Protein AF-0000000083773401 (afdb_homodimer)

pLDDT: mean 91.93, std 13.45, range [17.48, 98.75]

InterPro domains:
  IPR001567 Peptidase M3A/M3B catalytic domain [PF01432] (228-671)
  IPR024077 Neurolysin/Thimet oligopeptidase, domain 2 [G3DSA:1.10.1370.10] (162-670)
  IPR024079 Metallopeptidase, catalytic domain superfamily [G3DSA:3.40.390.10] (359-509)
  IPR024080 Neurolysin/Thimet oligopeptidase, N-terminal [G3DSA:1.20.1050.40] (8-152)
  IPR045090 Peptidase M3A/M3B [PTHR11804] (19-675)

Organism: Esox lucius (NCBI:txid8010)

Structure (mmCIF, N/CA/C/O backbone):
data_AF-0000000083773401-model_v1
#
loop_
_entity.id
_entity.type
_entity.pdbx_description
1 polymer 'Peptidase M3A/M3B catalytic domain-containing protein'
#
loop_
_atom_site.group_PDB
_atom_site.id
_atom_site.type_symbol
_atom_site.label_atom_id
_atom_site.label_alt_id
_atom_site.label_comp_id
_atom_site.label_asym_id
_atom_site.label_entity_id
_atom_site.label_seq_id
_atom_site.pdbx_PDB_ins_code
_atom_site.Cartn_x
_atom_site.Cartn_y
_atom_site.Cartn_z
_atom_site.occupancy
_atom_site.B_iso_or_equiv
_atom_site.auth_seq_id
_atom_site.auth_comp_id
_atom_site.auth_asym_id
_atom_site.auth_atom_id
_atom_site.pdbx_PDB_model_num
ATOM 1 N N . TRP A 1 1 ? 10.406 78.25 44.25 1 18.83 1 TRP A N 1
ATOM 2 C CA . TRP A 1 1 ? 9.547 77.625 43.25 1 18.83 1 TRP A CA 1
ATOM 3 C C . TRP A 1 1 ? 9.617 76.062 43.375 1 18.83 1 TRP A C 1
ATOM 5 O O . TRP A 1 1 ? 10.695 75.5 43.312 1 18.83 1 TRP A O 1
ATOM 15 N N . ASN A 1 2 ? 8.5 75.312 43.938 1 17.48 2 ASN A N 1
ATOM 16 C CA . ASN A 1 2 ? 8.094 74.125 44.656 1 17.48 2 ASN A CA 1
ATOM 17 C C . ASN A 1 2 ? 7.977 72.938 43.719 1 17.48 2 ASN A C 1
ATOM 19 O O . ASN A 1 2 ? 7.344 73 42.656 1 17.48 2 ASN A O 1
ATOM 23 N N . ALA A 1 3 ? 9.023 72 43.75 1 22.58 3 ALA A N 1
ATOM 24 C CA . ALA A 1 3 ? 9.352 70.625 43.281 1 22.58 3 ALA A CA 1
ATOM 25 C C . ALA A 1 3 ? 8.164 69.688 43.469 1 22.58 3 ALA A C 1
ATOM 27 O O . ALA A 1 3 ? 8.195 68.75 44.281 1 22.58 3 ALA A O 1
ATOM 28 N N . ALA A 1 4 ? 6.766 70.25 43.562 1 21.38 4 ALA A N 1
ATOM 29 C CA . ALA A 1 4 ? 5.48 69.688 44.031 1 21.38 4 ALA A CA 1
ATOM 30 C C . ALA A 1 4 ? 5.023 68.562 43.125 1 21.38 4 ALA A C 1
ATOM 32 O O . ALA A 1 4 ? 4.484 67.562 43.625 1 21.38 4 ALA A O 1
ATOM 33 N N . GLU A 1 5 ? 4.723 68.75 41.875 1 21.38 5 GLU A N 1
ATOM 34 C CA . GLU A 1 5 ? 3.682 68.25 41 1 21.38 5 GLU A CA 1
ATOM 35 C C . GLU A 1 5 ? 4.004 66.812 40.5 1 21.38 5 GLU A C 1
ATOM 37 O O . GLU A 1 5 ? 4.273 66.625 39.312 1 21.38 5 GLU A O 1
ATOM 42 N N . MET A 1 6 ? 4.867 66 40.969 1 25.77 6 MET A N 1
ATOM 43 C CA . MET A 1 6 ? 4.941 64.625 40.406 1 25.77 6 MET A CA 1
ATOM 44 C C . MET A 1 6 ? 3.578 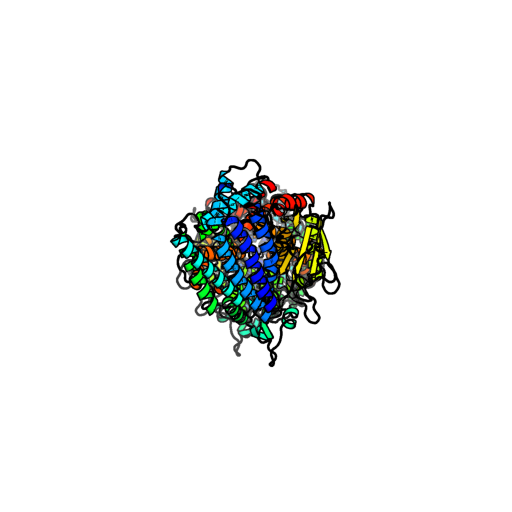63.969 40.438 1 25.77 6 MET A C 1
ATOM 46 O O . MET A 1 6 ? 3.002 63.781 41.531 1 25.77 6 MET A O 1
ATOM 50 N N . VAL A 1 7 ? 2.645 64.188 39.438 1 28.73 7 VAL A N 1
ATOM 51 C CA . VAL A 1 7 ? 1.306 63.688 39.219 1 28.73 7 VAL A CA 1
ATOM 52 C C . VAL A 1 7 ? 1.288 62.188 39.469 1 28.73 7 VAL A C 1
ATOM 54 O O . VAL A 1 7 ? 2.111 61.438 38.906 1 28.73 7 VAL A O 1
ATOM 57 N N . ASP A 1 8 ? 0.866 61.781 40.625 1 26.16 8 ASP A N 1
ATOM 58 C CA . ASP A 1 8 ? 0.5 60.469 41.125 1 26.16 8 ASP A CA 1
ATOM 59 C C . ASP A 1 8 ? -0.358 59.719 40.094 1 26.16 8 ASP A C 1
ATOM 61 O O . ASP A 1 8 ? -1.5 60.125 39.812 1 26.16 8 ASP A O 1
ATOM 65 N N . LEU A 1 9 ? 0.185 59.25 38.938 1 28.77 9 LEU A N 1
ATOM 66 C CA . LEU A 1 9 ? -0.376 58.469 37.844 1 28.77 9 LEU A CA 1
ATOM 67 C C . LEU A 1 9 ? -1.267 57.375 38.406 1 28.77 9 LEU A C 1
ATOM 69 O O . LEU A 1 9 ? -1.901 56.625 37.625 1 28.77 9 LEU A O 1
ATOM 73 N N . LEU A 1 10 ? -1.05 56.844 39.656 1 30.06 10 LEU A N 1
ATOM 74 C CA . LEU A 1 10 ? -1.766 55.656 40.125 1 30.06 10 LEU A CA 1
ATOM 75 C C . LEU A 1 10 ? -3.139 56.031 40.688 1 30.06 10 LEU A C 1
ATOM 77 O O . LEU A 1 10 ? -3.4 55.875 41.875 1 30.06 10 LEU A O 1
ATOM 81 N N . SER A 1 11 ? -3.684 57.25 40.438 1 26.48 11 SER A N 1
ATOM 82 C CA . SER A 1 11 ? -4.938 57.438 41.188 1 26.48 11 SER A CA 1
ATOM 83 C C . SER A 1 11 ? -5.977 56.406 40.75 1 26.48 11 SER A C 1
ATOM 85 O O . SER A 1 11 ? -6.23 56.219 39.562 1 26.48 11 SER A O 1
ATOM 87 N N . PRO A 1 12 ? -6.418 55.5 41.656 1 29.97 12 PRO A N 1
ATOM 88 C CA . PRO A 1 12 ? -7.43 54.469 41.375 1 29.97 12 PRO A CA 1
ATOM 89 C C . PRO A 1 12 ? -8.75 55.062 40.906 1 29.97 12 PRO A C 1
ATOM 91 O O . PRO A 1 12 ? -9.172 56.125 41.375 1 29.97 12 PRO A O 1
ATOM 94 N N . ALA A 1 13 ? -9.18 55 39.656 1 31.5 13 ALA A N 1
ATOM 95 C CA . ALA A 1 13 ? -10.586 55.344 39.438 1 31.5 13 ALA A CA 1
ATOM 96 C C . ALA A 1 13 ? -11.453 54.781 40.562 1 31.5 13 ALA A C 1
ATOM 98 O O . ALA A 1 13 ? -11.094 53.781 41.188 1 31.5 13 ALA A O 1
ATOM 99 N N . ALA A 1 14 ? -12.508 55.438 41 1 31.86 14 ALA A N 1
ATOM 100 C CA . ALA A 1 14 ? -13.406 55.281 42.156 1 31.86 14 ALA A CA 1
ATOM 101 C C . ALA A 1 14 ? -13.703 53.812 42.438 1 31.86 14 ALA A C 1
ATOM 103 O O . ALA A 1 14 ? -13.516 53.312 43.562 1 31.86 14 ALA A O 1
ATOM 104 N N . GLY A 1 15 ? -14.883 53.406 41.969 1 29.14 15 GLY A N 1
ATOM 105 C CA . GLY A 1 15 ? -15.625 52.281 42.531 1 29.14 15 GLY A CA 1
ATOM 106 C C . GLY A 1 15 ? -14.914 50.938 42.406 1 29.14 15 GLY A C 1
ATOM 107 O O . GLY A 1 15 ? -15.523 49.906 42.594 1 29.14 15 GLY A O 1
ATOM 108 N N . VAL A 1 16 ? -13.945 50.938 41.594 1 31.78 16 VAL A N 1
ATOM 109 C CA . VAL A 1 16 ? -13.266 49.656 41.562 1 31.78 16 VAL A CA 1
ATOM 110 C C . VAL A 1 16 ? -12.531 49.406 42.875 1 31.78 16 VAL A C 1
ATOM 112 O O . VAL A 1 16 ? -11.75 50.281 43.312 1 31.78 16 VAL A O 1
ATOM 115 N N . THR A 1 17 ? -13.18 48.688 43.844 1 29.36 17 THR A N 1
ATOM 116 C CA . THR A 1 17 ? -12.531 48.219 45.062 1 29.36 17 THR A CA 1
ATOM 117 C C . THR A 1 17 ? -11.039 48.031 44.844 1 29.36 17 THR A C 1
ATOM 119 O O . THR A 1 17 ? -10.617 47.531 43.812 1 29.36 17 THR A O 1
ATOM 122 N N . THR A 1 18 ? -10.18 48.844 45.438 1 29.78 18 THR A N 1
ATOM 123 C CA . THR A 1 18 ? -8.727 48.906 45.594 1 29.78 18 THR A CA 1
ATOM 124 C C . THR A 1 18 ? -8.164 47.531 45.906 1 29.78 18 THR A C 1
ATOM 126 O O . THR A 1 18 ? -7.012 47.406 46.344 1 29.78 18 THR A O 1
ATOM 129 N N . ASP A 1 19 ? -9.008 46.625 46.438 1 31.11 19 ASP A N 1
ATOM 130 C CA . ASP A 1 19 ? -8.188 45.438 46.719 1 31.11 19 ASP A CA 1
ATOM 131 C C . ASP A 1 19 ? -7.262 45.125 45.562 1 31.11 19 ASP A C 1
ATOM 133 O O . ASP A 1 19 ? -7.723 44.719 44.469 1 31.11 19 ASP A O 1
ATOM 137 N N . CYS A 1 20 ? -6.258 45.906 45.344 1 32.53 20 CYS A N 1
ATOM 138 C CA . CYS A 1 20 ? -5.113 45.719 44.438 1 32.53 20 CYS A CA 1
ATOM 139 C C . CYS A 1 20 ? -4.645 44.281 44.438 1 32.53 20 CYS A C 1
ATOM 141 O O . CYS A 1 20 ? -3.518 43.969 44.812 1 32.53 20 CYS A O 1
ATOM 143 N N . ASN A 1 21 ? -5.277 43.281 45.094 1 36.25 21 ASN A N 1
ATOM 144 C CA . ASN A 1 21 ? -4.668 42 44.812 1 36.25 21 ASN A CA 1
ATOM 145 C C . ASN A 1 21 ? -4.266 41.875 43.344 1 36.25 21 ASN A C 1
ATOM 147 O O . ASN A 1 21 ? -5.109 41.969 42.438 1 36.25 21 ASN A O 1
ATOM 151 N N . TYR A 1 22 ? -3.141 42.438 42.969 1 43.41 22 TYR A N 1
ATOM 152 C CA . TYR A 1 22 ? -2.408 42.312 41.719 1 43.41 22 TYR A CA 1
ATOM 153 C C . TYR A 1 22 ? -2.859 41.125 40.906 1 43.41 22 TYR A C 1
ATOM 155 O O . TYR A 1 22 ? -2.135 40.625 40.031 1 43.41 22 TYR A O 1
ATOM 163 N N . ARG A 1 23 ? -3.859 40.406 41.312 1 56.94 23 ARG A N 1
ATOM 164 C CA . ARG A 1 23 ? -4.355 39.281 40.5 1 56.94 23 ARG A CA 1
ATOM 165 C C . ARG A 1 23 ? -4.863 39.781 39.156 1 56.94 23 ARG A C 1
ATOM 167 O O . ARG A 1 23 ? -4.852 40.969 38.875 1 56.94 23 ARG A O 1
ATOM 174 N N . THR A 1 24 ? -5.441 39 38.219 1 63.22 24 THR A N 1
ATOM 175 C CA . THR A 1 24 ? -5.805 39.25 36.844 1 63.22 24 THR A CA 1
ATOM 176 C C . THR A 1 24 ? -6.871 40.344 36.75 1 63.22 24 THR A C 1
ATOM 178 O O . THR A 1 24 ? -7.793 40.375 37.594 1 63.22 24 THR A O 1
ATOM 181 N N . THR A 1 25 ? -6.52 41.594 36.188 1 71.5 25 THR A N 1
ATOM 182 C CA . THR A 1 25 ? -7.445 42.688 35.938 1 71.5 25 THR A CA 1
ATOM 183 C C . THR A 1 25 ? -8.352 42.375 34.75 1 71.5 25 THR A C 1
ATOM 185 O O . THR A 1 25 ? -9.031 43.25 34.219 1 71.5 25 THR A O 1
ATOM 188 N N . LEU A 1 26 ? -8.359 41.156 34.375 1 87.69 26 LEU A N 1
ATOM 189 C CA . LEU A 1 26 ? -9.125 40.781 33.219 1 87.69 26 LEU A CA 1
ATOM 190 C C . LEU A 1 26 ? -10.617 40.719 33.531 1 87.69 26 LEU A C 1
ATOM 192 O O . LEU A 1 26 ? -11.023 40.188 34.562 1 87.69 26 LEU A O 1
ATOM 196 N N . ARG A 1 27 ? -11.383 41.375 32.75 1 89.81 27 ARG A N 1
ATOM 197 C CA . ARG A 1 27 ? -12.836 41.344 32.844 1 89.81 27 ARG A CA 1
ATOM 198 C C . ARG A 1 27 ? -13.453 41.156 31.453 1 89.81 27 ARG A C 1
ATOM 200 O O . ARG A 1 27 ? -12.953 41.688 30.453 1 89.81 27 ARG A O 1
ATOM 207 N N . TRP A 1 28 ? -14.648 40.438 31.453 1 94.56 28 TRP A N 1
ATOM 208 C CA . TRP A 1 28 ? -15.219 40.062 30.156 1 94.56 28 TRP A CA 1
ATOM 209 C C . TRP A 1 28 ? -16.672 40.5 30.047 1 94.56 28 TRP A C 1
ATOM 211 O O . TRP A 1 28 ? -17.422 39.969 29.219 1 94.56 28 TRP A O 1
ATOM 221 N N . ASP A 1 29 ? -17.078 41.531 30.844 1 93.75 29 ASP A N 1
ATOM 222 C CA . ASP A 1 29 ? -18.469 41.969 30.875 1 93.75 29 ASP A CA 1
ATOM 223 C C . ASP A 1 29 ? -18.578 43.438 30.453 1 93.75 29 ASP A C 1
ATOM 225 O O . ASP A 1 29 ? -19.531 44.125 30.828 1 93.75 29 ASP A O 1
ATOM 229 N N . LEU A 1 30 ? -17.625 43.938 29.734 1 96.12 30 LEU A N 1
ATOM 230 C CA . LEU A 1 30 ? -17.656 45.312 29.312 1 96.12 30 LEU A CA 1
ATOM 231 C C . LEU A 1 30 ? -18.734 45.531 28.266 1 96.12 30 LEU A C 1
ATOM 233 O O . LEU A 1 30 ? -18.953 44.688 27.375 1 96.12 30 LEU A O 1
ATOM 237 N N . THR A 1 31 ? -19.453 46.625 28.406 1 97.12 31 THR A N 1
ATOM 238 C CA . THR A 1 31 ? -20.391 47.062 27.391 1 97.12 31 THR A CA 1
ATOM 239 C C . THR A 1 31 ? -19.672 47.75 26.234 1 97.12 31 THR A C 1
ATOM 241 O O . THR A 1 31 ? -18.516 48.156 26.375 1 97.12 31 THR A O 1
ATOM 244 N N . PRO A 1 32 ? -20.344 47.906 25.094 1 97.81 32 PRO A N 1
ATOM 245 C CA . PRO A 1 32 ? -19.719 48.625 23.984 1 97.81 32 PRO A CA 1
ATOM 246 C C . PRO A 1 32 ? -19.219 50 24.375 1 97.81 32 PRO A C 1
ATOM 248 O O . PRO A 1 32 ? -18.109 50.375 23.984 1 97.81 32 PRO A O 1
ATOM 251 N N . ASN A 1 33 ? -19.969 50.688 25.172 1 97.88 33 ASN A N 1
ATOM 252 C CA . ASN A 1 33 ? -19.562 52.031 25.609 1 97.88 33 ASN A CA 1
ATOM 253 C C . ASN A 1 33 ? -18.359 52 26.547 1 97.88 33 ASN A C 1
ATOM 255 O O . ASN A 1 33 ? -17.484 52.844 26.484 1 97.88 33 ASN A O 1
ATOM 259 N N . GLN A 1 34 ? -18.375 51.094 27.406 1 97.5 34 GLN A N 1
ATOM 260 C CA . GLN A 1 34 ? -17.234 50.938 28.312 1 97.5 34 GLN A CA 1
ATOM 261 C C . GLN A 1 34 ? -15.961 50.594 27.531 1 97.5 34 GLN A C 1
ATOM 263 O O . GLN A 1 34 ? -14.875 51.062 27.875 1 97.5 34 GLN A O 1
ATOM 268 N N . ILE A 1 35 ? -16.047 49.75 26.516 1 98 35 ILE A N 1
ATOM 269 C CA . ILE A 1 35 ? -14.898 49.406 25.672 1 98 35 ILE A CA 1
ATOM 270 C C . ILE A 1 35 ? -14.352 50.656 25 1 98 35 ILE A C 1
ATOM 272 O O . ILE A 1 35 ? -13.141 50.875 25 1 98 35 ILE A O 1
ATOM 276 N N . LYS A 1 36 ? -15.258 51.469 24.453 1 98.06 36 LYS A N 1
ATOM 277 C CA . LYS A 1 36 ? -14.867 52.688 23.797 1 98.06 36 LYS A CA 1
ATOM 278 C C . LYS A 1 36 ? -14.156 53.62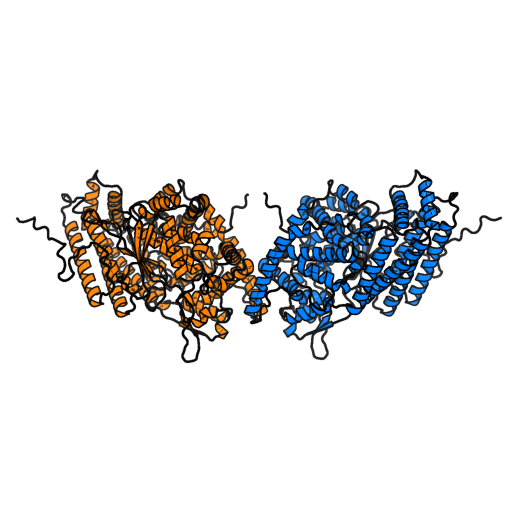5 24.766 1 98.06 36 LYS A C 1
ATOM 280 O O . LYS A 1 36 ? -13.07 54.125 24.469 1 98.06 36 LYS A O 1
ATOM 285 N N . ASN A 1 37 ? -14.688 53.812 25.969 1 97.94 37 ASN A N 1
ATOM 286 C CA . ASN A 1 37 ? -14.148 54.75 26.953 1 97.94 37 ASN A CA 1
ATOM 287 C C . ASN A 1 37 ? -12.805 54.281 27.5 1 97.94 37 ASN A C 1
ATOM 289 O O . ASN A 1 37 ? -11.883 55.062 27.672 1 97.94 37 ASN A O 1
ATOM 293 N N . MET A 1 38 ? -12.797 53.062 27.797 1 97.25 38 MET A N 1
ATOM 294 C CA . MET A 1 38 ? -11.555 52.5 28.312 1 97.25 38 MET A CA 1
ATOM 295 C C . MET A 1 38 ? -10.445 52.562 27.266 1 97.25 38 MET A C 1
ATOM 297 O O . MET A 1 38 ? -9.273 52.719 27.609 1 97.25 38 MET A O 1
ATOM 301 N N . THR A 1 39 ? -10.797 52.375 25.969 1 98.25 39 THR A N 1
ATOM 302 C CA . THR A 1 39 ? -9.82 52.5 24.891 1 98.25 39 THR A CA 1
ATOM 303 C C . THR A 1 39 ? -9.219 53.906 24.859 1 98.25 39 THR A C 1
ATOM 305 O O . THR A 1 39 ? -8 54.062 24.797 1 98.25 39 THR A O 1
ATOM 308 N N . GLU A 1 40 ? -10.062 54.875 24.984 1 98.06 40 GLU A N 1
ATOM 309 C CA . GLU A 1 40 ? -9.609 56.281 24.969 1 98.06 40 GLU A CA 1
ATOM 310 C C . GLU A 1 40 ? -8.734 56.562 26.188 1 98.06 40 GLU A C 1
ATOM 312 O O . GLU A 1 40 ? -7.695 57.219 26.062 1 98.06 40 GLU A O 1
ATOM 317 N N . SER A 1 41 ? -9.156 56.094 27.266 1 97.69 41 SER A N 1
ATOM 318 C CA . SER A 1 41 ? -8.414 56.312 28.5 1 97.69 41 SER A CA 1
ATOM 319 C C . SER A 1 41 ? -7.031 55.688 28.438 1 97.69 41 SER A C 1
ATOM 321 O O . SER A 1 41 ? -6.051 56.25 28.906 1 97.69 41 SER A O 1
ATOM 323 N N . LEU A 1 42 ? -7 54.469 27.953 1 97.31 42 LEU A N 1
ATOM 324 C CA . LEU A 1 42 ? -5.73 53.75 27.844 1 97.31 42 LEU A CA 1
ATOM 325 C C . LEU A 1 42 ? -4.77 54.5 26.922 1 97.31 42 LEU A C 1
ATOM 327 O O . LEU A 1 42 ? -3.594 54.656 27.25 1 97.31 42 LEU A O 1
ATOM 331 N N . ILE A 1 43 ? -5.246 54.969 25.781 1 98.25 43 ILE A N 1
ATOM 332 C CA . ILE A 1 43 ? -4.438 55.688 24.812 1 98.25 43 ILE A CA 1
ATOM 333 C C . ILE A 1 43 ? -3.893 56.969 25.469 1 98.25 43 ILE A C 1
ATOM 335 O O . ILE A 1 43 ? -2.705 57.281 25.344 1 98.25 43 ILE A O 1
ATOM 339 N N . GLN A 1 44 ? -4.719 57.656 26.219 1 98 44 GLN A N 1
ATOM 340 C CA . GLN A 1 44 ? -4.316 58.906 26.859 1 98 44 GLN A CA 1
ATOM 341 C C . GLN A 1 44 ? -3.238 58.656 27.906 1 98 44 GLN A C 1
ATOM 343 O O . GLN A 1 44 ? -2.27 59.406 28.016 1 98 44 GLN A O 1
ATOM 348 N N . THR A 1 45 ? -3.445 57.656 28.609 1 97.31 45 THR A N 1
ATOM 349 C CA . THR A 1 45 ? -2.506 57.312 29.672 1 97.31 45 THR A CA 1
ATOM 350 C C . THR A 1 45 ? -1.131 57 29.109 1 97.31 45 THR A C 1
ATOM 352 O O . THR A 1 45 ? -0.113 57.5 29.594 1 97.31 45 THR A O 1
ATOM 355 N N . ILE A 1 46 ? -1.072 56.188 28.109 1 97.81 46 ILE A N 1
ATOM 356 C CA . ILE A 1 46 ? 0.194 55.781 27.516 1 97.81 46 ILE A CA 1
ATOM 357 C C . ILE A 1 46 ? 0.834 56.938 26.766 1 97.81 46 ILE A C 1
ATOM 359 O O . ILE A 1 46 ? 2.051 57.125 26.828 1 97.81 46 ILE A O 1
ATOM 363 N N . ARG A 1 47 ? -0.007 57.688 26.062 1 97.88 47 ARG A N 1
ATOM 364 C CA . ARG A 1 47 ? 0.489 58.875 25.344 1 97.88 47 ARG A CA 1
ATOM 365 C C . ARG A 1 47 ? 1.19 59.812 26.312 1 97.88 47 ARG A C 1
ATOM 367 O O . ARG A 1 47 ? 2.219 60.406 25.969 1 97.88 47 ARG A O 1
ATOM 374 N N . LYS A 1 48 ? 0.667 60 27.469 1 97.88 48 LYS A N 1
ATOM 375 C CA . LYS A 1 48 ? 1.266 60.875 28.469 1 97.88 48 LYS A CA 1
ATOM 376 C C . LYS A 1 48 ? 2.67 60.406 28.844 1 97.88 48 LYS A C 1
ATOM 378 O O . LYS A 1 48 ? 3.578 61.219 29.016 1 97.88 48 LYS A O 1
ATOM 383 N N . VAL A 1 49 ? 2.799 59.125 29 1 97.56 49 VAL A N 1
ATOM 384 C CA . VAL A 1 49 ? 4.109 58.594 29.344 1 97.56 49 VAL A CA 1
ATOM 385 C C . VAL A 1 49 ? 5.094 58.875 28.203 1 97.56 49 VAL A C 1
ATOM 387 O O . VAL A 1 49 ? 6.223 59.281 28.453 1 97.56 49 VAL A O 1
ATOM 390 N N . TYR A 1 50 ? 4.727 58.625 26.984 1 97.94 50 TYR A N 1
ATOM 391 C CA . TYR A 1 50 ? 5.59 58.875 25.844 1 97.94 50 TYR A CA 1
ATOM 392 C C . TYR A 1 50 ? 5.93 60.344 25.719 1 97.94 50 TYR A C 1
ATOM 394 O O . TYR A 1 50 ? 7.062 60.688 25.375 1 97.94 50 TYR A O 1
ATOM 402 N N . ASN A 1 51 ? 4.91 61.188 25.984 1 97.94 51 ASN A N 1
ATOM 403 C CA . ASN A 1 51 ? 5.156 62.625 25.984 1 97.94 51 ASN A CA 1
ATOM 404 C C . ASN A 1 51 ? 6.203 63.031 27.016 1 97.94 51 ASN A C 1
ATOM 406 O O . ASN A 1 51 ? 7.078 63.844 26.75 1 97.94 51 ASN A O 1
ATOM 410 N N . ASN A 1 52 ? 6.125 62.469 28.156 1 97.94 52 ASN A N 1
ATOM 411 C CA . ASN A 1 52 ? 7.082 62.75 29.219 1 97.94 52 ASN A CA 1
ATOM 412 C C . ASN A 1 52 ? 8.492 62.312 28.828 1 97.94 52 ASN A C 1
ATOM 414 O O . ASN A 1 52 ? 9.453 63.062 29.078 1 97.94 52 ASN A O 1
ATOM 418 N N . ILE A 1 53 ? 8.617 61.219 28.281 1 97.69 53 ILE A N 1
ATOM 419 C CA . ILE A 1 53 ? 9.922 60.719 27.859 1 97.69 53 ILE A CA 1
ATOM 420 C C . ILE A 1 53 ? 10.469 61.625 26.734 1 97.69 53 ILE A C 1
ATOM 422 O O . ILE A 1 53 ? 11.641 62 26.75 1 97.69 53 ILE A O 1
ATOM 426 N N . GLY A 1 54 ? 9.625 61.938 25.781 1 97.38 54 GLY A N 1
ATOM 427 C CA . GLY A 1 54 ? 10.023 62.75 24.656 1 97.38 54 GLY A CA 1
ATOM 428 C C . GLY A 1 54 ? 10.43 64.188 25.062 1 97.38 54 GLY A C 1
ATOM 429 O O . GLY A 1 54 ? 11.219 64.812 24.375 1 97.38 54 GLY A O 1
ATOM 430 N N . SER A 1 55 ? 9.953 64.625 26.203 1 97.25 55 SER A N 1
ATOM 431 C CA . SER A 1 55 ? 10.203 66 26.641 1 97.25 55 SER A CA 1
ATOM 432 C C . SER A 1 55 ? 11.484 66.062 27.469 1 97.25 55 SER A C 1
ATOM 434 O O . SER A 1 55 ? 11.945 67.188 27.797 1 97.25 55 SER A O 1
ATOM 436 N N . LEU A 1 56 ? 12.047 64.938 27.719 1 97.25 56 LEU A N 1
ATOM 437 C CA . LEU A 1 56 ? 13.273 64.938 28.516 1 97.25 56 LEU A CA 1
ATOM 438 C C . LEU A 1 56 ? 14.422 65.562 27.734 1 97.25 56 LEU A C 1
ATOM 440 O O . LEU A 1 56 ? 14.539 65.375 26.516 1 97.25 56 LEU A O 1
ATOM 444 N N . ASP A 1 57 ? 15.297 66.312 28.562 1 96.38 57 ASP A N 1
ATOM 445 C CA . ASP A 1 57 ? 16.562 66.688 27.953 1 96.38 57 ASP A CA 1
ATOM 446 C C . ASP A 1 57 ? 17.469 65.5 27.734 1 96.38 57 ASP A C 1
ATOM 448 O O . ASP A 1 57 ? 17.531 64.625 28.578 1 96.38 57 ASP A O 1
ATOM 452 N N . VAL A 1 58 ? 18.094 65.5 26.625 1 94.56 58 VAL A N 1
ATOM 453 C CA . VAL A 1 58 ? 18.922 64.375 26.203 1 94.56 58 VAL A CA 1
ATOM 454 C C . VAL A 1 58 ? 19.938 64.062 27.297 1 94.56 58 VAL A C 1
ATOM 456 O O . VAL A 1 58 ? 20.281 62.875 27.5 1 94.56 58 VAL A O 1
ATOM 459 N N . GLU A 1 59 ? 20.328 65.062 28.078 1 93.75 59 GLU A N 1
ATOM 460 C CA . GLU A 1 59 ? 21.344 64.875 29.109 1 93.75 59 GLU A CA 1
ATOM 461 C C . GLU A 1 59 ? 20.75 64.25 30.359 1 93.75 59 GLU A C 1
ATOM 463 O O . GLU A 1 59 ? 21.469 63.656 31.172 1 93.75 59 GLU A O 1
ATOM 468 N N . GLN A 1 60 ? 19.5 64.25 30.375 1 94.69 60 GLN A N 1
ATOM 469 C CA . GLN A 1 60 ? 18.844 63.812 31.609 1 94.69 60 GLN A CA 1
ATOM 470 C C . GLN A 1 60 ? 18.297 62.406 31.469 1 94.69 60 GLN A C 1
ATOM 472 O O . GLN A 1 60 ? 17.797 61.844 32.438 1 94.69 60 GLN A O 1
ATOM 477 N N . VAL A 1 61 ? 18.422 61.844 30.328 1 95.69 61 VAL A N 1
ATOM 478 C CA . VAL A 1 61 ? 17.875 60.5 30.109 1 95.69 61 VAL A CA 1
ATOM 479 C C . VAL A 1 61 ? 18.594 59.5 31 1 95.69 61 VAL A C 1
ATOM 481 O O . VAL A 1 61 ? 19.797 59.625 31.25 1 95.69 61 VAL A O 1
ATOM 484 N N . SER A 1 62 ? 17.828 58.562 31.547 1 93.62 62 SER A N 1
ATOM 485 C CA . SER A 1 62 ? 18.359 57.5 32.406 1 93.62 62 SER A CA 1
ATOM 486 C C . SER A 1 62 ? 17.594 56.219 32.25 1 93.62 62 SER A C 1
ATOM 488 O O . SER A 1 62 ? 16.562 56.156 31.594 1 93.62 62 SER A O 1
ATOM 490 N N . ILE A 1 63 ? 18.109 55.219 32.906 1 92.56 63 ILE A N 1
ATOM 491 C CA . ILE A 1 63 ? 17.438 53.938 32.875 1 92.56 63 ILE A CA 1
ATOM 492 C C . ILE A 1 63 ? 16.062 54.031 33.5 1 92.56 63 ILE A C 1
ATOM 494 O O . ILE A 1 63 ? 15.086 53.469 32.969 1 92.56 63 ILE A O 1
ATOM 498 N N . ASP A 1 64 ? 15.938 54.812 34.5 1 92.12 64 ASP A N 1
ATOM 499 C CA . ASP A 1 64 ? 14.703 54.906 35.281 1 92.12 64 ASP A CA 1
ATOM 500 C C . ASP A 1 64 ? 13.664 55.75 34.531 1 92.12 64 ASP A C 1
ATOM 502 O O . ASP A 1 64 ? 12.516 55.312 34.375 1 92.12 64 ASP A O 1
ATOM 506 N N . ASN A 1 65 ? 14.039 56.844 34 1 95.31 65 ASN A N 1
ATOM 507 C CA . ASN A 1 65 ? 13.055 57.781 33.469 1 95.31 65 ASN A CA 1
ATOM 508 C C . ASN A 1 65 ? 12.797 57.531 32 1 95.31 65 ASN A C 1
ATOM 510 O O . ASN A 1 65 ? 11.914 58.156 31.406 1 95.31 65 ASN A O 1
ATOM 514 N N . THR A 1 66 ? 13.602 56.656 31.391 1 95.94 66 THR A N 1
ATOM 515 C CA . THR A 1 66 ? 13.422 56.375 29.953 1 95.94 66 THR A CA 1
ATOM 516 C C . THR A 1 66 ? 13.133 54.906 29.703 1 95.94 66 THR A C 1
ATOM 518 O O . THR A 1 66 ? 12.008 54.531 29.375 1 95.94 66 THR A O 1
ATOM 521 N N . LEU A 1 67 ? 14.125 54.094 30.031 1 94.38 67 LEU A N 1
ATOM 522 C CA . LEU A 1 67 ? 13.984 52.688 29.688 1 94.38 67 LEU A CA 1
ATOM 523 C C . LEU A 1 67 ? 12.898 52.031 30.547 1 94.38 67 LEU A C 1
ATOM 525 O O . LEU A 1 67 ? 12 51.375 30.016 1 94.38 67 LEU A O 1
ATOM 529 N N . LYS A 1 68 ? 12.984 52.156 31.828 1 94.12 68 LYS A N 1
ATOM 530 C CA . LYS A 1 68 ? 12 51.531 32.719 1 94.12 68 LYS A CA 1
ATOM 531 C C . LYS A 1 68 ? 10.617 52.156 32.531 1 94.12 68 LYS A C 1
ATOM 533 O O . LYS A 1 68 ? 9.602 51.469 32.625 1 94.12 68 LYS A O 1
ATOM 538 N N . ALA A 1 69 ? 10.609 53.469 32.281 1 95.81 69 ALA A N 1
ATOM 539 C CA . ALA A 1 69 ? 9.336 54.125 32 1 95.81 69 ALA A CA 1
ATOM 540 C C . ALA A 1 69 ? 8.672 53.531 30.75 1 95.81 69 ALA A C 1
ATOM 542 O O . ALA A 1 69 ? 7.461 53.312 30.75 1 95.81 69 ALA A O 1
ATOM 543 N N . LEU A 1 70 ? 9.477 53.375 29.781 1 96.5 70 LEU A N 1
ATOM 544 C CA . LEU A 1 70 ? 8.969 52.75 28.547 1 96.5 70 LEU A CA 1
ATOM 545 C C . LEU A 1 70 ? 8.484 51.344 28.797 1 96.5 70 LEU A C 1
ATOM 547 O O . LEU A 1 70 ? 7.41 50.938 28.344 1 96.5 70 LEU A O 1
ATOM 551 N N . ALA A 1 71 ? 9.25 50.594 29.516 1 95.75 71 ALA A N 1
ATOM 552 C CA . ALA A 1 71 ? 8.914 49.188 29.812 1 95.75 71 ALA A CA 1
ATOM 553 C C . ALA A 1 71 ? 7.602 49.094 30.594 1 95.75 71 ALA A C 1
ATOM 555 O O . ALA A 1 71 ? 6.77 48.25 30.312 1 95.75 71 ALA A O 1
ATOM 556 N N . ASN A 1 72 ? 7.43 49.969 31.5 1 95.25 72 ASN A N 1
ATOM 557 C CA . ASN A 1 72 ? 6.219 49.969 32.312 1 95.25 72 ASN A CA 1
ATOM 558 C C . ASN A 1 72 ? 4.992 50.375 31.484 1 95.25 72 ASN A C 1
ATOM 560 O O . ASN A 1 72 ? 3.908 49.812 31.688 1 95.25 72 ASN A O 1
ATOM 564 N N . ALA A 1 73 ? 5.191 51.312 30.672 1 95.88 73 ALA A N 1
ATOM 565 C CA . ALA A 1 73 ? 4.098 51.719 29.781 1 95.88 73 ALA A CA 1
ATOM 566 C C . ALA A 1 73 ? 3.68 50.594 28.859 1 95.88 73 ALA A C 1
ATOM 568 O O . ALA A 1 73 ? 2.486 50.375 28.656 1 95.88 73 ALA A O 1
ATOM 569 N N . LYS A 1 74 ? 4.648 49.969 28.359 1 95.44 74 LYS A N 1
ATOM 570 C CA . LYS A 1 74 ? 4.371 48.844 27.453 1 95.44 74 LYS A CA 1
ATOM 571 C C . LYS A 1 74 ? 3.666 47.719 28.172 1 95.44 74 LYS A C 1
ATOM 573 O O . LYS A 1 74 ? 2.766 47.062 27.625 1 95.44 74 LYS A O 1
ATOM 578 N N . LEU A 1 75 ? 4.07 47.375 29.328 1 93.94 75 LEU A N 1
ATOM 579 C CA . LEU A 1 75 ? 3.432 46.344 30.141 1 93.94 75 LEU A CA 1
ATOM 580 C C . LEU A 1 75 ? 1.971 46.719 30.406 1 93.94 75 LEU A C 1
ATOM 582 O O . LEU A 1 75 ? 1.085 45.875 30.219 1 93.94 75 LEU A O 1
ATOM 586 N N . LYS A 1 76 ? 1.769 47.938 30.828 1 91.69 76 LYS A N 1
ATOM 587 C CA . LYS A 1 76 ? 0.406 48.375 31.109 1 91.69 76 LYS A CA 1
ATOM 588 C C . LYS A 1 76 ? -0.461 48.281 29.859 1 91.69 76 LYS A C 1
ATOM 590 O O . LYS A 1 76 ? -1.606 47.844 29.906 1 91.69 76 LYS A O 1
ATOM 595 N N . TYR A 1 77 ? 0.077 48.75 28.797 1 95.31 77 TYR A N 1
ATOM 596 C CA . TYR A 1 77 ? -0.626 48.75 27.516 1 95.31 77 TYR A CA 1
ATOM 597 C C . TYR A 1 77 ? -1.005 47.344 27.109 1 95.31 77 TYR A C 1
ATOM 599 O O . TYR A 1 77 ? -2.152 47.062 26.75 1 95.31 77 TYR A O 1
ATOM 607 N N . ALA A 1 78 ? -0.085 46.438 27.219 1 92.25 78 ALA A N 1
ATOM 608 C CA . ALA A 1 78 ? -0.326 45.062 26.828 1 92.25 78 ALA A CA 1
ATOM 609 C C . ALA A 1 78 ? -1.366 44.406 27.75 1 92.25 78 ALA A C 1
ATOM 611 O O . ALA A 1 78 ? -2.221 43.656 27.281 1 92.25 78 ALA A O 1
ATOM 612 N N . ALA A 1 79 ? -1.361 44.625 28.953 1 87.62 79 ALA A N 1
ATOM 613 C CA . ALA A 1 79 ? -2.244 44 29.938 1 87.62 79 ALA A CA 1
ATOM 614 C C . ALA A 1 79 ? -3.68 44.5 29.766 1 87.62 79 ALA A C 1
ATOM 616 O O . ALA A 1 79 ? -4.629 43.75 30.016 1 87.62 79 ALA A O 1
ATOM 617 N N . GLN A 1 80 ? -3.797 45.688 29.297 1 91.94 80 GLN A N 1
ATOM 618 C CA . GLN A 1 80 ? -5.137 46.25 29.234 1 91.94 80 GLN A CA 1
ATOM 619 C C . GLN A 1 80 ? -5.719 46.125 27.828 1 91.94 80 GLN A C 1
ATOM 621 O O . GLN A 1 80 ? -6.938 46.094 27.656 1 91.94 80 GLN A O 1
ATOM 626 N N . ARG A 1 81 ? -4.895 46.062 26.922 1 95.44 81 ARG A N 1
ATOM 627 C CA . ARG A 1 81 ? -5.332 46 25.531 1 95.44 81 ARG A CA 1
ATOM 628 C C . ARG A 1 81 ? -6.227 44.812 25.266 1 95.44 81 ARG A C 1
ATOM 630 O O . ARG A 1 81 ? -7.246 44.906 24.594 1 95.44 81 ARG A O 1
ATOM 637 N N . HIS A 1 82 ? -5.906 43.688 25.844 1 93.38 82 HIS A N 1
ATOM 638 C CA . HIS A 1 82 ? -6.57 42.438 25.469 1 93.38 82 HIS A CA 1
ATOM 639 C C . HIS A 1 82 ? -7.977 42.344 26.062 1 93.38 82 HIS A C 1
ATOM 641 O O . HIS A 1 82 ? -8.844 41.656 25.516 1 93.38 82 HIS A O 1
ATOM 647 N N . VAL A 1 83 ? -8.203 43.062 27.078 1 94.38 83 VAL A N 1
ATOM 648 C CA . VAL A 1 83 ? -9.562 43.188 27.609 1 94.38 83 VAL A CA 1
ATOM 649 C C . VAL A 1 83 ? -10.453 43.875 26.578 1 94.38 83 VAL A C 1
ATOM 651 O O . VAL A 1 83 ? -11.656 43.625 26.516 1 94.38 83 VAL A O 1
ATOM 654 N N . LEU A 1 84 ? -9.852 44.656 25.781 1 97.44 84 LEU A N 1
ATOM 655 C CA . LEU A 1 84 ? -10.586 45.5 24.859 1 97.44 84 LEU A CA 1
ATOM 656 C C . LEU A 1 84 ? -10.688 44.844 23.484 1 97.44 84 LEU A C 1
ATOM 658 O O . LEU A 1 84 ? -11.727 44.938 22.828 1 97.44 84 LEU A O 1
ATOM 662 N N . ASP A 1 85 ? -9.734 44.188 23.078 1 96.25 85 ASP A N 1
ATOM 663 C CA . ASP A 1 85 ? -9.75 43.719 21.688 1 96.25 85 ASP A CA 1
ATOM 664 C C . ASP A 1 85 ? -9.969 42.219 21.609 1 96.25 85 ASP A C 1
ATOM 666 O O . ASP A 1 85 ? -10.305 41.688 20.547 1 96.25 85 ASP A O 1
ATOM 670 N N . PHE A 1 86 ? -9.906 41.438 22.672 1 96.94 86 PHE A N 1
ATOM 671 C CA . PHE A 1 86 ? -10.094 40 22.672 1 96.94 86 PHE A CA 1
ATOM 672 C C . PHE A 1 86 ? -11.57 39.656 22.469 1 96.94 86 PHE A C 1
ATOM 674 O O . PHE A 1 86 ? -11.891 38.688 21.781 1 96.94 86 PHE A O 1
ATOM 681 N N . PRO A 1 87 ? -12.469 40.438 22.891 1 97.19 87 PRO A N 1
ATOM 682 C CA . PRO A 1 87 ? -13.891 40.094 22.797 1 97.19 87 PRO A CA 1
ATOM 683 C C . PRO A 1 87 ? -14.375 39.969 21.359 1 97.19 87 PRO A C 1
ATOM 685 O O . PRO A 1 87 ? -15.359 39.25 21.094 1 97.19 87 PRO A O 1
ATOM 688 N N . GLN A 1 88 ? -13.766 40.531 20.422 1 96.75 88 GLN A N 1
ATOM 689 C CA . GLN A 1 88 ? -14.18 40.438 19.031 1 96.75 88 GLN A CA 1
ATOM 690 C C . GLN A 1 88 ? -14.125 39 18.531 1 96.75 88 GLN A C 1
ATOM 692 O O . GLN A 1 88 ? -14.789 38.656 17.562 1 96.75 88 GLN A O 1
ATOM 697 N N . TYR A 1 89 ? -13.367 38.188 19.281 1 96.38 89 TYR A N 1
ATOM 698 C CA . TYR A 1 89 ? -13.117 36.812 18.859 1 96.38 89 TYR A CA 1
ATOM 699 C C . TYR A 1 89 ? -13.992 35.844 19.625 1 96.38 89 TYR A C 1
ATOM 701 O O . TYR A 1 89 ? -14.102 34.656 19.25 1 96.38 89 TYR A O 1
ATOM 709 N N . VAL A 1 90 ? -14.656 36.281 20.734 1 97 90 VAL A N 1
ATOM 710 C CA . VAL A 1 90 ? -15.227 35.25 21.578 1 97 90 VAL A CA 1
ATOM 711 C C . VAL A 1 90 ? -16.625 35.656 22.047 1 97 90 VAL A C 1
ATOM 713 O O . VAL A 1 90 ? -17.406 34.844 22.484 1 97 90 VAL A O 1
ATOM 716 N N . SER A 1 91 ? -16.906 36.938 21.984 1 96.69 91 SER A N 1
ATOM 717 C CA . SER A 1 91 ? -18.172 37.406 22.562 1 96.69 91 SER A CA 1
ATOM 718 C C . SER A 1 91 ? -19.359 36.906 21.75 1 96.69 91 SER A C 1
ATOM 720 O O . SER A 1 91 ? -19.312 36.844 20.531 1 96.69 91 SER A O 1
ATOM 722 N N . THR A 1 92 ? -20.469 36.562 22.453 1 94.88 92 THR A N 1
ATOM 723 C CA . THR A 1 92 ? -21.688 36.125 21.781 1 94.88 92 THR A CA 1
ATOM 724 C C . THR A 1 92 ? -22.484 37.312 21.281 1 94.88 92 THR A C 1
ATOM 726 O O . THR A 1 92 ? -23.406 37.156 20.469 1 94.88 92 THR A O 1
ATOM 729 N N . SER A 1 93 ? -22.141 38.469 21.719 1 95.69 93 SER A N 1
ATOM 730 C CA . SER A 1 93 ? -22.844 39.688 21.328 1 95.69 93 SER A CA 1
ATOM 731 C C . SER A 1 93 ? -22.188 40.344 20.125 1 95.69 93 SER A C 1
ATOM 733 O O . SER A 1 93 ? -21.016 40.75 20.188 1 95.69 93 SER A O 1
ATOM 735 N N . LYS A 1 94 ? -23 40.5 19.094 1 95.12 94 LYS A N 1
ATOM 736 C CA . LYS A 1 94 ? -22.484 41.125 17.875 1 95.12 94 LYS A CA 1
ATOM 737 C C . LYS A 1 94 ? -22.078 42.594 18.156 1 95.12 94 LYS A C 1
ATOM 739 O O . LYS A 1 94 ? -21.094 43.062 17.594 1 95.12 94 LYS A O 1
ATOM 744 N N . GLU A 1 95 ? -22.812 43.281 18.984 1 97 95 GLU A N 1
ATOM 745 C CA . GLU A 1 95 ? -22.516 44.656 19.328 1 97 95 GLU A CA 1
ATOM 746 C C . GLU A 1 95 ? -21.172 44.781 20.062 1 97 95 GLU A C 1
ATOM 748 O O . GLU A 1 95 ? -20.391 45.688 19.812 1 97 95 GLU A O 1
ATOM 753 N N . VAL A 1 96 ? -20.938 43.875 20.984 1 97.19 96 VAL A N 1
ATOM 754 C CA . VAL A 1 96 ? -19.688 43.875 21.719 1 97.19 96 VAL A CA 1
ATOM 755 C C . VAL A 1 96 ? -18.531 43.531 20.781 1 97.19 96 VAL A C 1
ATOM 757 O O . VAL A 1 96 ? -17.469 44.156 20.859 1 97.19 96 VAL A O 1
ATOM 760 N N . ARG A 1 97 ? -18.703 42.594 19.891 1 96.75 97 ARG A N 1
ATOM 761 C CA . ARG A 1 97 ? -17.656 42.25 18.938 1 96.75 97 ARG A CA 1
ATOM 762 C C . ARG A 1 97 ? -17.312 43.469 18.047 1 96.75 97 ARG A C 1
ATOM 764 O O . ARG A 1 97 ? -16.141 43.719 17.781 1 96.75 97 ARG A O 1
ATOM 771 N N . MET A 1 98 ? -18.344 44.156 17.609 1 96.81 98 MET A N 1
ATOM 772 C CA . MET A 1 98 ? -18.125 45.312 16.766 1 96.81 98 MET A CA 1
ATOM 773 C C . MET A 1 98 ? -17.375 46.406 17.531 1 96.81 98 MET A C 1
ATOM 775 O O . MET A 1 98 ? -16.453 47.031 17 1 96.81 98 MET A O 1
ATOM 779 N N . ALA A 1 99 ? -17.797 46.656 18.781 1 98 99 ALA A N 1
ATOM 780 C CA . ALA A 1 99 ? -17.109 47.656 19.609 1 98 99 ALA A CA 1
ATOM 781 C C . ALA A 1 99 ? -15.648 47.25 19.828 1 98 99 ALA A C 1
ATOM 783 O O . ALA A 1 99 ? -14.758 48.094 19.844 1 98 99 ALA A O 1
ATOM 784 N N . SER A 1 100 ? -15.484 46.031 20.109 1 97.69 100 SER A N 1
ATOM 785 C CA . SER A 1 100 ? -14.141 45.5 20.297 1 97.69 100 SER A CA 1
ATOM 786 C C . SER A 1 100 ? -13.289 45.656 19.047 1 97.69 100 SER A C 1
ATOM 788 O O . SER A 1 100 ? -12.102 46 19.125 1 97.69 100 SER A O 1
ATOM 790 N N . THR A 1 101 ? -13.844 45.438 17.891 1 96.81 101 THR A N 1
ATOM 791 C CA . THR A 1 101 ? -13.156 45.625 16.609 1 96.81 101 THR A CA 1
ATOM 792 C C . THR A 1 101 ? -12.766 47.094 16.422 1 96.81 101 THR A C 1
ATOM 794 O O . THR A 1 101 ? -11.648 47.406 15.992 1 96.81 101 THR A O 1
ATOM 797 N N . LYS A 1 102 ? -13.664 47.969 16.719 1 97.44 102 LYS A N 1
ATOM 798 C CA . LYS A 1 102 ? -13.367 49.375 16.625 1 97.44 102 LYS A CA 1
ATOM 799 C C . LYS A 1 102 ? -12.234 49.75 17.594 1 97.44 102 LYS A C 1
ATOM 801 O O . LYS A 1 102 ? -11.391 50.594 17.266 1 97.44 102 LYS A O 1
ATOM 806 N N . ALA A 1 103 ? -12.289 49.219 18.781 1 98.06 103 ALA A N 1
ATOM 807 C CA . ALA A 1 103 ? -11.211 49.438 19.734 1 98.06 103 ALA A CA 1
ATOM 808 C C . ALA A 1 103 ? -9.875 48.938 19.172 1 98.06 103 ALA A C 1
ATOM 810 O O . ALA A 1 103 ? -8.852 49.625 19.328 1 98.06 103 ALA A O 1
ATOM 811 N N . ASP A 1 104 ? -9.883 47.844 18.625 1 97 104 ASP A N 1
ATOM 812 C CA . ASP A 1 104 ? -8.672 47.281 18.031 1 97 104 ASP A CA 1
ATOM 813 C C . ASP A 1 104 ? -8.117 48.219 16.953 1 97 104 ASP A C 1
ATOM 815 O O . ASP A 1 104 ? -6.91 48.438 16.875 1 97 104 ASP A O 1
ATOM 819 N N . LYS A 1 105 ? -8.953 48.75 16.094 1 96.69 105 LYS A N 1
ATOM 820 C CA . LYS A 1 105 ? -8.531 49.688 15.055 1 96.69 105 LYS A CA 1
ATOM 821 C C . LYS A 1 105 ? -7.891 50.906 15.664 1 96.69 105 LYS A C 1
ATOM 823 O O . LYS A 1 105 ? -6.828 51.344 15.219 1 96.69 105 LYS A O 1
ATOM 828 N N . LYS A 1 106 ? -8.508 51.438 16.688 1 97.81 106 LYS A N 1
ATOM 829 C CA . LYS A 1 106 ? -7.988 52.656 17.359 1 97.81 106 LYS A CA 1
ATOM 830 C C . LYS A 1 106 ? -6.645 52.375 18.031 1 97.81 106 LYS A C 1
ATOM 832 O O . LYS A 1 106 ? -5.723 53.188 17.953 1 97.81 106 LYS A O 1
ATOM 837 N N . LEU A 1 107 ? -6.617 51.312 18.688 1 97.88 107 LEU A N 1
ATOM 838 C CA . LEU A 1 107 ? -5.391 50.938 19.375 1 97.88 107 LEU A CA 1
ATOM 839 C C . LEU A 1 107 ? -4.273 50.625 18.375 1 97.88 107 LEU A C 1
ATOM 841 O O . LEU A 1 107 ? -3.111 50.969 18.625 1 97.88 107 LEU A O 1
ATOM 845 N N . SER A 1 108 ? -4.633 50.031 17.266 1 96.06 108 SER A N 1
ATOM 846 C CA . SER A 1 108 ? -3.646 49.781 16.219 1 96.06 108 SER A CA 1
ATOM 847 C C . SER A 1 108 ? -3.1 51.062 15.633 1 96.06 108 SER A C 1
ATOM 849 O O . SER A 1 108 ? -1.903 51.188 15.367 1 96.06 108 SER A O 1
ATOM 851 N N . ASP A 1 109 ? -3.975 51.969 15.422 1 95.94 109 ASP A N 1
ATOM 852 C CA . ASP A 1 109 ? -3.541 53.312 15 1 95.94 109 ASP A CA 1
ATOM 853 C C . ASP A 1 109 ? -2.584 53.938 16.016 1 95.94 109 ASP A C 1
ATOM 855 O O . ASP A 1 109 ? -1.586 54.531 15.648 1 95.94 109 ASP A O 1
ATOM 859 N N . PHE A 1 110 ? -2.932 53.781 17.219 1 97.5 110 PHE A N 1
ATOM 860 C CA . PHE A 1 110 ? -2.111 54.312 18.297 1 97.5 110 PHE A CA 1
ATOM 861 C C . PHE A 1 110 ? -0.763 53.594 18.359 1 97.5 110 PHE A C 1
ATOM 863 O O . PHE A 1 110 ? 0.256 54.219 18.672 1 97.5 110 PHE A O 1
ATOM 870 N N . ASP A 1 111 ? -0.764 52.312 18.125 1 96.56 111 ASP A N 1
ATOM 871 C CA . ASP A 1 111 ? 0.493 51.594 18.031 1 96.56 111 ASP A CA 1
ATOM 872 C C . ASP A 1 111 ? 1.433 52.219 17.016 1 96.56 111 ASP A C 1
ATOM 874 O O . ASP A 1 111 ? 2.629 52.375 17.266 1 96.56 111 ASP A O 1
ATOM 878 N N . VAL A 1 112 ? 0.891 52.469 15.828 1 95.44 112 VAL A N 1
ATOM 879 C CA . VAL A 1 112 ? 1.687 53.094 14.781 1 95.44 112 VAL A CA 1
ATOM 880 C C . VAL A 1 112 ? 2.193 54.469 15.25 1 95.44 112 VAL A C 1
ATOM 882 O O . VAL A 1 112 ? 3.373 54.781 15.094 1 95.44 112 VAL A O 1
ATOM 885 N N . GLU A 1 113 ? 1.34 55.156 15.875 1 95.06 113 GLU A N 1
ATOM 886 C CA . GLU A 1 113 ? 1.699 56.469 16.375 1 95.06 113 GLU A CA 1
ATOM 887 C C . GLU A 1 113 ? 2.863 56.406 17.359 1 95.06 113 GLU A C 1
ATOM 889 O O . GLU A 1 113 ? 3.84 57.156 17.25 1 95.06 113 GLU A O 1
ATOM 894 N N . THR A 1 114 ? 2.766 55.562 18.281 1 95.62 114 THR A N 1
ATOM 895 C CA . THR A 1 114 ? 3.777 55.469 19.328 1 95.62 114 THR A CA 1
ATOM 896 C C . THR A 1 114 ? 5.086 54.938 18.75 1 95.62 114 THR A C 1
ATOM 898 O O . THR A 1 114 ? 6.172 55.344 19.188 1 95.62 114 THR A O 1
ATOM 901 N N . SER A 1 115 ? 4.98 54.094 17.781 1 95.25 115 SER A N 1
ATOM 902 C CA . SER A 1 115 ? 6.18 53.5 17.188 1 95.25 115 SER A CA 1
ATOM 903 C C . SER A 1 115 ? 6.941 54.531 16.359 1 95.25 115 SER A C 1
ATOM 905 O O . SER A 1 115 ? 8.133 54.375 16.094 1 95.25 115 SER A O 1
ATOM 907 N N . MET A 1 116 ? 6.281 55.625 16 1 95.12 116 MET A N 1
ATOM 908 C CA . MET A 1 116 ? 6.875 56.625 15.125 1 95.12 116 MET A CA 1
ATOM 909 C C . MET A 1 116 ? 7.273 57.875 15.906 1 95.12 116 MET A C 1
ATOM 911 O O . MET A 1 116 ? 7.527 58.906 15.312 1 95.12 116 MET A O 1
ATOM 915 N N . ARG A 1 117 ? 7.352 57.75 17.234 1 96.38 117 ARG A N 1
ATOM 916 C CA . ARG A 1 117 ? 7.758 58.875 18.062 1 96.38 117 ARG A CA 1
ATOM 917 C C . ARG A 1 117 ? 9.266 59.094 18 1 96.38 117 ARG A C 1
ATOM 919 O O . ARG A 1 117 ? 10 58.531 18.828 1 96.38 117 ARG A O 1
ATOM 926 N N . GLU A 1 118 ? 9.664 59.969 17.109 1 95.81 118 GLU A N 1
ATOM 927 C CA . GLU A 1 118 ? 11.086 60.25 16.891 1 95.81 118 GLU A CA 1
ATOM 928 C C . GLU A 1 118 ? 11.727 60.844 18.141 1 95.81 118 GLU A C 1
ATOM 930 O O . GLU A 1 118 ? 12.891 60.562 18.438 1 95.81 118 GLU A O 1
ATOM 935 N N . ASP A 1 119 ? 11 61.688 18.844 1 96.12 119 ASP A N 1
ATOM 936 C CA . ASP A 1 119 ? 11.508 62.281 20.078 1 96.12 119 ASP A CA 1
ATOM 937 C C . ASP A 1 119 ? 11.867 61.219 21.109 1 96.12 119 ASP A C 1
ATOM 939 O O . ASP A 1 119 ? 12.938 61.281 21.719 1 96.12 119 ASP A O 1
ATOM 943 N N . VAL A 1 120 ? 11.055 60.312 21.266 1 97.38 120 VAL A N 1
ATOM 944 C CA . VAL A 1 120 ? 11.312 59.219 22.188 1 97.38 120 VAL A CA 1
ATOM 945 C C . VAL A 1 120 ? 12.477 58.375 21.688 1 97.38 120 VAL A C 1
ATOM 947 O O . VAL A 1 120 ? 13.336 57.969 22.469 1 97.38 120 VAL A O 1
ATOM 950 N N . PHE A 1 121 ? 12.547 58.125 20.359 1 96.62 121 PHE A N 1
ATOM 951 C CA . PHE A 1 121 ? 13.609 57.375 19.719 1 96.62 121 PHE A CA 1
ATOM 952 C C . PHE A 1 121 ? 14.969 58 19.984 1 96.62 121 PHE A C 1
ATOM 954 O O . PHE A 1 121 ? 15.922 57.312 20.359 1 96.62 121 PHE A O 1
ATOM 961 N N . GLN A 1 122 ? 15.008 59.219 19.938 1 96.12 122 GLN A N 1
ATOM 962 C CA . GLN A 1 122 ? 16.25 59.938 20.156 1 96.12 122 GLN A CA 1
ATOM 963 C C . GLN A 1 122 ? 16.688 59.844 21.625 1 96.12 122 GLN A C 1
ATOM 965 O O . GLN A 1 122 ? 17.891 59.812 21.906 1 96.12 122 GLN A O 1
ATOM 970 N N . ARG A 1 123 ? 15.742 59.844 22.531 1 97.06 123 ARG A N 1
ATOM 971 C CA . ARG A 1 123 ? 16.078 59.719 23.938 1 97.06 123 ARG A CA 1
ATOM 972 C C . ARG A 1 123 ? 16.656 58.312 24.219 1 97.06 123 ARG A C 1
ATOM 974 O O . ARG A 1 123 ? 17.516 58.188 25.094 1 97.06 123 ARG A O 1
ATOM 981 N N . VAL A 1 124 ? 16.125 57.375 23.531 1 96.06 124 VAL A N 1
ATOM 982 C CA . VAL A 1 124 ? 16.625 56 23.75 1 96.06 124 VAL A CA 1
ATOM 983 C C . VAL A 1 124 ? 18.016 55.875 23.125 1 96.06 124 VAL A C 1
ATOM 985 O O . VAL A 1 124 ? 18.891 55.219 23.703 1 96.06 124 VAL A O 1
ATOM 988 N N . ILE A 1 125 ? 18.234 56.438 21.953 1 95.69 125 ILE A N 1
ATOM 989 C CA . ILE A 1 125 ? 19.562 56.469 21.344 1 95.69 125 ILE A CA 1
ATOM 990 C C . ILE A 1 125 ? 20.562 57.125 22.281 1 95.69 125 ILE A C 1
ATOM 992 O O . ILE A 1 125 ? 21.672 56.625 22.484 1 95.69 125 ILE A O 1
ATOM 996 N N . ALA A 1 126 ? 20.141 58.219 22.875 1 95.75 126 ALA A N 1
ATOM 997 C CA . ALA A 1 126 ? 20.984 58.938 23.812 1 95.75 126 ALA A CA 1
ATOM 998 C C . ALA A 1 126 ? 21.328 58.062 25.031 1 95.75 126 ALA A C 1
ATOM 1000 O O . ALA A 1 126 ? 22.453 58.125 25.531 1 95.75 126 ALA A O 1
ATOM 1001 N N . LEU A 1 127 ? 20.359 57.406 25.438 1 95 127 LEU A N 1
ATOM 1002 C CA . LEU A 1 127 ? 20.594 56.531 26.562 1 95 127 LEU A CA 1
ATOM 1003 C C . LEU A 1 127 ? 21.609 55.438 26.203 1 95 127 LEU A C 1
ATOM 1005 O O . LEU A 1 127 ? 22.484 55.125 27.016 1 95 127 LEU A O 1
ATOM 1009 N N . GLN A 1 128 ? 21.516 54.781 25.031 1 93.56 128 GLN A N 1
ATOM 1010 C CA . GLN A 1 128 ? 22.469 53.781 24.578 1 93.56 128 GLN A CA 1
ATOM 1011 C C . GLN A 1 128 ? 23.875 54.344 24.531 1 93.56 128 GLN A C 1
ATOM 1013 O O . GLN A 1 128 ? 24.844 53.656 24.859 1 93.56 128 GLN A O 1
ATOM 1018 N N . GLU A 1 129 ? 23.984 55.562 24.156 1 91.56 129 GLU A N 1
ATOM 1019 C CA . GLU A 1 129 ? 25.297 56.219 24 1 91.56 129 GLU A CA 1
ATOM 1020 C C . GLU A 1 129 ? 25.953 56.469 25.344 1 91.56 129 GLU A C 1
ATOM 1022 O O . GLU A 1 129 ? 27.172 56.594 25.422 1 91.56 129 GLU A O 1
ATOM 1027 N N . LYS A 1 130 ? 25.172 56.594 26.281 1 88.81 130 LYS A N 1
ATOM 1028 C CA . LYS A 1 130 ? 25.719 56.781 27.609 1 88.81 130 LYS A CA 1
ATOM 1029 C C . LYS A 1 130 ? 26.438 55.531 28.109 1 88.81 130 LYS A C 1
ATOM 1031 O O . LYS A 1 130 ? 27.172 55.594 29.109 1 88.81 130 LYS A O 1
ATOM 1036 N N . GLN A 1 131 ? 26.531 54.531 27.312 1 71.81 131 GLN A N 1
ATOM 1037 C CA . GLN A 1 131 ? 27.25 53.281 27.531 1 71.81 131 GLN A CA 1
ATOM 1038 C C . GLN A 1 131 ? 27.141 52.844 29 1 71.81 131 GLN A C 1
ATOM 1040 O O . GLN A 1 131 ? 28.141 52.656 29.672 1 71.81 131 GLN A O 1
ATOM 1045 N N . LEU A 1 132 ? 25.984 52.656 29.344 1 73.88 132 LEU A N 1
ATOM 1046 C CA . LEU A 1 132 ? 25.734 52.312 30.734 1 73.88 132 LEU A CA 1
ATOM 1047 C C . LEU A 1 132 ? 26.234 50.906 31.047 1 73.88 132 LEU A C 1
ATOM 1049 O O . LEU A 1 132 ? 25.938 49.969 30.328 1 73.88 132 LEU A O 1
ATOM 1053 N N . ASP A 1 133 ? 27.203 50.719 31.953 1 73.56 133 ASP A N 1
ATOM 1054 C CA . ASP A 1 133 ? 27.859 49.469 32.344 1 73.56 133 ASP A CA 1
ATOM 1055 C C . ASP A 1 133 ? 26.938 48.625 33.219 1 73.56 133 ASP A C 1
ATOM 1057 O O . ASP A 1 133 ? 27.188 47.406 33.375 1 73.56 133 ASP A O 1
ATOM 1061 N N . ASN A 1 134 ? 25.875 49.031 33.594 1 82 134 ASN A N 1
ATOM 1062 C CA . ASN A 1 134 ? 25.109 48.344 34.625 1 82 134 ASN A CA 1
ATOM 1063 C C . ASN A 1 134 ? 23.812 47.781 34.062 1 82 134 ASN A C 1
ATOM 1065 O O . ASN A 1 134 ? 22.922 47.406 34.844 1 82 134 ASN A O 1
ATOM 1069 N N . LEU A 1 135 ? 23.703 47.594 32.781 1 88.94 135 LEU A N 1
ATOM 1070 C CA . LEU A 1 135 ? 22.469 47 32.25 1 88.94 135 LEU A CA 1
ATOM 1071 C C . LEU A 1 135 ? 22.531 45.5 32.25 1 88.94 135 LEU A C 1
ATOM 1073 O O . LEU A 1 135 ? 23.578 44.906 31.922 1 88.94 135 LEU A O 1
ATOM 1077 N N . THR A 1 136 ? 21.453 44.938 32.75 1 90.94 136 THR A N 1
ATOM 1078 C CA . THR A 1 136 ? 21.328 43.469 32.594 1 90.94 136 THR A CA 1
ATOM 1079 C C . THR A 1 136 ? 21.312 43.094 31.125 1 90.94 136 THR A C 1
ATOM 1081 O O . THR A 1 136 ? 21.047 43.938 30.266 1 90.94 136 THR A O 1
ATOM 1084 N N . TYR A 1 137 ? 21.594 41.875 30.828 1 93 137 TYR A N 1
ATOM 1085 C CA . TYR A 1 137 ? 21.594 41.406 29.453 1 93 137 TYR A CA 1
ATOM 1086 C C . TYR A 1 137 ? 20.234 41.625 28.797 1 93 137 TYR A C 1
ATOM 1088 O O . TYR A 1 137 ? 20.156 42.094 27.656 1 93 137 TYR A O 1
ATOM 1096 N N . GLU A 1 138 ? 19.141 41.344 29.484 1 95.31 138 GLU A N 1
ATOM 1097 C CA . GLU A 1 138 ? 17.797 41.531 28.922 1 95.31 138 GLU A CA 1
ATOM 1098 C C . GLU A 1 138 ? 17.469 43 28.719 1 95.31 138 GLU A C 1
ATOM 1100 O O . GLU A 1 138 ? 16.797 43.344 27.75 1 95.31 138 GLU A O 1
ATOM 1105 N N . ALA A 1 139 ? 17.938 43.812 29.594 1 94.38 139 ALA A N 1
ATOM 1106 C CA . ALA A 1 139 ? 17.719 45.25 29.438 1 94.38 139 ALA A CA 1
ATOM 1107 C C . ALA A 1 139 ? 18.453 45.812 28.219 1 94.38 139 ALA A C 1
ATOM 1109 O O . ALA A 1 139 ? 17.938 46.656 27.5 1 94.38 139 ALA A O 1
ATOM 1110 N N . LYS A 1 140 ? 19.656 45.312 28.078 1 94.75 140 LYS A N 1
ATOM 1111 C CA . LYS A 1 140 ? 20.406 45.688 26.891 1 94.75 140 LYS A CA 1
ATOM 1112 C C . LYS A 1 140 ? 19.688 45.25 25.625 1 94.75 140 LYS A C 1
ATOM 1114 O O . LYS A 1 140 ? 19.609 46 24.656 1 94.75 140 LYS A O 1
ATOM 1119 N N . ARG A 1 141 ? 19.219 44.031 25.641 1 95.81 141 ARG A N 1
ATOM 1120 C CA . ARG A 1 141 ? 18.453 43.5 24.516 1 95.81 141 ARG A CA 1
ATOM 1121 C C . ARG A 1 141 ? 17.219 44.344 24.25 1 95.81 141 ARG A C 1
ATOM 1123 O O . ARG A 1 141 ? 16.875 44.594 23.078 1 95.81 141 ARG A O 1
ATOM 1130 N N . PHE A 1 142 ? 16.562 44.75 25.312 1 96.44 142 PHE A N 1
ATOM 1131 C CA . PHE A 1 142 ? 15.375 45.562 25.188 1 96.44 142 PHE A CA 1
ATOM 1132 C C . PHE A 1 142 ? 15.711 46.906 24.531 1 96.44 142 PHE A C 1
ATOM 1134 O O . PHE A 1 142 ? 15.016 47.375 23.625 1 96.44 142 PHE A O 1
ATOM 1141 N N . LEU A 1 143 ? 16.75 47.469 25 1 95.62 143 LEU A N 1
ATOM 1142 C CA . LEU A 1 143 ? 17.219 48.75 24.469 1 95.62 143 LEU A CA 1
ATOM 1143 C C . LEU A 1 143 ? 17.578 48.594 22.984 1 95.62 143 LEU A C 1
ATOM 1145 O O . LEU A 1 143 ? 17.141 49.406 22.156 1 95.62 143 LEU A O 1
ATOM 1149 N N . GLU A 1 144 ? 18.312 47.625 22.688 1 94.94 144 GLU A N 1
ATOM 1150 C CA . GLU A 1 144 ? 18.75 47.375 21.312 1 94.94 144 GLU A CA 1
ATOM 1151 C C . GLU A 1 144 ? 17.562 47.094 20.406 1 94.94 144 GLU A C 1
ATOM 1153 O O . GLU A 1 144 ? 17.531 47.531 19.266 1 94.94 144 GLU A O 1
ATOM 1158 N N . ARG A 1 145 ? 16.656 46.312 20.875 1 95.81 145 ARG A N 1
ATOM 1159 C CA . ARG A 1 145 ? 15.453 46 20.109 1 95.81 145 ARG A CA 1
ATOM 1160 C C . ARG A 1 145 ? 14.633 47.25 19.812 1 95.81 145 ARG A C 1
ATOM 1162 O O . ARG A 1 145 ? 14.117 47.406 18.703 1 95.81 145 ARG A O 1
ATOM 1169 N N . PHE A 1 146 ? 14.523 48.062 20.797 1 95.75 146 PHE A N 1
ATOM 1170 C CA . PHE A 1 146 ? 13.773 49.312 20.609 1 95.75 146 PHE A CA 1
ATOM 1171 C C . PHE A 1 146 ? 14.406 50.156 19.516 1 95.75 146 PHE A C 1
ATOM 1173 O O . PHE A 1 146 ? 13.703 50.719 18.656 1 95.75 146 PHE A O 1
ATOM 1180 N N . ILE A 1 147 ? 15.68 50.25 19.5 1 96.06 147 ILE A N 1
ATOM 1181 C CA . ILE A 1 147 ? 16.406 51.031 18.531 1 96.06 147 ILE A CA 1
ATOM 1182 C C . ILE A 1 147 ? 16.281 50.406 17.141 1 96.06 147 ILE A C 1
ATOM 1184 O O . ILE A 1 147 ? 16.031 51.094 16.156 1 96.06 147 ILE A O 1
ATOM 1188 N N . THR A 1 148 ? 16.469 49.125 17.109 1 95.75 148 THR A N 1
ATOM 1189 C CA . THR A 1 148 ? 16.375 48.406 15.852 1 95.75 148 THR A CA 1
ATOM 1190 C C . THR A 1 148 ? 14.984 48.594 15.234 1 95.75 148 THR A C 1
ATOM 1192 O O . THR A 1 148 ? 14.859 48.844 14.039 1 95.75 148 THR A O 1
ATOM 1195 N N . LEU A 1 149 ? 13.938 48.531 16.031 1 95.88 149 LEU A N 1
ATOM 1196 C CA . LEU A 1 149 ? 12.57 48.688 15.539 1 95.88 149 LEU A CA 1
ATOM 1197 C C . LEU A 1 149 ? 12.336 50.125 15.07 1 95.88 149 LEU A C 1
ATOM 1199 O O . LEU A 1 149 ? 11.633 50.344 14.078 1 95.88 149 LEU A O 1
ATOM 1203 N N . GLY A 1 150 ? 12.883 51.031 15.766 1 96.19 150 GLY A N 1
ATOM 1204 C CA . GLY A 1 150 ? 12.789 52.406 15.328 1 96.19 150 GLY A CA 1
ATOM 1205 C C . GLY A 1 150 ? 13.422 52.656 13.969 1 96.19 150 GLY A C 1
ATOM 1206 O O . GLY A 1 150 ? 12.867 53.344 13.133 1 96.19 150 GLY A O 1
ATOM 1207 N N . LYS A 1 151 ? 14.547 52.031 13.836 1 95.44 151 LYS A N 1
ATOM 1208 C CA . LYS A 1 151 ? 15.227 52.156 12.547 1 95.44 151 LYS A CA 1
ATOM 1209 C C . LYS A 1 151 ? 14.422 51.469 11.438 1 95.44 151 LYS A C 1
ATOM 1211 O O . LYS A 1 151 ? 14.32 52 10.328 1 95.44 151 LYS A O 1
ATOM 1216 N N . ARG A 1 152 ? 13.836 50.406 11.75 1 95.25 152 ARG A N 1
ATOM 1217 C CA . ARG A 1 152 ? 13.031 49.656 10.789 1 95.25 152 ARG A CA 1
ATOM 1218 C C . ARG A 1 152 ? 11.75 50.406 10.445 1 95.25 152 ARG A C 1
ATOM 1220 O O . ARG A 1 152 ? 11.141 50.156 9.406 1 95.25 152 ARG A O 1
ATOM 1227 N N . ASN A 1 153 ? 11.383 51.281 11.352 1 95.12 153 ASN A N 1
ATOM 1228 C CA . ASN A 1 153 ? 10.219 52.125 11.094 1 95.12 153 ASN A CA 1
ATOM 1229 C C . ASN A 1 153 ? 10.602 53.406 10.391 1 95.12 153 ASN A C 1
ATOM 1231 O O . ASN A 1 153 ? 9.742 54.25 10.109 1 95.12 153 ASN A O 1
ATOM 1235 N N . GLY A 1 154 ? 11.844 53.594 10.109 1 95.56 154 GLY A N 1
ATOM 1236 C CA . GLY A 1 154 ? 12.32 54.75 9.328 1 95.56 154 GLY A CA 1
ATOM 1237 C C . GLY A 1 154 ? 12.562 55.969 10.164 1 95.56 154 GLY A C 1
ATOM 1238 O O . GLY A 1 154 ? 12.648 57.094 9.633 1 95.56 154 GLY A O 1
ATOM 1239 N N . LEU A 1 155 ? 12.703 55.844 11.438 1 96.06 155 LEU A N 1
ATOM 1240 C CA . LEU A 1 155 ? 12.836 57.031 12.305 1 96.06 155 LEU A CA 1
ATOM 1241 C C . LEU A 1 155 ? 14.172 57.719 12.086 1 96.06 155 LEU A C 1
ATOM 1243 O O . LEU A 1 155 ? 14.359 58.844 12.5 1 96.06 155 LEU A O 1
ATOM 1247 N N . HIS A 1 156 ? 15.117 57.062 11.477 1 92.5 156 HIS A N 1
ATOM 1248 C CA . HIS A 1 156 ? 16.391 57.688 11.133 1 92.5 156 HIS A CA 1
ATOM 1249 C C . HIS A 1 156 ? 16.312 58.438 9.797 1 92.5 156 HIS A C 1
ATOM 1251 O O . HIS A 1 156 ? 17.25 59.125 9.406 1 92.5 156 HIS A O 1
ATOM 1257 N N . LEU A 1 157 ? 15.227 58.281 9.117 1 95.38 157 LEU A N 1
ATOM 1258 C CA . LEU A 1 157 ? 15.062 58.875 7.789 1 95.38 157 LEU A CA 1
ATOM 1259 C C . LEU A 1 157 ? 14.359 60.219 7.879 1 95.38 157 LEU A C 1
ATOM 1261 O O . LEU A 1 157 ? 14.031 60.688 8.977 1 95.38 157 LEU A O 1
ATOM 1265 N N . SER A 1 158 ? 14.047 60.875 6.676 1 95.44 158 SER A N 1
ATOM 1266 C CA . SER A 1 158 ? 13.477 62.219 6.625 1 95.44 158 SER A CA 1
ATOM 1267 C C . SER A 1 158 ? 12.039 62.219 7.152 1 95.44 158 SER A C 1
ATOM 1269 O O . SER A 1 158 ? 11.375 61.188 7.156 1 95.44 158 SER A O 1
ATOM 1271 N N . LEU A 1 159 ? 11.555 63.344 7.535 1 94.38 159 LEU A N 1
ATOM 1272 C CA . LEU A 1 159 ? 10.219 63.5 8.102 1 94.38 159 LEU A CA 1
ATOM 1273 C C . LEU A 1 159 ? 9.148 63.125 7.086 1 94.38 159 LEU A C 1
ATOM 1275 O O . LEU A 1 159 ? 8.094 62.594 7.453 1 94.38 159 LEU A O 1
ATOM 1279 N N . ASP A 1 160 ? 9.453 63.406 5.867 1 95 160 ASP A N 1
ATOM 1280 C CA . ASP A 1 160 ? 8.5 63.062 4.816 1 95 160 ASP A CA 1
ATOM 1281 C C . ASP A 1 160 ? 8.328 61.562 4.699 1 95 160 ASP A C 1
ATOM 1283 O O . ASP A 1 160 ? 7.207 61.062 4.531 1 95 160 ASP A O 1
ATOM 1287 N N . ILE A 1 161 ? 9.422 60.906 4.75 1 95.69 161 ILE A N 1
ATOM 1288 C CA . ILE A 1 161 ? 9.383 59.438 4.68 1 95.69 161 ILE A CA 1
ATOM 1289 C C . ILE A 1 161 ? 8.68 58.906 5.914 1 95.69 161 ILE A C 1
ATOM 1291 O O . ILE A 1 161 ? 7.859 57.969 5.812 1 95.69 161 ILE A O 1
ATOM 1295 N N . GLN A 1 162 ? 8.945 59.375 7.066 1 96.25 162 GLN A N 1
ATOM 1296 C CA . GLN A 1 162 ? 8.32 58.938 8.312 1 96.25 162 GLN A CA 1
ATOM 1297 C C . GLN A 1 162 ? 6.805 59.094 8.242 1 96.25 162 GLN A C 1
ATOM 1299 O O . GLN A 1 162 ? 6.066 58.188 8.656 1 96.25 162 GLN A O 1
ATOM 1304 N N . GLU A 1 163 ? 6.398 60.219 7.734 1 96.06 163 GLU A N 1
ATOM 1305 C CA . GLU A 1 163 ? 4.965 60.469 7.621 1 96.06 163 GLU A CA 1
ATOM 1306 C C . GLU A 1 163 ? 4.305 59.469 6.664 1 96.06 163 GLU A C 1
ATOM 1308 O O . GLU A 1 163 ? 3.197 59 6.922 1 96.06 163 GLU A O 1
ATOM 1313 N N . GLU A 1 164 ? 4.969 59.25 5.602 1 96.56 164 GLU A N 1
ATOM 1314 C CA . GLU A 1 164 ? 4.441 58.281 4.648 1 96.56 164 GLU A CA 1
ATOM 1315 C C . GLU A 1 164 ? 4.375 56.875 5.258 1 96.56 164 GLU A C 1
ATOM 1317 O O . GLU A 1 164 ? 3.393 56.156 5.074 1 96.56 164 GLU A O 1
ATOM 1322 N N . VAL A 1 165 ? 5.43 56.5 5.914 1 96.62 165 VAL A N 1
ATOM 1323 C CA . VAL A 1 165 ? 5.473 55.188 6.586 1 96.62 165 VAL A CA 1
ATOM 1324 C C . VAL A 1 165 ? 4.332 55.094 7.594 1 96.62 165 VAL A C 1
ATOM 1326 O O . VAL A 1 165 ? 3.662 54.062 7.688 1 96.62 165 VAL A O 1
ATOM 1329 N N . LYS A 1 166 ? 4.098 56.062 8.336 1 96 166 LYS A N 1
ATOM 1330 C CA . LYS A 1 166 ? 3.029 56.125 9.328 1 96 166 LYS A CA 1
ATOM 1331 C C . LYS A 1 166 ? 1.666 55.906 8.68 1 96 166 LYS A C 1
ATOM 1333 O O . LYS A 1 166 ? 0.867 55.094 9.148 1 96 166 LYS A O 1
ATOM 1338 N N . ASN A 1 167 ? 1.411 56.594 7.621 1 96.5 167 ASN A N 1
ATOM 1339 C CA . ASN A 1 167 ? 0.133 56.5 6.926 1 96.5 167 ASN A CA 1
ATOM 1340 C C . ASN A 1 167 ? -0.085 55.125 6.336 1 96.5 167 ASN A C 1
ATOM 1342 O O . ASN A 1 167 ? -1.167 54.531 6.473 1 96.5 167 ASN A O 1
ATOM 1346 N N . VAL A 1 168 ? 0.933 54.656 5.684 1 97.19 168 VAL A N 1
ATOM 1347 C CA . VAL A 1 168 ? 0.846 53.344 5.055 1 97.19 168 VAL A CA 1
ATOM 1348 C C . VAL A 1 168 ? 0.655 52.281 6.125 1 97.19 168 VAL A C 1
ATOM 1350 O O . VAL A 1 168 ? -0.141 51.344 5.949 1 97.19 168 VAL A O 1
ATOM 1353 N N . SER A 1 169 ? 1.342 52.406 7.223 1 96.75 169 SER A N 1
ATOM 1354 C CA . SER A 1 169 ? 1.241 51.438 8.312 1 96.75 169 SER A CA 1
ATOM 1355 C C . SER A 1 169 ? -0.165 51.438 8.898 1 96.75 169 SER A C 1
ATOM 1357 O O . SER A 1 169 ? -0.698 50.344 9.203 1 96.75 169 SER A O 1
ATOM 1359 N N . LYS A 1 170 ? -0.738 52.531 9.086 1 96.56 170 LYS A N 1
ATOM 1360 C CA . LYS A 1 170 ? -2.102 52.625 9.602 1 96.56 170 LYS A CA 1
ATOM 1361 C C . LYS A 1 170 ? -3.09 51.969 8.648 1 96.56 170 LYS A C 1
ATOM 1363 O O . LYS A 1 170 ? -3.998 51.25 9.086 1 96.56 170 LYS A O 1
ATOM 1368 N N . LEU A 1 171 ? -2.881 52.219 7.402 1 97.12 171 LEU A N 1
ATOM 1369 C CA . LEU A 1 171 ? -3.75 51.625 6.402 1 97.12 171 LEU A CA 1
ATOM 1370 C C . LEU A 1 171 ? -3.605 50.094 6.402 1 97.12 171 LEU A C 1
ATOM 1372 O O . LEU A 1 171 ? -4.602 49.375 6.301 1 97.12 171 LEU A O 1
ATOM 1376 N N . ILE A 1 172 ? -2.414 49.625 6.477 1 97.62 172 ILE A N 1
ATOM 1377 C CA . ILE A 1 172 ? -2.146 48.188 6.527 1 97.62 172 ILE A CA 1
ATOM 1378 C C . ILE A 1 172 ? -2.857 47.562 7.734 1 97.62 172 ILE A C 1
ATOM 1380 O O . ILE A 1 172 ? -3.512 46.531 7.613 1 97.62 172 ILE A O 1
ATOM 1384 N N . SER A 1 173 ? -2.76 48.156 8.875 1 96.19 173 SER A N 1
ATOM 1385 C CA . SER A 1 173 ? -3.402 47.688 10.094 1 96.19 173 SER A CA 1
ATOM 1386 C C . SER A 1 173 ? -4.918 47.625 9.93 1 96.19 173 SER A C 1
ATOM 1388 O O . SER A 1 173 ? -5.547 46.625 10.273 1 96.19 173 SER A O 1
ATOM 1390 N N . ASP A 1 174 ? -5.418 48.656 9.406 1 96.19 174 ASP A N 1
ATOM 1391 C CA . ASP A 1 174 ? -6.863 48.75 9.219 1 96.19 174 ASP A CA 1
ATOM 1392 C C . ASP A 1 174 ? -7.367 47.656 8.273 1 96.19 174 ASP A C 1
ATOM 1394 O O . ASP A 1 174 ? -8.367 47 8.555 1 96.19 174 ASP A O 1
ATOM 1398 N N . LEU A 1 175 ? -6.73 47.531 7.168 1 97.69 175 LEU A N 1
ATOM 1399 C CA . LEU A 1 175 ? -7.121 46.531 6.176 1 97.69 175 LEU A CA 1
ATOM 1400 C C . LEU A 1 175 ? -6.996 45.125 6.746 1 97.69 175 LEU A C 1
ATOM 1402 O O . LEU A 1 175 ? -7.836 44.25 6.465 1 97.69 175 LEU A O 1
ATOM 1406 N N . SER A 1 176 ? -5.988 44.875 7.543 1 97.62 176 SER A N 1
ATOM 1407 C CA . SER A 1 176 ? -5.805 43.562 8.164 1 97.62 176 SER A CA 1
ATOM 1408 C C . SER A 1 176 ? -6.949 43.25 9.125 1 97.62 176 SER A C 1
ATOM 1410 O O . SER A 1 176 ? -7.434 42.094 9.156 1 97.62 176 SER A O 1
ATOM 1412 N N . ILE A 1 177 ? -7.367 44.156 9.883 1 95.69 177 ILE A N 1
ATOM 1413 C CA . ILE A 1 177 ? -8.461 43.969 10.828 1 95.69 177 ILE A CA 1
ATOM 1414 C C . ILE A 1 177 ? -9.758 43.719 10.07 1 95.69 177 ILE A C 1
ATOM 1416 O O . ILE A 1 177 ? -10.539 42.812 10.453 1 95.69 177 ILE A O 1
ATOM 1420 N N . ASN A 1 178 ? -9.969 44.438 8.992 1 96.06 178 ASN A N 1
ATOM 1421 C CA . ASN A 1 178 ? -11.148 44.219 8.164 1 96.06 178 ASN A CA 1
ATOM 1422 C C . ASN A 1 178 ? -11.172 42.812 7.586 1 96.06 178 ASN A C 1
ATOM 1424 O O . ASN A 1 178 ? -12.227 42.156 7.531 1 96.06 178 ASN A O 1
ATOM 1428 N N . PHE A 1 179 ? -10.062 42.375 7.102 1 97.31 179 PHE A N 1
ATOM 1429 C CA . PHE A 1 179 ? -9.93 41 6.566 1 97.31 179 PHE A CA 1
ATOM 1430 C C . PHE A 1 179 ? -10.391 39.969 7.59 1 97.31 179 PHE A C 1
ATOM 1432 O O . PHE A 1 179 ? -11.195 39.094 7.277 1 97.31 179 PHE A O 1
ATOM 1439 N N . ASN A 1 180 ? -9.898 40.094 8.789 1 94.31 180 ASN A N 1
ATOM 1440 C CA . ASN A 1 180 ? -10.227 39.156 9.844 1 94.31 180 ASN A CA 1
ATOM 1441 C C . ASN A 1 180 ? -11.688 39.25 10.281 1 94.31 180 ASN A C 1
ATOM 1443 O O . ASN A 1 180 ? -12.32 38.25 10.625 1 94.31 180 ASN A O 1
ATOM 1447 N N . GLN A 1 181 ? -12.141 40.469 10.359 1 92.94 181 GLN A N 1
ATOM 1448 C CA . GLN A 1 181 ? -13.539 40.656 10.711 1 92.94 181 GLN A CA 1
ATOM 1449 C C . GLN A 1 181 ? -14.461 39.969 9.719 1 92.94 181 GLN A C 1
ATOM 1451 O O . GLN A 1 181 ? -15.453 39.344 10.117 1 92.94 181 GLN A O 1
ATOM 1456 N N . ASN A 1 182 ? -14.141 40.125 8.398 1 94.69 182 ASN A N 1
ATOM 1457 C CA . ASN A 1 182 ? -14.906 39.406 7.383 1 94.69 182 ASN A CA 1
ATOM 1458 C C . ASN A 1 182 ? -14.914 37.906 7.641 1 94.69 182 ASN A C 1
ATOM 1460 O O . ASN A 1 182 ? -15.969 37.25 7.547 1 94.69 182 ASN A O 1
ATOM 1464 N N . MET A 1 183 ? -13.805 37.406 7.988 1 93.69 183 MET A N 1
ATOM 1465 C CA . MET A 1 183 ? -13.672 35.969 8.25 1 93.69 183 MET A CA 1
ATOM 1466 C C . MET A 1 183 ? -14.508 35.562 9.461 1 93.69 183 MET A C 1
ATOM 1468 O O . MET A 1 183 ? -15.195 34.531 9.422 1 93.69 183 MET A O 1
ATOM 1472 N N . ASN A 1 184 ? -14.422 36.312 10.492 1 89.62 184 ASN A N 1
ATOM 1473 C CA . ASN A 1 184 ? -15.117 36 11.734 1 89.62 184 ASN A CA 1
ATOM 1474 C C . ASN A 1 184 ? -16.641 36.031 11.555 1 89.62 184 ASN A C 1
ATOM 1476 O O . ASN A 1 184 ? -17.359 35.281 12.211 1 89.62 184 ASN A O 1
ATOM 1480 N N . GLU A 1 185 ? -17.047 36.844 10.656 1 91.12 185 GLU A N 1
ATOM 1481 C CA . GLU A 1 185 ? -18.484 37.062 10.484 1 91.12 185 GLU A CA 1
ATOM 1482 C C . GLU A 1 185 ? -19.031 36.156 9.375 1 91.12 185 GLU A C 1
ATOM 1484 O O . GLU A 1 185 ? -20.234 36.188 9.086 1 91.12 185 GLU A O 1
ATOM 1489 N N . GLU A 1 186 ? -18.156 35.406 8.719 1 91.62 186 GLU A N 1
ATOM 1490 C CA . GLU A 1 186 ? -18.578 34.469 7.68 1 91.62 186 GLU A CA 1
ATOM 1491 C C . GLU A 1 186 ? -19.5 33.375 8.25 1 91.62 186 GLU A C 1
ATOM 1493 O O . GLU A 1 186 ? -19.188 32.781 9.266 1 91.62 186 GLU A O 1
ATOM 1498 N N . ASN A 1 187 ? -20.703 33.125 7.633 1 91.31 187 ASN A N 1
ATOM 1499 C CA . ASN A 1 187 ? -21.688 32.188 8.172 1 91.31 187 ASN A CA 1
ATOM 1500 C C . ASN A 1 187 ? -22.406 31.406 7.066 1 91.31 187 ASN A C 1
ATOM 1502 O O . ASN A 1 187 ? -23.562 31.031 7.223 1 91.31 187 ASN A O 1
ATOM 1506 N N . THR A 1 188 ? -21.75 31.203 5.98 1 94.88 188 THR A N 1
ATOM 1507 C CA . THR A 1 188 ? -22.297 30.453 4.859 1 94.88 188 THR A CA 1
ATOM 1508 C C . THR A 1 188 ? -22.594 29.016 5.262 1 94.88 188 THR A C 1
ATOM 1510 O O . THR A 1 188 ? -21.844 28.422 6.035 1 94.88 188 THR A O 1
ATOM 1513 N N . TYR A 1 189 ? -23.734 28.438 4.789 1 96.5 189 TYR A N 1
ATOM 1514 C CA . TYR A 1 189 ? -24.031 27.016 4.941 1 96.5 189 TYR A CA 1
ATOM 1515 C C . TYR A 1 189 ? -24.625 26.453 3.658 1 96.5 189 TYR A C 1
ATOM 1517 O O . TYR A 1 189 ? -25.094 27.188 2.799 1 96.5 189 TYR A O 1
ATOM 1525 N N . LEU A 1 190 ? -24.484 25.188 3.434 1 98.38 190 LEU A N 1
ATOM 1526 C CA . LEU A 1 190 ? -25.078 24.438 2.328 1 98.38 190 LEU A CA 1
ATOM 1527 C C . LEU A 1 190 ? -26.141 23.469 2.836 1 98.38 190 LEU A C 1
ATOM 1529 O O . LEU A 1 190 ? -26.141 23.094 4.016 1 98.38 190 LEU A O 1
ATOM 1533 N N . THR A 1 191 ? -27.062 23.125 1.964 1 98.31 191 THR A N 1
ATOM 1534 C CA . THR A 1 191 ? -28.094 22.172 2.314 1 98.31 191 THR A CA 1
ATOM 1535 C C . THR A 1 191 ? -27.969 20.906 1.474 1 98.31 191 THR A C 1
ATOM 1537 O O . THR A 1 191 ? -27.688 20.969 0.275 1 98.31 191 THR A O 1
ATOM 1540 N N . PHE A 1 192 ? -28.094 19.75 2.15 1 98.56 192 PHE A N 1
ATOM 1541 C CA . PHE A 1 192 ? -27.953 18.469 1.472 1 98.56 192 PHE A CA 1
ATOM 1542 C C . PHE A 1 192 ? -29.016 17.484 1.948 1 98.56 192 PHE A C 1
ATOM 1544 O O . PHE A 1 192 ? -29.484 17.562 3.092 1 98.56 192 PHE A O 1
ATOM 1551 N N . THR A 1 193 ? -29.422 16.516 1.056 1 97.5 193 THR A N 1
ATOM 1552 C CA . THR A 1 193 ? -30.25 15.383 1.446 1 97.5 193 THR A CA 1
ATOM 1553 C C . THR A 1 193 ? -29.406 14.328 2.156 1 97.5 193 THR A C 1
ATOM 1555 O O . THR A 1 193 ? -28.172 14.383 2.135 1 97.5 193 THR A O 1
ATOM 1558 N N . GLU A 1 194 ? -30.078 13.422 2.762 1 95.69 194 GLU A N 1
ATOM 1559 C CA . GLU A 1 194 ? -29.391 12.32 3.428 1 95.69 194 GLU A CA 1
ATOM 1560 C C . GLU A 1 194 ? -28.562 11.508 2.438 1 95.69 194 GLU A C 1
ATOM 1562 O O . GLU A 1 194 ? -27.438 11.102 2.75 1 95.69 194 GLU A O 1
ATOM 1567 N N . LYS A 1 195 ? -29.062 11.289 1.3 1 94.44 195 LYS A N 1
ATOM 1568 C CA . LYS A 1 195 ? -28.375 10.531 0.26 1 94.44 195 LYS A CA 1
ATOM 1569 C C . LYS A 1 195 ? -27.109 11.234 -0.189 1 94.44 195 LYS A C 1
ATOM 1571 O O . LYS A 1 195 ? -26.094 10.594 -0.468 1 94.44 195 LYS A O 1
ATOM 1576 N N . GLU A 1 196 ? -27.125 12.562 -0.175 1 97.12 196 GLU A N 1
ATOM 1577 C CA . GLU A 1 196 ? -25.969 13.359 -0.601 1 97.12 196 GLU A CA 1
ATOM 1578 C C . GLU A 1 196 ? -24.875 13.367 0.462 1 97.12 196 GLU A C 1
ATOM 1580 O O . GLU A 1 196 ? -23.75 13.758 0.191 1 97.12 196 GLU A O 1
ATOM 1585 N N . LEU A 1 197 ? -25.25 12.922 1.631 1 97.31 197 LEU A N 1
ATOM 1586 C CA . LEU A 1 197 ? -24.281 12.891 2.725 1 97.31 197 LEU A CA 1
ATOM 1587 C C . LEU A 1 197 ? -23.891 11.453 3.059 1 97.31 197 LEU A C 1
ATOM 1589 O O . LEU A 1 197 ? -23.453 11.164 4.176 1 97.31 197 LEU A O 1
ATOM 1593 N N . SER A 1 198 ? -24.078 10.57 2.061 1 93.38 198 SER A N 1
ATOM 1594 C CA . SER A 1 198 ? -23.719 9.172 2.268 1 93.38 198 SER A CA 1
ATOM 1595 C C . SER A 1 198 ? -22.25 9.023 2.662 1 93.38 198 SER A C 1
ATOM 1597 O O . SER A 1 198 ? -21.391 9.719 2.117 1 93.38 198 SER A O 1
ATOM 1599 N N . GLY A 1 199 ? -21.953 8.133 3.654 1 91.12 199 GLY A N 1
ATOM 1600 C CA . GLY A 1 199 ? -20.594 7.891 4.121 1 91.12 199 GLY A CA 1
ATOM 1601 C C . GLY A 1 199 ? -20.297 8.539 5.457 1 91.12 199 GLY A C 1
ATOM 1602 O O . GLY A 1 199 ? -19.328 8.195 6.117 1 91.12 199 GLY A O 1
ATOM 1603 N N . LEU A 1 200 ? -21.109 9.516 5.797 1 93 200 LEU A N 1
ATOM 1604 C CA . LEU A 1 200 ? -20.906 10.18 7.082 1 93 200 LEU A CA 1
ATOM 1605 C C . LEU A 1 200 ? -21.578 9.406 8.211 1 93 200 LEU A C 1
ATOM 1607 O O . LEU A 1 200 ? -22.625 8.797 8.008 1 93 200 LEU A O 1
ATOM 1611 N N . ALA A 1 201 ? -20.984 9.445 9.344 1 85.5 201 ALA A N 1
ATOM 1612 C CA . ALA A 1 201 ? -21.484 8.719 10.508 1 85.5 201 ALA A CA 1
ATOM 1613 C C . ALA A 1 201 ? -22.781 9.328 11.039 1 85.5 201 ALA A C 1
ATOM 1615 O O . ALA A 1 201 ? -23.047 10.508 10.797 1 85.5 201 ALA A O 1
ATOM 1616 N N . ASP A 1 202 ? -23.453 8.516 11.797 1 83.88 202 ASP A N 1
ATOM 1617 C CA . ASP A 1 202 ? -24.688 8.977 12.43 1 83.88 202 ASP A CA 1
ATOM 1618 C C . ASP A 1 202 ? -24.422 10.133 13.398 1 83.88 202 ASP A C 1
ATOM 1620 O O . ASP A 1 202 ? -25.219 11.062 13.5 1 83.88 202 ASP A O 1
ATOM 1624 N N . SER A 1 203 ? -23.344 10.008 14 1 80.75 203 SER A N 1
ATOM 1625 C CA . SER A 1 203 ? -22.984 11.047 14.961 1 80.75 203 SER A CA 1
ATOM 1626 C C . SER A 1 203 ? -22.797 12.398 14.281 1 80.75 203 SER A C 1
ATOM 1628 O O . SER A 1 203 ? -23.125 13.438 14.852 1 80.75 203 SER A O 1
ATOM 1630 N N . TYR A 1 204 ? -22.344 12.398 13.07 1 89.06 204 TYR A N 1
ATOM 1631 C CA . TYR A 1 204 ? -22.172 13.617 12.281 1 89.06 204 TYR A CA 1
ATOM 1632 C C . TYR A 1 204 ? -23.531 14.18 11.867 1 89.06 204 TYR A C 1
ATOM 1634 O O . TYR A 1 204 ? -23.797 15.367 12.047 1 89.06 204 TYR A O 1
ATOM 1642 N N . LEU A 1 205 ? -24.391 13.336 11.383 1 91.19 205 LEU A N 1
ATOM 1643 C CA . LEU A 1 205 ? -25.703 13.75 10.883 1 91.19 205 LEU A CA 1
ATOM 1644 C C . LEU A 1 205 ? -26.578 14.273 12.016 1 91.19 205 LEU A C 1
ATOM 1646 O O . LEU A 1 205 ? -27.281 15.266 11.852 1 91.19 205 LEU A O 1
ATOM 1650 N N . ASN A 1 206 ? -26.422 13.641 13.125 1 86.5 206 ASN A N 1
ATOM 1651 C CA . ASN A 1 206 ? -27.25 14.023 14.266 1 86.5 206 ASN A CA 1
ATOM 1652 C C . ASN A 1 206 ? -26.828 15.375 14.828 1 86.5 206 ASN A C 1
ATOM 1654 O O . ASN A 1 206 ? -27.609 16.031 15.516 1 86.5 206 ASN A O 1
ATOM 1658 N N . GLY A 1 207 ? -25.625 15.766 14.5 1 86.88 207 GLY A N 1
ATOM 1659 C CA . GLY A 1 207 ? -25.125 17.031 14.984 1 86.88 207 GLY A CA 1
ATOM 1660 C C . GLY A 1 207 ? -25.484 18.203 14.086 1 86.88 207 GLY A C 1
ATOM 1661 O O . GLY A 1 207 ? -25.297 19.359 14.453 1 86.88 207 GLY A O 1
ATOM 1662 N N . LEU A 1 208 ? -26.125 17.938 12.984 1 93.19 208 LEU A N 1
ATOM 1663 C CA . LEU A 1 208 ? -26.453 18.984 12.016 1 93.19 208 LEU A CA 1
ATOM 1664 C C . LEU A 1 208 ? -27.875 19.5 12.25 1 93.19 208 LEU A C 1
ATOM 1666 O O . LEU A 1 208 ? -28.766 18.734 12.641 1 93.19 208 LEU A O 1
ATOM 1670 N N . GLU A 1 209 ? -28.047 20.797 12.07 1 92.56 209 GLU A N 1
ATOM 1671 C CA . GLU A 1 209 ? -29.391 21.375 12.023 1 92.56 209 GLU A CA 1
ATOM 1672 C C . GLU A 1 209 ? -30.094 21 10.727 1 92.56 209 GLU A C 1
ATOM 1674 O O . GLU A 1 209 ? -29.453 20.703 9.719 1 92.56 209 GLU A O 1
ATOM 1679 N N . LYS A 1 210 ? -31.391 21 10.742 1 94.56 210 LYS A N 1
ATOM 1680 C CA . LYS A 1 210 ? -32.188 20.688 9.57 1 94.56 210 LYS A CA 1
ATOM 1681 C C . LYS A 1 210 ? -33.062 21.891 9.156 1 94.56 210 LYS A C 1
ATOM 1683 O O . LYS A 1 210 ? -33.5 22.656 10.008 1 94.56 210 LYS A O 1
ATOM 1688 N N . THR A 1 211 ? -33.156 21.953 7.875 1 95.75 211 THR A N 1
ATOM 1689 C CA . THR A 1 211 ? -34.094 22.953 7.344 1 95.75 211 THR A CA 1
ATOM 1690 C C . THR A 1 211 ? -35.531 22.5 7.516 1 95.75 211 THR A C 1
ATOM 1692 O O . THR A 1 211 ? -35.812 21.391 7.961 1 95.75 211 THR A O 1
ATOM 1695 N N . ALA A 1 212 ? -36.469 23.453 7.133 1 94 212 ALA A N 1
ATOM 1696 C CA . ALA A 1 212 ? -37.875 23.172 7.266 1 94 212 ALA A CA 1
ATOM 1697 C C . ALA A 1 212 ? -38.312 22 6.391 1 94 212 ALA A C 1
ATOM 1699 O O . ALA A 1 212 ? -39.188 21.219 6.754 1 94 212 ALA A O 1
ATOM 1700 N N . ASP A 1 213 ? -37.656 21.766 5.301 1 93.69 213 ASP A N 1
ATOM 1701 C CA . ASP A 1 213 ? -38 20.688 4.367 1 93.69 213 ASP A CA 1
ATOM 1702 C C . ASP A 1 213 ? -37.25 19.406 4.688 1 93.69 213 ASP A C 1
ATOM 1704 O O . ASP A 1 213 ? -37.281 18.453 3.916 1 93.69 213 ASP A O 1
ATOM 1708 N N . GLY A 1 214 ? -36.5 19.406 5.75 1 94 214 GLY A N 1
ATOM 1709 C CA . GLY A 1 214 ? -35.875 18.188 6.234 1 94 214 GLY A CA 1
ATOM 1710 C C . GLY A 1 214 ? -34.469 17.969 5.707 1 94 214 GLY A C 1
ATOM 1711 O O . GLY A 1 214 ? -33.875 16.906 5.914 1 94 214 GLY A O 1
ATOM 1712 N N . GLN A 1 215 ? -33.906 18.938 5.074 1 96.88 215 GLN A N 1
ATOM 1713 C CA . GLN A 1 215 ? -32.531 18.828 4.586 1 96.88 215 GLN A CA 1
ATOM 1714 C C . GLN A 1 215 ? -31.531 19.219 5.664 1 96.88 215 GLN A C 1
ATOM 1716 O O . GLN A 1 215 ? -31.844 20.031 6.547 1 96.88 215 GLN A O 1
ATOM 1721 N N . TYR A 1 216 ? -30.359 18.688 5.578 1 97.75 216 TYR A N 1
ATOM 1722 C CA . TYR A 1 216 ? -29.328 18.969 6.555 1 97.75 216 TYR A CA 1
ATOM 1723 C C . TYR A 1 216 ? -28.578 20.266 6.211 1 97.75 216 TYR A C 1
ATOM 1725 O O . TYR A 1 216 ? -28.219 20.484 5.051 1 97.75 216 TYR A O 1
ATOM 1733 N N . LYS A 1 217 ? -28.391 21.109 7.207 1 97.06 217 LYS A N 1
ATOM 1734 C CA . LYS A 1 217 ? -27.578 22.312 7.055 1 97.06 217 LYS A CA 1
ATOM 1735 C C . LYS A 1 217 ? -26.109 22.031 7.41 1 97.06 217 LYS A C 1
ATOM 1737 O O . LYS A 1 217 ? -25.812 21.656 8.539 1 97.06 217 LYS A O 1
ATOM 1742 N N . VAL A 1 218 ? -25.281 22.203 6.457 1 97.62 218 VAL A N 1
ATOM 1743 C CA . VAL A 1 218 ? -23.844 22.016 6.664 1 97.62 218 VAL A CA 1
ATOM 1744 C C . VAL A 1 218 ? -23.125 23.359 6.566 1 97.62 218 VAL A C 1
ATOM 1746 O O . VAL A 1 218 ? -23.047 23.953 5.488 1 97.62 218 VAL A O 1
ATOM 1749 N N . THR A 1 219 ? -22.547 23.781 7.719 1 95.31 219 THR A N 1
ATOM 1750 C CA . THR A 1 219 ? -21.781 25.031 7.715 1 95.31 219 THR A CA 1
ATOM 1751 C C . THR A 1 219 ? -20.359 24.797 7.234 1 95.31 219 THR A C 1
ATOM 1753 O O . THR A 1 219 ? -19.969 23.672 6.961 1 95.31 219 THR A O 1
ATOM 1756 N N . LEU A 1 220 ? -19.578 25.828 7.141 1 95 220 LEU A N 1
ATOM 1757 C CA . LEU A 1 220 ? -18.203 25.719 6.672 1 95 220 LEU A CA 1
ATOM 1758 C C . LEU A 1 220 ? -17.234 25.719 7.844 1 95 220 LEU A C 1
ATOM 1760 O O . LEU A 1 220 ? -16.016 25.828 7.652 1 95 220 LEU A O 1
ATOM 1764 N N . ALA A 1 221 ? -17.828 25.547 9.07 1 91 221 ALA A N 1
ATOM 1765 C CA . ALA A 1 221 ? -16.969 25.375 10.242 1 91 221 ALA A CA 1
ATOM 1766 C C . ALA A 1 221 ? -16.234 24.047 10.195 1 91 221 ALA A C 1
ATOM 1768 O O . ALA A 1 221 ? -16.688 23.094 9.57 1 91 221 ALA A O 1
ATOM 1769 N N . TYR A 1 222 ? -15.156 23.938 10.844 1 90.06 222 TYR A N 1
ATOM 1770 C CA . TYR A 1 222 ? -14.227 22.828 10.75 1 90.06 222 TYR A CA 1
ATOM 1771 C C . TYR A 1 222 ? -14.906 21.516 11.133 1 90.06 222 TYR A C 1
ATOM 1773 O O . TYR A 1 222 ? -14.75 20.5 10.438 1 90.06 222 TYR A O 1
ATOM 1781 N N . PRO A 1 223 ? -15.711 21.453 12.172 1 90 223 PRO A N 1
ATOM 1782 C CA . PRO A 1 223 ? -16.312 20.172 12.547 1 90 223 PRO A CA 1
ATOM 1783 C C . PRO A 1 223 ? -17.312 19.672 11.5 1 90 223 PRO A C 1
ATOM 1785 O O . PRO A 1 223 ? -17.672 18.484 11.508 1 90 223 PRO A O 1
ATOM 1788 N N . HIS A 1 224 ? -17.812 20.609 10.688 1 93.5 224 HIS A N 1
ATOM 1789 C CA . HIS A 1 224 ? -18.688 20.219 9.594 1 93.5 224 HIS A CA 1
ATOM 1790 C C . HIS A 1 224 ? -17.891 19.922 8.328 1 93.5 224 HIS A C 1
ATOM 1792 O O . HIS A 1 224 ? -18.078 18.891 7.695 1 93.5 224 HIS A O 1
ATOM 1798 N N . TYR A 1 225 ? -17.016 20.75 8.016 1 95.06 225 TYR A N 1
ATOM 1799 C CA . TYR A 1 225 ? -16.312 20.734 6.734 1 95.06 225 TYR A CA 1
ATOM 1800 C C . TYR A 1 225 ? -15.391 19.531 6.637 1 95.06 225 TYR A C 1
ATOM 1802 O O . TYR A 1 225 ? -15.492 18.734 5.691 1 95.06 225 TYR A O 1
ATOM 1810 N N . TYR A 1 226 ? -14.562 19.297 7.555 1 93.38 226 TYR A N 1
ATOM 1811 C CA . TYR A 1 226 ? -13.469 18.328 7.402 1 93.38 226 TYR A CA 1
ATOM 1812 C C . TYR A 1 226 ? -14 16.906 7.398 1 93.38 226 TYR A C 1
ATOM 1814 O O . TYR A 1 226 ? -13.641 16.109 6.531 1 93.38 226 TYR A O 1
ATOM 1822 N N . PRO A 1 227 ? -14.906 16.562 8.336 1 93.19 227 PRO A N 1
ATOM 1823 C CA . PRO A 1 227 ? -15.445 15.203 8.258 1 93.19 227 PRO A CA 1
ATOM 1824 C C . PRO A 1 227 ? -16.141 14.922 6.93 1 93.19 227 PRO A C 1
ATOM 1826 O O . PRO A 1 227 ? -16 13.836 6.371 1 93.19 227 PRO A O 1
ATOM 1829 N N . LEU A 1 228 ? -16.844 15.875 6.457 1 96.69 228 LEU A N 1
ATOM 1830 C CA . LEU A 1 228 ? -17.531 15.703 5.184 1 96.69 228 LEU A CA 1
ATOM 1831 C C . LEU A 1 228 ? -16.531 15.484 4.051 1 96.69 228 LEU A C 1
ATOM 1833 O O . LEU A 1 228 ? -16.672 14.547 3.264 1 96.69 228 LEU A O 1
ATOM 1837 N N . MET A 1 229 ? -15.516 16.312 3.992 1 97.31 229 MET A N 1
ATOM 1838 C CA . MET A 1 229 ? -14.531 16.219 2.918 1 97.31 229 MET A CA 1
ATOM 1839 C C . MET A 1 229 ? -13.781 14.898 2.969 1 97.31 229 MET A C 1
ATOM 1841 O O . MET A 1 229 ? -13.398 14.352 1.931 1 97.31 229 MET A O 1
ATOM 1845 N N . LYS A 1 230 ? -13.664 14.359 4.152 1 94.56 230 LYS A N 1
ATOM 1846 C CA . LYS A 1 230 ? -12.852 13.164 4.344 1 94.56 230 LYS A CA 1
ATOM 1847 C C . LYS A 1 230 ? -13.68 11.898 4.148 1 94.56 230 LYS A C 1
ATOM 1849 O O . LYS A 1 230 ? -13.148 10.859 3.756 1 94.56 230 LYS A O 1
ATOM 1854 N N . ARG A 1 231 ? -15.039 11.992 4.312 1 93.06 231 ARG A N 1
ATOM 1855 C CA . ARG A 1 231 ? -15.742 10.727 4.48 1 93.06 231 ARG A CA 1
ATOM 1856 C C . ARG A 1 231 ? -16.922 10.617 3.529 1 93.06 231 ARG A C 1
ATOM 1858 O O . ARG A 1 231 ? -17.438 9.523 3.279 1 93.06 231 ARG A O 1
ATOM 1865 N N . CYS A 1 232 ? -17.406 11.711 3.043 1 96.19 232 CYS A N 1
ATOM 1866 C CA . CYS A 1 232 ? -18.578 11.68 2.182 1 96.19 232 CYS A CA 1
ATOM 1867 C C . CYS A 1 232 ? -18.266 10.953 0.873 1 96.19 232 CYS A C 1
ATOM 1869 O O . CYS A 1 232 ? -17.375 11.359 0.135 1 96.19 232 CYS A O 1
ATOM 1871 N N . HIS A 1 233 ? -19.109 9.969 0.505 1 93.06 233 HIS A N 1
ATOM 1872 C CA . HIS A 1 233 ? -18.859 9.156 -0.679 1 93.06 233 HIS A CA 1
ATOM 1873 C C . HIS A 1 233 ? -19.25 9.898 -1.951 1 93.06 233 HIS A C 1
ATOM 1875 O O . HIS A 1 233 ? -18.844 9.516 -3.049 1 93.06 233 HIS A O 1
ATOM 1881 N N . VAL A 1 234 ? -20.062 10.93 -1.824 1 94.44 234 VAL A N 1
ATOM 1882 C CA . VAL A 1 234 ? -20.625 11.633 -2.98 1 94.44 234 VAL A CA 1
ATOM 1883 C C . VAL A 1 234 ? -19.672 12.742 -3.414 1 94.44 234 VAL A C 1
ATOM 1885 O O . VAL A 1 234 ? -19.578 13.781 -2.754 1 94.44 234 VAL A O 1
ATOM 1888 N N . ALA A 1 235 ? -19.047 12.594 -4.566 1 95.44 235 ALA A N 1
ATOM 1889 C CA . ALA A 1 235 ? -18.047 13.539 -5.062 1 95.44 235 ALA A CA 1
ATOM 1890 C C . ALA A 1 235 ? -18.641 14.922 -5.273 1 95.44 235 ALA A C 1
ATOM 1892 O O . ALA A 1 235 ? -18 15.938 -4.984 1 95.44 235 ALA A O 1
ATOM 1893 N N . GLU A 1 236 ? -19.828 14.977 -5.754 1 96.75 236 GLU A N 1
ATOM 1894 C CA . GLU A 1 236 ? -20.484 16.25 -6.039 1 96.75 236 GLU A CA 1
ATOM 1895 C C . GLU A 1 236 ? -20.719 17.047 -4.758 1 96.75 236 GLU A C 1
ATOM 1897 O O . GLU A 1 236 ? -20.609 18.266 -4.75 1 96.75 236 GLU A O 1
ATOM 1902 N N . THR A 1 237 ? -21.062 16.359 -3.688 1 98.25 237 THR A N 1
ATOM 1903 C CA . THR A 1 237 ? -21.203 17.016 -2.391 1 98.25 237 THR A CA 1
ATOM 1904 C C . THR A 1 237 ? -19.875 17.609 -1.935 1 98.25 237 THR A C 1
ATOM 1906 O O . THR A 1 237 ? -19.828 18.75 -1.474 1 98.25 237 THR A O 1
ATOM 1909 N N . ARG A 1 238 ? -18.828 16.875 -2.088 1 98.25 238 ARG A N 1
ATOM 1910 C CA . ARG A 1 238 ? -17.516 17.359 -1.714 1 98.25 238 ARG A CA 1
ATOM 1911 C C . ARG A 1 238 ? -17.109 18.562 -2.572 1 98.25 238 ARG A C 1
ATOM 1913 O O . ARG A 1 238 ? -16.547 19.531 -2.066 1 98.25 238 ARG A O 1
ATOM 1920 N N . ARG A 1 239 ? -17.391 18.484 -3.879 1 98.19 239 ARG A N 1
ATOM 1921 C CA . ARG A 1 239 ? -17.062 19.578 -4.793 1 98.19 239 ARG A CA 1
ATOM 1922 C C . ARG A 1 239 ? -17.766 20.875 -4.379 1 98.19 239 ARG A C 1
ATOM 1924 O O . ARG A 1 239 ? -17.141 21.922 -4.297 1 98.19 239 ARG A O 1
ATOM 1931 N N . LYS A 1 240 ? -19.062 20.781 -4.109 1 98.56 240 LYS A N 1
ATOM 1932 C CA . LYS A 1 240 ? -19.859 21.938 -3.703 1 98.56 240 LYS A CA 1
ATOM 1933 C C . LYS A 1 240 ? -19.328 22.516 -2.393 1 98.56 240 LYS A C 1
ATOM 1935 O O . LYS A 1 240 ? -19.219 23.734 -2.256 1 98.56 240 LYS A O 1
ATOM 1940 N N . THR A 1 241 ? -19.031 21.641 -1.512 1 98.62 241 THR A N 1
ATOM 1941 C CA . THR A 1 241 ? -18.578 22.062 -0.192 1 98.62 241 THR A CA 1
ATOM 1942 C C . THR A 1 241 ? -17.203 22.703 -0.274 1 98.62 241 THR A C 1
ATOM 1944 O O . THR A 1 241 ? -16.953 23.75 0.332 1 98.62 241 THR A O 1
ATOM 1947 N N . GLU A 1 242 ? -16.297 22.078 -0.996 1 98.56 242 GLU A N 1
ATOM 1948 C CA . GLU A 1 242 ? -14.938 22.609 -1.172 1 98.56 242 GLU A CA 1
ATOM 1949 C C . GLU A 1 242 ? -14.961 23.953 -1.879 1 98.56 242 GLU A C 1
ATOM 1951 O O . GLU A 1 242 ? -14.234 24.875 -1.499 1 98.56 242 GLU A O 1
ATOM 1956 N N . THR A 1 243 ? -15.805 24.094 -2.865 1 98.62 243 THR A N 1
ATOM 1957 C CA . THR A 1 243 ? -15.953 25.359 -3.586 1 98.62 243 THR A CA 1
ATOM 1958 C C . THR A 1 243 ? -16.438 26.469 -2.652 1 98.62 243 THR A C 1
ATOM 1960 O O . THR A 1 243 ? -15.898 27.578 -2.662 1 98.62 243 THR A O 1
ATOM 1963 N N . ALA A 1 244 ? -17.406 26.125 -1.891 1 98.5 244 ALA A N 1
ATOM 1964 C CA . ALA A 1 244 ? -17.906 27.094 -0.938 1 98.5 244 ALA A CA 1
ATOM 1965 C C . ALA A 1 244 ? -16.844 27.484 0.079 1 98.5 244 ALA A C 1
ATOM 1967 O O . ALA A 1 244 ? -16.672 28.672 0.393 1 98.5 244 ALA A O 1
ATOM 1968 N N . PHE A 1 245 ? -16.172 26.562 0.534 1 98.06 245 PHE A N 1
ATOM 1969 C CA . PHE A 1 245 ? -15.164 26.766 1.562 1 98.06 245 PHE A CA 1
ATOM 1970 C C . PHE A 1 245 ? -14.062 27.688 1.052 1 98.06 245 PHE A C 1
ATOM 1972 O O . PHE A 1 245 ? -13.672 28.641 1.731 1 98.06 245 PHE A O 1
ATOM 1979 N N . HIS A 1 246 ? -13.586 27.484 -0.14 1 97.88 246 HIS A N 1
ATOM 1980 C CA . HIS A 1 246 ? -12.469 28.266 -0.677 1 97.88 246 HIS A CA 1
ATOM 1981 C C . HIS A 1 246 ? -12.961 29.5 -1.41 1 97.88 246 HIS A C 1
ATOM 1983 O O . HIS A 1 246 ? -12.18 30.203 -2.059 1 97.88 246 HIS A O 1
ATOM 1989 N N . SER A 1 247 ? -14.258 29.766 -1.25 1 98.12 247 SER A N 1
ATOM 1990 C CA . SER A 1 247 ? -14.828 31.016 -1.742 1 98.12 247 SER A CA 1
ATOM 1991 C C . SER A 1 247 ? -15.273 31.906 -0.591 1 98.12 247 SER A C 1
ATOM 1993 O O . SER A 1 247 ? -15.875 32.969 -0.813 1 98.12 247 SER A O 1
ATOM 1995 N N . ARG A 1 248 ? -14.984 31.484 0.585 1 97.19 248 ARG A N 1
ATOM 1996 C CA . ARG A 1 248 ? -15.297 32.344 1.736 1 97.19 248 ARG A CA 1
ATOM 1997 C C . ARG A 1 248 ? -14.594 33.688 1.638 1 97.19 248 ARG A C 1
ATOM 1999 O O . ARG A 1 248 ? -13.383 33.75 1.425 1 97.19 248 ARG A O 1
ATOM 2006 N N . CYS A 1 249 ? -15.406 34.75 1.809 1 97.5 249 CYS A N 1
ATOM 2007 C CA . CYS A 1 249 ? -14.938 36.125 1.833 1 97.5 249 CYS A CA 1
ATOM 2008 C C . CYS A 1 249 ? -14.141 36.438 0.576 1 97.5 249 CYS A C 1
ATOM 2010 O O . CYS A 1 249 ? -13.32 37.375 0.578 1 97.5 249 CYS A O 1
ATOM 2012 N N . LYS A 1 250 ? -14.352 35.719 -0.519 1 98.19 250 LYS A N 1
ATOM 2013 C CA . LYS A 1 250 ? -13.555 35.812 -1.739 1 98.19 250 LYS A CA 1
ATOM 2014 C C . LYS A 1 250 ? -13.641 37.25 -2.316 1 98.19 250 LYS A C 1
ATOM 2016 O O . LYS A 1 250 ? -12.617 37.844 -2.641 1 98.19 250 LYS A O 1
ATOM 2021 N N . GLU A 1 251 ? -14.789 37.812 -2.42 1 97.19 251 GLU A N 1
ATOM 2022 C CA . GLU A 1 251 ? -14.977 39.125 -3.064 1 97.19 251 GLU A CA 1
ATOM 2023 C C . GLU A 1 251 ? -14.336 40.219 -2.246 1 97.19 251 GLU A C 1
ATOM 2025 O O . GLU A 1 251 ? -13.555 41.031 -2.773 1 97.19 251 GLU A O 1
ATOM 2030 N N . GLU A 1 252 ? -14.547 40.25 -0.989 1 97.94 252 GLU A N 1
ATOM 2031 C CA . GLU A 1 252 ? -14.078 41.344 -0.145 1 97.94 252 GLU A CA 1
ATOM 2032 C C . GLU A 1 252 ? -12.602 41.188 0.201 1 97.94 252 GLU A C 1
ATOM 2034 O O . GLU A 1 252 ? -11.828 42.156 0.116 1 97.94 252 GLU A O 1
ATOM 2039 N N . ASN A 1 253 ? -12.195 40 0.535 1 98.56 253 ASN A N 1
ATOM 2040 C CA . ASN A 1 253 ? -10.859 39.781 1.082 1 98.56 253 ASN A CA 1
ATOM 2041 C C . ASN A 1 253 ? -9.812 39.656 -0.022 1 98.56 253 ASN A C 1
ATOM 2043 O O . ASN A 1 253 ? -8.625 39.875 0.219 1 98.56 253 ASN A O 1
ATOM 2047 N N . THR A 1 254 ? -10.234 39.312 -1.271 1 98.69 254 THR A N 1
ATOM 2048 C CA . THR A 1 254 ? -9.281 39.375 -2.375 1 98.69 254 THR A CA 1
ATOM 2049 C C . THR A 1 254 ? -8.781 40.781 -2.604 1 98.69 254 THR A C 1
ATOM 2051 O O . THR A 1 254 ? -7.57 41 -2.729 1 98.69 254 THR A O 1
ATOM 2054 N N . VAL A 1 255 ? -9.719 41.688 -2.582 1 98.56 255 VAL A N 1
ATOM 2055 C CA . VAL A 1 255 ? -9.383 43.094 -2.797 1 98.56 255 VAL A CA 1
ATOM 2056 C C . VAL A 1 255 ? -8.492 43.594 -1.664 1 98.56 255 VAL A C 1
ATOM 2058 O O . VAL A 1 255 ? -7.488 44.281 -1.906 1 98.56 255 VAL A O 1
ATOM 2061 N N . ILE A 1 256 ? -8.828 43.219 -0.481 1 98.69 256 ILE A N 1
ATOM 2062 C CA . ILE A 1 256 ? -8.078 43.656 0.691 1 98.69 256 ILE A CA 1
ATOM 2063 C C . ILE A 1 256 ? -6.66 43.094 0.64 1 98.69 256 ILE A C 1
ATOM 2065 O O . ILE A 1 256 ? -5.688 43.844 0.816 1 98.69 256 ILE A O 1
ATOM 2069 N N . LEU A 1 257 ? -6.5 41.812 0.385 1 98.75 257 LEU A N 1
ATOM 2070 C CA . LEU A 1 257 ? -5.195 41.156 0.405 1 98.75 257 LEU A CA 1
ATOM 2071 C C . LEU A 1 257 ? -4.293 41.719 -0.694 1 98.75 257 LEU A C 1
ATOM 2073 O O . LEU A 1 257 ? -3.107 41.969 -0.467 1 98.75 257 LEU A O 1
ATOM 2077 N N . GLU A 1 258 ? -4.809 41.938 -1.877 1 98.75 258 GLU A N 1
ATOM 2078 C CA . GLU A 1 258 ? -4.004 42.469 -2.975 1 98.75 258 GLU A CA 1
ATOM 2079 C C . GLU A 1 258 ? -3.576 43.906 -2.697 1 98.75 258 GLU A C 1
ATOM 2081 O O . GLU A 1 258 ? -2.463 44.312 -3.041 1 98.75 258 GLU A O 1
ATOM 2086 N N . ARG A 1 259 ? -4.461 44.656 -2.064 1 98.62 259 ARG A N 1
ATOM 2087 C CA . ARG A 1 259 ? -4.078 46 -1.641 1 98.62 259 ARG A CA 1
ATOM 2088 C C . ARG A 1 259 ? -2.984 45.938 -0.58 1 98.62 259 ARG A C 1
ATOM 2090 O O . ARG A 1 259 ? -2.059 46.75 -0.599 1 98.62 259 ARG A O 1
ATOM 2097 N N . LEU A 1 260 ? -3.1 45.031 0.33 1 98.69 260 LEU A N 1
ATOM 2098 C CA . LEU A 1 260 ? -2.088 44.875 1.365 1 98.69 260 LEU A CA 1
ATOM 2099 C C . LEU A 1 260 ? -0.731 44.531 0.75 1 98.69 260 LEU A C 1
ATOM 2101 O O . LEU A 1 260 ? 0.3 45.031 1.205 1 98.69 260 LEU A O 1
ATOM 2105 N N . ILE A 1 261 ? -0.741 43.719 -0.27 1 98.62 261 ILE A N 1
ATOM 2106 C CA . ILE A 1 261 ? 0.496 43.344 -0.949 1 98.62 261 ILE A CA 1
ATOM 2107 C C . ILE A 1 261 ? 1.157 44.594 -1.533 1 98.62 261 ILE A C 1
ATOM 2109 O O . ILE A 1 261 ? 2.365 44.781 -1.38 1 98.62 261 ILE A O 1
ATOM 2113 N N . GLU A 1 262 ? 0.391 45.406 -2.146 1 98.62 262 GLU A N 1
ATOM 2114 C CA . GLU A 1 262 ? 0.897 46.656 -2.717 1 98.62 262 GLU A CA 1
ATOM 2115 C C . GLU A 1 262 ? 1.456 47.594 -1.632 1 98.62 262 GLU A C 1
ATOM 2117 O O . GLU A 1 262 ? 2.545 48.125 -1.783 1 98.62 262 GLU A O 1
ATOM 2122 N N . LEU A 1 263 ? 0.73 47.75 -0.571 1 98.62 263 LEU A N 1
ATOM 2123 C CA . LEU A 1 263 ? 1.11 48.656 0.51 1 98.62 263 LEU A CA 1
ATOM 2124 C C . LEU A 1 263 ? 2.363 48.156 1.221 1 98.62 263 LEU A C 1
ATOM 2126 O O . LEU A 1 263 ? 3.248 48.938 1.559 1 98.62 263 LEU A O 1
ATOM 2130 N N . ARG A 1 264 ? 2.424 46.875 1.448 1 98.56 264 ARG A N 1
ATOM 2131 C CA . ARG A 1 264 ? 3.586 46.281 2.1 1 98.56 264 ARG A CA 1
ATOM 2132 C C . ARG A 1 264 ? 4.836 46.469 1.243 1 98.56 264 ARG A C 1
ATOM 2134 O O . ARG A 1 264 ? 5.918 46.75 1.761 1 98.56 264 ARG A O 1
ATOM 2141 N N . SER A 1 265 ? 4.656 46.219 -0.051 1 98.25 265 SER A N 1
ATOM 2142 C CA . SER A 1 265 ? 5.77 46.438 -0.972 1 98.25 265 SER A CA 1
ATOM 2143 C C . SER A 1 265 ? 6.234 47.906 -0.939 1 98.25 265 SER A C 1
ATOM 2145 O O . SER A 1 265 ? 7.438 48.156 -0.896 1 98.25 265 SER A O 1
ATOM 2147 N N . LYS A 1 266 ? 5.332 48.75 -1.011 1 98 266 LYS A N 1
ATOM 2148 C CA . LYS A 1 266 ? 5.648 50.188 -0.949 1 98 266 LYS A CA 1
ATOM 2149 C C . LYS A 1 266 ? 6.395 50.531 0.338 1 98 266 LYS A C 1
ATOM 2151 O O . LYS A 1 266 ? 7.402 51.25 0.309 1 98 266 LYS A O 1
ATOM 2156 N N . MET A 1 267 ? 5.934 50.062 1.402 1 97.25 267 MET A N 1
ATOM 2157 C CA . MET A 1 267 ? 6.551 50.281 2.703 1 97.25 267 MET A CA 1
ATOM 2158 C C . MET A 1 267 ? 7.988 49.781 2.729 1 97.25 267 MET A C 1
ATOM 2160 O O . MET A 1 267 ? 8.891 50.5 3.174 1 97.25 267 MET A O 1
ATOM 2164 N N . ALA A 1 268 ? 8.148 48.594 2.266 1 97.56 268 ALA A N 1
ATOM 2165 C CA . ALA A 1 268 ? 9.484 48 2.227 1 97.56 268 ALA A CA 1
ATOM 2166 C C . ALA A 1 268 ? 10.438 48.844 1.393 1 97.56 268 ALA A C 1
ATOM 2168 O O . ALA A 1 268 ? 11.57 49.094 1.795 1 97.56 268 ALA A O 1
ATOM 2169 N N . GLN A 1 269 ? 9.977 49.344 0.293 1 96.69 269 GLN A N 1
ATOM 2170 C CA . GLN A 1 269 ? 10.797 50.188 -0.588 1 96.69 269 GLN A CA 1
ATOM 2171 C C . GLN A 1 269 ? 11.156 51.5 0.079 1 96.69 269 GLN A C 1
ATOM 2173 O O . GLN A 1 269 ? 12.297 51.969 -0.011 1 96.69 269 GLN A O 1
ATOM 2178 N N . LEU A 1 270 ? 10.18 52.062 0.718 1 96.75 270 LEU A N 1
ATOM 2179 C CA . LEU A 1 270 ? 10.406 53.312 1.437 1 96.75 270 LEU A CA 1
ATOM 2180 C C . LEU A 1 270 ? 11.508 53.125 2.48 1 96.75 270 LEU A C 1
ATOM 2182 O O . LEU A 1 270 ? 12.266 54.062 2.75 1 96.75 270 LEU A O 1
ATOM 2186 N N . LEU A 1 271 ? 11.602 52 2.992 1 97 271 LEU A N 1
ATOM 2187 C CA . LEU A 1 271 ? 12.508 51.719 4.102 1 97 271 LEU A CA 1
ATOM 2188 C C . LEU A 1 271 ? 13.812 51.125 3.602 1 97 271 LEU A C 1
ATOM 2190 O O . LEU A 1 271 ? 14.672 50.75 4.402 1 97 271 LEU A O 1
ATOM 2194 N N . GLY A 1 272 ? 13.977 50.906 2.312 1 95.44 272 GLY A N 1
ATOM 2195 C CA . GLY A 1 272 ? 15.242 50.531 1.708 1 95.44 272 GLY A CA 1
ATOM 2196 C C . GLY A 1 272 ? 15.375 49.031 1.522 1 95.44 272 GLY A C 1
ATOM 2197 O O . GLY A 1 272 ? 16.469 48.5 1.298 1 95.44 272 GLY A O 1
ATOM 2198 N N . PHE A 1 273 ? 14.289 48.344 1.609 1 96.5 273 PHE A N 1
ATOM 2199 C CA . PHE A 1 273 ? 14.32 46.875 1.387 1 96.5 273 PHE A CA 1
ATOM 2200 C C . PHE A 1 273 ? 13.859 46.562 -0.026 1 96.5 273 PHE A C 1
ATOM 2202 O O . PHE A 1 273 ? 13.109 47.312 -0.641 1 96.5 273 PHE A O 1
ATOM 2209 N N . SER A 1 274 ? 14.305 45.375 -0.532 1 96 274 SER A N 1
ATOM 2210 C CA . SER A 1 274 ? 13.977 44.969 -1.892 1 96 274 SER A CA 1
ATOM 2211 C C . SER A 1 274 ? 12.516 44.562 -2.008 1 96 274 SER A C 1
ATOM 2213 O O . SER A 1 274 ? 11.891 44.719 -3.059 1 96 274 SER A O 1
ATOM 2215 N N . ASN A 1 275 ? 11.977 43.969 -0.96 1 97.12 275 ASN A N 1
ATOM 2216 C CA . ASN A 1 275 ? 10.586 43.531 -0.892 1 97.12 275 ASN A CA 1
ATOM 2217 C C . ASN A 1 275 ? 10.125 43.344 0.551 1 97.12 275 ASN A C 1
ATOM 2219 O O . ASN A 1 275 ? 10.93 43.469 1.479 1 97.12 275 ASN A O 1
ATOM 2223 N N . HIS A 1 276 ? 8.898 43.094 0.713 1 97.94 276 HIS A N 1
ATOM 2224 C CA . HIS A 1 276 ? 8.312 42.969 2.043 1 97.94 276 HIS A CA 1
ATOM 2225 C C . HIS A 1 276 ? 8.859 41.719 2.764 1 97.94 276 HIS A C 1
ATOM 2227 O O . HIS A 1 276 ? 9.109 41.781 3.969 1 97.94 276 HIS A O 1
ATOM 2233 N N . ALA A 1 277 ? 9 40.594 2.086 1 97.5 277 ALA A N 1
ATOM 2234 C CA . ALA A 1 277 ? 9.508 39.375 2.709 1 97.5 277 ALA A CA 1
ATOM 2235 C C . ALA A 1 277 ? 10.883 39.625 3.334 1 97.5 277 ALA A C 1
ATOM 2237 O O . ALA A 1 277 ? 11.133 39.219 4.469 1 97.5 277 ALA A O 1
ATOM 2238 N N . ASN A 1 278 ? 11.734 40.25 2.611 1 96.94 278 ASN A N 1
ATOM 2239 C CA . ASN A 1 278 ? 13.055 40.562 3.158 1 96.94 278 ASN A CA 1
ATOM 2240 C C . ASN A 1 278 ? 12.961 41.5 4.348 1 96.94 278 ASN A C 1
ATOM 2242 O O . ASN A 1 278 ? 13.758 41.406 5.285 1 96.94 278 ASN A O 1
ATOM 2246 N N . TYR A 1 279 ? 12.094 42.469 4.297 1 97.19 279 TYR A N 1
ATOM 2247 C CA . TYR A 1 279 ? 11.859 43.344 5.43 1 97.19 279 TYR A CA 1
ATOM 2248 C C . TYR A 1 279 ? 11.508 42.562 6.684 1 97.19 279 TYR A C 1
ATOM 2250 O O . TYR A 1 279 ? 12.102 42.781 7.746 1 97.19 279 TYR A O 1
ATOM 2258 N N . VAL A 1 280 ? 10.586 41.656 6.555 1 96.5 280 VAL A N 1
ATOM 2259 C CA . VAL A 1 280 ? 10.094 40.938 7.727 1 96.5 280 VAL A CA 1
ATOM 2260 C C . VAL A 1 280 ? 11.117 39.906 8.172 1 96.5 280 VAL A C 1
ATOM 2262 O O . VAL A 1 280 ? 11.281 39.656 9.375 1 96.5 280 VAL A O 1
ATOM 2265 N N . LEU A 1 281 ? 11.859 39.219 7.281 1 95.5 281 LEU A N 1
ATOM 2266 C CA . LEU A 1 281 ? 12.742 38.125 7.598 1 95.5 281 LEU A CA 1
ATOM 2267 C C . LEU A 1 281 ? 14.016 38.594 8.273 1 95.5 281 LEU A C 1
ATOM 2269 O O . LEU A 1 281 ? 14.711 37.812 8.938 1 95.5 281 LEU A O 1
ATOM 2273 N N . GLU A 1 282 ? 14.297 39.844 8.07 1 94.94 282 GLU A N 1
ATOM 2274 C CA . GLU A 1 282 ? 15.5 40.375 8.68 1 94.94 282 GLU A CA 1
ATOM 2275 C C . GLU A 1 282 ? 15.539 40.094 10.18 1 94.94 282 GLU A C 1
ATOM 2277 O O . GLU A 1 282 ? 16.609 39.875 10.742 1 94.94 282 GLU A O 1
ATOM 2282 N N . MET A 1 283 ? 14.398 40.062 10.805 1 93.56 283 MET A N 1
ATOM 2283 C CA . MET A 1 283 ? 14.297 39.906 12.25 1 93.56 283 MET A CA 1
ATOM 2284 C C . MET A 1 283 ? 14.172 38.438 12.641 1 93.56 283 MET A C 1
ATOM 2286 O O . MET A 1 283 ? 14.172 38.094 13.828 1 93.56 283 MET A O 1
ATOM 2290 N N . ASN A 1 284 ? 14.047 37.562 11.695 1 95.06 284 ASN A N 1
ATOM 2291 C CA . ASN A 1 284 ? 13.859 36.125 11.945 1 95.06 284 ASN A CA 1
ATOM 2292 C C . ASN A 1 284 ? 15.172 35.375 11.867 1 95.06 284 ASN A C 1
ATOM 2294 O O . ASN A 1 284 ? 16.219 35.938 11.578 1 95.06 284 ASN A O 1
ATOM 2298 N N . MET A 1 285 ? 15.125 34.062 12.156 1 93.06 285 MET A N 1
ATOM 2299 C CA . MET A 1 285 ? 16.312 33.219 12.078 1 93.06 285 MET A CA 1
ATOM 2300 C C . MET A 1 285 ? 16.781 33.094 10.633 1 93.06 285 MET A C 1
ATOM 2302 O O . MET A 1 285 ? 17.984 33 10.375 1 93.06 285 MET A O 1
ATOM 2306 N N . ALA A 1 286 ? 15.906 33.125 9.641 1 92.88 286 ALA A N 1
ATOM 2307 C CA . ALA A 1 286 ? 16.219 32.969 8.227 1 92.88 286 ALA A CA 1
ATOM 2308 C C . ALA A 1 286 ? 17 34.156 7.684 1 92.88 286 ALA A C 1
ATOM 2310 O O . ALA A 1 286 ? 17.797 34.031 6.758 1 92.88 286 ALA A O 1
ATOM 2311 N N . LYS A 1 287 ? 16.719 35.312 8.148 1 92.88 287 LYS A N 1
ATOM 2312 C CA . LYS A 1 287 ? 17.422 36.562 7.852 1 92.88 287 LYS A CA 1
ATOM 2313 C C . LYS A 1 287 ? 17.016 37.094 6.484 1 92.88 287 LYS A C 1
ATOM 2315 O O . LYS A 1 287 ? 16.875 38.312 6.309 1 92.88 287 LYS A O 1
ATOM 2320 N N . ASN A 1 288 ? 16.828 36.219 5.559 1 93.06 288 ASN A N 1
ATOM 2321 C CA . ASN A 1 288 ? 16.406 36.656 4.23 1 93.06 288 ASN A CA 1
ATOM 2322 C C . ASN A 1 288 ? 15.742 35.531 3.443 1 93.06 288 ASN A C 1
ATOM 2324 O O . ASN A 1 288 ? 15.789 34.375 3.854 1 93.06 288 ASN A O 1
ATOM 2328 N N . THR A 1 289 ? 15.141 35.906 2.258 1 92.38 289 THR A N 1
ATOM 2329 C CA . THR A 1 289 ? 14.32 35 1.464 1 92.38 289 THR A CA 1
ATOM 2330 C C . THR A 1 289 ? 15.188 33.906 0.828 1 92.38 289 THR A C 1
ATOM 2332 O O . THR A 1 289 ? 14.703 32.812 0.551 1 92.38 289 THR A O 1
ATOM 2335 N N . ASN A 1 290 ? 16.438 34.125 0.622 1 88.75 290 ASN A N 1
ATOM 2336 C CA . ASN A 1 290 ? 17.328 33.125 0.004 1 88.75 290 ASN A CA 1
ATOM 2337 C C . ASN A 1 290 ? 17.578 31.938 0.919 1 88.75 290 ASN A C 1
ATOM 2339 O O . ASN A 1 290 ? 17.922 30.859 0.45 1 88.75 290 ASN A O 1
ATOM 2343 N N . ASN A 1 291 ? 17.375 32.188 2.166 1 86.56 291 ASN A N 1
ATOM 2344 C CA . ASN A 1 291 ? 17.641 31.141 3.141 1 86.56 291 ASN A CA 1
ATOM 2345 C C . ASN A 1 291 ? 16.422 30.25 3.344 1 86.56 291 ASN A C 1
ATOM 2347 O O . ASN A 1 291 ? 16.5 29.234 4.02 1 86.56 291 ASN A O 1
ATOM 2351 N N . VAL A 1 292 ? 15.344 30.672 2.848 1 79.88 292 VAL A N 1
ATOM 2352 C CA . VAL A 1 292 ? 14.109 29.891 2.988 1 79.88 292 VAL A CA 1
ATOM 2353 C C . VAL A 1 292 ? 14.133 28.719 2.02 1 79.88 292 VAL A C 1
ATOM 2355 O O . VAL A 1 292 ? 13.312 27.797 2.133 1 79.88 292 VAL A O 1
ATOM 2358 N N . ALA A 1 293 ? 15.305 28.109 1.705 1 62.47 293 ALA A N 1
ATOM 2359 C CA . ALA A 1 293 ? 15.547 27.125 0.657 1 62.47 293 ALA A CA 1
ATOM 2360 C C . ALA A 1 293 ? 14.617 25.922 0.807 1 62.47 293 ALA A C 1
ATOM 2362 O O . ALA A 1 293 ? 14.398 25.438 1.918 1 62.47 293 ALA A O 1
ATOM 2363 N N . TYR A 1 294 ? 13.938 25.688 -0.27 1 64.69 294 TYR A N 1
ATOM 2364 C CA . TYR A 1 294 ? 12.906 24.656 -0.364 1 64.69 294 TYR A CA 1
ATOM 2365 C C . TYR A 1 294 ? 13.523 23.297 -0.696 1 64.69 294 TYR A C 1
ATOM 2367 O O . TYR A 1 294 ? 13.102 22.641 -1.646 1 64.69 294 TYR A O 1
ATOM 2375 N N . GLN A 1 295 ? 14.648 22.922 0.02 1 73.44 295 GLN A N 1
ATOM 2376 C CA . GLN A 1 295 ? 15.219 21.578 -0.096 1 73.44 295 GLN A CA 1
ATOM 2377 C C . GLN A 1 295 ? 14.172 20.516 0.215 1 73.44 295 GLN A C 1
ATOM 2379 O O . GLN A 1 295 ? 14.281 19.375 -0.251 1 73.44 295 GLN A O 1
ATOM 2384 N N . PHE A 1 296 ? 13.156 20.969 0.791 1 81.94 296 PHE A N 1
ATOM 2385 C CA . PHE A 1 296 ? 12.102 20.031 1.171 1 81.94 296 PHE A CA 1
ATOM 2386 C C . PHE A 1 296 ? 11.344 19.547 -0.057 1 81.94 296 PHE A C 1
ATOM 2388 O O . PHE A 1 296 ? 10.977 18.375 -0.138 1 81.94 296 PHE A O 1
ATOM 2395 N N . TYR A 1 297 ? 11.227 20.469 -1.005 1 87.25 297 TYR A N 1
ATOM 2396 C CA . TYR A 1 297 ? 10.438 20.125 -2.18 1 87.25 297 TYR A CA 1
ATOM 2397 C C . TYR A 1 297 ? 11.086 18.984 -2.955 1 87.25 297 TYR A C 1
ATOM 2399 O O . TYR A 1 297 ? 10.414 18 -3.307 1 87.25 297 TYR A O 1
ATOM 2407 N N . GLU A 1 298 ? 12.328 19 -3.107 1 87.25 298 GLU A N 1
ATOM 2408 C CA . GLU A 1 298 ? 13.023 18.016 -3.926 1 87.25 298 GLU A CA 1
ATOM 2409 C C . GLU A 1 298 ? 12.977 16.641 -3.277 1 87.25 298 GLU A C 1
ATOM 2411 O O . GLU A 1 298 ? 12.852 15.617 -3.969 1 87.25 298 GLU A O 1
ATOM 2416 N N . LYS A 1 299 ? 13.055 16.625 -2.021 1 86.44 299 LYS A N 1
ATOM 2417 C CA . LYS A 1 299 ? 13.062 15.352 -1.306 1 86.44 299 LYS A CA 1
ATOM 2418 C C . LYS A 1 299 ? 11.648 14.805 -1.142 1 86.44 299 LYS A C 1
ATOM 2420 O O . LYS A 1 299 ? 11.461 13.586 -1.076 1 86.44 299 LYS A O 1
ATOM 2425 N N . LEU A 1 300 ? 10.672 15.664 -1.132 1 90.31 300 LEU A N 1
ATOM 2426 C CA . LEU A 1 300 ? 9.297 15.258 -0.873 1 90.31 300 LEU A CA 1
ATOM 2427 C C . LEU A 1 300 ? 8.57 14.938 -2.174 1 90.31 300 LEU A C 1
ATOM 2429 O O . LEU A 1 300 ? 7.59 14.188 -2.174 1 90.31 300 LEU A O 1
ATOM 2433 N N . LYS A 1 301 ? 9.023 15.477 -3.285 1 92.56 301 LYS A N 1
ATOM 2434 C CA . LYS A 1 301 ? 8.336 15.383 -4.566 1 92.56 301 LYS A CA 1
ATOM 2435 C C . LYS A 1 301 ? 8.148 13.93 -4.984 1 92.56 301 LYS A C 1
ATOM 2437 O O . LYS A 1 301 ? 7.043 13.516 -5.34 1 92.56 301 LYS A O 1
ATOM 2442 N N . PRO A 1 302 ? 9.188 13.062 -4.879 1 90.38 302 PRO A N 1
ATOM 2443 C CA . PRO A 1 302 ? 8.992 11.672 -5.281 1 90.38 302 PRO A CA 1
ATOM 2444 C C . PRO A 1 302 ? 7.953 10.953 -4.422 1 90.38 302 PRO A C 1
ATOM 2446 O O . PRO A 1 302 ? 7.195 10.117 -4.93 1 90.38 302 PRO A O 1
ATOM 2449 N N . VAL A 1 303 ? 7.945 11.219 -3.203 1 90.56 303 VAL A N 1
ATOM 2450 C CA . VAL A 1 303 ? 6.973 10.625 -2.293 1 90.56 303 VAL A CA 1
ATOM 2451 C C . VAL A 1 303 ? 5.57 11.094 -2.656 1 90.56 303 VAL A C 1
ATOM 2453 O O . VAL A 1 303 ? 4.629 10.297 -2.695 1 90.56 303 VAL A O 1
ATOM 2456 N N . GLY A 1 304 ? 5.469 12.367 -2.936 1 93.88 304 GLY A N 1
ATOM 2457 C CA . GLY A 1 304 ? 4.188 12.93 -3.342 1 93.88 304 GLY A CA 1
ATOM 2458 C C . GLY A 1 304 ? 3.668 12.336 -4.641 1 93.88 304 GLY A C 1
ATOM 2459 O O . GLY A 1 304 ? 2.471 12.078 -4.777 1 93.88 304 GLY A O 1
ATOM 2460 N N . VAL A 1 305 ? 4.531 12.117 -5.52 1 92.94 305 VAL A N 1
ATOM 2461 C CA . VAL A 1 305 ? 4.156 11.562 -6.816 1 92.94 305 VAL A CA 1
ATOM 2462 C C . VAL A 1 305 ? 3.637 10.141 -6.637 1 92.94 305 VAL A C 1
ATOM 2464 O O . VAL A 1 305 ? 2.623 9.758 -7.227 1 92.94 305 VAL A O 1
ATOM 2467 N N . LYS A 1 306 ? 4.305 9.352 -5.844 1 89.31 306 LYS A N 1
ATOM 2468 C CA . LYS A 1 306 ? 3.869 7.984 -5.562 1 89.31 306 LYS A CA 1
ATOM 2469 C C . LYS A 1 306 ? 2.488 7.973 -4.91 1 89.31 306 LYS A C 1
ATOM 2471 O O . LYS A 1 306 ? 1.632 7.164 -5.273 1 89.31 306 LYS A O 1
ATOM 2476 N N . GLU A 1 307 ? 2.303 8.797 -3.984 1 92.75 307 GLU A N 1
ATOM 2477 C CA . GLU A 1 307 ? 1.017 8.891 -3.299 1 92.75 307 GLU A CA 1
ATOM 2478 C C . GLU A 1 307 ? -0.086 9.336 -4.254 1 92.75 307 GLU A C 1
ATOM 2480 O O . GLU A 1 307 ? -1.209 8.828 -4.195 1 92.75 307 GLU A O 1
ATOM 2485 N N . ARG A 1 308 ? 0.237 10.25 -5.141 1 94.62 308 ARG A N 1
ATOM 2486 C CA . ARG A 1 308 ? -0.74 10.711 -6.121 1 94.62 308 ARG A CA 1
ATOM 2487 C C . ARG A 1 308 ? -1.153 9.578 -7.055 1 94.62 308 ARG A C 1
ATOM 2489 O O . ARG A 1 308 ? -2.332 9.445 -7.398 1 94.62 308 ARG A O 1
ATOM 2496 N N . ASN A 1 309 ? -0.192 8.875 -7.461 1 90.38 309 ASN A N 1
ATOM 2497 C CA . ASN A 1 309 ? -0.489 7.75 -8.336 1 90.38 309 ASN A CA 1
ATOM 2498 C C . ASN A 1 309 ? -1.411 6.742 -7.664 1 90.38 309 ASN A C 1
ATOM 2500 O O . ASN A 1 309 ? -2.332 6.215 -8.289 1 90.38 309 ASN A O 1
ATOM 2504 N N . TYR A 1 310 ? -1.145 6.453 -6.457 1 90.81 310 TYR A N 1
ATOM 2505 C CA . TYR A 1 310 ? -1.989 5.547 -5.691 1 90.81 310 TYR A CA 1
ATOM 2506 C C . TYR A 1 310 ? -3.414 6.078 -5.594 1 90.81 310 TYR A C 1
ATOM 2508 O O . TYR A 1 310 ? -4.375 5.34 -5.812 1 90.81 310 TYR A O 1
ATOM 2516 N N . ILE A 1 311 ? -3.52 7.324 -5.266 1 94.81 311 ILE A N 1
ATOM 2517 C CA . ILE A 1 311 ? -4.824 7.957 -5.105 1 94.81 311 ILE A CA 1
ATOM 2518 C C . ILE A 1 311 ? -5.562 7.961 -6.441 1 94.81 311 ILE A C 1
ATOM 2520 O O . ILE A 1 311 ? -6.77 7.703 -6.492 1 94.81 311 ILE A O 1
ATOM 2524 N N . LEU A 1 312 ? -4.855 8.289 -7.453 1 93.94 312 LEU A N 1
ATOM 2525 C CA . LEU A 1 312 ? -5.465 8.312 -8.781 1 93.94 312 LEU A CA 1
ATOM 2526 C C . LEU A 1 312 ? -5.988 6.93 -9.156 1 93.94 312 LEU A C 1
ATOM 2528 O O . LEU A 1 312 ? -7.066 6.812 -9.742 1 93.94 312 LEU A O 1
ATOM 2532 N N . ALA A 1 313 ? -5.258 5.918 -8.836 1 90.06 313 ALA A N 1
ATOM 2533 C CA . ALA A 1 313 ? -5.688 4.547 -9.094 1 90.06 313 ALA A CA 1
ATOM 2534 C C . ALA A 1 313 ? -6.938 4.203 -8.289 1 90.06 313 ALA A C 1
ATOM 2536 O O . ALA A 1 313 ? -7.852 3.553 -8.797 1 90.06 313 ALA A O 1
ATOM 2537 N N . LEU A 1 314 ? -6.969 4.559 -7.055 1 91.31 314 LEU A N 1
ATOM 2538 C CA . LEU A 1 314 ? -8.141 4.336 -6.211 1 91.31 314 LEU A CA 1
ATOM 2539 C C . LEU A 1 314 ? -9.367 5.043 -6.777 1 91.31 314 LEU A C 1
ATOM 2541 O O . LEU A 1 314 ? -10.461 4.48 -6.785 1 91.31 314 LEU A O 1
ATOM 2545 N N . LYS A 1 315 ? -9.148 6.254 -7.215 1 93.88 315 LYS A N 1
ATOM 2546 C CA . LYS A 1 315 ? -10.25 7.008 -7.801 1 93.88 315 LYS A CA 1
ATOM 2547 C C . LYS A 1 315 ? -10.766 6.336 -9.07 1 93.88 315 LYS A C 1
ATOM 2549 O O . LYS A 1 315 ? -11.977 6.25 -9.281 1 93.88 315 LYS A O 1
ATOM 2554 N N . LYS A 1 316 ? -9.852 5.953 -9.875 1 91.06 316 LYS A N 1
ATOM 2555 C CA . LYS A 1 316 ? -10.227 5.246 -11.102 1 91.06 316 LYS A CA 1
ATOM 2556 C C . LYS A 1 316 ? -11.086 4.023 -10.781 1 91.06 316 LYS A C 1
ATOM 2558 O O . LYS A 1 316 ? -12.117 3.797 -11.422 1 91.06 316 LYS A O 1
ATOM 2563 N N . ARG A 1 317 ? -10.68 3.295 -9.844 1 88.56 317 ARG A N 1
ATOM 2564 C CA . ARG A 1 317 ? -11.406 2.113 -9.398 1 88.56 317 ARG A CA 1
ATOM 2565 C C . ARG A 1 317 ? -12.797 2.486 -8.883 1 88.56 317 ARG A C 1
ATOM 2567 O O . ARG A 1 317 ? -13.789 1.836 -9.227 1 88.56 317 ARG A O 1
ATOM 2574 N N . ASP A 1 318 ? -12.875 3.48 -8.062 1 90.75 318 ASP A N 1
ATOM 2575 C CA . ASP A 1 318 ? -14.156 3.926 -7.52 1 90.75 318 ASP A CA 1
ATOM 2576 C C . ASP A 1 318 ? -15.109 4.34 -8.633 1 90.75 318 ASP A C 1
ATOM 2578 O O . ASP A 1 318 ? -16.297 4.02 -8.586 1 90.75 318 ASP A O 1
ATOM 2582 N N . CYS A 1 319 ? -14.57 5.07 -9.562 1 91.94 319 CYS A N 1
ATOM 2583 C CA . CYS A 1 319 ? -15.391 5.496 -10.688 1 91.94 319 CYS A CA 1
ATOM 2584 C C . CYS A 1 319 ? -15.953 4.297 -11.438 1 91.94 319 CYS A C 1
ATOM 2586 O O . CYS A 1 319 ? -17.141 4.277 -11.789 1 91.94 319 CYS A O 1
ATOM 2588 N N . ALA A 1 320 ? -15.156 3.348 -11.617 1 85.44 320 ALA A N 1
ATOM 2589 C CA . ALA A 1 320 ? -15.578 2.146 -12.336 1 85.44 320 ALA A CA 1
ATOM 2590 C C . ALA A 1 320 ? -16.672 1.403 -11.562 1 85.44 320 ALA A C 1
ATOM 2592 O O . ALA A 1 320 ? -17.688 1.007 -12.133 1 85.44 320 ALA A O 1
ATOM 2593 N N . ILE A 1 321 ? -16.484 1.252 -10.297 1 84.69 321 ILE A N 1
ATOM 2594 C CA . ILE A 1 321 ? -17.422 0.528 -9.438 1 84.69 321 ILE A CA 1
ATOM 2595 C C . ILE A 1 321 ? -18.75 1.276 -9.375 1 84.69 321 ILE A C 1
ATOM 2597 O O . ILE A 1 321 ? -19.812 0.659 -9.344 1 84.69 321 ILE A O 1
ATOM 2601 N N . GLN A 1 322 ? -18.625 2.594 -9.406 1 86.25 322 GLN A N 1
ATOM 2602 C CA . GLN A 1 322 ? -19.828 3.414 -9.281 1 86.25 322 GLN A CA 1
ATOM 2603 C C . GLN A 1 322 ? -20.438 3.709 -10.648 1 86.25 322 GLN A C 1
ATOM 2605 O O . GLN A 1 322 ? -21.484 4.355 -10.742 1 86.25 322 GLN A O 1
ATOM 2610 N N . GLY A 1 323 ? -19.797 3.307 -11.734 1 83.44 323 GLY A N 1
ATOM 2611 C CA . GLY A 1 323 ? -20.281 3.561 -13.086 1 83.44 323 GLY A CA 1
ATOM 2612 C C . GLY A 1 323 ? -20.172 5.02 -13.492 1 83.44 323 GLY A C 1
ATOM 2613 O O . GLY A 1 323 ? -21.031 5.531 -14.211 1 83.44 323 GLY A O 1
ATOM 2614 N N . ARG A 1 324 ? -19.203 5.691 -12.875 1 88.69 324 ARG A N 1
ATOM 2615 C CA . ARG A 1 324 ? -18.984 7.102 -13.195 1 88.69 324 ARG A CA 1
ATOM 2616 C C . ARG A 1 324 ? -17.781 7.273 -14.125 1 88.69 324 ARG A C 1
ATOM 2618 O O . ARG A 1 324 ? -16.891 6.43 -14.148 1 88.69 324 ARG A O 1
ATOM 2625 N N . ALA A 1 325 ? -17.812 8.367 -14.852 1 92.5 325 ALA A N 1
ATOM 2626 C CA . ALA A 1 325 ? -16.688 8.68 -15.727 1 92.5 325 ALA A CA 1
ATOM 2627 C C . ALA A 1 325 ? -15.453 9.086 -14.922 1 92.5 325 ALA A C 1
ATOM 2629 O O . ALA A 1 325 ? -15.57 9.797 -13.914 1 92.5 325 ALA A O 1
ATOM 2630 N N . PHE A 1 326 ? -14.359 8.609 -15.328 1 93.81 326 PHE A N 1
ATOM 2631 C CA . PHE A 1 326 ? -13.078 8.953 -14.727 1 93.81 326 PHE A CA 1
ATOM 2632 C C . PHE A 1 326 ? -12.43 10.109 -15.477 1 93.81 326 PHE A C 1
ATOM 2634 O O . PHE A 1 326 ? -12.188 10.016 -16.688 1 93.81 326 PHE A O 1
ATOM 2641 N N . ASP A 1 327 ? -12.141 11.195 -14.812 1 94.62 327 ASP A N 1
ATOM 2642 C CA . ASP A 1 327 ? -11.656 12.398 -15.484 1 94.62 327 ASP A CA 1
ATOM 2643 C C . ASP A 1 327 ? -10.133 12.422 -15.539 1 94.62 327 ASP A C 1
ATOM 2645 O O . ASP A 1 327 ? -9.539 13.352 -16.094 1 94.62 327 ASP A O 1
ATOM 2649 N N . GLY A 1 328 ? -9.406 11.445 -14.914 1 93.31 328 GLY A N 1
ATOM 2650 C CA . GLY A 1 328 ? -7.973 11.266 -15.07 1 93.31 328 GLY A CA 1
ATOM 2651 C C . GLY A 1 328 ? -7.156 12.195 -14.203 1 93.31 328 GLY A C 1
ATOM 2652 O O . GLY A 1 328 ? -5.945 12.328 -14.391 1 93.31 328 GLY A O 1
ATOM 2653 N N . GLN A 1 329 ? -7.789 12.859 -13.219 1 96.12 329 GLN A N 1
ATOM 2654 C CA . GLN A 1 329 ? -7.039 13.766 -12.359 1 96.12 329 GLN A CA 1
ATOM 2655 C C . GLN A 1 329 ? -7.605 13.781 -10.938 1 96.12 329 GLN A C 1
ATOM 2657 O O . GLN A 1 329 ? -8.75 13.375 -10.719 1 96.12 329 GLN A O 1
ATOM 2662 N N . ILE A 1 330 ? -6.816 14.125 -9.992 1 97.44 330 ILE A N 1
ATOM 2663 C CA . ILE A 1 330 ? -7.258 14.391 -8.625 1 97.44 330 ILE A CA 1
ATOM 2664 C C . ILE A 1 330 ? -7.68 15.852 -8.5 1 97.44 330 ILE A C 1
ATOM 2666 O O . ILE A 1 330 ? -6.887 16.766 -8.758 1 97.44 330 ILE A O 1
ATOM 2670 N N . ASN A 1 331 ? -8.938 16.094 -8.203 1 97.69 331 ASN A N 1
ATOM 2671 C CA . ASN A 1 331 ? -9.414 17.453 -7.965 1 97.69 331 ASN A CA 1
ATOM 2672 C C . ASN A 1 331 ? -9.227 17.875 -6.508 1 97.69 331 ASN A C 1
ATOM 2674 O O . ASN A 1 331 ? -9.047 17.016 -5.637 1 97.69 331 ASN A O 1
ATOM 2678 N N . ALA A 1 332 ? -9.258 19.141 -6.23 1 97.94 332 ALA A N 1
ATOM 2679 C CA . ALA A 1 332 ? -9.047 19.641 -4.875 1 97.94 332 ALA A CA 1
ATOM 2680 C C . ALA A 1 332 ? -10.039 19.031 -3.895 1 97.94 332 ALA A C 1
ATOM 2682 O O . ALA A 1 332 ? -9.688 18.719 -2.752 1 97.94 332 ALA A O 1
ATOM 2683 N N . TRP A 1 333 ? -11.281 18.719 -4.355 1 98.19 333 TRP A N 1
ATOM 2684 C CA . TRP A 1 333 ? -12.32 18.203 -3.479 1 98.19 333 TRP A CA 1
ATOM 2685 C C . TRP A 1 333 ? -12.18 16.688 -3.303 1 98.19 333 TRP A C 1
ATOM 2687 O O . TRP A 1 333 ? -12.883 16.078 -2.494 1 98.19 333 TRP A O 1
ATOM 2697 N N . ASP A 1 334 ? -11.266 16.062 -4.059 1 97.31 334 ASP A N 1
ATOM 2698 C CA . ASP A 1 334 ? -11.008 14.625 -3.965 1 97.31 334 ASP A CA 1
ATOM 2699 C C . ASP A 1 334 ? -9.984 14.32 -2.875 1 97.31 334 ASP A C 1
ATOM 2701 O O . ASP A 1 334 ? -10.016 13.242 -2.27 1 97.31 334 ASP A O 1
ATOM 2705 N N . LEU A 1 335 ? -9.109 15.219 -2.73 1 97 335 LEU A N 1
ATOM 2706 C CA . LEU A 1 335 ? -7.84 14.938 -2.066 1 97 335 LEU A CA 1
ATOM 2707 C C . LEU A 1 335 ? -8.062 14.523 -0.617 1 97 335 LEU A C 1
ATOM 2709 O O . LEU A 1 335 ? -7.578 13.477 -0.185 1 97 335 LEU A O 1
ATOM 2713 N N . PRO A 1 336 ? -8.867 15.281 0.193 1 96.56 336 PRO A N 1
ATOM 2714 C CA . PRO A 1 336 ? -9.07 14.844 1.575 1 96.56 336 PRO A CA 1
ATOM 2715 C C . PRO A 1 336 ? -9.742 13.477 1.666 1 96.56 336 PRO A C 1
ATOM 2717 O O . PRO A 1 336 ? -9.406 12.672 2.539 1 96.56 336 PRO A O 1
ATOM 2720 N N . TYR A 1 337 ? -10.641 13.234 0.786 1 96.5 337 TYR A N 1
ATOM 2721 C CA . TYR A 1 337 ? -11.383 11.977 0.777 1 96.5 337 TYR A CA 1
ATOM 2722 C C . TYR A 1 337 ? -10.453 10.797 0.506 1 96.5 337 TYR A C 1
ATOM 2724 O O . TYR A 1 337 ? -10.469 9.805 1.244 1 96.5 337 TYR A O 1
ATOM 2732 N N . TYR A 1 338 ? -9.68 10.906 -0.48 1 96.31 338 TYR A N 1
ATOM 2733 C CA . TYR A 1 338 ? -8.836 9.781 -0.87 1 96.31 338 TYR A CA 1
ATOM 2734 C C . TYR A 1 338 ? -7.652 9.633 0.076 1 96.31 338 TYR A C 1
ATOM 2736 O O . TYR A 1 338 ? -7.176 8.516 0.318 1 96.31 338 TYR A O 1
ATOM 2744 N N . MET A 1 339 ? -7.156 10.727 0.622 1 94.69 339 MET A N 1
ATOM 2745 C CA . MET A 1 339 ? -6.152 10.602 1.672 1 94.69 339 MET A CA 1
ATOM 2746 C C . MET A 1 339 ? -6.695 9.797 2.852 1 94.69 339 MET A C 1
ATOM 2748 O O . MET A 1 339 ? -5.988 8.969 3.422 1 94.69 339 MET A O 1
ATOM 2752 N N . ASN A 1 340 ? -7.902 10.109 3.166 1 93.06 340 ASN A N 1
ATOM 2753 C CA . ASN A 1 340 ? -8.555 9.336 4.219 1 93.06 340 ASN A CA 1
ATOM 2754 C C . ASN A 1 340 ? -8.711 7.867 3.822 1 93.06 340 ASN A C 1
ATOM 2756 O O . ASN A 1 340 ? -8.539 6.973 4.652 1 93.06 340 ASN A O 1
ATOM 2760 N N . GLN A 1 341 ? -9.047 7.648 2.588 1 91.31 341 GLN A N 1
ATOM 2761 C CA . GLN A 1 341 ? -9.195 6.289 2.086 1 91.31 341 GLN A CA 1
ATOM 2762 C C . GLN A 1 341 ? -7.875 5.527 2.146 1 91.31 341 GLN A C 1
ATOM 2764 O O . GLN A 1 341 ? -7.852 4.324 2.41 1 91.31 341 GLN A O 1
ATOM 2769 N N . VAL A 1 342 ? -6.801 6.148 1.874 1 90.31 342 VAL A N 1
ATOM 2770 C CA . VAL A 1 342 ? -5.477 5.539 1.983 1 90.31 342 VAL A CA 1
ATOM 2771 C C . VAL A 1 342 ? -5.242 5.07 3.416 1 90.31 342 VAL A C 1
ATOM 2773 O O . VAL A 1 342 ? -4.785 3.947 3.641 1 90.31 342 VAL A O 1
ATOM 2776 N N . GLU A 1 343 ? -5.586 5.906 4.367 1 89.06 343 GLU A N 1
ATOM 2777 C CA . GLU A 1 343 ? -5.43 5.535 5.77 1 89.06 343 GLU A CA 1
ATOM 2778 C C . GLU A 1 343 ? -6.289 4.328 6.121 1 89.06 343 GLU A C 1
ATOM 2780 O O . GLU A 1 343 ? -5.859 3.447 6.867 1 89.06 343 GLU A O 1
ATOM 2785 N N . GLN A 1 344 ? -7.387 4.328 5.582 1 85.19 344 GLN A N 1
ATOM 2786 C CA . GLN A 1 344 ? -8.336 3.264 5.891 1 85.19 344 GLN A CA 1
ATOM 2787 C C . GLN A 1 344 ? -7.918 1.949 5.238 1 85.19 344 GLN A C 1
ATOM 2789 O O . GLN A 1 344 ? -8.039 0.882 5.84 1 85.19 344 GLN A O 1
ATOM 2794 N N . VAL A 1 345 ? -7.449 2.01 4.066 1 84 345 VAL A N 1
ATOM 2795 C CA . VAL A 1 345 ? -7.188 0.796 3.299 1 84 345 VAL A CA 1
ATOM 2796 C C . VAL A 1 345 ? -5.781 0.283 3.605 1 84 345 VAL A C 1
ATOM 2798 O O . VAL A 1 345 ? -5.609 -0.878 3.982 1 84 345 VAL A O 1
ATOM 2801 N N . LYS A 1 346 ? -4.84 1.072 3.529 1 82.44 346 LYS A N 1
ATOM 2802 C CA . LYS A 1 346 ? -3.453 0.649 3.689 1 82.44 346 LYS A CA 1
ATOM 2803 C C . LYS A 1 346 ? -3.137 0.347 5.152 1 82.44 346 LYS A C 1
ATOM 2805 O O . LYS A 1 346 ? -2.348 -0.554 5.445 1 82.44 346 LYS A O 1
ATOM 2810 N N . PHE A 1 347 ? -3.793 1.139 6.074 1 80.25 347 PHE A N 1
ATOM 2811 C CA . PHE A 1 347 ? -3.404 1.015 7.477 1 80.25 347 PHE A CA 1
ATOM 2812 C C . PHE A 1 347 ? -4.562 0.492 8.312 1 80.25 347 PHE A C 1
ATOM 2814 O O . PHE A 1 347 ? -4.418 0.272 9.516 1 80.25 347 PHE A O 1
ATOM 2821 N N . ALA A 1 348 ? -5.652 0.339 7.758 1 80 348 ALA A N 1
ATOM 2822 C CA . ALA A 1 348 ? -6.84 -0.25 8.367 1 80 348 ALA A CA 1
ATOM 2823 C C . ALA A 1 348 ? -7.289 0.556 9.586 1 80 348 ALA A C 1
ATOM 2825 O O . ALA A 1 348 ? -7.695 -0.014 10.602 1 80 348 ALA A O 1
ATOM 2826 N N . VAL A 1 349 ? -7.137 1.779 9.484 1 84.19 349 VAL A N 1
ATOM 2827 C CA . VAL A 1 349 ? -7.582 2.633 10.578 1 84.19 349 VAL A CA 1
ATOM 2828 C C . VAL A 1 349 ? -9.094 2.811 10.508 1 84.19 349 VAL A C 1
ATOM 2830 O O . VAL A 1 349 ? -9.633 3.23 9.484 1 84.19 349 VAL A O 1
ATOM 2833 N N . ASP A 1 350 ? -9.734 2.488 11.555 1 83.25 350 ASP A N 1
ATOM 2834 C CA . ASP A 1 350 ? -11.172 2.73 11.672 1 83.25 350 ASP A CA 1
ATOM 2835 C C . ASP A 1 350 ? -11.453 4.035 12.414 1 83.25 350 ASP A C 1
ATOM 2837 O O . ASP A 1 350 ? -11.656 4.035 13.625 1 83.25 350 ASP A O 1
ATOM 2841 N N . LYS A 1 351 ? -11.586 5.07 11.68 1 84.75 351 LYS A N 1
ATOM 2842 C CA . LYS A 1 351 ? -11.695 6.406 12.266 1 84.75 351 LYS A CA 1
ATOM 2843 C C . LYS A 1 351 ? -13.016 6.57 13.016 1 84.75 351 LYS A C 1
ATOM 2845 O O . LYS A 1 351 ? -13.078 7.289 14.023 1 84.75 351 LYS A O 1
ATOM 2850 N N . ASP A 1 352 ? -14.055 5.953 12.57 1 83.62 352 ASP A N 1
ATOM 2851 C CA . ASP A 1 352 ? -15.344 6.039 13.25 1 83.62 352 ASP A CA 1
ATOM 2852 C C . ASP A 1 352 ? -15.289 5.367 14.625 1 83.62 352 ASP A C 1
ATOM 2854 O O . ASP A 1 352 ? -15.859 5.871 15.594 1 83.62 352 ASP A O 1
ATOM 2858 N N . LYS A 1 353 ? -14.609 4.281 14.617 1 87.75 353 LYS A N 1
ATOM 2859 C CA . LYS A 1 353 ? -14.445 3.605 15.898 1 87.75 353 LYS A CA 1
ATOM 2860 C C . LYS A 1 353 ? -13.492 4.375 16.812 1 87.75 353 LYS A C 1
ATOM 2862 O O . LYS A 1 353 ? -13.688 4.426 18.031 1 87.75 353 LYS A O 1
ATOM 2867 N N . LEU A 1 354 ? -12.5 4.922 16.266 1 91.5 354 LEU A N 1
ATOM 2868 C CA . LEU A 1 354 ? -11.477 5.648 17 1 91.5 354 LEU A CA 1
ATOM 2869 C C . LEU A 1 354 ? -12.086 6.844 17.734 1 91.5 354 LEU A C 1
ATOM 2871 O O . LEU A 1 354 ? -11.727 7.117 18.875 1 91.5 354 LEU A O 1
ATOM 2875 N N . ILE A 1 355 ? -12.992 7.531 17.125 1 91.31 355 ILE A N 1
ATOM 2876 C CA . ILE A 1 355 ? -13.578 8.75 17.672 1 91.31 355 ILE A CA 1
ATOM 2877 C C . ILE A 1 355 ? -14.305 8.422 18.969 1 91.31 355 ILE A C 1
ATOM 2879 O O . ILE A 1 355 ? -14.375 9.258 19.875 1 91.31 355 ILE A O 1
ATOM 2883 N N . GLU A 1 356 ? -14.766 7.211 19.109 1 93.25 356 GLU A N 1
ATOM 2884 C CA . GLU A 1 356 ? -15.508 6.785 20.297 1 93.25 356 GLU A CA 1
ATOM 2885 C C . GLU A 1 356 ? -14.617 6.758 21.531 1 93.25 356 GLU A C 1
ATOM 2887 O O . GLU A 1 356 ? -15.109 6.691 22.656 1 93.25 356 GLU A O 1
ATOM 2892 N N . TYR A 1 357 ? -13.367 6.918 21.328 1 96.44 357 TYR A N 1
ATOM 2893 C CA . TYR A 1 357 ? -12.43 6.75 22.438 1 96.44 357 TYR A CA 1
ATOM 2894 C C . TYR A 1 357 ? -11.789 8.078 22.812 1 96.44 357 TYR A C 1
ATOM 2896 O O . TYR A 1 357 ? -10.875 8.125 23.641 1 96.44 357 TYR A O 1
ATOM 2904 N N . PHE A 1 358 ? -12.242 9.18 22.266 1 96.75 358 PHE A N 1
ATOM 2905 C CA . PHE A 1 358 ? -11.633 10.469 22.562 1 96.75 358 PHE A CA 1
ATOM 2906 C C . PHE A 1 358 ? -12.688 11.477 23.016 1 96.75 358 PHE A C 1
ATOM 2908 O O . PHE A 1 358 ? -12.812 12.555 22.438 1 96.75 358 PHE A O 1
ATOM 2915 N N . PRO A 1 359 ? -13.359 11.125 24.078 1 96.94 359 PRO A N 1
ATOM 2916 C CA . PRO A 1 359 ? -14.219 12.164 24.641 1 96.94 359 PRO A CA 1
ATOM 2917 C C . PRO A 1 359 ? -13.438 13.383 25.125 1 96.94 359 PRO A C 1
ATOM 2919 O O . PRO A 1 359 ? -12.383 13.234 25.75 1 96.94 359 PRO A O 1
ATOM 2922 N N . VAL A 1 360 ? -13.969 14.562 24.875 1 97.25 360 VAL A N 1
ATOM 2923 C CA . VAL A 1 360 ? -13.227 15.797 25.125 1 97.25 360 VAL A CA 1
ATOM 2924 C C . VAL A 1 360 ? -12.82 15.875 26.594 1 97.25 360 VAL A C 1
ATOM 2926 O O . VAL A 1 360 ? -11.734 16.359 26.922 1 97.25 360 VAL A O 1
ATOM 2929 N N . LYS A 1 361 ? -13.664 15.43 27.469 1 96.44 361 LYS A N 1
ATOM 2930 C CA . LYS A 1 361 ? -13.359 15.461 28.891 1 96.44 361 LYS A CA 1
ATOM 2931 C C . LYS A 1 361 ? -12.133 14.609 29.219 1 96.44 361 LYS A C 1
ATOM 2933 O O . LYS A 1 361 ? -11.234 15.055 29.938 1 96.44 361 LYS A O 1
ATOM 2938 N N . VAL A 1 362 ? -12.102 13.422 28.688 1 97.44 362 VAL A N 1
ATOM 2939 C CA . VAL A 1 362 ? -11.008 12.492 28.938 1 97.44 362 VAL A CA 1
ATOM 2940 C C . VAL A 1 362 ? -9.727 13.016 28.281 1 97.44 362 VAL A C 1
ATOM 2942 O O . VAL A 1 362 ? -8.648 12.953 28.875 1 97.44 362 VAL A O 1
ATOM 2945 N N . VAL A 1 363 ? -9.883 13.484 27.078 1 98.31 363 VAL A N 1
ATOM 2946 C CA . VAL A 1 363 ? -8.734 14.039 26.375 1 98.31 363 VAL A CA 1
ATOM 2947 C C . VAL A 1 363 ? -8.156 15.211 27.156 1 98.31 363 VAL A C 1
ATOM 2949 O O . VAL A 1 363 ? -6.934 15.328 27.297 1 98.31 363 VAL A O 1
ATOM 2952 N N . THR A 1 364 ? -8.977 16.094 27.641 1 98.25 364 THR A N 1
ATOM 2953 C CA . THR A 1 364 ? -8.531 17.266 28.406 1 98.25 364 THR A CA 1
ATOM 2954 C C . THR A 1 364 ? -7.793 16.828 29.672 1 98.25 364 THR A C 1
ATOM 2956 O O . THR A 1 364 ? -6.711 17.344 29.953 1 98.25 364 THR A O 1
ATOM 2959 N N . GLU A 1 365 ? -8.352 15.93 30.391 1 97.75 365 GLU A N 1
ATOM 2960 C CA . GLU A 1 365 ? -7.715 15.43 31.594 1 97.75 365 GLU A CA 1
ATOM 2961 C C . GLU A 1 365 ? -6.359 14.797 31.297 1 97.75 365 GLU A C 1
ATOM 2963 O O . GLU A 1 365 ? -5.391 15.016 32.031 1 97.75 365 GLU A O 1
ATOM 2968 N N . GLY A 1 366 ? -6.391 13.984 30.266 1 97.88 366 GLY A N 1
ATOM 2969 C CA . GLY A 1 366 ? -5.137 13.367 29.844 1 97.88 366 GLY A CA 1
ATOM 2970 C C . GLY A 1 366 ? -4.09 14.383 29.422 1 97.88 366 GLY A C 1
ATOM 2971 O O . GLY A 1 366 ? -2.92 14.266 29.797 1 97.88 366 GLY A O 1
ATOM 2972 N N . LEU A 1 367 ? -4.496 15.312 28.609 1 98.31 367 LEU A N 1
ATOM 2973 C CA . LEU A 1 367 ? -3.609 16.375 28.172 1 98.31 367 LEU A CA 1
ATOM 2974 C C . LEU A 1 367 ? -3.002 17.109 29.359 1 98.31 367 LEU A C 1
ATOM 2976 O O . LEU A 1 367 ? -1.784 17.297 29.422 1 98.31 367 LEU A O 1
ATOM 2980 N N . LEU A 1 368 ? -3.846 17.547 30.297 1 98.25 368 LEU A N 1
ATOM 2981 C CA . LEU A 1 368 ? -3.373 18.266 31.469 1 98.25 368 LEU A CA 1
ATOM 2982 C C . LEU A 1 368 ? -2.402 17.406 32.281 1 98.25 368 LEU A C 1
ATOM 2984 O O . LEU A 1 368 ? -1.358 17.906 32.719 1 98.25 368 LEU A O 1
ATOM 2988 N N . SER A 1 369 ? -2.721 16.172 32.375 1 97.5 369 SER A N 1
ATOM 2989 C CA . SER A 1 369 ? -1.866 15.266 33.156 1 97.5 369 SER A CA 1
ATOM 2990 C C . SER A 1 369 ? -0.496 15.117 32.5 1 97.5 369 SER A C 1
ATOM 2992 O O . SER A 1 369 ? 0.527 15.109 33.188 1 97.5 369 SER A O 1
ATOM 2994 N N . ILE A 1 370 ? -0.477 15.008 31.266 1 97.56 370 ILE A N 1
ATOM 2995 C CA . ILE A 1 370 ? 0.766 14.828 30.516 1 97.56 370 ILE A CA 1
ATOM 2996 C C . ILE A 1 370 ? 1.634 16.078 30.656 1 97.56 370 ILE A C 1
ATOM 2998 O O . ILE A 1 370 ? 2.822 15.984 30.969 1 97.56 370 ILE A O 1
ATOM 3002 N N . TYR A 1 371 ? 1.074 17.203 30.422 1 97.62 371 TYR A N 1
ATOM 3003 C CA . TYR A 1 371 ? 1.826 18.453 30.531 1 97.62 371 TYR A CA 1
ATOM 3004 C C . TYR A 1 371 ? 2.312 18.672 31.953 1 97.62 371 TYR A C 1
ATOM 3006 O O . TYR A 1 371 ? 3.414 19.188 32.156 1 97.62 371 TYR A O 1
ATOM 3014 N N . GLN A 1 372 ? 1.47 18.312 32.969 1 97.81 372 GLN A N 1
ATOM 3015 C CA . GLN A 1 372 ? 1.882 18.406 34.375 1 97.81 372 GLN A CA 1
ATOM 3016 C C . GLN A 1 372 ? 3.143 17.578 34.625 1 97.81 372 GLN A C 1
ATOM 3018 O O . GLN A 1 372 ? 4.105 18.078 35.219 1 97.81 372 GLN A O 1
ATOM 3023 N N . ASP A 1 373 ? 3.162 16.406 34.156 1 96.81 373 ASP A N 1
ATOM 3024 C CA . ASP A 1 373 ? 4.297 15.516 34.344 1 96.81 373 ASP A CA 1
ATOM 3025 C C . ASP A 1 373 ? 5.527 16.016 33.594 1 96.81 373 ASP A C 1
ATOM 3027 O O . ASP A 1 373 ? 6.641 15.984 34.125 1 96.81 373 ASP A O 1
ATOM 3031 N N . LEU A 1 374 ? 5.332 16.422 32.406 1 96.56 374 LEU A N 1
ATOM 3032 C CA . LEU A 1 374 ? 6.438 16.797 31.547 1 96.56 374 LEU A CA 1
ATOM 3033 C C . LEU A 1 374 ? 7.117 18.062 32.062 1 96.56 374 LEU A C 1
ATOM 3035 O O . LEU A 1 374 ? 8.344 18.172 32.031 1 96.56 374 LEU A O 1
ATOM 3039 N N . LEU A 1 375 ? 6.344 19.062 32.5 1 97.81 375 LEU A N 1
ATOM 3040 C CA . LEU A 1 375 ? 6.891 20.406 32.719 1 97.81 375 LEU A CA 1
ATOM 3041 C C . LEU A 1 375 ? 7 20.688 34.219 1 97.81 375 LEU A C 1
ATOM 3043 O O . LEU A 1 375 ? 7.48 21.75 34.625 1 97.81 375 LEU A O 1
ATOM 3047 N N . GLY A 1 376 ? 6.625 19.703 35.062 1 97.69 376 GLY A N 1
ATOM 3048 C CA . GLY A 1 376 ? 6.672 19.922 36.5 1 97.69 376 GLY A CA 1
ATOM 3049 C C . GLY A 1 376 ? 5.699 20.984 36.969 1 97.69 376 GLY A C 1
ATOM 3050 O O . GLY A 1 376 ? 6.082 21.906 37.688 1 97.69 376 GLY A O 1
ATOM 3051 N N . LEU A 1 377 ? 4.441 20.797 36.594 1 98.38 377 LEU A N 1
ATOM 3052 C CA . LEU A 1 377 ? 3.393 21.766 36.906 1 98.38 377 LEU A CA 1
ATOM 3053 C C . LEU A 1 377 ? 2.178 21.062 37.5 1 98.38 377 LEU A C 1
ATOM 3055 O O . LEU A 1 377 ? 2.074 19.828 37.438 1 98.38 377 LEU A O 1
ATOM 3059 N N . THR A 1 378 ? 1.354 21.859 38.062 1 98.25 378 THR A N 1
ATOM 3060 C CA . THR A 1 378 ? 0.051 21.406 38.531 1 98.25 378 THR A CA 1
ATOM 3061 C C . THR A 1 378 ? -1.05 22.375 38.094 1 98.25 378 THR A C 1
ATOM 3063 O O . THR A 1 378 ? -0.938 23.578 38.281 1 98.25 378 THR A O 1
ATOM 3066 N N . PHE A 1 379 ? -2.072 21.812 37.531 1 98.44 379 PHE A N 1
ATOM 3067 C CA . PHE A 1 379 ? -3.191 22.625 37.062 1 98.44 379 PHE A CA 1
ATOM 3068 C C . PHE A 1 379 ? -4.398 22.469 38 1 98.44 379 PHE A C 1
ATOM 3070 O O . PHE A 1 379 ? -4.781 21.344 38.344 1 98.44 379 PHE A O 1
ATOM 3077 N N . LYS A 1 380 ? -4.949 23.562 38.344 1 97.5 380 LYS A N 1
ATOM 3078 C CA . LYS A 1 380 ? -6.129 23.547 39.188 1 97.5 380 LYS A CA 1
ATOM 3079 C C . LYS A 1 380 ? -7.281 24.328 38.562 1 97.5 380 LYS A C 1
ATOM 3081 O O . LYS A 1 380 ? -7.121 25.5 38.219 1 97.5 380 LYS A O 1
ATOM 3086 N N . HIS A 1 381 ? -8.422 23.672 38.531 1 97 381 HIS A N 1
ATOM 3087 C CA . HIS A 1 381 ? -9.625 24.344 38.031 1 97 381 HIS A CA 1
ATOM 3088 C C . HIS A 1 381 ? -10.055 25.453 38.969 1 97 381 HIS A C 1
ATOM 3090 O O . HIS A 1 381 ? -10.07 25.281 40.188 1 97 381 HIS A O 1
ATOM 3096 N N . VAL A 1 382 ? -10.32 26.625 38.406 1 96.06 382 VAL A N 1
ATOM 3097 C CA . VAL A 1 382 ? -10.797 27.766 39.188 1 96.06 382 VAL A CA 1
ATOM 3098 C C . VAL A 1 382 ? -12.32 27.781 39.219 1 96.06 382 VAL A C 1
ATOM 3100 O O . VAL A 1 382 ? -12.961 27.969 38.188 1 96.06 382 VAL A O 1
ATOM 3103 N N . ASN A 1 383 ? -12.82 27.703 40.375 1 93 383 ASN A N 1
ATOM 3104 C CA . ASN A 1 383 ? -14.273 27.719 40.5 1 93 383 ASN A CA 1
ATOM 3105 C C . ASN A 1 383 ? -14.836 29.125 40.406 1 93 383 ASN A C 1
ATOM 3107 O O . ASN A 1 383 ? -14.203 30.094 40.844 1 93 383 ASN A O 1
ATOM 3111 N N . ASN A 1 384 ? -15.977 29.297 39.844 1 89.88 384 ASN A N 1
ATOM 3112 C CA . ASN A 1 384 ? -16.703 30.562 39.688 1 89.88 384 ASN A CA 1
ATOM 3113 C C . ASN A 1 384 ? -15.82 31.625 39.031 1 89.88 384 ASN A C 1
ATOM 3115 O O . ASN A 1 384 ? -15.734 32.75 39.5 1 89.88 384 ASN A O 1
ATOM 3119 N N . ALA A 1 385 ? -15.086 31.188 38.031 1 91.19 385 ALA A N 1
ATOM 3120 C CA . ALA A 1 385 ? -14.219 32.094 37.312 1 91.19 385 ALA A CA 1
ATOM 3121 C C . ALA A 1 385 ? -15.031 33.062 36.469 1 91.19 385 ALA A C 1
ATOM 3123 O O . ALA A 1 385 ? -16.141 32.75 36.031 1 91.19 385 ALA A O 1
ATOM 3124 N N . HIS A 1 386 ? -14.602 34.25 36.344 1 92.81 386 HIS A N 1
ATOM 3125 C CA . HIS A 1 386 ? -15.188 35.188 35.406 1 92.81 386 HIS A CA 1
ATOM 3126 C C . HIS A 1 386 ? -14.867 34.812 33.969 1 92.81 386 HIS A C 1
ATOM 3128 O O . HIS A 1 386 ? -13.703 34.812 33.562 1 92.81 386 HIS A O 1
ATOM 3134 N N . VAL A 1 387 ? -15.836 34.406 33.188 1 95.56 387 VAL A N 1
ATOM 3135 C CA . VAL A 1 387 ? -15.648 33.906 31.828 1 95.56 387 VAL A CA 1
ATOM 3136 C C . VAL A 1 387 ? -16.594 34.625 30.875 1 95.56 387 VAL A C 1
ATOM 3138 O O . VAL A 1 387 ? -17.5 35.344 31.312 1 95.56 387 VAL A O 1
ATOM 3141 N N . TRP A 1 388 ? -16.391 34.562 29.609 1 96.75 388 TRP A N 1
ATOM 3142 C CA . TRP A 1 388 ? -17.203 35.25 28.609 1 96.75 388 TRP A CA 1
ATOM 3143 C C . TRP A 1 388 ? -18.297 34.344 28.078 1 96.75 388 TRP A C 1
ATOM 3145 O O . TRP A 1 388 ? -19.203 34.781 27.359 1 96.75 388 TRP A O 1
ATOM 3155 N N . HIS A 1 389 ? -18.266 33.125 28.391 1 95.69 389 HIS A N 1
ATOM 3156 C CA . HIS A 1 389 ? -19.266 32.125 27.984 1 95.69 389 HIS A CA 1
ATOM 3157 C C . HIS A 1 389 ? -19.328 30.984 29 1 95.69 389 HIS A C 1
ATOM 3159 O O . HIS A 1 389 ? -18.297 30.609 29.578 1 95.69 389 HIS A O 1
ATOM 3165 N N . ASP A 1 390 ? -20.422 30.297 29.109 1 92.88 390 ASP A N 1
ATOM 3166 C CA . ASP A 1 390 ? -20.672 29.281 30.141 1 92.88 390 ASP A CA 1
ATOM 3167 C C . ASP A 1 390 ? -19.812 28.031 29.891 1 92.88 390 ASP A C 1
ATOM 3169 O O . ASP A 1 390 ? -19.453 27.328 30.828 1 92.88 390 ASP A O 1
ATOM 3173 N N . ASN A 1 391 ? -19.422 27.891 28.703 1 93.31 391 ASN A N 1
ATOM 3174 C CA . ASN A 1 391 ? -18.656 26.688 28.375 1 93.31 391 ASN A CA 1
ATOM 3175 C C . ASN A 1 391 ? -17.156 26.906 28.531 1 93.31 391 ASN A C 1
ATOM 3177 O O . ASN A 1 391 ? -16.359 26.031 28.234 1 93.31 391 ASN A O 1
ATOM 3181 N N . VAL A 1 392 ? -16.766 28.062 29.016 1 97.25 392 VAL A N 1
ATOM 3182 C CA . VAL A 1 392 ? -15.352 28.391 29.156 1 97.25 392 VAL A CA 1
ATOM 3183 C C . VAL A 1 392 ? -14.875 28.031 30.562 1 97.25 392 VAL A C 1
ATOM 3185 O O . VAL A 1 392 ? -15.594 28.266 31.547 1 97.25 392 VAL A O 1
ATOM 3188 N N . SER A 1 393 ? -13.742 27.391 30.672 1 97.44 393 SER A N 1
ATOM 3189 C CA . SER A 1 393 ? -13.148 27.078 31.969 1 97.44 393 SER A CA 1
ATOM 3190 C C . SER A 1 393 ? -11.844 27.844 32.188 1 97.44 393 SER A C 1
ATOM 3192 O O . SER A 1 393 ? -11.18 28.219 31.219 1 97.44 393 SER A O 1
ATOM 3194 N N . LEU A 1 394 ? -11.555 28.047 33.438 1 97.75 394 LEU A N 1
ATOM 3195 C CA . LEU A 1 394 ? -10.312 28.703 33.844 1 97.75 394 LEU A CA 1
ATOM 3196 C C . LEU A 1 394 ? -9.5 27.797 34.75 1 97.75 394 LEU A C 1
ATOM 3198 O O . LEU A 1 394 ? -10.055 27.156 35.656 1 97.75 394 LEU A O 1
ATOM 3202 N N . TYR A 1 395 ? -8.211 27.734 34.531 1 98.38 395 TYR A N 1
ATOM 3203 C CA . TYR A 1 395 ? -7.297 26.938 35.375 1 98.38 395 TYR A CA 1
ATOM 3204 C C . TYR A 1 395 ? -6.164 27.797 35.906 1 98.38 395 TYR A C 1
ATOM 3206 O O . TYR A 1 395 ? -5.676 28.703 35.219 1 98.38 395 TYR A O 1
ATOM 3214 N N . SER A 1 396 ? -5.738 27.469 37.094 1 97.75 396 SER A N 1
ATOM 3215 C CA . SER A 1 396 ? -4.516 28.016 37.688 1 97.75 396 SER A CA 1
ATOM 3216 C C . SER A 1 396 ? -3.348 27.047 37.5 1 97.75 396 SER A C 1
ATOM 3218 O O . SER A 1 396 ? -3.514 25.828 37.625 1 97.75 396 SER A O 1
ATOM 3220 N N . VAL A 1 397 ? -2.207 27.609 37.219 1 98.25 397 VAL A N 1
ATOM 3221 C CA . VAL A 1 397 ? -1.011 26.797 37 1 98.25 397 VAL A CA 1
ATOM 3222 C C . VAL A 1 397 ? -0.02 27.031 38.156 1 98.25 397 VAL A C 1
ATOM 3224 O O . VAL A 1 397 ? 0.395 28.172 38.406 1 98.25 397 VAL A O 1
ATOM 3227 N N . LEU A 1 398 ? 0.393 25.953 38.75 1 98.06 398 LEU A N 1
ATOM 3228 C CA . LEU A 1 398 ? 1.337 26.031 39.875 1 98.06 398 LEU A CA 1
ATOM 3229 C C . LEU A 1 398 ? 2.617 25.266 39.562 1 98.06 398 LEU A C 1
ATOM 3231 O O . LEU A 1 398 ? 2.574 24.219 38.906 1 98.06 398 LEU A O 1
ATOM 3235 N N . ASP A 1 399 ? 3.762 25.812 40 1 97.12 399 ASP A N 1
ATOM 3236 C CA . ASP A 1 399 ? 5.012 25.062 39.969 1 97.12 399 ASP A CA 1
ATOM 3237 C C . ASP A 1 399 ? 5.023 23.969 41.031 1 97.12 399 ASP A C 1
ATOM 3239 O O . ASP A 1 399 ? 4.832 24.234 42.219 1 97.12 399 ASP A O 1
ATOM 3243 N N . THR A 1 400 ? 5.316 22.812 40.594 1 96.5 400 THR A N 1
ATOM 3244 C CA . THR A 1 400 ? 5.211 21.688 41.5 1 96.5 400 THR A CA 1
ATOM 3245 C C . THR A 1 400 ? 6.281 21.766 42.594 1 96.5 400 THR A C 1
ATOM 3247 O O . THR A 1 400 ? 6.059 21.328 43.719 1 96.5 400 THR A O 1
ATOM 3250 N N . THR A 1 401 ? 7.41 22.219 42.281 1 94.81 401 THR A N 1
ATOM 3251 C CA . THR A 1 401 ? 8.531 22.266 43.219 1 94.81 401 THR A CA 1
ATOM 3252 C C . THR A 1 401 ? 8.344 23.391 44.219 1 94.81 401 THR A C 1
ATOM 3254 O O . THR A 1 401 ? 8.5 23.188 45.406 1 94.81 401 THR A O 1
ATOM 3257 N N . THR A 1 402 ? 7.949 24.578 43.812 1 94.94 402 THR A N 1
ATOM 3258 C CA . THR A 1 402 ? 7.902 25.766 44.688 1 94.94 402 THR A CA 1
ATOM 3259 C C . THR A 1 402 ? 6.492 25.984 45.219 1 94.94 402 THR A C 1
ATOM 3261 O O . THR A 1 402 ? 6.301 26.688 46.219 1 94.94 402 THR A O 1
ATOM 3264 N N . GLY A 1 403 ? 5.492 25.516 44.469 1 94.94 403 GLY A N 1
ATOM 3265 C CA . GLY A 1 403 ? 4.105 25.766 44.812 1 94.94 403 GLY A CA 1
ATOM 3266 C C . GLY A 1 403 ? 3.6 27.109 44.344 1 94.94 403 GLY A C 1
ATOM 3267 O O . GLY A 1 403 ? 2.418 27.422 44.5 1 94.94 403 GLY A O 1
ATOM 3268 N N . GLU A 1 404 ? 4.379 27.891 43.75 1 94.62 404 GLU A N 1
ATOM 3269 C CA . GLU A 1 404 ? 4.031 29.219 43.25 1 94.62 404 GLU A CA 1
ATOM 3270 C C . GLU A 1 404 ? 3.08 29.156 42.062 1 94.62 404 GLU A C 1
ATOM 3272 O O . GLU A 1 404 ? 3.238 28.297 41.188 1 94.62 404 GLU A O 1
ATOM 3277 N N . GLU A 1 405 ? 2.043 30.031 42.125 1 96 405 GLU A N 1
ATOM 3278 C CA . GLU A 1 405 ? 1.203 30.172 40.938 1 96 405 GLU A CA 1
ATOM 3279 C C . GLU A 1 405 ? 1.929 30.953 39.844 1 96 405 GLU A C 1
ATOM 3281 O O . GLU A 1 405 ? 2.26 32.125 40.031 1 96 405 GLU A O 1
ATOM 3286 N N . ILE A 1 406 ? 2.059 30.312 38.719 1 96 406 ILE A N 1
ATOM 3287 C CA . ILE A 1 406 ? 2.914 30.938 37.719 1 96 406 ILE A CA 1
ATOM 3288 C C . ILE A 1 406 ? 2.059 31.453 36.562 1 96 406 ILE A C 1
ATOM 3290 O O . ILE A 1 406 ? 2.574 32.062 35.625 1 96 406 ILE A O 1
ATOM 3294 N N . GLY A 1 407 ? 0.739 31.188 36.562 1 96.94 407 GLY A N 1
ATOM 3295 C CA . GLY A 1 407 ? -0.128 31.703 35.531 1 96.94 407 GLY A CA 1
ATOM 3296 C C . GLY A 1 407 ? -1.52 31.094 35.562 1 96.94 407 GLY A C 1
ATOM 3297 O O . GLY A 1 407 ? -1.833 30.281 36.438 1 96.94 407 GLY A O 1
ATOM 3298 N N . GLN A 1 408 ? -2.357 31.562 34.625 1 97.69 408 GLN A N 1
ATOM 3299 C CA . GLN A 1 408 ? -3.697 31.031 34.406 1 97.69 408 GLN A CA 1
ATOM 3300 C C . GLN A 1 408 ? -4.016 30.875 32.938 1 97.69 408 GLN A C 1
ATOM 3302 O O . GLN A 1 408 ? -3.42 31.562 32.094 1 97.69 408 GLN A O 1
ATOM 3307 N N . PHE A 1 409 ? -4.945 29.953 32.656 1 98.44 409 PHE A N 1
ATOM 3308 C CA . PHE A 1 409 ? -5.359 29.859 31.266 1 98.44 409 PHE A CA 1
ATOM 3309 C C . PHE A 1 409 ? -6.836 29.5 31.156 1 98.44 409 PHE A C 1
ATOM 3311 O O . PHE A 1 409 ? -7.367 28.781 32 1 98.44 409 PHE A O 1
ATOM 3318 N N . TYR A 1 410 ? -7.477 30.016 30.094 1 98.25 410 TYR A N 1
ATOM 3319 C CA . TYR A 1 410 ? -8.852 29.703 29.734 1 98.25 410 TYR A CA 1
ATOM 3320 C C . TYR A 1 410 ? -8.898 28.641 28.641 1 98.25 410 TYR A C 1
ATOM 3322 O O . TYR A 1 410 ? -8.031 28.594 27.766 1 98.25 410 TYR A O 1
ATOM 3330 N N . LEU A 1 411 ? -9.93 27.781 28.688 1 98.56 411 LEU A N 1
ATOM 3331 C CA . LEU A 1 411 ? -10.242 26.859 27.609 1 98.56 411 LEU A CA 1
ATOM 3332 C C . LEU A 1 411 ? -11.617 27.141 27.031 1 98.56 411 LEU A C 1
ATOM 3334 O O . LEU A 1 411 ? -12.633 27.016 27.719 1 98.56 411 LEU A O 1
ATOM 3338 N N . ASP A 1 412 ? -11.688 27.594 25.797 1 98.31 412 ASP A N 1
ATOM 3339 C CA . ASP A 1 412 ? -12.898 27.781 24.984 1 98.31 412 ASP A CA 1
ATOM 3340 C C . ASP A 1 412 ? -12.883 26.875 23.75 1 98.31 412 ASP A C 1
ATOM 3342 O O . ASP A 1 412 ? -12.383 27.266 22.703 1 98.31 412 ASP A O 1
ATOM 3346 N N . LEU A 1 413 ? -13.625 25.75 23.797 1 97.5 413 LEU A N 1
ATOM 3347 C CA . LEU A 1 413 ? -13.242 24.641 22.938 1 97.5 413 LEU A CA 1
ATOM 3348 C C . LEU A 1 413 ? -14.242 24.453 21.797 1 97.5 413 LEU A C 1
ATOM 3350 O O . LEU A 1 413 ? -13.945 23.797 20.797 1 97.5 413 LEU A O 1
ATOM 3354 N N . HIS A 1 414 ? -15.453 25 21.797 1 94.62 414 HIS A N 1
ATOM 3355 C CA . HIS A 1 414 ? -16.5 24.625 20.859 1 94.62 414 HIS A CA 1
ATOM 3356 C C . HIS A 1 414 ? -16.891 25.812 19.984 1 94.62 414 HIS A C 1
ATOM 3358 O O . HIS A 1 414 ? -16.75 26.969 20.391 1 94.62 414 HIS A O 1
ATOM 3364 N N . PRO A 1 415 ? -17.312 25.531 18.797 1 91.62 415 PRO A N 1
ATOM 3365 C CA . PRO A 1 415 ? -17.688 26.609 17.891 1 91.62 415 PRO A CA 1
ATOM 3366 C C . PRO A 1 415 ? -18.984 27.297 18.297 1 91.62 415 PRO A C 1
ATOM 3368 O O . PRO A 1 415 ? -19.812 26.719 18.984 1 91.62 415 PRO A O 1
ATOM 3371 N N . ARG A 1 416 ? -19.141 28.531 17.906 1 90.62 416 ARG A N 1
ATOM 3372 C CA . ARG A 1 416 ? -20.375 29.312 17.969 1 90.62 416 ARG A CA 1
ATOM 3373 C C . ARG A 1 416 ? -20.297 30.516 17.031 1 90.62 416 ARG A C 1
ATOM 3375 O O . ARG A 1 416 ? -19.219 30.891 16.562 1 90.62 416 ARG A O 1
ATOM 3382 N N . GLU A 1 417 ? -21.438 31.062 16.828 1 87.94 417 GLU A N 1
ATOM 3383 C CA . GLU A 1 417 ? -21.516 32.188 15.898 1 87.94 417 GLU A CA 1
ATOM 3384 C C . GLU A 1 417 ? -20.672 33.375 16.391 1 87.94 417 GLU A C 1
ATOM 3386 O O . GLU A 1 417 ? -20.703 33.719 17.578 1 87.94 417 GLU A O 1
ATOM 3391 N N . GLY A 1 418 ? -19.906 33.906 15.477 1 89.75 418 GLY A N 1
ATOM 3392 C CA . GLY A 1 418 ? -19.141 35.125 15.773 1 89.75 418 GLY A CA 1
ATOM 3393 C C . GLY A 1 418 ? -17.797 34.844 16.391 1 89.75 418 GLY A C 1
ATOM 3394 O O . GLY A 1 418 ? -16.984 35.75 16.578 1 89.75 418 GLY A O 1
ATOM 3395 N N . LYS A 1 419 ? -17.578 33.656 16.719 1 92.88 419 LYS A N 1
ATOM 3396 C CA . LYS A 1 419 ? -16.312 33.25 17.344 1 92.88 419 LYS A CA 1
ATOM 3397 C C . LYS A 1 419 ? -15.195 33.125 16.312 1 92.88 419 LYS A C 1
ATOM 3399 O O . LYS A 1 419 ? -15.469 32.844 15.141 1 92.88 419 LYS A O 1
ATOM 3404 N N . TYR A 1 420 ? -14.023 33.344 16.781 1 93 420 TYR A N 1
ATOM 3405 C CA . TYR A 1 420 ? -12.852 33.031 15.977 1 93 420 TYR A CA 1
ATOM 3406 C C . TYR A 1 420 ? -12.953 31.625 15.391 1 93 420 TYR A C 1
ATOM 3408 O O . TYR A 1 420 ? -13.227 30.656 16.109 1 93 420 TYR A O 1
ATOM 3416 N N . GLY A 1 421 ? -12.766 31.453 14.125 1 88.19 421 GLY A N 1
ATOM 3417 C CA . GLY A 1 421 ? -13.156 30.234 13.422 1 88.19 421 GLY A CA 1
ATOM 3418 C C . GLY A 1 421 ? -12.07 29.172 13.422 1 88.19 421 GLY A C 1
ATOM 3419 O O . GLY A 1 421 ? -12.328 28.016 13.094 1 88.19 421 GLY A O 1
ATOM 3420 N N . HIS A 1 422 ? -10.883 29.5 13.734 1 91.31 422 HIS A N 1
ATOM 3421 C CA . HIS A 1 422 ? -9.758 28.578 13.773 1 91.31 422 HIS A CA 1
ATOM 3422 C C . HIS A 1 422 ? -9.398 28.219 15.211 1 91.31 422 HIS A C 1
ATOM 3424 O O . HIS A 1 422 ? -10.25 28.25 16.094 1 91.31 422 HIS A O 1
ATOM 3430 N N . ALA A 1 423 ? -8.305 27.641 15.461 1 94.44 423 ALA A N 1
ATOM 3431 C CA . ALA A 1 423 ? -7.762 27.406 16.797 1 94.44 423 ALA A CA 1
ATOM 3432 C C . ALA A 1 423 ? -6.535 28.266 17.047 1 94.44 423 ALA A C 1
ATOM 3434 O O . ALA A 1 423 ? -5.711 28.469 16.156 1 94.44 423 ALA A O 1
ATOM 3435 N N . ALA A 1 424 ? -6.504 28.812 18.219 1 96.12 424 ALA A N 1
ATOM 3436 C CA . ALA A 1 424 ? -5.363 29.672 18.531 1 96.12 424 ALA A CA 1
ATOM 3437 C C . ALA A 1 424 ? -5.199 29.828 20.047 1 96.12 424 ALA A C 1
ATOM 3439 O O . ALA A 1 424 ? -6.109 29.5 20.812 1 96.12 424 ALA A O 1
ATOM 3440 N N . CYS A 1 425 ? -4.051 30.172 20.438 1 97.88 425 CYS A N 1
ATOM 3441 C CA . CYS A 1 425 ? -3.746 30.656 21.781 1 97.88 425 CYS A CA 1
ATOM 3442 C C . CYS A 1 425 ? -3.65 32.188 21.797 1 97.88 425 CYS A C 1
ATOM 3444 O O . CYS A 1 425 ? -2.934 32.781 21 1 97.88 425 CYS A O 1
ATOM 3446 N N . PHE A 1 426 ? -4.375 32.812 22.672 1 97.31 426 PHE A N 1
ATOM 3447 C CA . PHE A 1 426 ? -4.312 34.25 22.891 1 97.31 426 PHE A CA 1
ATOM 3448 C C . PHE A 1 426 ? -3.609 34.594 24.203 1 97.31 426 PHE A C 1
ATOM 3450 O O . PHE A 1 426 ? -4.07 34.188 25.266 1 97.31 426 PHE A O 1
ATOM 3457 N N . GLY A 1 427 ? -2.418 35.25 24.141 1 96.38 427 GLY A N 1
ATOM 3458 C CA . GLY A 1 427 ? -1.83 35.781 25.344 1 96.38 427 GLY A CA 1
ATOM 3459 C C . GLY A 1 427 ? -2.576 37 25.875 1 96.38 427 GLY A C 1
ATOM 3460 O O . GLY A 1 427 ? -2.508 38.094 25.281 1 96.38 427 GLY A O 1
ATOM 3461 N N . LEU A 1 428 ? -3.26 36.906 26.984 1 96.75 428 LEU A N 1
ATOM 3462 C CA . LEU A 1 428 ? -4.145 37.938 27.484 1 96.75 428 LEU A CA 1
ATOM 3463 C C . LEU A 1 428 ? -3.396 38.906 28.406 1 96.75 428 LEU A C 1
ATOM 3465 O O . LEU A 1 428 ? -3.762 40.062 28.547 1 96.75 428 LEU A O 1
ATOM 3469 N N . GLN A 1 429 ? -2.488 38.406 29.141 1 95.31 429 GLN A N 1
ATOM 3470 C CA . GLN A 1 429 ? -1.641 39.156 30.047 1 95.31 429 GLN A CA 1
ATOM 3471 C C . GLN A 1 429 ? -0.22 38.625 30.078 1 95.31 429 GLN A C 1
ATOM 3473 O O . GLN A 1 429 ? -0.016 37.438 30.344 1 95.31 429 GLN A O 1
ATOM 3478 N N . PRO A 1 430 ? 0.764 39.5 29.812 1 95.19 430 PRO A N 1
ATOM 3479 C CA . PRO A 1 430 ? 2.137 39 29.781 1 95.19 430 PRO A CA 1
ATOM 3480 C C . PRO A 1 430 ? 2.697 38.75 31.188 1 95.19 430 PRO A C 1
ATOM 3482 O O . PRO A 1 430 ? 2.363 39.469 32.125 1 95.19 430 PRO A O 1
ATOM 3485 N N . GLY A 1 431 ? 3.533 37.719 31.281 1 93.75 431 GLY A N 1
ATOM 3486 C CA . GLY A 1 431 ? 4.312 37.5 32.469 1 93.75 431 GLY A CA 1
ATOM 3487 C C . GLY A 1 431 ? 5.652 38.219 32.469 1 93.75 431 GLY A C 1
ATOM 3488 O O . GLY A 1 431 ? 6.496 37.938 31.609 1 93.75 431 GLY A O 1
ATOM 3489 N N . CYS A 1 432 ? 5.848 39.125 33.281 1 94.69 432 CYS A N 1
ATOM 3490 C CA . CYS A 1 432 ? 7.098 39.875 33.375 1 94.69 432 CYS A CA 1
ATOM 3491 C C . CYS A 1 432 ? 7.195 40.594 34.719 1 94.69 432 CYS A C 1
ATOM 3493 O O . CYS A 1 432 ? 6.328 40.406 35.594 1 94.69 432 CYS A O 1
ATOM 3495 N N . LEU A 1 433 ? 8.297 41.25 34.906 1 93.44 433 LEU A N 1
ATOM 3496 C CA . LEU A 1 433 ? 8.461 42 36.156 1 93.44 433 LEU A CA 1
ATOM 3497 C C . LEU A 1 433 ? 7.695 43.344 36.094 1 93.44 433 LEU A C 1
ATOM 3499 O O . LEU A 1 433 ? 7.828 44.094 35.125 1 93.44 433 LEU A O 1
ATOM 3503 N N . GLY A 1 434 ? 6.852 43.562 37.125 1 89.75 434 GLY A N 1
ATOM 3504 C CA . GLY A 1 434 ? 6.121 44.812 37.219 1 89.75 434 GLY A CA 1
ATOM 3505 C C . GLY A 1 434 ? 6.953 45.938 37.781 1 89.75 434 GLY A C 1
ATOM 3506 O O . GLY A 1 434 ? 8.094 45.75 38.219 1 89.75 434 GLY A O 1
ATOM 3507 N N . PRO A 1 435 ? 6.336 47.125 37.75 1 87.31 435 PRO A N 1
ATOM 3508 C CA . PRO A 1 435 ? 7.059 48.281 38.25 1 87.31 435 PRO A CA 1
ATOM 3509 C C . PRO A 1 435 ? 7.414 48.156 39.75 1 87.31 435 PRO A C 1
ATOM 3511 O O . PRO A 1 435 ? 8.391 48.75 40.188 1 87.31 435 PRO A O 1
ATOM 3514 N N . ASP A 1 436 ? 6.699 47.406 40.5 1 87.81 436 ASP A N 1
ATOM 3515 C CA . ASP A 1 436 ? 6.949 47.219 41.938 1 87.81 436 ASP A CA 1
ATOM 3516 C C . ASP A 1 436 ? 7.953 46.094 42.188 1 87.81 436 ASP A C 1
ATOM 3518 O O . ASP A 1 436 ? 8.227 45.75 43.344 1 87.81 436 ASP A O 1
ATOM 3522 N N . GLY A 1 437 ? 8.414 45.531 41.156 1 86.56 437 GLY A N 1
ATOM 3523 C CA . GLY A 1 437 ? 9.383 44.469 41.312 1 86.56 437 GLY A CA 1
ATOM 3524 C C . GLY A 1 437 ? 8.742 43.094 41.406 1 86.56 437 GLY A C 1
ATOM 3525 O O . GLY A 1 437 ? 9.438 42.094 41.406 1 86.56 437 GLY A O 1
ATOM 3526 N N . LYS A 1 438 ? 7.527 43.156 41.5 1 89.31 438 LYS A N 1
ATOM 3527 C CA . LYS A 1 438 ? 6.824 41.875 41.562 1 89.31 438 LYS A CA 1
ATOM 3528 C C . LYS A 1 438 ? 6.457 41.375 40.188 1 89.31 438 LYS A C 1
ATOM 3530 O O . LYS A 1 438 ? 6.238 42.188 39.281 1 89.31 438 LYS A O 1
ATOM 3535 N N . ARG A 1 439 ? 6.336 40.125 40.062 1 91.69 439 ARG A N 1
ATOM 3536 C CA . ARG A 1 439 ? 6.047 39.531 38.781 1 91.69 439 ARG A CA 1
ATOM 3537 C C . ARG A 1 439 ? 4.551 39.594 38.469 1 91.69 439 ARG A C 1
ATOM 3539 O O . ARG A 1 439 ? 3.725 39.281 39.312 1 91.69 439 ARG A O 1
ATOM 3546 N N . MET A 1 440 ? 4.242 40 37.281 1 92.12 440 MET A N 1
ATOM 3547 C CA . MET A 1 440 ? 2.879 39.938 36.75 1 92.12 440 MET A CA 1
ATOM 3548 C C . MET A 1 440 ? 2.535 38.531 36.312 1 92.12 440 MET A C 1
ATOM 3550 O O . MET A 1 440 ? 3.322 37.906 35.594 1 92.12 440 MET A O 1
ATOM 3554 N N . MET A 1 441 ? 1.413 38.125 36.75 1 92.62 441 MET A N 1
ATOM 3555 C CA . MET A 1 441 ? 1.011 36.75 36.406 1 92.62 441 MET A CA 1
ATOM 3556 C C . MET A 1 441 ? 0.505 36.688 34.969 1 92.62 441 MET A C 1
ATOM 3558 O O . MET A 1 441 ? -0.425 37.406 34.594 1 92.62 441 MET A O 1
ATOM 3562 N N . PRO A 1 442 ? 1.139 35.844 34.156 1 96.25 442 PRO A N 1
ATOM 3563 C CA . PRO A 1 442 ? 0.633 35.688 32.812 1 96.25 442 PRO A CA 1
ATOM 3564 C C . PRO A 1 442 ? -0.711 34.969 32.75 1 96.25 442 PRO A C 1
ATOM 3566 O O . PRO A 1 442 ? -0.984 34.094 33.562 1 96.25 442 PRO A O 1
ATOM 3569 N N . VAL A 1 443 ? -1.573 35.344 31.797 1 97.19 443 VAL A N 1
ATOM 3570 C CA . VAL A 1 443 ? -2.855 34.719 31.516 1 97.19 443 VAL A CA 1
ATOM 3571 C C . VAL A 1 443 ? -2.994 34.469 30 1 97.19 443 VAL A C 1
ATOM 3573 O O . VAL A 1 443 ? -2.613 35.344 29.203 1 97.19 443 VAL A O 1
ATOM 3576 N N . ALA A 1 444 ? -3.41 33.312 29.641 1 98.12 444 ALA A N 1
ATOM 3577 C CA . ALA A 1 444 ? -3.631 33 28.219 1 98.12 444 ALA A CA 1
ATOM 3578 C C . ALA A 1 444 ? -4.988 32.312 28.016 1 98.12 444 ALA A C 1
ATOM 3580 O O . ALA A 1 444 ? -5.613 31.859 28.984 1 98.12 444 ALA A O 1
ATOM 3581 N N . ALA A 1 445 ? -5.477 32.312 26.781 1 98.38 445 ALA A N 1
ATOM 3582 C CA . ALA A 1 445 ? -6.719 31.641 26.422 1 98.38 445 ALA A CA 1
ATOM 3583 C C . ALA A 1 445 ? -6.52 30.766 25.188 1 98.38 445 ALA A C 1
ATOM 3585 O O . ALA A 1 445 ? -5.98 31.219 24.172 1 98.38 445 ALA A O 1
ATOM 3586 N N . LEU A 1 446 ? -6.863 29.516 25.344 1 98.62 446 LEU A N 1
ATOM 3587 C CA . LEU A 1 446 ? -6.965 28.641 24.172 1 98.62 446 LEU A CA 1
ATOM 3588 C C . LEU A 1 446 ? -8.375 28.672 23.594 1 98.62 446 LEU A C 1
ATOM 3590 O O . LEU A 1 446 ? -9.336 28.297 24.266 1 98.62 446 LEU A O 1
ATOM 3594 N N . VAL A 1 447 ? -8.5 29.141 22.359 1 98 447 VAL A N 1
ATOM 3595 C CA . VAL A 1 447 ? -9.773 29.219 21.641 1 98 447 VAL A CA 1
ATOM 3596 C C . VAL A 1 447 ? -9.766 28.25 20.469 1 98 447 VAL A C 1
ATOM 3598 O O . VAL A 1 447 ? -8.883 28.312 19.609 1 98 447 VAL A O 1
ATOM 3601 N N . ALA A 1 448 ? -10.727 27.328 20.469 1 96.94 448 ALA A N 1
ATOM 3602 C CA . ALA A 1 448 ? -10.781 26.312 19.422 1 96.94 448 ALA A CA 1
ATOM 3603 C C . ALA A 1 448 ? -12.219 26.078 18.969 1 96.94 448 ALA A C 1
ATOM 3605 O O . ALA A 1 448 ? -13.141 26.781 19.391 1 96.94 448 ALA A O 1
ATOM 3606 N N . ASN A 1 449 ? -12.398 25.281 18 1 94.56 449 ASN A N 1
ATOM 3607 C CA . ASN A 1 449 ? -13.695 24.875 17.469 1 94.56 449 ASN A CA 1
ATOM 3608 C C . ASN A 1 449 ? -13.805 23.359 17.312 1 94.56 449 ASN A C 1
ATOM 3610 O O . ASN A 1 449 ? -14.031 22.859 16.219 1 94.56 449 ASN A O 1
ATOM 3614 N N . PHE A 1 450 ? -13.719 22.688 18.422 1 95.19 450 PHE A N 1
ATOM 3615 C CA . PHE A 1 450 ? -13.789 21.234 18.422 1 95.19 450 PHE A CA 1
ATOM 3616 C C . PHE A 1 450 ? -15.234 20.766 18.359 1 95.19 450 PHE A C 1
ATOM 3618 O O . PHE A 1 450 ? -16.156 21.531 18.641 1 95.19 450 PHE A O 1
ATOM 3625 N N . THR A 1 451 ? -15.383 19.531 17.969 1 90.44 451 THR A N 1
ATOM 3626 C CA . THR A 1 451 ? -16.703 18.922 17.828 1 90.44 451 THR A CA 1
ATOM 3627 C C . THR A 1 451 ? -17.516 19.109 19.109 1 90.44 451 THR A C 1
ATOM 3629 O O . THR A 1 451 ? -17.031 18.828 20.203 1 90.44 451 THR A O 1
ATOM 3632 N N . SER A 1 452 ? -18.766 19.609 18.969 1 91.19 452 SER A N 1
ATOM 3633 C CA . SER A 1 452 ? -19.641 19.875 20.094 1 91.19 452 SER A CA 1
ATOM 3634 C C . SER A 1 452 ? -20.406 18.609 20.5 1 91.19 452 SER A C 1
ATOM 3636 O O . SER A 1 452 ? -20.594 17.703 19.703 1 91.19 452 SER A O 1
ATOM 3638 N N . PRO A 1 453 ? -20.797 18.609 21.781 1 91.44 453 PRO A N 1
ATOM 3639 C CA . PRO A 1 453 ? -21.719 17.531 22.141 1 91.44 453 PRO A CA 1
ATOM 3640 C C . PRO A 1 453 ? -23.078 17.672 21.484 1 91.44 453 PRO A C 1
ATOM 3642 O O . PRO A 1 453 ? -23.5 18.781 21.156 1 91.44 453 PRO A O 1
ATOM 3645 N N . THR A 1 454 ? -23.656 16.609 21.156 1 86.12 454 THR A N 1
ATOM 3646 C CA . THR A 1 454 ? -25 16.562 20.594 1 86.12 454 THR A CA 1
ATOM 3647 C C . THR A 1 454 ? -25.906 15.664 21.422 1 86.12 454 THR A C 1
ATOM 3649 O O . THR A 1 454 ? -25.453 15.039 22.391 1 86.12 454 THR A O 1
ATOM 3652 N N . LYS A 1 455 ? -27.219 15.711 21.047 1 83.06 455 LYS A N 1
ATOM 3653 C CA . LYS A 1 455 ? -28.172 14.898 21.812 1 83.06 455 LYS A CA 1
ATOM 3654 C C . LYS A 1 455 ? -27.766 13.43 21.797 1 83.06 455 LYS A C 1
ATOM 3656 O O . LYS A 1 455 ? -27.625 12.82 20.734 1 83.06 455 LYS A O 1
ATOM 3661 N N . GLY A 1 456 ? -27.484 12.938 22.953 1 81.44 456 GLY A N 1
ATOM 3662 C CA . GLY A 1 456 ? -27.156 11.531 23.125 1 81.44 456 GLY A CA 1
ATOM 3663 C C . GLY A 1 456 ? -25.688 11.227 22.953 1 81.44 456 GLY A C 1
ATOM 3664 O O . GLY A 1 456 ? -25.234 10.102 23.188 1 81.44 456 GLY A O 1
ATOM 3665 N N . TRP A 1 457 ? -24.906 12.227 22.469 1 85.31 457 TRP A N 1
ATOM 3666 C CA . TRP A 1 457 ? -23.469 12.023 22.25 1 85.31 457 TRP A CA 1
ATOM 3667 C C . TRP A 1 457 ? -22.656 13.102 22.938 1 85.31 457 TRP A C 1
ATOM 3669 O O . TRP A 1 457 ? -22.875 14.297 22.734 1 85.31 457 TRP A O 1
ATOM 3679 N N . PRO A 1 458 ? -21.766 12.625 23.781 1 93.06 458 PRO A N 1
ATOM 3680 C CA . PRO A 1 458 ? -20.828 13.633 24.266 1 93.06 458 PRO A CA 1
ATOM 3681 C C . PRO A 1 458 ? -19.922 14.188 23.156 1 93.06 458 PRO A C 1
ATOM 3683 O O . PRO A 1 458 ? -20.047 13.781 22 1 93.06 458 PRO A O 1
ATOM 3686 N N . SER A 1 459 ? -19.156 15.234 23.469 1 94 459 SER A N 1
ATOM 3687 C CA . SER A 1 459 ? -18.172 15.727 22.5 1 94 459 SER A CA 1
ATOM 3688 C C . SER A 1 459 ? -17.062 14.703 22.266 1 94 459 SER A C 1
ATOM 3690 O O . SER A 1 459 ? -16.344 14.344 23.203 1 94 459 SER A O 1
ATOM 3692 N N . LEU A 1 460 ? -17.016 14.148 21.094 1 93.62 460 LEU A N 1
ATOM 3693 C CA . LEU A 1 460 ? -16 13.18 20.688 1 93.62 460 LEU A CA 1
ATOM 3694 C C . LEU A 1 460 ? -15.039 13.797 19.688 1 93.62 460 LEU A C 1
ATOM 3696 O O . LEU A 1 460 ? -15.453 14.203 18.594 1 93.62 460 LEU A O 1
ATOM 3700 N N . LEU A 1 461 ? -13.789 13.766 20.031 1 95.06 461 LEU A N 1
ATOM 3701 C CA . LEU A 1 461 ? -12.805 14.438 19.188 1 95.06 461 LEU A CA 1
ATOM 3702 C C . LEU A 1 461 ? -12.227 13.477 18.156 1 95.06 461 LEU A C 1
ATOM 3704 O O . LEU A 1 461 ? -12.016 12.297 18.453 1 95.06 461 LEU A O 1
ATOM 3708 N N . GLN A 1 462 ? -11.992 14.078 17 1 92.12 462 GLN A N 1
ATOM 3709 C CA . GLN A 1 462 ? -11.125 13.398 16.047 1 92.12 462 GLN A CA 1
ATOM 3710 C C . GLN A 1 462 ? -9.664 13.461 16.484 1 92.12 462 GLN A C 1
ATOM 3712 O O . GLN A 1 462 ? -9.266 14.367 17.219 1 92.12 462 GLN A O 1
ATOM 3717 N N . HIS A 1 463 ? -8.898 12.477 16 1 93.12 463 HIS A N 1
ATOM 3718 C CA . HIS A 1 463 ? -7.488 12.453 16.375 1 93.12 463 HIS A CA 1
ATOM 3719 C C . HIS A 1 463 ? -6.789 13.75 15.984 1 93.12 463 HIS A C 1
ATOM 3721 O O . HIS A 1 463 ? -5.906 14.227 16.703 1 93.12 463 HIS A O 1
ATOM 3727 N N . HIS A 1 464 ? -7.125 14.359 14.859 1 92.06 464 HIS A N 1
ATOM 3728 C CA . HIS A 1 464 ? -6.484 15.602 14.438 1 92.06 464 HIS A CA 1
ATOM 3729 C C . HIS A 1 464 ? -6.867 16.75 15.352 1 92.06 464 HIS A C 1
ATOM 3731 O O . HIS A 1 464 ? -6.09 17.703 15.531 1 92.06 464 HIS A O 1
ATOM 3737 N N . GLU A 1 465 ? -8.062 16.672 15.883 1 95.38 465 GLU A N 1
ATOM 3738 C CA . GLU A 1 465 ? -8.453 17.672 16.875 1 95.38 465 GLU A CA 1
ATOM 3739 C C . GLU A 1 465 ? -7.633 17.531 18.156 1 95.38 465 GLU A C 1
ATOM 3741 O O . GLU A 1 465 ? -7.266 18.531 18.781 1 95.38 465 GLU A O 1
ATOM 3746 N N . VAL A 1 466 ? -7.375 16.312 18.531 1 97.25 466 VAL A N 1
ATOM 3747 C CA . VAL A 1 466 ? -6.512 16.078 19.672 1 97.25 466 VAL A CA 1
ATOM 3748 C C . VAL A 1 466 ? -5.129 16.672 19.422 1 97.25 466 VAL A C 1
ATOM 3750 O O . VAL A 1 466 ? -4.551 17.312 20.297 1 97.25 466 VAL A O 1
ATOM 3753 N N . GLU A 1 467 ? -4.652 16.438 18.25 1 96.75 467 GLU A N 1
ATOM 3754 C CA . GLU A 1 467 ? -3.355 16.984 17.859 1 96.75 467 GLU A CA 1
ATOM 3755 C C . GLU A 1 467 ? -3.367 18.516 17.906 1 96.75 467 GLU A C 1
ATOM 3757 O O . GLU A 1 467 ? -2.432 19.125 18.422 1 96.75 467 GLU A O 1
ATOM 3762 N N . THR A 1 468 ? -4.383 19.094 17.375 1 97.12 468 THR A N 1
ATOM 3763 C CA . THR A 1 468 ? -4.551 20.547 17.406 1 97.12 468 THR A CA 1
ATOM 3764 C C . THR A 1 468 ? -4.598 21.047 18.859 1 97.12 468 THR A C 1
ATOM 3766 O O . THR A 1 468 ? -4.031 22.094 19.172 1 97.12 468 THR A O 1
ATOM 3769 N N . PHE A 1 469 ? -5.297 20.312 19.672 1 98.06 469 PHE A N 1
ATOM 3770 C CA . PHE A 1 469 ? -5.379 20.656 21.094 1 98.06 469 PHE A CA 1
ATOM 3771 C C . PHE A 1 469 ? -3.992 20.703 21.719 1 98.06 469 PHE A C 1
ATOM 3773 O O . PHE A 1 469 ? -3.641 21.672 22.391 1 98.06 469 PHE A O 1
ATOM 3780 N N . PHE A 1 470 ? -3.215 19.734 21.469 1 98 470 PHE A N 1
ATOM 3781 C CA . PHE A 1 470 ? -1.851 19.688 21.969 1 98 470 PHE A CA 1
ATOM 3782 C C . PHE A 1 470 ? -1.023 20.844 21.422 1 98 470 PHE A C 1
ATOM 3784 O O . PHE A 1 470 ? -0.245 21.453 22.156 1 98 470 PHE A O 1
ATOM 3791 N N . HIS A 1 471 ? -1.222 21.156 20.188 1 97.88 471 HIS A N 1
ATOM 3792 C CA . HIS A 1 471 ? -0.511 22.25 19.531 1 97.88 471 HIS A CA 1
ATOM 3793 C C . HIS A 1 471 ? -0.787 23.578 20.219 1 97.88 471 HIS A C 1
ATOM 3795 O O . HIS A 1 471 ? 0.145 24.281 20.625 1 97.88 471 HIS A O 1
ATOM 3801 N N . GLU A 1 472 ? -2.039 23.875 20.328 1 98.25 472 GLU A N 1
ATOM 3802 C CA . GLU A 1 472 ? -2.418 25.156 20.922 1 98.25 472 GLU A CA 1
ATOM 3803 C C . GLU A 1 472 ? -2.039 25.219 22.406 1 98.25 472 GLU A C 1
ATOM 3805 O O . GLU A 1 472 ? -1.692 26.281 22.922 1 98.25 472 GLU A O 1
ATOM 3810 N N . PHE A 1 473 ? -2.115 24.062 23.016 1 98.56 473 PHE A N 1
ATOM 3811 C CA . PHE A 1 473 ? -1.734 24.062 24.438 1 98.56 473 PHE A CA 1
ATOM 3812 C C . PHE A 1 473 ? -0.232 24.266 24.578 1 98.56 473 PHE A C 1
ATOM 3814 O O . PHE A 1 473 ? 0.226 24.797 25.594 1 98.56 473 PHE A O 1
ATOM 3821 N N . GLY A 1 474 ? 0.517 23.812 23.656 1 98.12 474 GLY A N 1
ATOM 3822 C CA . GLY A 1 474 ? 1.929 24.156 23.641 1 98.12 474 GLY A CA 1
ATOM 3823 C C . GLY A 1 474 ? 2.18 25.656 23.672 1 98.12 474 GLY A C 1
ATOM 3824 O O . GLY A 1 474 ? 3.074 26.125 24.375 1 98.12 474 GLY A O 1
ATOM 3825 N N . HIS A 1 475 ? 1.402 26.359 22.891 1 98.38 475 HIS A N 1
ATOM 3826 C CA . HIS A 1 475 ? 1.484 27.812 22.922 1 98.38 475 HIS A CA 1
ATOM 3827 C C . HIS A 1 475 ? 1.097 28.344 24.297 1 98.38 475 HIS A C 1
ATOM 3829 O O . HIS A 1 475 ? 1.697 29.312 24.797 1 98.38 475 HIS A O 1
ATOM 3835 N N . VAL A 1 476 ? 0.087 27.781 24.906 1 98.62 476 VAL A N 1
ATOM 3836 C CA . VAL A 1 476 ? -0.343 28.203 26.234 1 98.62 476 VAL A CA 1
ATOM 3837 C C . VAL A 1 476 ? 0.812 28.047 27.219 1 98.62 476 VAL A C 1
ATOM 3839 O O . VAL A 1 476 ? 1.088 28.953 28.016 1 98.62 476 VAL A O 1
ATOM 3842 N N . MET A 1 477 ? 1.444 26.969 27.172 1 98.44 477 MET A N 1
ATOM 3843 C CA . MET A 1 477 ? 2.568 26.719 28.078 1 98.44 477 MET A CA 1
ATOM 3844 C C . MET A 1 477 ? 3.709 27.703 27.781 1 98.44 477 MET A C 1
ATOM 3846 O O . MET A 1 477 ? 4.395 28.141 28.703 1 98.44 477 MET A O 1
ATOM 3850 N N . HIS A 1 478 ? 3.922 27.938 26.484 1 98.12 478 HIS A N 1
ATOM 3851 C CA . HIS A 1 478 ? 4.93 28.938 26.109 1 98.12 478 HIS A CA 1
ATOM 3852 C C . HIS A 1 478 ? 4.637 30.281 26.75 1 98.12 478 HIS A C 1
ATOM 3854 O O . HIS A 1 478 ? 5.551 30.969 27.219 1 98.12 478 HIS A O 1
ATOM 3860 N N . GLU A 1 479 ? 3.406 30.688 26.781 1 98.06 479 GLU A N 1
ATOM 3861 C CA . GLU A 1 479 ? 2.959 31.953 27.375 1 98.06 479 GLU A CA 1
ATOM 3862 C C . GLU A 1 479 ? 3.166 31.938 28.891 1 98.06 479 GLU A C 1
ATOM 3864 O O . GLU A 1 479 ? 3.68 32.906 29.453 1 98.06 479 GLU A O 1
ATOM 3869 N N . LEU A 1 480 ? 2.838 30.891 29.531 1 98.06 480 LEU A N 1
ATOM 3870 C CA . LEU A 1 480 ? 2.713 30.891 30.984 1 98.06 480 LEU A CA 1
ATOM 3871 C C . LEU A 1 480 ? 4.051 30.594 31.641 1 98.06 480 LEU A C 1
ATOM 3873 O O . LEU A 1 480 ? 4.328 31.078 32.75 1 98.06 480 LEU A O 1
ATOM 3877 N N . CYS A 1 481 ? 4.883 29.828 31 1 97.75 481 CYS A N 1
ATOM 3878 C CA . CYS A 1 481 ? 6.125 29.406 31.641 1 97.75 481 CYS A CA 1
ATOM 3879 C C . CYS A 1 481 ? 7.219 30.453 31.453 1 97.75 481 CYS A C 1
ATOM 3881 O O . CYS A 1 481 ? 8.25 30.391 32.125 1 97.75 481 CYS A O 1
ATOM 3883 N N . SER A 1 482 ? 7.02 31.359 30.578 1 96.81 482 SER A N 1
ATOM 3884 C CA . SER A 1 482 ? 8.039 32.375 30.328 1 96.81 482 SER A CA 1
ATOM 3885 C C . SER A 1 482 ? 8.336 33.188 31.594 1 96.81 482 SER A C 1
ATOM 3887 O O . SER A 1 482 ? 7.43 33.5 32.375 1 96.81 482 SER A O 1
ATOM 3889 N N . ARG A 1 483 ? 9.68 33.531 31.844 1 95.69 483 ARG A N 1
ATOM 3890 C CA . ARG A 1 483 ? 10.133 34.312 33 1 95.69 483 ARG A CA 1
ATOM 3891 C C . ARG A 1 483 ? 11.016 35.469 32.562 1 95.69 483 ARG A C 1
ATOM 3893 O O . ARG A 1 483 ? 12.133 35.625 33.062 1 95.69 483 ARG A O 1
ATOM 3900 N N . THR A 1 484 ? 10.484 36.281 31.812 1 97 484 THR A N 1
ATOM 3901 C CA . THR A 1 484 ? 11.234 37.406 31.281 1 97 484 THR A CA 1
ATOM 3902 C C . THR A 1 484 ? 11.055 38.625 32.156 1 97 484 THR A C 1
ATOM 3904 O O . THR A 1 484 ? 10.102 38.719 32.938 1 97 484 THR A O 1
ATOM 3907 N N . THR A 1 485 ? 11.961 39.562 32.062 1 96.12 485 THR A N 1
ATOM 3908 C CA . THR A 1 485 ? 11.898 40.812 32.75 1 96.12 485 THR A CA 1
ATOM 3909 C C . THR A 1 485 ? 10.953 41.812 32.062 1 96.12 485 THR A C 1
ATOM 3911 O O . THR A 1 485 ? 10.211 42.531 32.719 1 96.12 485 THR A O 1
ATOM 3914 N N . PHE A 1 486 ? 10.992 41.781 30.797 1 96.5 486 PHE A N 1
ATOM 3915 C CA . PHE A 1 486 ? 10.211 42.75 30.016 1 96.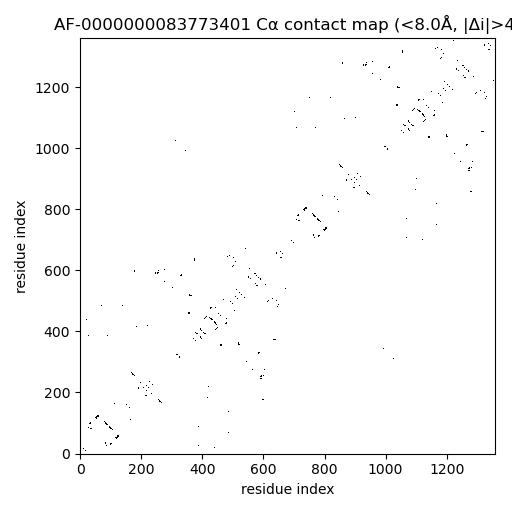5 486 PHE A CA 1
ATOM 3916 C C . PHE A 1 486 ? 9.086 42.031 29.281 1 96.5 486 PHE A C 1
ATOM 3918 O O . PHE A 1 486 ? 9.258 40.906 28.781 1 96.5 486 PHE A O 1
ATOM 3925 N N . SER A 1 487 ? 7.91 42.719 29.203 1 96.12 487 SER A N 1
ATOM 3926 C CA . SER A 1 487 ? 6.754 42.156 28.516 1 96.12 487 SER A CA 1
ATOM 3927 C C . SER A 1 487 ? 7.047 41.938 27.031 1 96.12 487 SER A C 1
ATOM 3929 O O . SER A 1 487 ? 6.484 41.031 26.406 1 96.12 487 SER A O 1
ATOM 3931 N N . GLU A 1 488 ? 8.047 42.625 26.469 1 95.56 488 GLU A N 1
ATOM 3932 C CA . GLU A 1 488 ? 8.398 42.531 25.062 1 95.56 488 GLU A CA 1
ATOM 3933 C C . GLU A 1 488 ? 8.992 41.156 24.719 1 95.56 488 GLU A C 1
ATOM 3935 O O . GLU A 1 488 ? 9.062 40.781 23.547 1 95.56 488 GLU A O 1
ATOM 3940 N N . PHE A 1 489 ? 9.375 40.5 25.719 1 97.5 489 PHE A N 1
ATOM 3941 C CA . PHE A 1 489 ? 10.023 39.219 25.469 1 97.5 489 PHE A CA 1
ATOM 3942 C C . PHE A 1 489 ? 9.219 38.062 26.094 1 97.5 489 PHE A C 1
ATOM 3944 O O . PHE A 1 489 ? 9.656 36.938 26.109 1 97.5 489 PHE A O 1
ATOM 3951 N N . SER A 1 490 ? 8.047 38.344 26.578 1 96.94 490 SER A N 1
ATOM 3952 C CA . SER A 1 490 ? 7.266 37.375 27.312 1 96.94 490 SER A CA 1
ATOM 3953 C C . SER A 1 490 ? 6.57 36.406 26.375 1 96.94 490 SER A C 1
ATOM 3955 O O . SER A 1 490 ? 6.094 36.781 25.297 1 96.94 490 SER A O 1
ATOM 3957 N N . GLY A 1 491 ? 6.527 35.125 26.797 1 96.88 491 GLY A N 1
ATOM 3958 C CA . GLY A 1 491 ? 5.719 34.125 26.109 1 96.88 491 GLY A CA 1
ATOM 3959 C C . GLY A 1 491 ? 6.152 33.875 24.688 1 96.88 491 GLY A C 1
ATOM 3960 O O . GLY A 1 491 ? 7.328 33.625 24.422 1 96.88 491 GLY A O 1
ATOM 3961 N N . THR A 1 492 ? 5.215 34.094 23.75 1 96.81 492 THR A N 1
ATOM 3962 C CA . THR A 1 492 ? 5.434 33.75 22.344 1 96.81 492 THR A CA 1
ATOM 3963 C C . THR A 1 492 ? 6.055 34.938 21.609 1 96.81 492 THR A C 1
ATOM 3965 O O . THR A 1 492 ? 6.051 34.969 20.375 1 96.81 492 THR A O 1
ATOM 3968 N N . MET A 1 493 ? 6.527 35.938 22.375 1 96.19 493 MET A N 1
ATOM 3969 C CA . MET A 1 493 ? 7.219 37.062 21.75 1 96.19 493 MET A CA 1
ATOM 3970 C C . MET A 1 493 ? 8.641 36.656 21.359 1 96.19 493 MET A C 1
ATOM 3972 O O . MET A 1 493 ? 9.602 37.219 21.891 1 96.19 493 MET A O 1
ATOM 3976 N N . VAL A 1 494 ? 8.703 35.719 20.453 1 96.94 494 VAL A N 1
ATOM 3977 C CA . VAL A 1 494 ? 9.938 35.188 19.891 1 96.94 494 VAL A CA 1
ATOM 3978 C C . VAL A 1 494 ? 9.93 35.375 18.375 1 96.94 494 VAL A C 1
ATOM 3980 O O . VAL A 1 494 ? 8.992 35.938 17.812 1 96.94 494 VAL A O 1
ATOM 3983 N N . GLU A 1 495 ? 11.031 35 17.719 1 96.19 495 GLU A N 1
ATOM 3984 C CA . GLU A 1 495 ? 11.031 35.062 16.266 1 96.19 495 GLU A CA 1
ATOM 3985 C C . GLU A 1 495 ? 9.891 34.219 15.688 1 96.19 495 GLU A C 1
ATOM 3987 O O . GLU A 1 495 ? 9.594 33.125 16.188 1 96.19 495 GLU A O 1
ATOM 3992 N N . THR A 1 496 ? 9.273 34.688 14.656 1 95.12 496 THR A N 1
ATOM 3993 C CA . THR A 1 496 ? 8.117 34.031 14.07 1 95.12 496 THR A CA 1
ATOM 3994 C C . THR A 1 496 ? 8.484 32.625 13.578 1 95.12 496 THR A C 1
ATOM 3996 O O . THR A 1 496 ? 7.66 31.719 13.625 1 95.12 496 THR A O 1
ATOM 3999 N N . ASP A 1 497 ? 9.703 32.438 13.047 1 94.62 497 ASP A N 1
ATOM 4000 C CA . ASP A 1 497 ? 10.094 31.109 12.555 1 94.62 497 ASP A CA 1
ATOM 4001 C C . ASP A 1 497 ? 10.656 30.25 13.68 1 94.62 497 ASP A C 1
ATOM 4003 O O . ASP A 1 497 ? 11.32 29.25 13.422 1 94.62 497 ASP A O 1
ATOM 4007 N N . PHE A 1 498 ? 10.422 30.688 14.953 1 96.88 498 PHE A N 1
ATOM 4008 C CA . PHE A 1 498 ? 10.68 29.859 16.125 1 96.88 498 PHE A CA 1
ATOM 4009 C C . PHE A 1 498 ? 9.398 29.594 16.891 1 96.88 498 PHE A C 1
ATOM 4011 O O . PHE A 1 498 ? 9.312 28.625 17.656 1 96.88 498 PHE A O 1
ATOM 4018 N N . VAL A 1 499 ? 8.484 30.406 16.781 1 97.19 499 VAL A N 1
ATOM 4019 C CA . VAL A 1 499 ? 7.312 30.469 17.656 1 97.19 499 VAL A CA 1
ATOM 4020 C C . VAL A 1 499 ? 6.57 29.125 17.625 1 97.19 499 VAL A C 1
ATOM 4022 O O . VAL A 1 499 ? 5.961 28.719 18.609 1 97.19 499 VAL A O 1
ATOM 4025 N N . GLU A 1 500 ? 6.613 28.391 16.5 1 97.06 500 GLU A N 1
ATOM 4026 C CA . GLU A 1 500 ? 5.875 27.141 16.344 1 97.06 500 GLU A CA 1
ATOM 4027 C C . GLU A 1 500 ? 6.664 25.953 16.906 1 97.06 500 GLU A C 1
ATOM 4029 O O . GLU A 1 500 ? 6.117 24.859 17.062 1 97.06 500 GLU A O 1
ATOM 4034 N N . VAL A 1 501 ? 7.945 26.094 17.234 1 97.44 501 VAL A N 1
ATOM 4035 C CA . VAL A 1 501 ? 8.812 24.984 17.625 1 97.44 501 VAL A CA 1
ATOM 4036 C C . VAL A 1 501 ? 8.242 24.297 18.859 1 97.44 501 VAL A C 1
ATOM 4038 O O . VAL A 1 501 ? 8.023 23.078 18.844 1 97.44 501 VAL A O 1
ATOM 4041 N N . PRO A 1 502 ? 7.918 25.062 19.922 1 97 502 PRO A N 1
ATOM 4042 C CA . PRO A 1 502 ? 7.414 24.359 21.109 1 97 502 PRO A CA 1
ATOM 4043 C C . PRO A 1 502 ? 6.078 23.656 20.859 1 97 502 PRO A C 1
ATOM 4045 O O . PRO A 1 502 ? 5.887 22.516 21.281 1 97 502 PRO A O 1
ATOM 4048 N N . SER A 1 503 ? 5.121 24.328 20.188 1 97.25 503 SER A N 1
ATOM 4049 C CA . SER A 1 503 ? 3.799 23.766 19.938 1 97.25 503 SER A CA 1
ATOM 4050 C C . SER A 1 503 ? 3.885 22.516 19.062 1 97.25 503 SER A C 1
ATOM 4052 O O . SER A 1 503 ? 3.24 21.5 19.359 1 97.25 503 SER A O 1
ATOM 4054 N N . GLN A 1 504 ? 4.652 22.562 17.953 1 96.94 504 GLN A N 1
ATOM 4055 C CA . GLN A 1 504 ? 4.789 21.422 17.062 1 96.94 504 GLN A CA 1
ATOM 4056 C C . GLN A 1 504 ? 5.523 20.266 17.75 1 96.94 504 GLN A C 1
ATOM 4058 O O . GLN A 1 504 ? 5.23 19.094 17.5 1 96.94 504 GLN A O 1
ATOM 4063 N N . MET A 1 505 ? 6.523 20.609 18.578 1 96.62 505 MET A N 1
ATOM 4064 C CA . MET A 1 505 ? 7.238 19.594 19.344 1 96.62 505 MET A CA 1
ATOM 4065 C C . MET A 1 505 ? 6.277 18.797 20.219 1 96.62 505 MET A C 1
ATOM 4067 O O . MET A 1 505 ? 6.297 17.578 20.219 1 96.62 505 MET A O 1
ATOM 4071 N N . LEU A 1 506 ? 5.367 19.469 20.812 1 95.12 506 LEU A N 1
ATOM 4072 C CA . LEU A 1 506 ? 4.488 18.844 21.797 1 95.12 506 LEU A CA 1
ATOM 4073 C C . LEU A 1 506 ? 3.354 18.094 21.109 1 95.12 506 LEU A C 1
ATOM 4075 O O . LEU A 1 506 ? 2.684 17.266 21.75 1 95.12 506 LEU A O 1
ATOM 4079 N N . GLU A 1 507 ? 3.088 18.25 19.844 1 95.62 507 GLU A N 1
ATOM 4080 C CA . GLU A 1 507 ? 2.139 17.469 19.047 1 95.62 507 GLU A CA 1
ATOM 4081 C C . GLU A 1 507 ? 2.518 15.992 19.047 1 95.62 507 GLU A C 1
ATOM 4083 O O . GLU A 1 507 ? 1.654 15.125 18.891 1 95.62 507 GLU A O 1
ATOM 4088 N N . ASN A 1 508 ? 3.803 15.711 19.188 1 96 508 ASN A N 1
ATOM 4089 C CA . ASN A 1 508 ? 4.316 14.367 18.953 1 96 508 ASN A CA 1
ATOM 4090 C C . ASN A 1 508 ? 3.779 13.367 19.969 1 96 508 ASN A C 1
ATOM 4092 O O . ASN A 1 508 ? 3.75 12.164 19.719 1 96 508 ASN A O 1
ATOM 4096 N N . TRP A 1 509 ? 3.301 13.805 21.078 1 97.56 509 TRP A N 1
ATOM 4097 C CA . TRP A 1 509 ? 2.812 12.922 22.141 1 97.56 509 TRP A CA 1
ATOM 4098 C C . TRP A 1 509 ? 1.525 12.227 21.719 1 97.56 509 TRP A C 1
ATOM 4100 O O . TRP A 1 509 ? 1.209 11.141 22.203 1 97.56 509 TRP A O 1
ATOM 4110 N N . VAL A 1 510 ? 0.791 12.789 20.75 1 97.44 510 VAL A N 1
ATOM 4111 C CA . VAL A 1 510 ? -0.489 12.203 20.359 1 97.44 510 VAL A CA 1
ATOM 4112 C C . VAL A 1 510 ? -0.253 11.031 19.422 1 97.44 510 VAL A C 1
ATOM 4114 O O . VAL A 1 510 ? -1.204 10.375 18.984 1 97.44 510 VAL A O 1
ATOM 4117 N N . TRP A 1 511 ? 1.01 10.727 19.141 1 94.94 511 TRP A N 1
ATOM 4118 C CA . TRP A 1 511 ? 1.365 9.602 18.297 1 94.94 511 TRP A CA 1
ATOM 4119 C C . TRP A 1 511 ? 2.092 8.523 19.094 1 94.94 511 TRP A C 1
ATOM 4121 O O . TRP A 1 511 ? 2.643 7.578 18.516 1 94.94 511 TRP A O 1
ATOM 4131 N N . GLU A 1 512 ? 2.152 8.68 20.375 1 96.12 512 GLU A N 1
ATOM 4132 C CA . GLU A 1 512 ? 2.83 7.73 21.25 1 96.12 512 GLU A CA 1
ATOM 4133 C C . GLU A 1 512 ? 1.828 6.938 22.094 1 96.12 512 GLU A C 1
ATOM 4135 O O . GLU A 1 512 ? 0.824 7.484 22.547 1 96.12 512 GLU A O 1
ATOM 4140 N N . LYS A 1 513 ? 2.096 5.703 22.359 1 95.44 513 LYS A N 1
ATOM 4141 C CA . LYS A 1 513 ? 1.163 4.758 22.969 1 95.44 513 LYS A CA 1
ATOM 4142 C C . LYS A 1 513 ? 0.759 5.203 24.359 1 95.44 513 LYS A C 1
ATOM 4144 O O . LYS A 1 513 ? -0.431 5.289 24.672 1 95.44 513 LYS A O 1
ATOM 4149 N N . GLU A 1 514 ? 1.682 5.512 25.156 1 95.44 514 GLU A N 1
ATOM 4150 C CA . GLU A 1 514 ? 1.395 5.828 26.547 1 95.44 514 GLU A CA 1
ATOM 4151 C C . GLU A 1 514 ? 0.54 7.086 26.672 1 95.44 514 GLU A C 1
ATOM 4153 O O . GLU A 1 514 ? -0.511 7.07 27.312 1 95.44 514 GLU A O 1
ATOM 4158 N N . PRO A 1 515 ? 0.921 8.195 26.062 1 96.88 515 PRO A N 1
ATOM 4159 C CA . PRO A 1 515 ? 0.067 9.383 26.109 1 96.88 515 PRO A CA 1
ATOM 4160 C C . PRO A 1 515 ? -1.325 9.141 25.531 1 96.88 515 PRO A C 1
ATOM 4162 O O . PRO A 1 515 ? -2.32 9.602 26.094 1 96.88 515 PRO A O 1
ATOM 4165 N N . LEU A 1 516 ? -1.426 8.414 24.484 1 97.44 516 LEU A N 1
ATOM 4166 C CA . LEU A 1 516 ? -2.719 8.133 23.875 1 97.44 516 LEU A CA 1
ATOM 4167 C C . LEU A 1 516 ? -3.627 7.371 24.828 1 97.44 516 LEU A C 1
ATOM 4169 O O . LEU A 1 516 ? -4.824 7.66 24.922 1 97.44 516 LEU A O 1
ATOM 4173 N N . LYS A 1 517 ? -3.047 6.492 25.516 1 96.75 517 LYS A N 1
ATOM 4174 C CA . LYS A 1 517 ? -3.822 5.719 26.484 1 96.75 517 LYS A CA 1
ATOM 4175 C C . LYS A 1 517 ? -4.328 6.605 27.625 1 96.75 517 LYS A C 1
ATOM 4177 O O . LYS A 1 517 ? -5.449 6.43 28.094 1 96.75 517 LYS A O 1
ATOM 4182 N N . ARG A 1 518 ? -3.561 7.535 27.969 1 96.06 518 ARG A N 1
ATOM 4183 C CA . ARG A 1 518 ? -3.93 8.445 29.031 1 96.06 518 ARG A CA 1
ATOM 4184 C C . ARG A 1 518 ? -5.082 9.352 28.609 1 96.06 518 ARG A C 1
ATOM 4186 O O . ARG A 1 518 ? -5.828 9.852 29.469 1 96.06 518 ARG A O 1
ATOM 4193 N N . MET A 1 519 ? -5.25 9.523 27.344 1 97.25 519 MET A N 1
ATOM 4194 C CA . MET A 1 519 ? -6.238 10.477 26.859 1 97.25 519 MET A CA 1
ATOM 4195 C C . MET A 1 519 ? -7.418 9.75 26.219 1 97.25 519 MET A C 1
ATOM 4197 O O . MET A 1 519 ? -8.172 10.344 25.438 1 97.25 519 MET A O 1
ATOM 4201 N N . SER A 1 520 ? -7.48 8.453 26.469 1 97.31 520 SER A N 1
ATOM 4202 C CA . SER A 1 520 ? -8.516 7.719 25.75 1 97.31 520 SER A CA 1
ATOM 4203 C C . SER A 1 520 ? -9.281 6.781 26.688 1 97.31 520 SER A C 1
ATOM 4205 O O . SER A 1 520 ? -8.703 6.199 27.594 1 97.31 520 SER A O 1
ATOM 4207 N N . CYS A 1 521 ? -10.523 6.707 26.531 1 97 521 CYS A N 1
ATOM 4208 C CA . CYS A 1 521 ? -11.438 5.695 27.047 1 97 521 CYS A CA 1
ATOM 4209 C C . CYS A 1 521 ? -12.758 5.711 26.281 1 97 521 CYS A C 1
ATOM 4211 O O . CYS A 1 521 ? -13.125 6.73 25.688 1 97 521 CYS A O 1
ATOM 4213 N N . HIS A 1 522 ? -13.414 4.602 26.172 1 96.75 522 HIS A N 1
ATOM 4214 C CA . HIS A 1 522 ? -14.672 4.574 25.453 1 96.75 522 HIS A CA 1
ATOM 4215 C C . HIS A 1 522 ? -15.703 5.492 26.094 1 96.75 522 HIS A C 1
ATOM 4217 O O . HIS A 1 522 ? -15.812 5.539 27.328 1 96.75 522 HIS A O 1
ATOM 4223 N N . TYR A 1 523 ? -16.531 6.188 25.359 1 94.94 523 TYR A N 1
ATOM 4224 C CA . TYR A 1 523 ? -17.406 7.234 25.859 1 94.94 523 TYR A CA 1
ATOM 4225 C C . TYR A 1 523 ? -18.594 6.633 26.625 1 94.94 523 TYR A C 1
ATOM 4227 O O . TYR A 1 523 ? -19.172 7.277 27.5 1 94.94 523 TYR A O 1
ATOM 4235 N N . LYS A 1 524 ? -18.906 5.402 26.312 1 94.19 524 LYS A N 1
ATOM 4236 C CA . LYS A 1 524 ? -20.094 4.789 26.906 1 94.19 524 LYS A CA 1
ATOM 4237 C C . LYS A 1 524 ? -19.75 4.062 28.203 1 94.19 524 LYS A C 1
ATOM 4239 O O . LYS A 1 524 ? -20.469 4.184 29.188 1 94.19 524 LYS A O 1
ATOM 4244 N N . ASP A 1 525 ? -18.625 3.291 28.203 1 96.12 525 ASP A N 1
ATOM 4245 C CA . ASP A 1 525 ? -18.438 2.398 29.344 1 96.12 525 ASP A CA 1
ATOM 4246 C C . ASP A 1 525 ? -17.047 2.605 29.969 1 96.12 525 ASP A C 1
ATOM 4248 O O . ASP A 1 525 ? -16.688 1.915 30.922 1 96.12 525 ASP A O 1
ATOM 4252 N N . GLY A 1 526 ? -16.281 3.414 29.438 1 95.88 526 GLY A N 1
ATOM 4253 C CA . GLY A 1 526 ? -15 3.764 30.031 1 95.88 526 GLY A CA 1
ATOM 4254 C C . GLY A 1 526 ? -13.922 2.736 29.766 1 95.88 526 GLY A C 1
ATOM 4255 O O . GLY A 1 526 ? -12.812 2.836 30.297 1 95.88 526 GLY A O 1
ATOM 4256 N N . SER A 1 527 ? -14.195 1.802 28.891 1 97.12 527 SER A N 1
ATOM 4257 C CA . SER A 1 527 ? -13.188 0.797 28.562 1 97.12 527 SER A CA 1
ATOM 4258 C C . SER A 1 527 ? -12 1.417 27.828 1 97.12 527 SER A C 1
ATOM 4260 O O . SER A 1 527 ? -12.164 2.4 27.109 1 97.12 527 SER A O 1
ATOM 4262 N N . PRO A 1 528 ? -10.859 0.786 28.094 1 96.38 528 PRO A N 1
ATOM 4263 C CA . PRO A 1 528 ? -9.672 1.318 27.422 1 96.38 528 PRO A CA 1
ATOM 4264 C C . PRO A 1 528 ? -9.703 1.111 25.906 1 96.38 528 PRO A C 1
ATOM 4266 O O . PRO A 1 528 ? -10.383 0.203 25.422 1 96.38 528 PRO A O 1
ATOM 4269 N N . ILE A 1 529 ? -9.008 1.929 25.188 1 96.44 529 ILE A N 1
ATOM 4270 C CA . ILE A 1 529 ? -8.883 1.78 23.734 1 96.44 529 ILE A CA 1
ATOM 4271 C C . ILE A 1 529 ? -8.156 0.474 23.422 1 96.44 529 ILE A C 1
ATOM 4273 O O . ILE A 1 529 ? -7.109 0.179 23.984 1 96.44 529 ILE A O 1
ATOM 4277 N N . PRO A 1 530 ? -8.641 -0.271 22.547 1 95 530 PRO A N 1
ATOM 4278 C CA . PRO A 1 530 ? -7.969 -1.522 22.188 1 95 530 PRO A CA 1
ATOM 4279 C C . PRO A 1 530 ? -6.598 -1.295 21.547 1 95 530 PRO A C 1
ATOM 4281 O O . PRO A 1 530 ? -6.426 -0.364 20.766 1 95 530 PRO A O 1
ATOM 4284 N N . ASP A 1 531 ? -5.676 -2.219 21.844 1 93.94 531 ASP A N 1
ATOM 4285 C CA . ASP A 1 531 ? -4.312 -2.107 21.344 1 93.94 531 ASP A CA 1
ATOM 4286 C C . ASP A 1 531 ? -4.285 -2.135 19.812 1 93.94 531 ASP A C 1
ATOM 4288 O O . ASP A 1 531 ? -3.496 -1.427 19.188 1 93.94 531 ASP A O 1
ATOM 4292 N N . ASN A 1 532 ? -5.094 -2.947 19.266 1 89.56 532 ASN A N 1
ATOM 4293 C CA . ASN A 1 532 ? -5.125 -3.064 17.812 1 89.56 532 ASN A CA 1
ATOM 4294 C C . ASN A 1 532 ? -5.531 -1.75 17.156 1 89.56 532 ASN A C 1
ATOM 4296 O O . ASN A 1 532 ? -4.949 -1.351 16.141 1 89.56 532 ASN A O 1
ATOM 4300 N N . LEU A 1 533 ? -6.473 -1.108 17.734 1 91.69 533 LEU A N 1
ATOM 4301 C CA . LEU A 1 533 ? -6.922 0.182 17.219 1 91.69 533 LEU A CA 1
ATOM 4302 C C . LEU A 1 533 ? -5.828 1.234 17.375 1 91.69 533 LEU A C 1
ATOM 4304 O O . LEU A 1 533 ? -5.586 2.014 16.453 1 91.69 533 LEU A O 1
ATOM 4308 N N . LEU A 1 534 ? -5.172 1.176 18.469 1 94.25 534 LEU A N 1
ATOM 4309 C CA . LEU A 1 534 ? -4.105 2.121 18.781 1 94.25 534 LEU A CA 1
ATOM 4310 C C . LEU A 1 534 ? -2.906 1.903 17.859 1 94.25 534 LEU A C 1
ATOM 4312 O O . LEU A 1 534 ? -2.33 2.863 17.344 1 94.25 534 LEU A O 1
ATOM 4316 N N . ASN A 1 535 ? -2.535 0.711 17.656 1 92.38 535 ASN A N 1
ATOM 4317 C CA . ASN A 1 535 ? -1.388 0.375 16.812 1 92.38 535 ASN A CA 1
ATOM 4318 C C . ASN A 1 535 ? -1.606 0.799 15.367 1 92.38 535 ASN A C 1
ATOM 4320 O O . ASN A 1 535 ? -0.682 1.282 14.711 1 92.38 535 ASN A O 1
ATOM 4324 N N . LYS A 1 536 ? -2.771 0.613 14.891 1 90.44 536 LYS A N 1
ATOM 4325 C CA . LYS A 1 536 ? -3.098 1.01 13.523 1 90.44 536 LYS A CA 1
ATOM 4326 C C . LYS A 1 536 ? -3.037 2.525 13.367 1 90.44 536 LYS A C 1
ATOM 4328 O O . LYS A 1 536 ? -2.553 3.027 12.352 1 90.44 536 LYS A O 1
ATOM 4333 N N . LEU A 1 537 ? -3.512 3.213 14.391 1 93.69 537 LEU A N 1
ATOM 4334 C CA . LEU A 1 537 ? -3.43 4.668 14.375 1 93.69 537 LEU A CA 1
ATOM 4335 C C . LEU A 1 537 ? -1.977 5.133 14.336 1 93.69 537 LEU A C 1
ATOM 4337 O O . LEU A 1 537 ? -1.606 5.953 13.492 1 93.69 537 LEU A O 1
ATOM 4341 N N . ILE A 1 538 ? -1.172 4.578 15.172 1 93.69 538 ILE A N 1
ATOM 4342 C CA . ILE A 1 538 ? 0.229 4.969 15.281 1 93.69 538 ILE A CA 1
ATOM 4343 C C . ILE A 1 538 ? 0.958 4.648 13.977 1 93.69 538 ILE A C 1
ATOM 4345 O O . ILE A 1 538 ? 1.727 5.469 13.477 1 93.69 538 ILE A O 1
ATOM 4349 N N . ALA A 1 539 ? 0.638 3.547 13.383 1 88.56 539 ALA A N 1
ATOM 4350 C CA . ALA A 1 539 ? 1.262 3.137 12.125 1 88.56 539 ALA A CA 1
ATOM 4351 C C . ALA A 1 539 ? 0.85 4.062 10.984 1 88.56 539 ALA A C 1
ATOM 4353 O O . ALA A 1 539 ? 1.602 4.242 10.023 1 88.56 539 ALA A O 1
ATOM 4354 N N . SER A 1 540 ? -0.268 4.645 11.078 1 90 540 SER A N 1
ATOM 4355 C CA . SER A 1 540 ? -0.808 5.477 10.008 1 90 540 SER A CA 1
ATOM 4356 C C . SER A 1 540 ? -0.147 6.852 9.992 1 90 540 SER A C 1
ATOM 4358 O O . SER A 1 540 ? -0.435 7.676 9.125 1 90 540 SER A O 1
ATOM 4360 N N . ARG A 1 541 ? 0.74 7.152 10.938 1 89.62 541 ARG A N 1
ATOM 4361 C CA . ARG A 1 541 ? 1.422 8.438 11.031 1 89.62 541 ARG A CA 1
ATOM 4362 C C . ARG A 1 541 ? 2.131 8.781 9.727 1 89.62 541 ARG A C 1
ATOM 4364 O O . ARG A 1 541 ? 2.217 9.953 9.352 1 89.62 541 ARG A O 1
ATOM 4371 N N . VAL A 1 542 ? 2.537 7.785 9.008 1 87.62 542 VAL A N 1
ATOM 4372 C CA . VAL A 1 542 ? 3.354 8 7.812 1 87.62 542 VAL A CA 1
ATOM 4373 C C . VAL A 1 542 ? 2.457 8.07 6.578 1 87.62 542 VAL A C 1
ATOM 4375 O O . VAL A 1 542 ? 2.943 8.25 5.461 1 87.62 542 VAL A O 1
ATOM 4378 N N . ALA A 1 543 ? 1.165 7.914 6.859 1 88.69 543 ALA A N 1
ATOM 4379 C CA . ALA A 1 543 ? 0.238 7.977 5.73 1 88.69 543 ALA A CA 1
ATOM 4380 C C . ALA A 1 543 ? 0.22 9.367 5.109 1 88.69 543 ALA A C 1
ATOM 4382 O O . ALA A 1 543 ? 0.159 10.375 5.824 1 88.69 543 ALA A O 1
ATOM 4383 N N . ASN A 1 544 ? 0.307 9.508 3.785 1 91.81 544 ASN A N 1
ATOM 4384 C CA . ASN A 1 544 ? 0.131 10.734 3.01 1 91.81 544 ASN A CA 1
ATOM 4385 C C . ASN A 1 544 ? 1.198 11.766 3.35 1 91.81 544 ASN A C 1
ATOM 4387 O O . ASN A 1 544 ? 0.966 12.969 3.213 1 91.81 544 ASN A O 1
ATOM 4391 N N . THR A 1 545 ? 2.312 11.352 3.881 1 91.31 545 THR A N 1
ATOM 4392 C CA . THR A 1 545 ? 3.346 12.273 4.344 1 91.31 545 THR A CA 1
ATOM 4393 C C . THR A 1 545 ? 3.838 13.156 3.199 1 91.31 545 THR A C 1
ATOM 4395 O O . THR A 1 545 ? 4.121 14.336 3.398 1 91.31 545 THR A O 1
ATOM 4398 N N . GLY A 1 546 ? 3.918 12.602 2.072 1 92.5 546 GLY A N 1
ATOM 4399 C CA . GLY A 1 546 ? 4.371 13.375 0.926 1 92.5 546 GLY A CA 1
ATOM 4400 C C . GLY A 1 546 ? 3.424 14.5 0.557 1 92.5 546 GLY A C 1
ATOM 4401 O O . GLY A 1 546 ? 3.812 15.672 0.563 1 92.5 546 GLY A O 1
ATOM 4402 N N . LEU A 1 547 ? 2.172 14.219 0.372 1 95 547 LEU A N 1
ATOM 4403 C CA . LEU A 1 547 ? 1.185 15.195 -0.074 1 95 547 LEU A CA 1
ATOM 4404 C C . LEU A 1 547 ? 0.902 16.219 1.02 1 95 547 LEU A C 1
ATOM 4406 O O . LEU A 1 547 ? 0.708 17.406 0.731 1 95 547 LEU A O 1
ATOM 4410 N N . LEU A 1 548 ? 0.889 15.805 2.264 1 93.5 548 LEU A N 1
ATOM 4411 C CA . LEU A 1 548 ? 0.661 16.719 3.373 1 93.5 548 LEU A CA 1
ATOM 4412 C C . LEU A 1 548 ? 1.78 17.75 3.465 1 93.5 548 LEU A C 1
ATOM 4414 O O . LEU A 1 548 ? 1.519 18.953 3.646 1 93.5 548 LEU A O 1
ATOM 4418 N N . ASN A 1 549 ? 2.986 17.328 3.301 1 92.19 549 ASN A N 1
ATOM 4419 C CA . ASN A 1 549 ? 4.117 18.234 3.393 1 92.19 549 ASN A CA 1
ATOM 4420 C C . ASN A 1 549 ? 4.25 19.094 2.135 1 92.19 549 ASN A C 1
ATOM 4422 O O . ASN A 1 549 ? 4.668 20.25 2.203 1 92.19 549 ASN A O 1
ATOM 4426 N N . LEU A 1 550 ? 3.947 18.562 1.021 1 94.94 550 LEU A N 1
ATOM 4427 C CA . LEU A 1 550 ? 3.959 19.359 -0.202 1 94.94 550 LEU A CA 1
ATOM 4428 C C . LEU A 1 550 ? 2.922 20.469 -0.132 1 94.94 550 LEU A C 1
ATOM 4430 O O . LEU A 1 550 ? 3.139 21.562 -0.67 1 94.94 550 LEU A O 1
ATOM 4434 N N . ARG A 1 551 ? 1.799 20.203 0.468 1 95.62 551 ARG A N 1
ATOM 4435 C CA . ARG A 1 551 ? 0.816 21.266 0.668 1 95.62 551 ARG A CA 1
ATOM 4436 C C . ARG A 1 551 ? 1.398 22.406 1.502 1 95.62 551 ARG A C 1
ATOM 4438 O O . ARG A 1 551 ? 1.165 23.578 1.21 1 95.62 551 ARG A O 1
ATOM 4445 N N . GLN A 1 552 ? 2.17 22.062 2.531 1 93.56 552 GLN A N 1
ATOM 4446 C CA . GLN A 1 552 ? 2.848 23.078 3.332 1 93.56 552 GLN A CA 1
ATOM 4447 C C . GLN A 1 552 ? 3.846 23.875 2.49 1 93.56 552 GLN A C 1
ATOM 4449 O O . GLN A 1 552 ? 3.998 25.078 2.668 1 93.56 552 GLN A O 1
ATOM 4454 N N . VAL A 1 553 ? 4.492 23.188 1.577 1 94.94 553 VAL A N 1
ATOM 4455 C CA . VAL A 1 553 ? 5.414 23.859 0.661 1 94.94 553 VAL A CA 1
ATOM 4456 C C . VAL A 1 553 ? 4.648 24.828 -0.238 1 94.94 553 VAL A C 1
ATOM 4458 O O . VAL A 1 553 ? 5.102 25.938 -0.494 1 94.94 553 VAL A O 1
ATOM 4461 N N . VAL A 1 554 ? 3.488 24.406 -0.687 1 96.75 554 VAL A N 1
ATOM 4462 C CA . VAL A 1 554 ? 2.648 25.266 -1.513 1 96.75 554 VAL A CA 1
ATOM 4463 C C . VAL A 1 554 ? 2.309 26.531 -0.749 1 96.75 554 VAL A C 1
ATOM 4465 O O . VAL A 1 554 ? 2.496 27.641 -1.262 1 96.75 554 VAL A O 1
ATOM 4468 N N . LEU A 1 555 ? 1.864 26.422 0.467 1 96.81 555 LEU A N 1
ATOM 4469 C CA . LEU A 1 555 ? 1.451 27.578 1.257 1 96.81 555 LEU A CA 1
ATOM 4470 C C . LEU A 1 555 ? 2.629 28.516 1.516 1 96.81 555 LEU A C 1
ATOM 4472 O O . LEU A 1 555 ? 2.49 29.734 1.432 1 96.81 555 LEU A O 1
ATOM 4476 N N . SER A 1 556 ? 3.73 27.938 1.779 1 95.44 556 SER A N 1
ATOM 4477 C CA . SER A 1 556 ? 4.941 28.719 1.994 1 95.44 556 SER A CA 1
ATOM 4478 C C . SER A 1 556 ? 5.34 29.484 0.733 1 95.44 556 SER A C 1
ATOM 4480 O O . SER A 1 556 ? 5.664 30.672 0.793 1 95.44 556 SER A O 1
ATOM 4482 N N . LYS A 1 557 ? 5.316 28.828 -0.372 1 95.94 557 LYS A N 1
ATOM 4483 C CA . LYS A 1 557 ? 5.73 29.422 -1.636 1 95.94 557 LYS A CA 1
ATOM 4484 C C . LYS A 1 557 ? 4.734 30.484 -2.09 1 95.94 557 LYS A C 1
ATOM 4486 O O . LYS A 1 557 ? 5.125 31.5 -2.678 1 95.94 557 LYS A O 1
ATOM 4491 N N . VAL A 1 558 ? 3.514 30.203 -1.902 1 97.69 558 VAL A N 1
ATOM 4492 C CA . VAL A 1 558 ? 2.498 31.188 -2.219 1 97.69 558 VAL A CA 1
ATOM 4493 C C . VAL A 1 558 ? 2.768 32.469 -1.429 1 97.69 558 VAL A C 1
ATOM 4495 O O . VAL A 1 558 ? 2.818 33.562 -2 1 97.69 558 VAL A O 1
ATOM 4498 N N . ASP A 1 559 ? 2.975 32.375 -0.174 1 97.69 559 ASP A N 1
ATOM 4499 C CA . ASP A 1 559 ? 3.25 33.531 0.684 1 97.69 559 ASP A CA 1
ATOM 4500 C C . ASP A 1 559 ? 4.5 34.25 0.219 1 97.69 559 ASP A C 1
ATOM 4502 O O . ASP A 1 559 ? 4.477 35.5 0.062 1 97.69 559 ASP A O 1
ATOM 4506 N N . GLN A 1 560 ? 5.555 33.562 -0.024 1 96.38 560 GLN A N 1
ATOM 4507 C CA . GLN A 1 560 ? 6.801 34.156 -0.472 1 96.38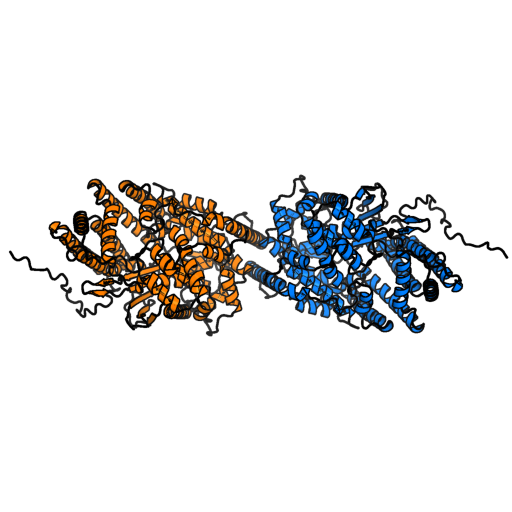 560 GLN A CA 1
ATOM 4508 C C . GLN A 1 560 ? 6.621 34.844 -1.821 1 96.38 560 GLN A C 1
ATOM 4510 O O . GLN A 1 560 ? 7.137 35.969 -2.037 1 96.38 560 GLN A O 1
ATOM 4515 N N . SER A 1 561 ? 5.918 34.188 -2.668 1 97 561 SER A N 1
ATOM 4516 C CA . SER A 1 561 ? 5.664 34.781 -3.98 1 97 561 SER A CA 1
ATOM 4517 C C . SER A 1 561 ? 4.867 36.062 -3.863 1 97 561 SER A C 1
ATOM 4519 O O . SER A 1 561 ? 5.207 37.094 -4.496 1 97 561 SER A O 1
ATOM 4521 N N . LEU A 1 562 ? 3.873 36.094 -3.092 1 98.38 562 LEU A N 1
ATOM 4522 C CA . LEU A 1 562 ? 3.012 37.25 -2.926 1 98.38 562 LEU A CA 1
ATOM 4523 C C . LEU A 1 562 ? 3.783 38.438 -2.311 1 98.38 562 LEU A C 1
ATOM 4525 O O . LEU A 1 562 ? 3.568 39.594 -2.68 1 98.38 562 LEU A O 1
ATOM 4529 N N . HIS A 1 563 ? 4.754 38.156 -1.444 1 98.19 563 HIS A N 1
ATOM 4530 C CA . HIS A 1 563 ? 5.359 39.219 -0.644 1 98.19 563 HIS A CA 1
ATOM 4531 C C . HIS A 1 563 ? 6.762 39.562 -1.142 1 98.19 563 HIS A C 1
ATOM 4533 O O . HIS A 1 563 ? 7.5 40.281 -0.478 1 98.19 563 HIS A O 1
ATOM 4539 N N . THR A 1 564 ? 7.133 38.969 -2.25 1 97.31 564 THR A N 1
ATOM 4540 C CA . THR A 1 564 ? 8.352 39.406 -2.932 1 97.31 564 THR A CA 1
ATOM 4541 C C . THR A 1 564 ? 8.016 40.188 -4.188 1 97.31 564 THR A C 1
ATOM 4543 O O . THR A 1 564 ? 8.914 40.656 -4.898 1 97.31 564 THR A O 1
ATOM 4546 N N . GLN A 1 565 ? 6.723 40.406 -4.406 1 97 565 GLN A N 1
ATOM 4547 C CA . GLN A 1 565 ? 6.258 41.188 -5.551 1 97 565 GLN A CA 1
ATOM 4548 C C . GLN A 1 565 ? 5.547 42.469 -5.105 1 97 565 GLN A C 1
ATOM 4550 O O . GLN A 1 565 ? 5.141 42.562 -3.947 1 97 565 GLN A O 1
ATOM 4555 N N . SER A 1 566 ? 5.414 43.406 -6.074 1 97.62 566 SER A N 1
ATOM 4556 C CA . SER A 1 566 ? 4.758 44.656 -5.762 1 97.62 566 SER A CA 1
ATOM 4557 C C . SER A 1 566 ? 3.248 44.562 -5.945 1 97.62 566 SER A C 1
ATOM 4559 O O . SER A 1 566 ? 2.494 45.344 -5.367 1 97.62 566 SER A O 1
ATOM 4561 N N . GLN A 1 567 ? 2.826 43.688 -6.766 1 97.75 567 GLN A N 1
ATOM 4562 C CA . GLN A 1 567 ? 1.426 43.375 -7.016 1 97.75 567 GLN A CA 1
ATOM 4563 C C . GLN A 1 567 ? 1.263 41.906 -7.41 1 97.75 567 GLN A C 1
ATOM 4565 O O . GLN A 1 567 ? 2.207 41.281 -7.902 1 97.75 567 GLN A O 1
ATOM 4570 N N . ALA A 1 568 ? 0.08 41.406 -7.145 1 97.81 568 ALA A N 1
ATOM 4571 C CA . ALA A 1 568 ? -0.112 40 -7.496 1 97.81 568 ALA A CA 1
ATOM 4572 C C . ALA A 1 568 ? -1.596 39.656 -7.629 1 97.81 568 ALA A C 1
ATOM 4574 O O . ALA A 1 568 ? -2.434 40.25 -6.93 1 97.81 568 ALA A O 1
ATOM 4575 N N . ASP A 1 569 ? -1.918 38.812 -8.594 1 98.31 569 ASP A N 1
ATOM 4576 C CA . ASP A 1 569 ? -3.184 38.094 -8.625 1 98.31 569 ASP A CA 1
ATOM 4577 C C . ASP A 1 569 ? -3.145 36.875 -7.691 1 98.31 569 ASP A C 1
ATOM 4579 O O . ASP A 1 569 ? -2.637 35.844 -8.062 1 98.31 569 ASP A O 1
ATOM 4583 N N . THR A 1 570 ? -3.729 37.062 -6.562 1 98.62 570 THR A N 1
ATOM 4584 C CA . THR A 1 570 ? -3.512 36.094 -5.484 1 98.62 570 THR A CA 1
ATOM 4585 C C . THR A 1 570 ? -4.094 34.75 -5.844 1 98.62 570 THR A C 1
ATOM 4587 O O . THR A 1 570 ? -3.496 33.719 -5.543 1 98.62 570 THR A O 1
ATOM 4590 N N . ALA A 1 571 ? -5.266 34.719 -6.492 1 98.56 571 ALA A N 1
ATOM 4591 C CA . ALA A 1 571 ? -5.867 33.438 -6.922 1 98.56 571 ALA A CA 1
ATOM 4592 C C . ALA A 1 571 ? -4.973 32.719 -7.93 1 98.56 571 ALA A C 1
ATOM 4594 O O . ALA A 1 571 ? -4.793 31.5 -7.855 1 98.56 571 ALA A O 1
ATOM 4595 N N . ALA A 1 572 ? -4.441 33.438 -8.883 1 98.38 572 ALA A N 1
ATOM 4596 C CA . ALA A 1 572 ? -3.592 32.875 -9.922 1 98.38 572 ALA A CA 1
ATOM 4597 C C . ALA A 1 572 ? -2.295 32.344 -9.336 1 98.38 572 ALA A C 1
ATOM 4599 O O . ALA A 1 572 ? -1.807 31.281 -9.758 1 98.38 572 ALA A O 1
ATOM 4600 N N . VAL A 1 573 ? -1.727 33.062 -8.422 1 98.44 573 VAL A N 1
ATOM 4601 C CA . VAL A 1 573 ? -0.489 32.656 -7.781 1 98.44 573 VAL A CA 1
ATOM 4602 C C . VAL A 1 573 ? -0.729 31.344 -7.02 1 98.44 573 VAL A C 1
ATOM 4604 O O . VAL A 1 573 ? 0.072 30.406 -7.109 1 98.44 573 VAL A O 1
ATOM 4607 N N . PHE A 1 574 ? -1.795 31.281 -6.297 1 98.56 574 PHE A N 1
ATOM 4608 C CA . PHE A 1 574 ? -2.131 30.078 -5.555 1 98.56 574 PHE A CA 1
ATOM 4609 C C . PHE A 1 574 ? -2.34 28.891 -6.496 1 98.56 574 PHE A C 1
ATOM 4611 O O . PHE A 1 574 ? -1.801 27.812 -6.27 1 98.56 574 PHE A O 1
ATOM 4618 N N . ALA A 1 575 ? -3.121 29.109 -7.539 1 98.5 575 ALA A N 1
ATOM 4619 C CA . ALA A 1 575 ? -3.42 28.047 -8.508 1 98.5 575 ALA A CA 1
ATOM 4620 C C . ALA A 1 575 ? -2.145 27.531 -9.156 1 98.5 575 ALA A C 1
ATOM 4622 O O . ALA A 1 575 ? -1.994 26.312 -9.359 1 98.5 575 ALA A O 1
ATOM 4623 N N . LYS A 1 576 ? -1.271 28.391 -9.461 1 98.19 576 LYS A N 1
ATOM 4624 C CA . LYS A 1 576 ? -0.015 28.016 -10.102 1 98.19 576 LYS A CA 1
ATOM 4625 C C . LYS A 1 576 ? 0.802 27.094 -9.203 1 98.19 576 LYS A C 1
ATOM 4627 O O . LYS A 1 576 ? 1.283 26.047 -9.656 1 98.19 576 LYS A O 1
ATOM 4632 N N . HIS A 1 577 ? 0.943 27.438 -7.953 1 97.5 577 HIS A N 1
ATOM 4633 C CA . HIS A 1 577 ? 1.774 26.656 -7.047 1 97.5 577 HIS A CA 1
ATOM 4634 C C . HIS A 1 577 ? 1.104 25.328 -6.695 1 97.5 577 HIS A C 1
ATOM 4636 O O . HIS A 1 577 ? 1.783 24.312 -6.492 1 97.5 577 HIS A O 1
ATOM 4642 N N . CYS A 1 578 ? -0.236 25.297 -6.613 1 97.94 578 CYS A N 1
ATOM 4643 C CA . CYS A 1 578 ? -0.953 24.047 -6.418 1 97.94 578 CYS A CA 1
ATOM 4644 C C . CYS A 1 578 ? -0.654 23.062 -7.551 1 97.94 578 CYS A C 1
ATOM 4646 O O . CYS A 1 578 ? -0.384 21.891 -7.301 1 97.94 578 CYS A O 1
ATOM 4648 N N . GLN A 1 579 ? -0.706 23.594 -8.734 1 97.25 579 GLN A N 1
ATOM 4649 C CA . GLN A 1 579 ? -0.464 22.75 -9.898 1 97.25 579 GLN A CA 1
ATOM 4650 C C . GLN A 1 579 ? 0.995 22.312 -9.961 1 97.25 579 GLN A C 1
ATOM 4652 O O . GLN A 1 579 ? 1.281 21.125 -10.172 1 97.25 579 GLN A O 1
ATOM 4657 N N . ASP A 1 580 ? 1.921 23.188 -9.742 1 96.31 580 ASP A N 1
ATOM 4658 C CA . ASP A 1 580 ? 3.34 22.922 -9.969 1 96.31 580 ASP A CA 1
ATOM 4659 C C . ASP A 1 580 ? 3.916 22.016 -8.883 1 96.31 580 ASP A C 1
ATOM 4661 O O . ASP A 1 580 ? 4.812 21.219 -9.148 1 96.31 580 ASP A O 1
ATOM 4665 N N . ILE A 1 581 ? 3.436 22.156 -7.648 1 96 581 ILE A N 1
ATOM 4666 C CA . ILE A 1 581 ? 4.07 21.484 -6.52 1 96 581 ILE A CA 1
ATOM 4667 C C . ILE A 1 581 ? 3.227 20.297 -6.09 1 96 581 ILE A C 1
ATOM 4669 O O . ILE A 1 581 ? 3.736 19.172 -5.973 1 96 581 ILE A O 1
ATOM 4673 N N . LEU A 1 582 ? 1.962 20.547 -5.941 1 95.75 582 LEU A N 1
ATOM 4674 C CA . LEU A 1 582 ? 1.073 19.5 -5.445 1 95.75 582 LEU A CA 1
ATOM 4675 C C . LEU A 1 582 ? 0.598 18.609 -6.586 1 95.75 582 LEU A C 1
ATOM 4677 O O . LEU A 1 582 ? 0.269 17.438 -6.367 1 95.75 582 LEU A O 1
ATOM 4681 N N . GLY A 1 583 ? 0.515 19.125 -7.781 1 96.19 583 GLY A N 1
ATOM 4682 C CA . GLY A 1 583 ? -0.03 18.406 -8.922 1 96.19 583 GLY A CA 1
ATOM 4683 C C . GLY A 1 583 ? -1.542 18.281 -8.883 1 96.19 583 GLY A C 1
ATOM 4684 O O . GLY A 1 583 ? -2.115 17.391 -9.5 1 96.19 583 GLY A O 1
ATOM 4685 N N . ILE A 1 584 ? -2.201 19.062 -8.133 1 97.75 584 ILE A N 1
ATOM 4686 C CA . ILE A 1 584 ? -3.65 19.109 -7.977 1 97.75 584 ILE A CA 1
ATOM 4687 C C . ILE A 1 584 ? -4.145 20.547 -8.195 1 97.75 584 ILE A C 1
ATOM 4689 O O . ILE A 1 584 ? -3.803 21.453 -7.434 1 97.75 584 ILE A O 1
ATOM 4693 N N . PRO A 1 585 ? -4.887 20.781 -9.164 1 97.88 585 PRO A N 1
ATOM 4694 C CA . PRO A 1 585 ? -5.312 22.141 -9.469 1 97.88 585 PRO A CA 1
ATOM 4695 C C . PRO A 1 585 ? -6.25 22.719 -8.414 1 97.88 585 PRO A C 1
ATOM 4697 O O . PRO A 1 585 ? -7.078 22 -7.855 1 97.88 585 PRO A O 1
ATOM 4700 N N . ALA A 1 586 ? -6.062 24.016 -8.18 1 98.12 586 ALA A N 1
ATOM 4701 C CA . ALA A 1 586 ? -7.078 24.719 -7.391 1 98.12 586 ALA A CA 1
ATOM 4702 C C . ALA A 1 586 ? -8.422 24.719 -8.117 1 98.12 586 ALA A C 1
ATOM 4704 O O . ALA A 1 586 ? -8.469 24.812 -9.344 1 98.12 586 ALA A O 1
ATOM 4705 N N . THR A 1 587 ? -9.492 24.625 -7.375 1 98.06 587 THR A N 1
ATOM 4706 C CA . THR A 1 587 ? -10.82 24.656 -7.977 1 98.06 587 THR A CA 1
ATOM 4707 C C . THR A 1 587 ? -11.07 25.984 -8.68 1 98.06 587 THR A C 1
ATOM 4709 O O . THR A 1 587 ? -10.922 27.047 -8.078 1 98.06 587 THR A O 1
ATOM 4712 N N . PRO A 1 588 ? -11.438 25.953 -9.945 1 97.12 588 PRO A N 1
ATOM 4713 C CA . PRO A 1 588 ? -11.68 27.203 -10.68 1 97.12 588 PRO A CA 1
ATOM 4714 C C . PRO A 1 588 ? -12.758 28.078 -10.023 1 97.12 588 PRO A C 1
ATOM 4716 O O . PRO A 1 588 ? -13.766 27.547 -9.539 1 97.12 588 PRO A O 1
ATOM 4719 N N . GLY A 1 589 ? -12.5 29.344 -10.031 1 97.38 589 GLY A N 1
ATOM 4720 C CA . GLY A 1 589 ? -13.477 30.281 -9.5 1 97.38 589 GLY A CA 1
ATOM 4721 C C . GLY A 1 589 ? -13.328 30.516 -8.008 1 97.38 589 GLY A C 1
ATOM 4722 O O . GLY A 1 589 ? -14.086 31.281 -7.418 1 97.38 589 GLY A O 1
ATOM 4723 N N . THR A 1 590 ? -12.367 29.891 -7.359 1 98.38 590 THR A N 1
ATOM 4724 C CA . THR A 1 590 ? -12.164 30.078 -5.926 1 98.38 590 THR A CA 1
ATOM 4725 C C . THR A 1 590 ? -10.891 30.875 -5.668 1 98.38 590 THR A C 1
ATOM 4727 O O . THR A 1 590 ? -10.117 31.141 -6.594 1 98.38 590 THR A O 1
ATOM 4730 N N . ASN A 1 591 ? -10.695 31.344 -4.457 1 98.62 591 ASN A N 1
ATOM 4731 C CA . ASN A 1 591 ? -9.469 31.969 -3.977 1 98.62 591 ASN A CA 1
ATOM 4732 C C . ASN A 1 591 ? -9.211 31.656 -2.506 1 98.62 591 ASN A C 1
ATOM 4734 O O . ASN A 1 591 ? -9.609 32.406 -1.625 1 98.62 591 ASN A O 1
ATOM 4738 N N . MET A 1 592 ? -8.492 30.625 -2.336 1 97.94 592 MET A N 1
ATOM 4739 C CA . MET A 1 592 ? -8.195 30.141 -0.987 1 97.94 592 MET A CA 1
ATOM 4740 C C . MET A 1 592 ? -7.492 31.219 -0.172 1 97.94 592 MET A C 1
ATOM 4742 O O . MET A 1 592 ? -7.695 31.328 1.039 1 97.94 592 MET A O 1
ATOM 4746 N N . THR A 1 593 ? -6.746 32.125 -0.777 1 98.38 593 THR A N 1
ATOM 4747 C CA . THR A 1 593 ? -5.953 33.125 -0.067 1 98.38 593 THR A CA 1
ATOM 4748 C C . THR A 1 593 ? -6.855 34.188 0.567 1 98.38 593 THR A C 1
ATOM 4750 O O . THR A 1 593 ? -6.445 34.875 1.502 1 98.38 593 THR A O 1
ATOM 4753 N N . ALA A 1 594 ? -8.047 34.281 0.093 1 98.44 594 ALA A N 1
ATOM 4754 C CA . ALA A 1 594 ? -9 35.219 0.637 1 98.44 594 ALA A CA 1
ATOM 4755 C C . ALA A 1 594 ? -9.469 34.812 2.029 1 98.44 594 ALA A C 1
ATOM 4757 O O . ALA A 1 594 ? -10.047 35.625 2.764 1 98.44 594 ALA A O 1
ATOM 4758 N N . SER A 1 595 ? -9.195 33.625 2.387 1 96.88 595 SER A N 1
ATOM 4759 C CA . SER A 1 595 ? -9.523 33.125 3.723 1 96.88 595 SER A CA 1
ATOM 4760 C C . SER A 1 595 ? -8.281 32.625 4.453 1 96.88 595 SER A C 1
ATOM 4762 O O . SER A 1 595 ? -8.383 31.891 5.43 1 96.88 595 SER A O 1
ATOM 4764 N N . PHE A 1 596 ? -7.125 32.938 3.93 1 96.56 596 PHE A N 1
ATOM 4765 C CA . PHE A 1 596 ? -5.848 32.594 4.539 1 96.56 596 PHE A CA 1
ATOM 4766 C C . PHE A 1 596 ? -5.395 33.656 5.516 1 96.56 596 PHE A C 1
ATOM 4768 O O . PHE A 1 596 ? -4.445 34.406 5.238 1 96.56 596 PHE A O 1
ATOM 4775 N N . SER A 1 597 ? -5.977 33.625 6.648 1 95.31 597 SER A N 1
ATOM 4776 C CA . SER A 1 597 ? -5.855 34.719 7.613 1 95.31 597 SER A CA 1
ATOM 4777 C C . SER A 1 597 ? -4.418 34.875 8.109 1 95.31 597 SER A C 1
ATOM 4779 O O . SER A 1 597 ? -4.016 35.938 8.57 1 95.31 597 SER A O 1
ATOM 4781 N N . HIS A 1 598 ? -3.623 33.844 8 1 95.75 598 HIS A N 1
ATOM 4782 C CA . HIS A 1 598 ? -2.225 33.906 8.406 1 95.75 598 HIS A CA 1
ATOM 4783 C C . HIS A 1 598 ? -1.487 35 7.625 1 95.75 598 HIS A C 1
ATOM 4785 O O . HIS A 1 598 ? -0.553 35.625 8.141 1 95.75 598 HIS A O 1
ATOM 4791 N N . LEU A 1 599 ? -1.914 35.281 6.438 1 96.75 599 LEU A N 1
ATOM 4792 C CA . LEU A 1 599 ? -1.224 36.25 5.57 1 96.75 599 LEU A CA 1
ATOM 4793 C C . LEU A 1 599 ? -1.475 37.688 6.031 1 96.75 599 LEU A C 1
ATOM 4795 O O . LEU A 1 599 ? -0.775 38.594 5.605 1 96.75 599 LEU A O 1
ATOM 4799 N N . VAL A 1 600 ? -2.451 37.812 6.871 1 96 600 VAL A N 1
ATOM 4800 C CA . VAL A 1 600 ? -2.752 39.156 7.344 1 96 600 VAL A CA 1
ATOM 4801 C C . VAL A 1 600 ? -2.635 39.219 8.867 1 96 600 VAL A C 1
ATOM 4803 O O . VAL A 1 600 ? -2.939 40.25 9.484 1 96 600 VAL A O 1
ATOM 4806 N N . GLY A 1 601 ? -2.271 38.062 9.414 1 88.44 601 GLY A N 1
ATOM 4807 C CA . GLY A 1 601 ? -2.189 37.938 10.867 1 88.44 601 GLY A CA 1
ATOM 4808 C C . GLY A 1 601 ? -0.768 37.812 11.375 1 88.44 601 GLY A C 1
ATOM 4809 O O . GLY A 1 601 ? -0.538 37.219 12.438 1 88.44 601 GLY A O 1
ATOM 4810 N N . GLY A 1 602 ? 0.108 38.219 10.609 1 91.19 602 GLY A N 1
ATOM 4811 C CA . GLY A 1 602 ? 1.463 38.25 11.141 1 91.19 602 GLY A CA 1
ATOM 4812 C C . GLY A 1 602 ? 2.393 37.281 10.453 1 91.19 602 GLY A C 1
ATOM 4813 O O . GLY A 1 602 ? 3.594 37.25 10.727 1 91.19 602 GLY A O 1
ATOM 4814 N N . TYR A 1 603 ? 1.866 36.5 9.531 1 95.38 603 TYR A N 1
ATOM 4815 C CA . TYR A 1 603 ? 2.719 35.5 8.875 1 95.38 603 TYR A CA 1
ATOM 4816 C C . TYR A 1 603 ? 3.047 35.938 7.449 1 95.38 603 TYR A C 1
ATOM 4818 O O . TYR A 1 603 ? 3.607 35.156 6.672 1 95.38 603 TYR A O 1
ATOM 4826 N N . ASP A 1 604 ? 2.65 37.156 7.047 1 97.5 604 ASP A N 1
ATOM 4827 C CA . ASP A 1 604 ? 2.949 37.656 5.715 1 97.5 604 ASP A CA 1
ATOM 4828 C C . ASP A 1 604 ? 4.453 37.656 5.449 1 97.5 604 ASP A C 1
ATOM 4830 O O . ASP A 1 604 ? 5.211 38.344 6.129 1 97.5 604 ASP A O 1
ATOM 4834 N N . GLY A 1 605 ? 4.816 36.875 4.539 1 96.44 605 GLY A N 1
ATOM 4835 C CA . GLY A 1 605 ? 6.219 36.688 4.203 1 96.44 605 GLY A CA 1
ATOM 4836 C C . GLY A 1 605 ? 6.91 35.656 5.074 1 96.44 605 GLY A C 1
ATOM 4837 O O . GLY A 1 605 ? 8.086 35.344 4.867 1 96.44 605 GLY A O 1
ATOM 4838 N N . GLN A 1 606 ? 6.168 35.094 5.977 1 96.12 606 GLN A N 1
ATOM 4839 C CA . GLN A 1 606 ? 6.852 34.281 6.988 1 96.12 606 GLN A CA 1
ATOM 4840 C C . GLN A 1 606 ? 6.16 32.938 7.172 1 96.12 606 GLN A C 1
ATOM 4842 O O . GLN A 1 606 ? 6.445 32.219 8.125 1 96.12 606 GLN A O 1
ATOM 4847 N N . TYR A 1 607 ? 5.305 32.469 6.238 1 96.38 607 TYR A N 1
ATOM 4848 C CA . TYR A 1 607 ? 4.562 31.234 6.426 1 96.38 607 TYR A CA 1
ATOM 4849 C C . TYR A 1 607 ? 5.488 30.016 6.34 1 96.38 607 TYR A C 1
ATOM 4851 O O . TYR A 1 607 ? 5.16 28.938 6.836 1 96.38 607 TYR A O 1
ATOM 4859 N N . TYR A 1 608 ? 6.68 30.125 5.746 1 94.25 608 TYR A N 1
ATOM 4860 C CA . TYR A 1 608 ? 7.676 29.047 5.719 1 94.25 608 TYR A CA 1
ATOM 4861 C C . TYR A 1 608 ? 8.008 28.578 7.129 1 94.25 608 TYR A C 1
ATOM 4863 O O . TYR A 1 608 ? 8.547 27.484 7.312 1 94.25 608 TYR A O 1
ATOM 4871 N N . SER A 1 609 ? 7.668 29.422 8.102 1 94.56 609 SER A N 1
ATOM 4872 C CA . SER A 1 609 ? 8.023 29.203 9.5 1 94.56 609 SER A CA 1
ATOM 4873 C C . SER A 1 609 ? 7.465 27.875 10.008 1 94.56 609 SER A C 1
ATOM 4875 O O . SER A 1 609 ? 8.07 27.234 10.867 1 94.56 609 SER A O 1
ATOM 4877 N N . TYR A 1 610 ? 6.367 27.422 9.484 1 92.88 610 TYR A N 1
ATOM 4878 C CA . TYR A 1 610 ? 5.77 26.172 9.93 1 92.88 610 TYR A CA 1
ATOM 4879 C C . TYR A 1 610 ? 6.676 24.984 9.609 1 92.88 610 TYR A C 1
ATOM 4881 O O . TYR A 1 610 ? 6.926 24.141 10.469 1 92.88 610 TYR A O 1
ATOM 4889 N N . LEU A 1 611 ? 7.184 24.938 8.383 1 90.81 611 LEU A N 1
ATOM 4890 C CA . LEU A 1 611 ? 8.07 23.859 7.992 1 90.81 611 LEU A CA 1
ATOM 4891 C C . LEU A 1 611 ? 9.422 23.969 8.695 1 90.81 611 LEU A C 1
ATOM 4893 O O . LEU A 1 611 ? 10 22.969 9.109 1 90.81 611 LEU A O 1
ATOM 4897 N N . TRP A 1 612 ? 9.812 25.203 8.797 1 90.5 612 TRP A N 1
ATOM 4898 C CA . TRP A 1 612 ? 11.078 25.5 9.469 1 90.5 612 TRP A CA 1
ATOM 4899 C C . TRP A 1 612 ? 11.039 25.047 10.922 1 90.5 612 TRP A C 1
ATOM 4901 O O . TRP A 1 612 ? 11.953 24.375 11.398 1 90.5 612 TRP A O 1
ATOM 4911 N N . SER A 1 613 ? 10.031 25.391 11.578 1 94.25 613 SER A N 1
ATOM 4912 C CA . SER A 1 613 ? 9.875 25.047 12.992 1 94.25 613 SER A CA 1
ATOM 4913 C C . SER A 1 613 ? 9.68 23.547 13.188 1 94.25 613 SER A C 1
ATOM 4915 O O . SER A 1 613 ? 10.117 22.984 14.195 1 94.25 613 SER A O 1
ATOM 4917 N N . GLU A 1 614 ? 9.039 22.875 12.281 1 93.62 614 GLU A N 1
ATOM 4918 C CA . GLU A 1 614 ? 8.805 21.438 12.398 1 93.62 614 GLU A CA 1
ATOM 4919 C C . GLU A 1 614 ? 10.117 20.656 12.398 1 93.62 614 GLU A C 1
ATOM 4921 O O . GLU A 1 614 ? 10.25 19.656 13.102 1 93.62 614 GLU A O 1
ATOM 4926 N N . VAL A 1 615 ? 11.086 21.109 11.609 1 91.31 615 VAL A N 1
ATOM 4927 C CA . VAL A 1 615 ? 12.406 20.484 11.57 1 91.31 615 VAL A CA 1
ATOM 4928 C C . VAL A 1 615 ? 13.023 20.5 12.969 1 91.31 615 VAL A C 1
ATOM 4930 O O . VAL A 1 615 ? 13.5 19.469 13.453 1 91.31 615 VAL A O 1
ATOM 4933 N N . TYR A 1 616 ? 12.992 21.672 13.578 1 94.81 616 TYR A N 1
ATOM 4934 C CA . TYR A 1 616 ? 13.57 21.812 14.906 1 94.81 616 TYR A CA 1
ATOM 4935 C C . TYR A 1 616 ? 12.781 21.016 15.938 1 94.81 616 TYR A C 1
ATOM 4937 O O . TYR A 1 616 ? 13.359 20.391 16.828 1 94.81 616 TYR A O 1
ATOM 4945 N N . SER A 1 617 ? 11.461 21.062 15.82 1 96.12 617 SER A N 1
ATOM 4946 C CA . SER A 1 617 ? 10.578 20.344 16.734 1 96.12 617 SER A CA 1
ATOM 4947 C C . SER A 1 617 ? 10.859 18.859 16.719 1 96.12 617 SER A C 1
ATOM 4949 O O . SER A 1 617 ? 10.961 18.219 17.781 1 96.12 617 SER A O 1
ATOM 4951 N N . LEU A 1 618 ? 10.992 18.281 15.555 1 94.94 618 LEU A N 1
ATOM 4952 C CA . LEU A 1 618 ? 11.219 16.844 15.422 1 94.94 618 LEU A CA 1
ATOM 4953 C C . LEU A 1 618 ? 12.617 16.469 15.891 1 94.94 618 LEU A C 1
ATOM 4955 O O . LEU A 1 618 ? 12.82 15.383 16.438 1 94.94 618 LEU A O 1
ATOM 4959 N N . ASP A 1 619 ? 13.602 17.328 15.641 1 95 619 ASP A N 1
ATOM 4960 C CA . ASP A 1 619 ? 14.945 17.109 16.172 1 95 619 ASP A CA 1
ATOM 4961 C C . ASP A 1 619 ? 14.93 17.016 17.688 1 95 619 ASP A C 1
ATOM 4963 O O . ASP A 1 619 ? 15.523 16.109 18.266 1 95 619 ASP A O 1
ATOM 4967 N N . ILE A 1 620 ? 14.188 17.875 18.312 1 97 620 ILE A N 1
ATOM 4968 C CA . ILE A 1 620 ? 14.047 17.875 19.766 1 97 620 ILE A CA 1
ATOM 4969 C C . ILE A 1 620 ? 13.352 16.594 20.219 1 97 620 ILE A C 1
ATOM 4971 O O . ILE A 1 620 ? 13.828 15.898 21.109 1 97 620 ILE A O 1
ATOM 4975 N N . PHE A 1 621 ? 12.289 16.203 19.656 1 97.12 621 PHE A N 1
ATOM 4976 C CA . PHE A 1 621 ? 11.477 15.078 20.094 1 97.12 621 PHE A CA 1
ATOM 4977 C C . PHE A 1 621 ? 12.242 13.773 19.938 1 97.12 621 PHE A C 1
ATOM 4979 O O . PHE A 1 621 ? 12.328 12.977 20.875 1 97.12 621 PHE A O 1
ATOM 4986 N N . PHE A 1 622 ? 12.812 13.555 18.766 1 94.06 622 PHE A N 1
ATOM 4987 C CA . PHE A 1 622 ? 13.414 12.258 18.453 1 94.06 622 PHE A CA 1
ATOM 4988 C C . PHE A 1 622 ? 14.781 12.117 19.109 1 94.06 622 PHE A C 1
ATOM 4990 O O . PHE A 1 622 ? 15.156 11.031 19.547 1 94.06 622 PHE A O 1
ATOM 4997 N N . ASN A 1 623 ? 15.492 13.219 19.188 1 94.12 623 ASN A N 1
ATOM 4998 C CA . ASN A 1 623 ? 16.875 13.102 19.641 1 94.12 623 ASN A CA 1
ATOM 4999 C C . ASN A 1 623 ? 17.016 13.453 21.109 1 94.12 623 ASN A C 1
ATOM 5001 O O . ASN A 1 623 ? 18.078 13.305 21.703 1 94.12 623 ASN A O 1
ATOM 5005 N N . CYS A 1 624 ? 15.93 13.883 21.75 1 95.75 624 CYS A N 1
ATOM 5006 C CA . CYS A 1 624 ? 15.977 14.148 23.188 1 95.75 624 CYS A CA 1
ATOM 5007 C C . CYS A 1 624 ? 14.898 13.367 23.922 1 95.75 624 CYS A C 1
ATOM 5009 O O . CYS A 1 624 ? 15.203 12.43 24.656 1 95.75 624 CYS A O 1
ATOM 5011 N N . PHE A 1 625 ? 13.656 13.594 23.672 1 96.12 625 PHE A N 1
ATOM 5012 C CA . PHE A 1 625 ? 12.578 12.984 24.422 1 96.12 625 PHE A CA 1
ATOM 5013 C C . PHE A 1 625 ? 12.438 11.508 24.078 1 96.12 625 PHE A C 1
ATOM 5015 O O . PHE A 1 625 ? 12.305 10.672 24.984 1 96.12 625 PHE A O 1
ATOM 5022 N N . LYS A 1 626 ? 12.383 11.211 22.797 1 94.19 626 LYS A N 1
ATOM 5023 C CA . LYS A 1 626 ? 12.242 9.812 22.406 1 94.19 626 LYS A CA 1
ATOM 5024 C C . LYS A 1 626 ? 13.438 8.984 22.875 1 94.19 626 LYS A C 1
ATOM 5026 O O . LYS A 1 626 ? 13.281 7.816 23.234 1 94.19 626 LYS A O 1
ATOM 5031 N N . LYS A 1 627 ? 14.633 9.508 22.844 1 93.69 627 LYS A N 1
ATOM 5032 C CA . LYS A 1 627 ? 15.859 8.828 23.25 1 93.69 627 LYS A CA 1
ATOM 5033 C C . LYS A 1 627 ? 15.898 8.617 24.766 1 93.69 627 LYS A C 1
ATOM 5035 O O . LYS A 1 627 ? 16.266 7.543 25.234 1 93.69 627 LYS A O 1
ATOM 5040 N N . GLU A 1 628 ? 15.484 9.602 25.547 1 95.12 628 GLU A N 1
ATOM 5041 C CA . GLU A 1 628 ? 15.641 9.578 27 1 95.12 628 GLU A CA 1
ATOM 5042 C C . GLU A 1 628 ? 14.359 9.125 27.688 1 95.12 628 GLU A C 1
ATOM 5044 O O . GLU A 1 628 ? 14.359 8.812 28.875 1 95.12 628 GLU A O 1
ATOM 5049 N N . GLY A 1 629 ? 13.336 8.969 26.906 1 95.56 629 GLY A N 1
ATOM 5050 C CA . GLY A 1 629 ? 12.008 8.688 27.438 1 95.56 629 GLY A CA 1
ATOM 5051 C C . GLY A 1 629 ? 11.031 9.828 27.234 1 95.56 629 GLY A C 1
ATOM 5052 O O . GLY A 1 629 ? 11.242 10.93 27.75 1 95.56 629 GLY A O 1
ATOM 5053 N N . ILE A 1 630 ? 9.938 9.625 26.656 1 95.75 630 ILE A N 1
ATOM 5054 C CA . ILE A 1 630 ? 9.047 10.68 26.188 1 95.75 630 ILE A CA 1
ATOM 5055 C C . ILE A 1 630 ? 8.352 11.336 27.391 1 95.75 630 ILE A C 1
ATOM 5057 O O . ILE A 1 630 ? 7.902 12.484 27.297 1 95.75 630 ILE A O 1
ATOM 5061 N N . MET A 1 631 ? 8.297 10.602 28.531 1 96.19 631 MET A N 1
ATOM 5062 C CA . MET A 1 631 ? 7.664 11.172 29.719 1 96.19 631 MET A CA 1
ATOM 5063 C C . MET A 1 631 ? 8.703 11.484 30.797 1 96.19 631 MET A C 1
ATOM 5065 O O . MET A 1 631 ? 8.359 11.602 31.969 1 96.19 631 MET A O 1
ATOM 5069 N N . ASN A 1 632 ? 9.977 11.594 30.391 1 96 632 ASN A N 1
ATOM 5070 C CA . ASN A 1 632 ? 11.055 11.875 31.328 1 96 632 ASN A CA 1
ATOM 5071 C C . ASN A 1 632 ? 10.953 13.281 31.891 1 96 632 ASN A C 1
ATOM 5073 O O . ASN A 1 632 ? 11.195 14.266 31.188 1 96 632 ASN A O 1
ATOM 5077 N N . PRO A 1 633 ? 10.688 13.406 33.156 1 94.56 633 PRO A N 1
ATOM 5078 C CA . PRO A 1 633 ? 10.484 14.742 33.75 1 94.56 633 PRO A CA 1
ATOM 5079 C C . PRO A 1 633 ? 11.766 15.57 33.781 1 94.56 633 PRO A C 1
ATOM 5081 O O . PRO A 1 633 ? 11.703 16.797 33.719 1 94.56 633 PRO A O 1
ATOM 5084 N N . LYS A 1 634 ? 12.883 14.898 33.875 1 96.5 634 LYS A N 1
ATOM 5085 C CA . LYS A 1 634 ? 14.148 15.633 33.844 1 96.5 634 LYS A CA 1
ATOM 5086 C C . LYS A 1 634 ? 14.336 16.375 32.531 1 96.5 634 LYS A C 1
ATOM 5088 O O . LYS A 1 634 ? 14.711 17.562 32.531 1 96.5 634 LYS A O 1
ATOM 5093 N N . VAL A 1 635 ? 14.07 15.672 31.469 1 96.88 635 VAL A N 1
ATOM 5094 C CA . VAL A 1 635 ? 14.172 16.281 30.141 1 96.88 635 VAL A CA 1
ATOM 5095 C C . VAL A 1 635 ? 13.109 17.375 30 1 96.88 635 VAL A C 1
ATOM 5097 O O . VAL A 1 635 ? 13.391 18.453 29.453 1 96.88 635 VAL A O 1
ATOM 5100 N N . GLY A 1 636 ? 11.922 17.094 30.5 1 97.62 636 GLY A N 1
ATOM 5101 C CA . GLY A 1 636 ? 10.836 18.062 30.453 1 97.62 636 GLY A CA 1
ATOM 5102 C C . GLY A 1 636 ? 11.156 19.344 31.203 1 97.62 636 GLY A C 1
ATOM 5103 O O . GLY A 1 636 ? 10.883 20.438 30.719 1 97.62 636 GLY A O 1
ATOM 5104 N N . LYS A 1 637 ? 11.727 19.234 32.344 1 96.94 637 LYS A N 1
ATOM 5105 C CA . LYS A 1 637 ? 12.094 20.406 33.156 1 96.94 637 LYS A CA 1
ATOM 5106 C C . LYS A 1 637 ? 13.203 21.203 32.469 1 96.94 637 LYS A C 1
ATOM 5108 O O . LYS A 1 637 ? 13.211 22.438 32.562 1 96.94 637 LYS A O 1
ATOM 5113 N N . GLU A 1 638 ? 14.125 20.438 31.922 1 97.38 638 GLU A N 1
ATOM 5114 C CA . GLU A 1 638 ? 15.172 21.125 31.188 1 97.38 638 GLU A CA 1
ATOM 5115 C C . GLU A 1 638 ? 14.602 21.875 29.984 1 97.38 638 GLU A C 1
ATOM 5117 O O . GLU A 1 638 ? 15.008 23 29.688 1 97.38 638 GLU A O 1
ATOM 5122 N N . TYR A 1 639 ? 13.766 21.25 29.281 1 98.06 639 TYR A N 1
ATOM 5123 C CA . TYR A 1 639 ? 13.062 21.859 28.156 1 98.06 639 TYR A CA 1
ATOM 5124 C C . TYR A 1 639 ? 12.32 23.125 28.609 1 98.06 639 TYR A C 1
ATOM 5126 O O . TYR A 1 639 ? 12.406 24.156 27.938 1 98.06 639 TYR A O 1
ATOM 5134 N N . ARG A 1 640 ? 11.555 23.047 29.703 1 98.25 640 ARG A N 1
ATOM 5135 C CA . ARG A 1 640 ? 10.852 24.203 30.25 1 98.25 640 ARG A CA 1
ATOM 5136 C C . ARG A 1 640 ? 11.828 25.328 30.562 1 98.25 640 ARG A C 1
ATOM 5138 O O . ARG A 1 640 ? 11.594 26.484 30.172 1 98.25 640 ARG A O 1
ATOM 5145 N N . ARG A 1 641 ? 12.891 25.031 31.125 1 97.5 641 ARG A N 1
ATOM 5146 C CA . ARG A 1 641 ? 13.859 26.031 31.562 1 97.5 641 ARG A CA 1
ATOM 5147 C C . ARG A 1 641 ? 14.539 26.703 30.375 1 97.5 641 ARG A C 1
ATOM 5149 O O . ARG A 1 641 ? 14.688 27.922 30.344 1 97.5 641 ARG A O 1
ATOM 5156 N N . VAL A 1 642 ? 14.938 25.906 29.406 1 97.88 642 VAL A N 1
ATOM 5157 C CA . VAL A 1 642 ? 15.812 26.406 28.344 1 97.88 642 VAL A CA 1
ATOM 5158 C C . VAL A 1 642 ? 14.969 27.016 27.219 1 97.88 642 VAL A C 1
ATOM 5160 O O . VAL A 1 642 ? 15.344 28.031 26.641 1 97.88 642 VAL A O 1
ATOM 5163 N N . ILE A 1 643 ? 13.844 26.438 26.953 1 98.06 643 ILE A N 1
ATOM 5164 C CA . ILE A 1 643 ? 13.094 26.797 25.75 1 98.06 643 ILE A CA 1
ATOM 5165 C C . ILE A 1 643 ? 11.914 27.703 26.141 1 98.06 643 ILE A C 1
ATOM 5167 O O . ILE A 1 643 ? 11.742 28.781 25.578 1 98.06 643 ILE A O 1
ATOM 5171 N N . LEU A 1 644 ? 11.125 27.297 27.125 1 98.31 644 LEU A N 1
ATOM 5172 C CA . LEU A 1 644 ? 9.875 28 27.406 1 98.31 644 LEU A CA 1
ATOM 5173 C C . LEU A 1 644 ? 10.133 29.234 28.281 1 98.31 644 LEU A C 1
ATOM 5175 O O . LEU A 1 644 ? 9.602 30.312 28.016 1 98.31 644 LEU A O 1
ATOM 5179 N N . GLU A 1 645 ? 10.945 29.156 29.297 1 97.69 645 GLU A N 1
ATOM 5180 C CA . GLU A 1 645 ? 11.156 30.25 30.25 1 97.69 645 GLU A CA 1
ATOM 5181 C C . GLU A 1 645 ? 11.859 31.422 29.594 1 97.69 645 GLU A C 1
ATOM 5183 O O . GLU A 1 645 ? 11.656 32.562 30 1 97.69 645 GLU A O 1
ATOM 5188 N N . ALA A 1 646 ? 12.586 31.156 28.562 1 97.38 646 ALA A N 1
ATOM 5189 C CA . ALA A 1 646 ? 13.406 32.188 27.938 1 97.38 646 ALA A CA 1
ATOM 5190 C C . ALA A 1 646 ? 12.547 33.188 27.188 1 97.38 646 ALA A C 1
ATOM 5192 O O . ALA A 1 646 ? 12.898 34.375 27.094 1 97.38 646 ALA A O 1
ATOM 5193 N N . GLY A 1 647 ? 11.391 32.719 26.703 1 96.56 647 GLY A N 1
ATOM 5194 C CA . GLY A 1 647 ? 10.664 33.594 25.797 1 96.56 647 GLY A CA 1
ATOM 5195 C C . GLY A 1 647 ? 11.531 34.188 24.703 1 96.56 647 GLY A C 1
ATOM 5196 O O . GLY A 1 647 ? 12.344 33.5 24.094 1 96.56 647 GLY A O 1
ATOM 5197 N N . GLY A 1 648 ? 11.367 35.531 24.469 1 96.88 648 GLY A N 1
ATOM 5198 C CA . GLY A 1 648 ? 12.148 36.219 23.453 1 96.88 648 GLY A CA 1
ATOM 5199 C C . GLY A 1 648 ? 13.398 36.906 24 1 96.88 648 GLY A C 1
ATOM 5200 O O . GLY A 1 648 ? 14.055 37.656 23.297 1 96.88 648 GLY A O 1
ATOM 5201 N N . SER A 1 649 ? 13.766 36.594 25.25 1 97.44 649 SER A N 1
ATOM 5202 C CA . SER A 1 649 ? 14.938 37.188 25.859 1 97.44 649 SER A CA 1
ATOM 5203 C C . SER A 1 649 ? 16.219 36.594 25.312 1 97.44 649 SER A C 1
ATOM 5205 O O . SER A 1 649 ? 17.312 37.156 25.484 1 97.44 649 SER A O 1
ATOM 5207 N N . VAL A 1 650 ? 16.109 35.438 24.688 1 96.88 650 VAL A N 1
ATOM 5208 C CA . VAL A 1 650 ? 17.203 34.75 24.016 1 96.88 650 VAL A CA 1
ATOM 5209 C C . VAL A 1 650 ? 16.812 34.406 22.594 1 96.88 650 VAL A C 1
ATOM 5211 O O . VAL A 1 650 ? 15.641 34.125 22.312 1 96.88 650 VAL A O 1
ATOM 5214 N N . ASP A 1 651 ? 17.812 34.438 21.672 1 95.81 651 ASP A N 1
ATOM 5215 C CA . ASP A 1 651 ? 17.516 34.094 20.297 1 95.81 651 ASP A CA 1
ATOM 5216 C C . ASP A 1 651 ? 17.141 32.625 20.188 1 95.81 651 ASP A C 1
ATOM 5218 O O . ASP A 1 651 ? 17.719 31.766 20.859 1 95.81 651 ASP A O 1
ATOM 5222 N N . GLY A 1 652 ? 16.188 32.375 19.297 1 96.25 652 GLY A N 1
ATOM 5223 C CA . GLY A 1 652 ? 15.711 31 19.109 1 96.25 652 GLY A CA 1
ATOM 5224 C C . GLY A 1 652 ? 16.828 30.031 18.781 1 96.25 652 GLY A C 1
ATOM 5225 O O . GLY A 1 652 ? 16.875 28.922 19.328 1 96.25 652 GLY A O 1
ATOM 5226 N N . ARG A 1 653 ? 17.734 30.422 17.875 1 94.94 653 ARG A N 1
ATOM 5227 C CA . ARG A 1 653 ? 18.844 29.562 17.484 1 94.94 653 ARG A CA 1
ATOM 5228 C C . ARG A 1 653 ? 19.734 29.219 18.688 1 94.94 653 ARG A C 1
ATOM 5230 O O . ARG A 1 653 ? 20.203 28.078 18.797 1 94.94 653 ARG A O 1
ATOM 5237 N N . ASP A 1 654 ? 19.969 30.156 19.516 1 96.62 654 ASP A N 1
ATOM 5238 C CA . ASP A 1 654 ? 20.781 29.938 20.703 1 96.62 654 ASP A CA 1
ATOM 5239 C C . ASP A 1 654 ? 20.094 29 21.688 1 96.62 654 ASP A C 1
ATOM 5241 O O . ASP A 1 654 ? 20.734 28.172 22.328 1 96.62 654 ASP A O 1
ATOM 5245 N N . MET A 1 655 ? 18.797 29.141 21.859 1 97.44 655 MET A N 1
ATOM 5246 C CA . MET A 1 655 ? 18.031 28.234 22.719 1 97.44 655 MET A CA 1
ATOM 5247 C C . MET A 1 655 ? 18.156 26.797 22.219 1 97.44 655 MET A C 1
ATOM 5249 O O . MET A 1 655 ? 18.359 25.875 23.016 1 97.44 655 MET A O 1
ATOM 5253 N N . LEU A 1 656 ? 18 26.625 20.906 1 97.19 656 LEU A N 1
ATOM 5254 C CA . LEU A 1 656 ? 18.078 25.312 20.297 1 97.19 656 LEU A CA 1
ATOM 5255 C C . LEU A 1 656 ? 19.453 24.688 20.516 1 97.19 656 LEU A C 1
ATOM 5257 O O . LEU A 1 656 ? 19.562 23.531 20.891 1 97.19 656 LEU A O 1
ATOM 5261 N N . LYS A 1 657 ? 20.516 25.453 20.266 1 97.12 657 LYS A N 1
ATOM 5262 C CA . LYS A 1 657 ? 21.875 24.984 20.469 1 97.12 657 LYS A CA 1
ATOM 5263 C C . LYS A 1 657 ? 22.109 24.578 21.922 1 97.12 657 LYS A C 1
ATOM 5265 O O . LYS A 1 657 ? 22.766 23.578 22.203 1 97.12 657 LYS A O 1
ATOM 5270 N N . THR A 1 658 ? 21.609 25.375 22.781 1 97.5 658 THR A N 1
ATOM 5271 C CA . THR A 1 658 ? 21.766 25.109 24.203 1 97.5 658 THR A CA 1
ATOM 5272 C C . THR A 1 658 ? 21.047 23.812 24.594 1 97.5 658 THR A C 1
ATOM 5274 O O . THR A 1 658 ? 21.625 22.969 25.281 1 97.5 658 THR A O 1
ATOM 5277 N N . PHE A 1 659 ? 19.844 23.625 24.188 1 97.56 659 PHE A N 1
ATOM 5278 C CA . PHE A 1 659 ? 19.047 22.469 24.594 1 97.56 659 PHE A CA 1
ATOM 5279 C C . PHE A 1 659 ? 19.547 21.203 23.922 1 97.56 659 PHE A C 1
ATOM 5281 O O . PHE A 1 659 ? 19.625 20.141 24.562 1 97.56 659 PHE A O 1
ATOM 5288 N N . LEU A 1 660 ? 19.859 21.266 22.609 1 96.88 660 LEU A N 1
ATOM 5289 C CA . LEU A 1 660 ? 20.297 20.109 21.844 1 96.88 660 LEU A CA 1
ATOM 5290 C C . LEU A 1 660 ? 21.766 19.812 22.094 1 96.88 660 LEU A C 1
ATOM 5292 O O . LEU A 1 660 ? 22.25 18.719 21.781 1 96.88 660 LEU A O 1
ATOM 5296 N N . ALA A 1 661 ? 22.516 20.797 22.594 1 96.06 661 ALA A N 1
ATOM 5297 C CA . ALA A 1 661 ? 23.953 20.719 22.844 1 96.06 661 ALA A CA 1
ATOM 5298 C C . ALA A 1 661 ? 24.734 20.578 21.547 1 96.06 661 ALA A C 1
ATOM 5300 O O . ALA A 1 661 ? 25.844 20.047 21.547 1 96.06 661 ALA A O 1
ATOM 5301 N N . ARG A 1 662 ? 24.109 20.891 20.422 1 95.75 662 ARG A N 1
ATOM 5302 C CA . ARG A 1 662 ? 24.641 20.891 19.062 1 95.75 662 ARG A CA 1
ATOM 5303 C C . ARG A 1 662 ? 23.781 21.75 18.141 1 95.75 662 ARG A C 1
ATOM 5305 O O . ARG A 1 662 ? 22.734 22.25 18.547 1 95.75 662 ARG A O 1
ATOM 5312 N N . GLU A 1 663 ? 24.25 21.922 16.922 1 93.75 663 GLU A N 1
ATOM 5313 C CA . GLU A 1 663 ? 23.422 22.578 15.914 1 93.75 663 GLU A CA 1
ATOM 5314 C C . GLU A 1 663 ? 22.234 21.688 15.516 1 93.75 663 GLU A C 1
ATOM 5316 O O . GLU A 1 663 ? 22.359 20.469 15.461 1 93.75 663 GLU A O 1
ATOM 5321 N N . PRO A 1 664 ? 21.109 22.328 15.25 1 91 664 PRO A N 1
ATOM 5322 C CA . PRO A 1 664 ? 19.953 21.531 14.812 1 91 664 PRO A CA 1
ATOM 5323 C C . PRO A 1 664 ? 20.188 20.844 13.469 1 91 664 PRO A C 1
ATOM 5325 O O . PRO A 1 664 ? 20.969 21.328 12.648 1 91 664 PRO A O 1
ATOM 5328 N N . CYS A 1 665 ? 19.531 19.672 13.297 1 89.75 665 CYS A N 1
ATOM 5329 C CA . CYS A 1 665 ? 19.688 18.922 12.055 1 89.75 665 CYS A CA 1
ATOM 5330 C C . CYS A 1 665 ? 18.344 18.453 11.531 1 89.75 665 CYS A C 1
ATOM 5332 O O . CYS A 1 665 ? 17.375 18.359 12.297 1 89.75 665 CYS A O 1
ATOM 5334 N N . GLN A 1 666 ? 18.281 18.078 10.227 1 86.75 666 GLN A N 1
ATOM 5335 C CA . GLN A 1 666 ? 17.016 17.797 9.562 1 86.75 666 GLN A CA 1
ATOM 5336 C C . GLN A 1 666 ? 16.75 16.297 9.477 1 86.75 666 GLN A C 1
ATOM 5338 O O . GLN A 1 666 ? 15.711 15.867 8.984 1 86.75 666 GLN A O 1
ATOM 5343 N N . ASP A 1 667 ? 17.531 15.406 9.906 1 86.06 667 ASP A N 1
ATOM 5344 C CA . ASP A 1 667 ? 17.453 13.961 9.719 1 86.06 667 ASP A CA 1
ATOM 5345 C C . ASP A 1 667 ? 16.156 13.406 10.32 1 86.06 667 ASP A C 1
ATOM 5347 O O . ASP A 1 667 ? 15.5 12.57 9.703 1 86.06 667 ASP A O 1
ATOM 5351 N N . ALA A 1 668 ? 15.883 13.898 11.469 1 86.69 668 ALA A N 1
ATOM 5352 C CA . ALA A 1 668 ? 14.695 13.406 12.148 1 86.69 668 ALA A CA 1
ATOM 5353 C C . ALA A 1 668 ? 13.43 13.734 11.352 1 86.69 668 ALA A C 1
ATOM 5355 O O . ALA A 1 668 ? 12.477 12.945 11.336 1 86.69 668 ALA A O 1
ATOM 5356 N N . PHE A 1 669 ? 13.438 14.805 10.711 1 89.06 669 PHE A N 1
ATOM 5357 C CA . PHE A 1 669 ? 12.312 15.227 9.898 1 89.06 669 PHE A CA 1
ATOM 5358 C C . PHE A 1 669 ? 12.047 14.227 8.773 1 89.06 669 PHE A C 1
ATOM 5360 O O . PHE A 1 669 ? 10.922 13.75 8.609 1 89.06 669 PHE A O 1
ATOM 5367 N N . PHE A 1 670 ? 13.039 13.836 8.094 1 84.62 670 PHE A N 1
ATOM 5368 C CA . PHE A 1 670 ? 12.867 12.93 6.961 1 84.62 670 PHE A CA 1
ATOM 5369 C C . PHE A 1 670 ? 12.641 11.5 7.441 1 84.62 670 PHE A C 1
ATOM 5371 O O . PHE A 1 670 ? 11.859 10.758 6.84 1 84.62 670 PHE A O 1
ATOM 5378 N N . GLN A 1 671 ? 13.219 11.133 8.484 1 82.38 671 GLN A N 1
ATOM 5379 C CA . GLN A 1 671 ? 13.016 9.805 9.039 1 82.38 671 GLN A CA 1
ATOM 5380 C C . GLN A 1 671 ? 11.57 9.602 9.492 1 82.38 671 GLN A C 1
ATOM 5382 O O . GLN A 1 671 ? 10.977 8.555 9.234 1 82.38 671 GLN A O 1
ATOM 5387 N N . CYS A 1 672 ? 11.086 10.578 10.117 1 79.88 672 CYS A N 1
ATOM 5388 C CA . CYS A 1 672 ? 9.727 10.508 10.633 1 79.88 672 CYS A CA 1
ATOM 5389 C C . CYS A 1 672 ? 8.711 10.438 9.5 1 79.88 672 CYS A C 1
ATOM 5391 O O . CYS A 1 672 ? 7.598 9.945 9.688 1 79.88 672 CYS A O 1
ATOM 5393 N N . LYS A 1 673 ? 9.164 10.859 8.422 1 79.81 673 LYS A N 1
ATOM 5394 C CA . LYS A 1 673 ? 8.273 10.867 7.262 1 79.81 673 LYS A CA 1
ATOM 5395 C C . LYS A 1 673 ? 8.516 9.656 6.371 1 79.81 673 LYS A C 1
ATOM 5397 O O . LYS A 1 673 ? 7.973 9.57 5.266 1 79.81 673 LYS A O 1
ATOM 5402 N N . GLY A 1 674 ? 9.305 8.688 6.902 1 71.56 674 GLY A N 1
ATOM 5403 C CA . GLY A 1 674 ? 9.562 7.441 6.199 1 71.56 674 GLY A CA 1
ATOM 5404 C C . GLY A 1 674 ? 10.617 7.578 5.113 1 71.56 674 GLY A C 1
ATOM 5405 O O . GLY A 1 674 ? 10.656 6.777 4.176 1 71.56 674 GLY A O 1
ATOM 5406 N N . LEU A 1 675 ? 11.328 8.602 5.023 1 73 675 LEU A N 1
ATOM 5407 C CA . LEU A 1 675 ? 12.328 8.859 3.998 1 73 675 LEU A CA 1
ATOM 5408 C C . LEU A 1 675 ? 13.734 8.641 4.551 1 73 675 LEU A C 1
ATOM 5410 O O . LEU A 1 675 ? 14.688 9.273 4.098 1 73 675 LEU A O 1
ATOM 5414 N N . ALA A 1 676 ? 13.852 7.66 5.348 1 59.81 676 ALA A N 1
ATOM 5415 C CA . ALA A 1 676 ? 15.195 7.414 5.879 1 59.81 676 ALA A CA 1
ATOM 5416 C C . ALA A 1 676 ? 16.203 7.234 4.75 1 59.81 676 ALA A C 1
ATOM 5418 O O . ALA A 1 676 ? 15.867 6.727 3.678 1 59.81 676 ALA A O 1
ATOM 5419 N N . LYS A 1 677 ? 17.375 7.824 4.867 1 51.72 677 LYS A N 1
ATOM 5420 C CA . LYS A 1 677 ? 18.5 7.676 3.939 1 51.72 677 LYS A CA 1
ATOM 5421 C C . LYS A 1 677 ? 18.719 6.211 3.574 1 51.72 677 LYS A C 1
ATOM 5423 O O . LYS A 1 677 ? 18.797 5.352 4.453 1 51.72 677 LYS A O 1
ATOM 5428 N N . ALA A 1 678 ? 18.328 5.781 2.41 1 41.12 678 ALA A N 1
ATOM 5429 C CA . ALA A 1 678 ? 18.969 4.562 1.916 1 41.12 678 ALA A CA 1
ATOM 5430 C C . ALA A 1 678 ? 20.484 4.625 2.107 1 41.12 678 ALA A C 1
ATOM 5432 O O . ALA A 1 678 ? 21.109 5.66 1.854 1 41.12 678 ALA A O 1
ATOM 5433 N N . GLU A 1 679 ? 21.047 3.984 3.01 1 31 679 GLU A N 1
ATOM 5434 C CA . GLU A 1 679 ? 22.5 3.842 2.961 1 31 679 GLU A CA 1
ATOM 5435 C C . GLU A 1 679 ? 23 3.812 1.521 1 31 679 GLU A C 1
ATOM 5437 O O . GLU A 1 679 ? 22.562 2.99 0.718 1 31 679 GLU A O 1
ATOM 5442 N N . THR A 1 680 ? 23.297 4.887 0.823 1 26.66 680 THR A N 1
ATOM 5443 C CA . THR A 1 680 ? 24.25 4.609 -0.242 1 26.66 680 THR A CA 1
ATOM 5444 C C . THR A 1 680 ? 25.344 3.654 0.241 1 26.66 680 THR A C 1
ATOM 5446 O O . THR A 1 680 ? 25.906 3.838 1.323 1 26.66 680 THR A O 1
ATOM 5449 N N . TRP B 1 1 ? 17.703 -80.188 -34.188 1 19.75 1 TRP B N 1
ATOM 5450 C CA . TRP B 1 1 ? 16.734 -79.312 -33.594 1 19.75 1 TRP B CA 1
ATOM 5451 C C . TRP B 1 1 ? 17.188 -77.812 -33.688 1 19.75 1 TRP B C 1
ATOM 5453 O O . TRP B 1 1 ? 18.312 -77.5 -33.344 1 19.75 1 TRP B O 1
ATOM 5463 N N . ASN B 1 2 ? 16.453 -77.062 -34.562 1 20.2 2 ASN B N 1
ATOM 5464 C CA . ASN B 1 2 ? 16.297 -75.938 -35.5 1 20.2 2 ASN B CA 1
ATOM 5465 C C . ASN B 1 2 ? 15.961 -74.688 -34.75 1 20.2 2 ASN B C 1
ATOM 5467 O O . ASN B 1 2 ? 14.789 -74.438 -34.438 1 20.2 2 ASN B O 1
ATOM 5471 N N . ALA B 1 3 ? 16.812 -74.312 -33.781 1 20.42 3 ALA B N 1
ATOM 5472 C CA . ALA B 1 3 ? 16.875 -73.188 -32.875 1 20.42 3 ALA B CA 1
ATOM 5473 C C . ALA B 1 3 ? 16.719 -71.875 -33.625 1 20.42 3 ALA B C 1
ATOM 5475 O O . ALA B 1 3 ? 16.297 -70.875 -33.031 1 20.42 3 ALA B O 1
ATOM 5476 N N . ALA B 1 4 ? 17.531 -71.812 -34.625 1 25.45 4 ALA B N 1
ATOM 5477 C CA . ALA B 1 4 ? 17.953 -70.5 -35.062 1 25.45 4 ALA B CA 1
ATOM 5478 C C . ALA B 1 4 ? 16.766 -69.688 -35.656 1 25.45 4 ALA B C 1
ATOM 5480 O O . ALA B 1 4 ? 16.969 -68.688 -36.312 1 25.45 4 ALA B O 1
ATOM 5481 N N . GLU B 1 5 ? 15.633 -70.312 -35.812 1 21.16 5 GLU B N 1
ATOM 5482 C CA . GLU B 1 5 ? 14.719 -69.438 -36.594 1 21.16 5 GLU B CA 1
ATOM 5483 C C . GLU B 1 5 ? 14.289 -68.25 -35.812 1 21.16 5 GLU B C 1
ATOM 5485 O O . GLU B 1 5 ? 13.523 -68.312 -34.875 1 21.16 5 GLU B O 1
ATOM 5490 N N . MET B 1 6 ? 15.188 -67.25 -35.469 1 25.31 6 MET B N 1
ATOM 5491 C CA . MET B 1 6 ? 14.992 -65.938 -34.906 1 25.31 6 MET B CA 1
ATOM 5492 C C . MET B 1 6 ? 13.828 -65.25 -35.594 1 25.31 6 MET B C 1
ATOM 5494 O O . MET B 1 6 ? 13.836 -65.062 -36.844 1 25.31 6 MET B O 1
ATOM 5498 N N . VAL B 1 7 ? 12.555 -65.375 -35.25 1 27.8 7 VAL B N 1
ATOM 5499 C CA . VAL B 1 7 ? 11.312 -64.75 -35.688 1 27.8 7 VAL B CA 1
ATOM 5500 C C . VAL B 1 7 ? 11.523 -63.25 -35.906 1 27.8 7 VAL B C 1
ATOM 5502 O O . VAL B 1 7 ? 12 -62.562 -35 1 27.8 7 VAL B O 1
ATOM 5505 N N . ASP B 1 8 ? 11.883 -62.875 -37.125 1 26.45 8 ASP B N 1
ATOM 5506 C CA . ASP B 1 8 ? 11.93 -61.531 -37.688 1 26.45 8 ASP B CA 1
ATOM 5507 C C . ASP B 1 8 ? 10.734 -60.688 -37.219 1 26.45 8 ASP B C 1
ATOM 5509 O O . ASP B 1 8 ? 9.594 -60.969 -37.594 1 26.45 8 ASP B O 1
ATOM 5513 N N . LEU B 1 9 ? 10.648 -60.312 -35.969 1 28.31 9 LEU B N 1
ATOM 5514 C CA . LEU B 1 9 ? 9.672 -59.438 -35.312 1 28.31 9 LEU B CA 1
ATOM 5515 C C . LEU B 1 9 ? 9.336 -58.25 -36.156 1 28.31 9 LEU B C 1
ATOM 5517 O O . LEU B 1 9 ? 8.484 -57.438 -35.781 1 28.31 9 LEU B O 1
ATOM 5521 N N . LEU B 1 10 ? 10.281 -57.812 -37.125 1 30.03 10 LEU B N 1
ATOM 5522 C CA . LEU B 1 10 ? 10.039 -56.562 -37.812 1 30.03 10 LEU B CA 1
ATOM 5523 C C . LEU B 1 10 ? 9.117 -56.781 -39.031 1 30.03 10 LEU B C 1
ATOM 5525 O O . LEU B 1 10 ? 9.531 -56.656 -40.156 1 30.03 10 LEU B O 1
ATOM 5529 N N . SER B 1 11 ? 8.414 -57.906 -39.188 1 26.59 11 SER B N 1
ATOM 5530 C CA . SER B 1 11 ? 7.695 -57.969 -40.438 1 26.59 11 SER B CA 1
ATOM 5531 C C . SER B 1 11 ? 6.75 -56.781 -40.594 1 26.59 11 SER B C 1
ATOM 5533 O O . SER B 1 11 ? 5.941 -56.5 -39.688 1 26.59 11 SER B O 1
ATOM 5535 N N . PRO B 1 12 ? 7.016 -55.781 -41.531 1 30.12 12 PRO B N 1
ATOM 5536 C CA . PRO B 1 12 ? 6.16 -54.625 -41.781 1 30.12 12 PRO B CA 1
ATOM 5537 C C . PRO B 1 12 ? 4.711 -55 -42.094 1 30.12 12 PRO B C 1
ATOM 5539 O O . PRO B 1 12 ? 4.457 -56.062 -42.688 1 30.12 12 PRO B O 1
ATOM 5542 N N . ALA B 1 13 ? 3.729 -54.812 -41.219 1 31.55 13 ALA B N 1
ATOM 5543 C CA . ALA B 1 13 ? 2.395 -54.906 -41.812 1 31.55 13 ALA B CA 1
ATOM 5544 C C . ALA B 1 13 ? 2.354 -54.312 -43.219 1 31.55 13 ALA B C 1
ATOM 5546 O O . ALA B 1 13 ? 3.146 -53.406 -43.531 1 31.55 13 ALA B O 1
ATOM 5547 N N . ALA B 1 14 ? 1.64 -54.844 -44.156 1 31.8 14 ALA B N 1
ATOM 5548 C CA . ALA B 1 14 ? 1.541 -54.625 -45.625 1 31.8 14 ALA B CA 1
ATOM 5549 C C . ALA B 1 14 ? 1.646 -53.156 -45.969 1 31.8 14 ALA B C 1
ATOM 5551 O O . ALA B 1 14 ? 2.471 -52.75 -46.781 1 31.8 14 ALA B O 1
ATOM 5552 N N . GLY B 1 15 ? 0.477 -52.562 -46.156 1 29.11 15 GLY B N 1
ATOM 5553 C CA . GLY B 1 15 ? 0.328 -51.375 -47 1 29.11 15 GLY B CA 1
ATOM 5554 C C . GLY B 1 15 ? 1.047 -50.156 -46.469 1 29.11 15 GLY B C 1
ATOM 5555 O O . GLY B 1 15 ? 0.796 -49.031 -46.906 1 29.11 15 GLY B O 1
ATOM 5556 N N . VAL B 1 16 ? 1.428 -50.25 -45.281 1 31.92 16 VAL B N 1
ATOM 5557 C CA . VAL B 1 16 ? 2.148 -49.062 -44.844 1 31.92 16 VAL B CA 1
ATOM 5558 C C . VAL B 1 16 ? 3.498 -49 -45.562 1 31.92 16 VAL B C 1
ATOM 5560 O O . VAL B 1 16 ? 4.258 -49.969 -45.562 1 31.92 16 VAL B O 1
ATOM 5563 N N . THR B 1 17 ? 3.596 -48.188 -46.688 1 29.38 17 THR B N 1
ATOM 5564 C CA . THR B 1 17 ? 4.844 -47.875 -47.375 1 29.38 17 THR B CA 1
ATOM 5565 C C . THR B 1 17 ? 6.016 -47.906 -46.406 1 29.38 17 THR B C 1
ATOM 5567 O O . THR B 1 17 ? 5.902 -47.438 -45.25 1 29.38 17 THR B O 1
ATOM 5570 N N . THR B 1 18 ? 6.941 -48.844 -46.5 1 29.92 18 THR B N 1
ATOM 5571 C CA . THR B 1 18 ? 8.242 -49.125 -45.906 1 29.92 18 THR B CA 1
ATOM 5572 C C . THR B 1 18 ? 9.078 -47.875 -45.812 1 29.92 18 THR B C 1
ATOM 5574 O O . THR B 1 18 ? 10.289 -47.906 -45.594 1 29.92 18 THR B O 1
ATOM 5577 N N . ASP B 1 19 ? 8.727 -46.812 -46.594 1 31.22 19 ASP B N 1
ATOM 5578 C CA . ASP B 1 19 ? 9.742 -45.781 -46.344 1 31.22 19 ASP B CA 1
ATOM 5579 C C . ASP B 1 19 ? 9.992 -45.625 -44.844 1 31.22 19 ASP B C 1
ATOM 5581 O O . ASP B 1 19 ? 9.125 -45.125 -44.125 1 31.22 19 ASP B O 1
ATOM 5585 N N . CYS B 1 20 ? 10.625 -46.562 -44.219 1 32.72 20 CYS B N 1
ATOM 5586 C CA . CYS B 1 20 ? 11.195 -46.562 -42.875 1 32.72 20 CYS B CA 1
ATOM 5587 C C . CYS B 1 20 ? 11.805 -45.219 -42.531 1 32.72 20 CYS B C 1
ATOM 5589 O O . CYS B 1 20 ? 13 -45.125 -42.219 1 32.72 20 CYS B O 1
ATOM 5591 N N . ASN B 1 21 ? 11.75 -44.156 -43.344 1 36.28 21 ASN B N 1
ATOM 5592 C CA . ASN B 1 21 ? 12.336 -43 -42.719 1 36.28 21 ASN B CA 1
ATOM 5593 C C . ASN B 1 21 ? 11.953 -42.906 -41.25 1 36.28 21 ASN B C 1
ATOM 5595 O O . ASN B 1 21 ? 10.766 -42.812 -40.906 1 36.28 21 ASN B O 1
ATOM 5599 N N . TYR B 1 22 ? 12.617 -43.656 -40.375 1 43.69 22 TYR B N 1
ATOM 5600 C CA . TYR B 1 22 ? 12.625 -43.688 -38.906 1 43.69 22 TYR B CA 1
ATOM 5601 C C . TYR B 1 22 ? 12.062 -42.375 -38.344 1 43.69 22 TYR B C 1
ATOM 5603 O O . TYR B 1 22 ? 12.297 -42.031 -37.188 1 43.69 22 TYR B O 1
ATOM 5611 N N . ARG B 1 23 ? 11.57 -41.469 -39.156 1 57.88 23 ARG B N 1
ATOM 5612 C CA . ARG B 1 23 ? 10.969 -40.25 -38.594 1 57.88 23 ARG B CA 1
ATOM 5613 C C . ARG B 1 23 ? 9.758 -40.594 -37.75 1 57.88 23 ARG B C 1
ATOM 5615 O O . ARG B 1 23 ? 9.422 -41.75 -37.562 1 57.88 23 ARG B O 1
ATOM 5622 N N . THR B 1 24 ? 8.883 -39.656 -37.219 1 63.5 24 THR B N 1
ATOM 5623 C CA . THR B 1 24 ? 7.812 -39.781 -36.25 1 63.5 24 THR B CA 1
ATOM 5624 C C . THR B 1 24 ? 6.695 -40.688 -36.781 1 63.5 24 THR B C 1
ATOM 5626 O O . THR B 1 24 ? 6.363 -40.594 -37.969 1 63.5 24 THR B O 1
ATOM 5629 N N . THR B 1 25 ? 6.469 -41.938 -36.188 1 71.88 25 THR B N 1
ATOM 5630 C CA . THR B 1 25 ? 5.363 -42.844 -36.5 1 71.88 25 THR B CA 1
ATOM 5631 C C . THR B 1 25 ? 4.047 -42.281 -35.969 1 71.88 25 THR B C 1
ATOM 5633 O O . THR B 1 25 ? 3.043 -43 -35.906 1 71.88 25 THR B O 1
ATOM 5636 N N . LEU B 1 26 ? 4.07 -41.094 -35.625 1 87.75 26 LEU B N 1
ATOM 5637 C CA . LEU B 1 26 ? 2.879 -40.5 -35 1 87.75 26 LEU B CA 1
ATOM 5638 C C . LEU B 1 26 ? 1.811 -40.219 -36.062 1 87.75 26 LEU B C 1
ATOM 5640 O O . LEU B 1 26 ? 2.113 -39.656 -37.125 1 87.75 26 LEU B O 1
ATOM 5644 N N . ARG B 1 27 ? 0.648 -40.656 -35.844 1 89.88 27 ARG B N 1
ATOM 5645 C CA . ARG B 1 27 ? -0.515 -40.406 -36.656 1 89.88 27 ARG B CA 1
ATOM 5646 C C . ARG B 1 27 ? -1.72 -40 -35.812 1 89.88 27 ARG B C 1
ATOM 5648 O O . ARG B 1 27 ? -1.919 -40.562 -34.719 1 89.88 27 ARG B O 1
ATOM 5655 N N . TRP B 1 28 ? -2.588 -39.125 -36.406 1 94.56 28 TRP B N 1
ATOM 5656 C CA . TRP B 1 28 ? -3.67 -38.562 -35.594 1 94.56 28 TRP B CA 1
ATOM 5657 C C . TRP B 1 28 ? -5.016 -38.75 -36.281 1 94.56 28 TRP B C 1
ATOM 5659 O O . TRP B 1 28 ? -5.988 -38.062 -35.969 1 94.56 28 TRP B O 1
ATOM 5669 N N . ASP B 1 29 ? -5.121 -39.75 -37.25 1 93.81 29 ASP B N 1
ATOM 5670 C CA . ASP B 1 29 ? -6.34 -39.969 -38.031 1 93.81 29 ASP B CA 1
ATOM 5671 C C . ASP B 1 29 ? -6.906 -41.344 -37.781 1 93.81 29 ASP B C 1
ATOM 5673 O O . ASP B 1 29 ? -7.605 -41.906 -38.656 1 93.81 29 ASP B O 1
ATOM 5677 N N . LEU B 1 30 ? -6.566 -41.938 -36.688 1 96.19 30 LEU B N 1
ATOM 5678 C CA . LEU B 1 30 ? -7.062 -43.281 -36.406 1 96.19 30 LEU B CA 1
ATOM 5679 C C . LEU B 1 30 ? -8.555 -43.25 -36.094 1 96.19 30 LEU B C 1
ATOM 5681 O O . LEU B 1 30 ? -9.039 -42.344 -35.406 1 96.19 30 LEU B O 1
ATOM 5685 N N . THR B 1 31 ? -9.266 -44.219 -36.656 1 97.12 31 THR B N 1
ATOM 5686 C CA . THR B 1 31 ? -10.664 -44.438 -36.312 1 97.12 31 THR B CA 1
ATOM 5687 C C . THR B 1 31 ? -10.789 -45.156 -34.969 1 97.12 31 THR B C 1
ATOM 5689 O O . THR B 1 31 ? -9.828 -45.781 -34.5 1 97.12 31 THR B O 1
ATOM 5692 N N . PRO B 1 32 ? -11.977 -45.156 -34.375 1 97.81 32 PRO B N 1
ATOM 5693 C CA . PRO B 1 32 ? -12.172 -45.875 -33.125 1 97.81 32 PRO B CA 1
ATOM 5694 C C . PRO B 1 32 ? -11.789 -47.344 -33.25 1 97.81 32 PRO B C 1
ATOM 5696 O O . PRO B 1 32 ? -11.125 -47.906 -32.375 1 97.81 32 PRO B O 1
ATOM 5699 N N . ASN B 1 33 ? -12.109 -47.969 -34.375 1 97.88 33 ASN B N 1
ATOM 5700 C CA . ASN B 1 33 ? -11.789 -49.375 -34.594 1 97.88 33 ASN B CA 1
ATOM 5701 C C . ASN B 1 33 ? -10.281 -49.594 -34.75 1 97.88 33 ASN B C 1
ATOM 5703 O O . ASN B 1 33 ? -9.734 -50.562 -34.25 1 97.88 33 ASN B O 1
ATOM 5707 N N . GLN B 1 34 ? -9.672 -48.75 -35.438 1 97.56 34 GLN B N 1
ATOM 5708 C CA . GLN B 1 34 ? -8.227 -48.844 -35.594 1 97.56 34 GLN B CA 1
ATOM 5709 C C . GLN B 1 34 ? -7.516 -48.688 -34.25 1 97.56 34 GLN B C 1
ATOM 5711 O O . GLN B 1 34 ? -6.52 -49.344 -34 1 97.56 34 GLN B O 1
ATOM 5716 N N . ILE B 1 35 ? -7.973 -47.75 -33.406 1 98 35 ILE B N 1
ATOM 5717 C CA . ILE B 1 35 ? -7.41 -47.562 -32.062 1 98 35 ILE B CA 1
ATOM 5718 C C . ILE B 1 35 ? -7.523 -48.875 -31.266 1 98 35 ILE B C 1
ATOM 5720 O O . ILE B 1 35 ? -6.559 -49.312 -30.641 1 98 35 ILE B O 1
ATOM 5724 N N . LYS B 1 36 ? -8.711 -49.469 -31.297 1 98.06 36 LYS B N 1
ATOM 5725 C CA . LYS B 1 36 ? -8.945 -50.719 -30.594 1 98.06 36 LYS B CA 1
ATOM 5726 C C . LYS B 1 36 ? -7.996 -51.812 -31.094 1 98.06 36 LYS B C 1
ATOM 5728 O O . LYS B 1 36 ? -7.336 -52.5 -30.281 1 98.06 36 LYS B O 1
ATOM 5733 N N . ASN B 1 37 ? -7.848 -52 -32.406 1 97.94 37 ASN B N 1
ATOM 5734 C CA . ASN B 1 37 ? -7.039 -53.062 -32.969 1 97.94 37 ASN B CA 1
ATOM 5735 C C . ASN B 1 37 ? -5.551 -52.844 -32.719 1 97.94 37 ASN B C 1
ATOM 5737 O O . ASN B 1 37 ? -4.824 -53.781 -32.406 1 97.94 37 ASN B O 1
ATOM 5741 N N . MET B 1 38 ? -5.176 -51.656 -32.906 1 97.31 38 MET B N 1
ATOM 5742 C CA . MET B 1 38 ? -3.768 -51.344 -32.688 1 97.31 38 MET B CA 1
ATOM 5743 C C . MET B 1 38 ? -3.406 -51.531 -31.203 1 97.31 38 MET B C 1
ATOM 5745 O O . MET B 1 38 ? -2.283 -51.906 -30.875 1 97.31 38 MET B O 1
ATOM 5749 N N . THR B 1 39 ? -4.352 -51.219 -30.281 1 98.31 39 THR B N 1
ATOM 5750 C CA . THR B 1 39 ? -4.133 -51.469 -28.844 1 98.31 39 THR B CA 1
ATOM 5751 C C . THR B 1 39 ? -3.891 -52.938 -28.578 1 98.31 39 THR B C 1
ATOM 5753 O O . THR B 1 39 ? -2.934 -53.312 -27.891 1 98.31 39 THR B O 1
ATOM 5756 N N . GLU B 1 40 ? -4.699 -53.781 -29.156 1 98.06 40 GLU B N 1
ATOM 5757 C CA . GLU B 1 40 ? -4.566 -55.219 -28.969 1 98.06 40 GLU B CA 1
ATOM 5758 C C . GLU B 1 40 ? -3.252 -55.719 -29.547 1 98.06 40 GLU B C 1
ATOM 5760 O O . GLU B 1 40 ? -2.562 -56.531 -28.922 1 98.06 40 GLU B O 1
ATOM 5765 N N . SER B 1 41 ? -2.949 -55.25 -30.672 1 97.62 41 SER B N 1
ATOM 5766 C CA . SER B 1 41 ? -1.719 -55.656 -31.328 1 97.62 41 SER B CA 1
ATOM 5767 C C . SER B 1 41 ? -0.49 -55.25 -30.531 1 97.62 41 SER B C 1
ATOM 5769 O O . SER B 1 41 ? 0.475 -56 -30.438 1 97.62 41 SER B O 1
ATOM 5771 N N . LEU B 1 42 ? -0.503 -54.031 -30.047 1 97.31 42 LEU B N 1
ATOM 5772 C CA . LEU B 1 42 ? 0.612 -53.562 -29.25 1 97.31 42 LEU B CA 1
ATOM 5773 C C . LEU B 1 42 ? 0.794 -54.406 -28 1 97.31 42 LEU B C 1
ATOM 5775 O O . LEU B 1 42 ? 1.916 -54.781 -27.656 1 97.31 42 LEU B O 1
ATOM 5779 N N . ILE B 1 43 ? -0.282 -54.719 -27.297 1 98.31 43 ILE B N 1
ATOM 5780 C CA . ILE B 1 43 ? -0.247 -55.531 -26.078 1 98.31 43 ILE B CA 1
ATOM 5781 C C . ILE B 1 43 ? 0.33 -56.906 -26.406 1 98.31 43 ILE B C 1
ATOM 5783 O O . ILE B 1 43 ? 1.205 -57.406 -25.688 1 98.31 43 ILE B O 1
ATOM 5787 N N . GLN B 1 44 ? -0.083 -57.469 -27.5 1 98 44 GLN B N 1
ATOM 5788 C CA . GLN B 1 44 ? 0.379 -58.812 -27.891 1 98 44 GLN B CA 1
ATOM 5789 C C . GLN B 1 44 ? 1.873 -58.781 -28.203 1 98 44 GLN B C 1
ATOM 5791 O O . GLN B 1 44 ? 2.6 -59.719 -27.812 1 98 44 GLN B O 1
ATOM 5796 N N . THR B 1 45 ? 2.24 -57.844 -28.875 1 97.31 45 THR B N 1
ATOM 5797 C CA . THR B 1 45 ? 3.641 -57.719 -29.266 1 97.31 45 THR B CA 1
ATOM 5798 C C . THR B 1 45 ? 4.535 -57.594 -28.047 1 97.31 45 THR B C 1
ATOM 5800 O O . THR B 1 45 ? 5.559 -58.281 -27.953 1 97.31 45 THR B O 1
ATOM 5803 N N . ILE B 1 46 ? 4.199 -56.781 -27.125 1 97.81 46 ILE B N 1
ATOM 5804 C CA . ILE B 1 46 ? 5.016 -56.531 -25.938 1 97.81 46 ILE B CA 1
ATOM 5805 C C . ILE B 1 46 ? 4.949 -57.75 -25.016 1 97.81 46 ILE B C 1
ATOM 5807 O O . ILE B 1 46 ? 5.961 -58.156 -24.438 1 97.81 46 ILE B O 1
ATOM 5811 N N . ARG B 1 47 ? 3.744 -58.312 -24.891 1 97.88 47 ARG B N 1
ATOM 5812 C CA . ARG B 1 47 ? 3.582 -59.531 -24.078 1 97.88 47 ARG B CA 1
ATOM 5813 C C . ARG B 1 47 ? 4.508 -60.625 -24.562 1 97.88 47 ARG B C 1
ATOM 5815 O O . ARG B 1 47 ? 5.078 -61.375 -23.766 1 97.88 47 ARG B O 1
ATOM 5822 N N . LYS B 1 48 ? 4.648 -60.781 -25.844 1 97.88 48 LYS B N 1
ATOM 5823 C CA . LYS B 1 48 ? 5.527 -61.781 -26.422 1 97.88 48 LYS B CA 1
ATOM 5824 C C . LYS B 1 48 ? 6.969 -61.594 -25.969 1 97.88 48 LYS B C 1
ATOM 5826 O O . LYS B 1 48 ? 7.668 -62.562 -25.656 1 97.88 48 LYS B O 1
ATOM 5831 N N . VAL B 1 49 ? 7.383 -60.375 -25.984 1 97.56 49 VAL B N 1
ATOM 5832 C CA . VAL B 1 49 ? 8.742 -60.062 -25.547 1 97.56 49 VAL B CA 1
ATOM 5833 C C . VAL B 1 49 ? 8.914 -60.438 -24.078 1 97.56 49 VAL B C 1
ATOM 5835 O O . VAL B 1 49 ? 9.906 -61.094 -23.703 1 97.56 49 VAL B O 1
ATOM 5838 N N . TYR B 1 50 ? 8.016 -60.094 -23.234 1 97.94 50 TYR B N 1
ATOM 5839 C CA . TYR B 1 50 ? 8.086 -60.406 -21.812 1 97.94 50 TYR B CA 1
ATOM 5840 C C . TYR B 1 50 ? 8.047 -61.906 -21.594 1 97.94 50 TYR B C 1
ATOM 5842 O O . TYR B 1 50 ? 8.758 -62.438 -20.734 1 97.94 50 TYR B O 1
ATOM 5850 N N . ASN B 1 51 ? 7.188 -62.594 -22.391 1 97.94 51 ASN B N 1
ATOM 5851 C CA . ASN B 1 51 ? 7.145 -64.062 -22.328 1 97.94 51 ASN B CA 1
ATOM 5852 C C . ASN B 1 51 ? 8.5 -64.688 -22.672 1 97.94 51 ASN B C 1
ATOM 5854 O O . ASN B 1 51 ? 8.945 -65.625 -22.016 1 97.94 51 ASN B O 1
ATOM 5858 N N . ASN B 1 52 ? 9.133 -64.188 -23.656 1 97.94 52 ASN B N 1
ATOM 5859 C CA . ASN B 1 52 ? 10.438 -64.688 -24.062 1 97.94 52 ASN B CA 1
ATOM 5860 C C . ASN B 1 52 ? 11.484 -64.438 -22.969 1 97.94 52 ASN B C 1
ATOM 5862 O O . ASN B 1 52 ? 12.281 -65.375 -22.688 1 97.94 52 ASN B O 1
ATOM 5866 N N . ILE B 1 53 ? 11.492 -63.375 -22.375 1 97.69 53 ILE B N 1
ATOM 5867 C CA . ILE B 1 53 ? 12.438 -63.094 -21.312 1 97.69 53 ILE B CA 1
ATOM 5868 C C . ILE B 1 53 ? 12.148 -64 -20.109 1 97.69 53 ILE B C 1
ATOM 5870 O O . ILE B 1 53 ? 13.062 -64.562 -19.531 1 97.69 53 ILE B O 1
ATOM 5874 N N . GLY B 1 54 ? 10.875 -64.125 -19.75 1 97.38 54 GLY B N 1
ATOM 5875 C CA . GLY B 1 54 ? 10.469 -64.938 -18.625 1 97.38 54 GLY B CA 1
ATOM 5876 C C . GLY B 1 54 ? 10.781 -66.438 -18.812 1 97.38 54 GLY B C 1
ATOM 5877 O O . GLY B 1 54 ? 10.953 -67.125 -17.844 1 97.38 54 GLY B O 1
ATOM 5878 N N . SER B 1 55 ? 10.898 -66.812 -20.062 1 97.31 55 SER B N 1
ATOM 5879 C CA . SER B 1 55 ? 11.102 -68.25 -20.359 1 97.31 55 SER B CA 1
ATOM 5880 C C . SER B 1 55 ? 12.586 -68.625 -20.391 1 97.31 55 SER B C 1
ATOM 5882 O O . SER B 1 55 ? 12.945 -69.75 -20.469 1 97.31 55 SER B O 1
ATOM 5884 N N . LEU B 1 56 ? 13.391 -67.562 -20.25 1 97.25 56 LEU B N 1
ATOM 5885 C CA . LEU B 1 56 ? 14.828 -67.875 -20.281 1 97.25 56 LEU B CA 1
ATOM 5886 C C . LEU B 1 56 ? 15.266 -68.625 -19.031 1 97.25 56 LEU B C 1
ATOM 5888 O O . LEU B 1 56 ? 14.758 -68.375 -17.938 1 97.25 56 LEU B O 1
ATOM 5892 N N . ASP B 1 57 ? 16.297 -69.562 -19.312 1 96.44 57 ASP B N 1
ATOM 5893 C CA . ASP B 1 57 ? 16.969 -70.125 -18.141 1 96.44 57 ASP B CA 1
ATOM 5894 C C . ASP B 1 57 ? 17.797 -69.062 -17.422 1 96.44 57 ASP B C 1
ATOM 5896 O O . ASP B 1 57 ? 18.469 -68.25 -18.062 1 96.44 57 ASP B O 1
ATOM 5900 N N . VAL B 1 58 ? 17.719 -69.125 -16.141 1 94.44 58 VAL B N 1
ATOM 5901 C CA . VAL B 1 58 ? 18.391 -68.125 -15.305 1 94.44 58 VAL B CA 1
ATOM 5902 C C . VAL B 1 58 ? 19.859 -68.062 -15.672 1 94.44 58 VAL B C 1
ATOM 5904 O O . VAL B 1 58 ? 20.453 -66.938 -15.609 1 94.44 58 VAL B O 1
ATOM 5907 N N . GLU B 1 59 ? 20.438 -69.188 -16.156 1 93.75 59 GLU B N 1
ATOM 5908 C CA . GLU B 1 59 ? 21.859 -69.25 -16.484 1 93.75 59 GLU B CA 1
ATOM 5909 C C . GLU B 1 59 ? 22.141 -68.562 -17.828 1 93.75 59 GLU B C 1
ATOM 5911 O O . GLU B 1 59 ? 23.266 -68.125 -18.109 1 93.75 59 GLU B O 1
ATOM 5916 N N . GLN B 1 60 ? 21.109 -68.375 -18.516 1 94.69 60 GLN B N 1
ATOM 5917 C CA . GLN B 1 60 ? 21.297 -67.875 -19.891 1 94.69 60 GLN B CA 1
ATOM 5918 C C . GLN B 1 60 ? 21.016 -66.375 -20 1 94.69 60 GLN B C 1
ATOM 5920 O O . GLN B 1 60 ? 21.203 -65.812 -21.062 1 94.69 60 GLN B O 1
ATOM 5925 N N . VAL B 1 61 ? 20.609 -65.812 -18.922 1 95.56 61 VAL B N 1
ATOM 5926 C CA . VAL B 1 61 ? 20.281 -64.375 -18.984 1 95.56 61 VAL B CA 1
ATOM 5927 C C . VAL B 1 61 ? 21.516 -63.562 -19.328 1 95.56 61 VAL B C 1
ATOM 5929 O O . VAL B 1 61 ? 22.625 -63.875 -18.891 1 95.56 61 VAL B O 1
ATOM 5932 N N . SER B 1 62 ? 21.328 -62.5 -20.156 1 93.44 62 SER B N 1
ATOM 5933 C CA . SER B 1 62 ? 22.406 -61.625 -20.562 1 93.44 62 SER B CA 1
ATOM 5934 C C . SER B 1 62 ? 21.922 -60.219 -20.781 1 93.44 62 SER B C 1
ATOM 5936 O O . SER B 1 62 ? 20.703 -59.938 -20.75 1 93.44 62 SER B O 1
ATOM 5938 N N . ILE B 1 63 ? 22.859 -59.375 -21.031 1 92.38 63 ILE B N 1
ATOM 5939 C CA . ILE B 1 63 ? 22.516 -57.969 -21.281 1 92.38 63 ILE B CA 1
ATOM 5940 C C . ILE B 1 63 ? 21.672 -57.875 -22.562 1 92.38 63 ILE B C 1
ATOM 5942 O O . ILE B 1 63 ? 20.688 -57.156 -22.609 1 92.38 63 ILE B O 1
ATOM 5946 N N . ASP B 1 64 ? 21.969 -58.656 -23.516 1 92 64 ASP B N 1
ATOM 5947 C CA . ASP B 1 64 ? 21.328 -58.594 -24.812 1 92 64 ASP B CA 1
ATOM 5948 C C . ASP B 1 64 ? 19.922 -59.188 -24.766 1 92 64 ASP B C 1
ATOM 5950 O O . ASP B 1 64 ? 18.953 -58.562 -25.203 1 92 64 ASP B O 1
ATOM 5954 N N . ASN B 1 65 ? 19.781 -60.312 -24.188 1 95.31 65 ASN B N 1
ATOM 5955 C CA . ASN B 1 65 ? 18.516 -61.031 -24.297 1 95.31 65 ASN B CA 1
ATOM 5956 C C . ASN B 1 65 ? 17.562 -60.656 -23.172 1 95.31 65 ASN B C 1
ATOM 5958 O O . ASN B 1 65 ? 16.406 -61.094 -23.172 1 95.31 65 ASN B O 1
ATOM 5962 N N . THR B 1 66 ? 18.047 -59.906 -22.172 1 95.88 66 THR B N 1
ATOM 5963 C CA . THR B 1 66 ? 17.203 -59.562 -21.047 1 95.88 66 THR B CA 1
ATOM 5964 C C . THR B 1 66 ? 17.078 -58.031 -20.922 1 95.88 66 THR B C 1
ATOM 5966 O O . THR B 1 66 ? 16.031 -57.469 -21.203 1 95.88 66 THR B O 1
ATOM 5969 N N . LEU B 1 67 ? 18.219 -57.406 -20.625 1 94.31 67 LEU B N 1
ATOM 5970 C CA . LEU B 1 67 ? 18.172 -55.969 -20.359 1 94.31 67 LEU B CA 1
ATOM 5971 C C . LEU B 1 67 ? 17.828 -55.188 -21.625 1 94.31 67 LEU B C 1
ATOM 5973 O O . LEU B 1 67 ? 16.922 -54.375 -21.609 1 94.31 67 LEU B O 1
ATOM 5977 N N . LYS B 1 68 ? 18.562 -55.406 -22.672 1 94.12 68 LYS B N 1
ATOM 5978 C CA . LYS B 1 68 ? 18.312 -54.688 -23.922 1 94.12 68 LYS B CA 1
ATOM 5979 C C . LYS B 1 68 ? 16.953 -55.031 -24.5 1 94.12 68 LYS B C 1
ATOM 5981 O O . LYS B 1 68 ? 16.281 -54.188 -25.094 1 94.12 68 LYS B O 1
ATOM 5986 N N . ALA B 1 69 ? 16.594 -56.312 -24.375 1 95.75 69 ALA B N 1
ATOM 5987 C CA . ALA B 1 69 ? 15.273 -56.719 -24.828 1 95.75 69 ALA B CA 1
ATOM 5988 C C . ALA B 1 69 ? 14.164 -55.969 -24.109 1 95.75 69 ALA B C 1
ATOM 5990 O O . ALA B 1 69 ? 13.195 -55.531 -24.719 1 95.75 69 ALA B O 1
ATOM 5991 N N . LEU B 1 70 ? 14.352 -55.875 -22.844 1 96.5 70 LEU B N 1
ATOM 5992 C CA . LEU B 1 70 ? 13.391 -55.125 -22.047 1 96.5 70 LEU B CA 1
ATOM 5993 C C . LEU B 1 70 ? 13.367 -53.656 -22.453 1 96.5 70 LEU B C 1
ATOM 5995 O O . LEU B 1 70 ? 12.297 -53.062 -22.594 1 96.5 70 LEU B O 1
ATOM 5999 N N . ALA B 1 71 ? 14.508 -53.094 -22.609 1 95.81 71 ALA B N 1
ATOM 6000 C CA . ALA B 1 71 ? 14.625 -51.688 -22.984 1 95.81 71 ALA B CA 1
ATOM 6001 C C . ALA B 1 71 ? 13.961 -51.406 -24.328 1 95.81 71 ALA B C 1
ATOM 6003 O O . ALA B 1 71 ? 13.273 -50.406 -24.484 1 95.81 71 ALA B O 1
ATOM 6004 N N . ASN B 1 72 ? 14.148 -52.281 -25.234 1 95.25 72 ASN B N 1
ATOM 6005 C CA . ASN B 1 72 ? 13.57 -52.125 -26.562 1 95.25 72 ASN B CA 1
ATOM 6006 C C . ASN B 1 72 ? 12.047 -52.25 -26.531 1 95.25 72 ASN B C 1
ATOM 6008 O O . ASN B 1 72 ? 11.344 -51.531 -27.25 1 95.25 72 ASN B O 1
ATOM 6012 N N . ALA B 1 73 ? 11.617 -53.188 -25.781 1 95.94 73 ALA B N 1
ATOM 6013 C CA . ALA B 1 73 ? 10.172 -53.344 -25.625 1 95.94 73 ALA B CA 1
ATOM 6014 C C . ALA B 1 73 ? 9.531 -52.094 -25.016 1 95.94 73 ALA B C 1
ATOM 6016 O O . ALA B 1 73 ? 8.469 -51.656 -25.453 1 95.94 73 ALA B O 1
ATOM 6017 N N . LYS B 1 74 ? 10.18 -51.625 -24.047 1 95.38 74 LYS B N 1
ATOM 6018 C CA . LYS B 1 74 ? 9.664 -50.438 -23.375 1 95.38 74 LYS B CA 1
ATOM 6019 C C . LYS B 1 74 ? 9.656 -49.219 -24.312 1 95.38 74 LYS B C 1
ATOM 6021 O O . LYS B 1 74 ? 8.727 -48.438 -24.297 1 95.38 74 LYS B O 1
ATOM 6026 N N . LEU B 1 75 ? 10.664 -49.031 -25.047 1 93.94 75 LEU B N 1
ATOM 6027 C CA . LEU B 1 75 ? 10.734 -47.969 -26.031 1 93.94 75 LEU B CA 1
ATOM 6028 C C . LEU B 1 75 ? 9.602 -48.062 -27.047 1 93.94 75 LEU B C 1
ATOM 6030 O O . LEU B 1 75 ? 8.906 -47.094 -27.312 1 93.94 75 LEU B O 1
ATOM 6034 N N . LYS B 1 76 ? 9.438 -49.25 -27.562 1 91.75 76 LYS B N 1
ATOM 6035 C CA . LYS B 1 76 ? 8.375 -49.5 -28.531 1 91.75 76 LYS B CA 1
ATOM 6036 C C . LYS B 1 76 ? 7.004 -49.188 -27.922 1 91.75 76 LYS B C 1
ATOM 6038 O O . LYS B 1 76 ? 6.16 -48.562 -28.562 1 91.75 76 LYS B O 1
ATOM 6043 N N . TYR B 1 77 ? 6.816 -49.688 -26.766 1 95.38 77 TYR B N 1
ATOM 6044 C CA . TYR B 1 77 ? 5.562 -49.5 -26.062 1 95.38 77 TYR B CA 1
ATOM 6045 C C . TYR B 1 77 ? 5.277 -48 -25.859 1 95.38 77 TYR B C 1
ATOM 6047 O O . TYR B 1 77 ? 4.176 -47.531 -26.141 1 95.38 77 TYR B O 1
ATOM 6055 N N . ALA B 1 78 ? 6.258 -47.281 -25.422 1 92.25 78 ALA B N 1
ATOM 6056 C CA . ALA B 1 78 ? 6.094 -45.875 -25.156 1 92.25 78 ALA B CA 1
ATOM 6057 C C . ALA B 1 78 ? 5.816 -45.094 -26.438 1 92.25 78 ALA B C 1
ATOM 6059 O O . ALA B 1 78 ? 4.988 -44.188 -26.453 1 92.25 78 ALA B O 1
ATOM 6060 N N . ALA B 1 79 ? 6.418 -45.375 -27.469 1 87.5 79 ALA B N 1
ATOM 6061 C CA . ALA B 1 79 ? 6.309 -44.656 -28.75 1 87.5 79 ALA B CA 1
ATOM 6062 C C . ALA B 1 79 ? 4.941 -44.906 -29.375 1 87.5 79 ALA B C 1
ATOM 6064 O O . ALA B 1 79 ? 4.41 -44 -30.062 1 87.5 79 ALA B O 1
ATOM 6065 N N . GLN B 1 80 ? 4.398 -46.031 -29.109 1 92 80 GLN B N 1
ATOM 6066 C CA . GLN B 1 80 ? 3.15 -46.375 -29.781 1 92 80 GLN B CA 1
ATOM 6067 C C . GLN B 1 80 ? 1.947 -46.062 -28.906 1 92 80 GLN B C 1
ATOM 6069 O O . GLN B 1 80 ? 0.849 -45.812 -29.391 1 92 80 GLN B O 1
ATOM 6074 N N . ARG B 1 81 ? 2.162 -46.062 -27.688 1 95.44 81 ARG B N 1
ATOM 6075 C CA . ARG B 1 81 ? 1.072 -45.875 -26.75 1 95.44 81 ARG B CA 1
ATOM 6076 C C . ARG B 1 81 ? 0.406 -44.531 -26.938 1 95.44 81 ARG B C 1
ATOM 6078 O O . ARG B 1 81 ? -0.822 -44.438 -26.891 1 95.44 81 ARG B O 1
ATOM 6085 N N . HIS B 1 82 ? 1.156 -43.5 -27.203 1 93.44 82 HIS B N 1
ATOM 6086 C CA . HIS B 1 82 ? 0.626 -42.156 -27.172 1 93.44 82 HIS B CA 1
ATOM 6087 C C . HIS B 1 82 ? -0.219 -41.875 -28.406 1 93.44 82 HIS B C 1
ATOM 6089 O O . HIS B 1 82 ? -1.102 -41 -28.375 1 93.44 82 HIS B O 1
ATOM 6095 N N . VAL B 1 83 ? 0.025 -42.594 -29.438 1 94.5 83 VAL B N 1
ATOM 6096 C CA . VAL B 1 83 ? -0.846 -42.5 -30.609 1 94.5 83 VAL B CA 1
ATOM 6097 C C . VAL B 1 83 ? -2.252 -42.969 -30.25 1 94.5 83 VAL B C 1
ATOM 6099 O O . VAL B 1 83 ? -3.238 -42.5 -30.812 1 94.5 83 VAL B O 1
ATOM 6102 N N . LEU B 1 84 ? -2.318 -43.781 -29.281 1 97.5 84 LEU B N 1
ATOM 6103 C CA . LEU B 1 84 ? -3.568 -44.438 -28.922 1 97.5 84 LEU B CA 1
ATOM 6104 C C . LEU B 1 84 ? -4.262 -43.719 -27.781 1 97.5 84 LEU B C 1
ATOM 6106 O O . LEU B 1 84 ? -5.492 -43.594 -27.766 1 97.5 84 LEU B O 1
ATOM 6110 N N . ASP B 1 85 ? -3.568 -43.188 -26.891 1 96.31 85 ASP B N 1
ATOM 6111 C CA . ASP B 1 85 ? -4.23 -42.656 -25.703 1 96.31 85 ASP B CA 1
ATOM 6112 C C . ASP B 1 85 ? -4.199 -41.125 -25.688 1 96.31 85 ASP B C 1
ATOM 6114 O O . ASP B 1 85 ? -4.945 -40.5 -24.938 1 96.31 85 ASP B O 1
ATOM 6118 N N . PHE B 1 86 ? -3.436 -40.438 -26.531 1 96.94 86 PHE B N 1
ATOM 6119 C CA . PHE B 1 86 ? -3.35 -39 -26.562 1 96.94 86 PHE B CA 1
ATOM 6120 C C . PHE B 1 86 ? -4.613 -38.375 -27.156 1 96.94 86 PHE B C 1
ATOM 6122 O O . PHE B 1 86 ? -5.078 -37.344 -26.703 1 96.94 86 PHE B O 1
ATOM 6129 N N . PRO B 1 87 ? -5.285 -39.031 -28.016 1 97.25 87 PRO B N 1
ATOM 6130 C CA . PRO B 1 87 ? -6.453 -38.438 -28.672 1 97.25 87 PRO B CA 1
ATOM 6131 C C . PRO B 1 87 ? -7.594 -38.156 -27.703 1 97.25 87 PRO B C 1
ATOM 6133 O O . PRO B 1 87 ? -8.438 -37.281 -27.969 1 97.25 87 PRO B O 1
ATOM 6136 N N . GLN B 1 88 ? -7.672 -38.781 -26.609 1 96.81 88 GLN B N 1
ATOM 6137 C CA . GLN B 1 88 ? -8.742 -38.531 -25.641 1 96.81 88 GLN B CA 1
ATOM 6138 C C . GLN B 1 88 ? -8.703 -37.125 -25.125 1 96.81 88 GLN B C 1
ATOM 6140 O O . GLN B 1 88 ? -9.711 -36.594 -24.641 1 96.81 88 GLN B O 1
ATOM 6145 N N . TYR B 1 89 ? -7.539 -36.469 -25.328 1 96.5 89 TYR B N 1
ATOM 6146 C CA . TYR B 1 89 ? -7.324 -35.156 -24.766 1 96.5 89 TYR B CA 1
ATOM 6147 C C . TYR B 1 89 ? -7.48 -34.062 -25.828 1 96.5 89 TYR B C 1
ATOM 6149 O O . TYR B 1 89 ? -7.555 -32.875 -25.516 1 96.5 89 TYR B O 1
ATOM 6157 N N . VAL B 1 90 ? -7.523 -34.469 -27.156 1 97.06 90 VAL B N 1
ATOM 6158 C CA . VAL B 1 90 ? -7.371 -33.375 -28.125 1 97.06 90 VAL B CA 1
ATOM 6159 C C . VAL B 1 90 ? -8.352 -33.562 -29.266 1 97.06 90 VAL B C 1
ATOM 6161 O O . VAL B 1 90 ? -8.633 -32.625 -30.016 1 97.06 90 VAL B O 1
ATOM 6164 N N . SER B 1 91 ? -8.852 -34.781 -29.422 1 96.69 91 SER B N 1
ATOM 6165 C CA . SER B 1 91 ? -9.688 -35.062 -30.594 1 96.69 91 SER B CA 1
ATOM 6166 C C . SER B 1 91 ? -11.008 -34.281 -30.516 1 96.69 91 SER B C 1
ATOM 6168 O O . SER B 1 91 ? -11.609 -34.188 -29.453 1 96.69 91 SER B O 1
ATOM 6170 N N . THR B 1 92 ? -11.492 -33.844 -31.672 1 94.88 92 THR B N 1
ATOM 6171 C CA . THR B 1 92 ? -12.781 -33.156 -31.734 1 94.88 92 THR B CA 1
ATOM 6172 C C . THR B 1 92 ? -13.93 -34.156 -31.797 1 94.88 92 THR B C 1
ATOM 6174 O O . THR B 1 92 ? -15.086 -33.781 -31.594 1 94.88 92 THR B O 1
ATOM 6177 N N . SER B 1 93 ? -13.609 -35.375 -32.031 1 95.75 93 SER B N 1
ATOM 6178 C CA . SER B 1 93 ? -14.609 -36.438 -32.125 1 95.75 93 SER B CA 1
ATOM 6179 C C . SER B 1 93 ? -14.812 -37.125 -30.797 1 95.75 93 SER B C 1
ATOM 6181 O O . SER B 1 93 ? -13.891 -37.719 -30.25 1 95.75 93 SER B O 1
ATOM 6183 N N . LYS B 1 94 ? -16.062 -37.062 -30.344 1 95.12 94 LYS B N 1
ATOM 6184 C CA . LYS B 1 94 ? -16.391 -37.719 -29.078 1 95.12 94 LYS B CA 1
ATOM 6185 C C . LYS B 1 94 ? -16.156 -39.219 -29.172 1 95.12 94 LYS B C 1
ATOM 6187 O O . LYS B 1 94 ? -15.711 -39.844 -28.203 1 95.12 94 LYS B O 1
ATOM 6192 N N . GLU B 1 95 ? -16.438 -39.844 -30.281 1 97.06 95 GLU B N 1
ATOM 6193 C CA . GLU B 1 95 ? -16.234 -41.281 -30.484 1 97.06 95 GLU B CA 1
ATOM 6194 C C . GLU B 1 95 ? -14.766 -41.656 -30.406 1 97.06 95 GLU B C 1
ATOM 6196 O O . GLU B 1 95 ? -14.406 -42.688 -29.828 1 97.06 95 GLU B O 1
ATOM 6201 N N . VAL B 1 96 ? -13.938 -40.875 -31.016 1 97.19 96 VAL B N 1
ATOM 6202 C CA . VAL B 1 96 ? -12.5 -41.094 -30.984 1 97.19 96 VAL B CA 1
ATOM 6203 C C . VAL B 1 96 ? -11.977 -40.938 -29.562 1 97.19 96 VAL B C 1
ATOM 6205 O O . VAL B 1 96 ? -11.164 -41.719 -29.094 1 97.19 96 VAL B O 1
ATOM 6208 N N . ARG B 1 97 ? -12.422 -39.938 -28.859 1 96.81 97 ARG B N 1
ATOM 6209 C CA . ARG B 1 97 ? -12 -39.719 -27.484 1 96.81 97 ARG B CA 1
ATOM 6210 C C . ARG B 1 97 ? -12.391 -40.906 -26.609 1 96.81 97 ARG B C 1
ATOM 6212 O O . ARG B 1 97 ? -11.602 -41.344 -25.766 1 96.81 97 ARG B O 1
ATOM 6219 N N . MET B 1 98 ? -13.586 -41.406 -26.797 1 96.94 98 MET B N 1
ATOM 6220 C CA . MET B 1 98 ? -14.062 -42.531 -26.031 1 96.94 98 MET B CA 1
ATOM 6221 C C . MET B 1 98 ? -13.234 -43.781 -26.328 1 96.94 98 MET B C 1
ATOM 6223 O O . MET B 1 98 ? -12.852 -44.5 -25.406 1 96.94 98 MET B O 1
ATOM 6227 N N . ALA B 1 99 ? -12.961 -44.031 -27.625 1 98.06 99 ALA B N 1
ATOM 6228 C CA . ALA B 1 99 ? -12.125 -45.156 -28 1 98.06 99 ALA B CA 1
ATOM 6229 C C . ALA B 1 99 ? -10.727 -45.031 -27.406 1 98.06 99 ALA B C 1
ATOM 6231 O O . ALA B 1 99 ? -10.133 -46.031 -26.969 1 98.06 99 ALA B O 1
ATOM 6232 N N . SER B 1 100 ? -10.234 -43.875 -27.484 1 97.75 100 SER B N 1
ATOM 6233 C CA . SER B 1 100 ? -8.922 -43.594 -26.922 1 97.75 100 SER B CA 1
ATOM 6234 C C . SER B 1 100 ? -8.906 -43.844 -25.422 1 97.75 100 SER B C 1
ATOM 6236 O O . SER B 1 100 ? -7.934 -44.375 -24.875 1 97.75 100 SER B O 1
ATOM 6238 N N . THR B 1 101 ? -9.938 -43.438 -24.719 1 96.94 101 THR B N 1
ATOM 6239 C CA . THR B 1 101 ? -10.07 -43.688 -23.281 1 96.94 101 THR B CA 1
ATOM 6240 C C . THR B 1 101 ? -10.094 -45.188 -22.984 1 96.94 101 THR B C 1
ATOM 6242 O O . THR B 1 101 ? -9.453 -45.656 -22.047 1 96.94 101 THR B O 1
ATOM 6245 N N . LYS B 1 102 ? -10.844 -45.875 -23.734 1 97.5 102 LYS B N 1
ATOM 6246 C CA . LYS B 1 102 ? -10.883 -47.344 -23.578 1 97.5 102 LYS B CA 1
ATOM 6247 C C . LYS B 1 102 ? -9.508 -47.969 -23.812 1 97.5 102 LYS B C 1
ATOM 6249 O O . LYS B 1 102 ? -9.125 -48.906 -23.109 1 97.5 102 LYS B O 1
ATOM 6254 N N . ALA B 1 103 ? -8.828 -47.469 -24.812 1 98.12 103 ALA B N 1
ATOM 6255 C CA . ALA B 1 103 ? -7.469 -47.938 -25.078 1 98.12 103 ALA B CA 1
ATOM 6256 C C . ALA B 1 103 ? -6.566 -47.656 -23.875 1 98.12 103 ALA B C 1
ATOM 6258 O O . ALA B 1 103 ? -5.762 -48.5 -23.484 1 98.12 103 ALA B O 1
ATOM 6259 N N . ASP B 1 104 ? -6.676 -46.531 -23.359 1 97.06 104 ASP B N 1
ATOM 6260 C CA . ASP B 1 104 ? -5.891 -46.156 -22.188 1 97.06 104 ASP B CA 1
ATOM 6261 C C . ASP B 1 104 ? -6.156 -47.125 -21.031 1 97.06 104 ASP B C 1
ATOM 6263 O O . ASP B 1 104 ? -5.227 -47.531 -20.328 1 97.06 104 ASP B O 1
ATOM 6267 N N . LYS B 1 105 ? -7.391 -47.438 -20.766 1 96.75 105 LYS B N 1
ATOM 6268 C CA . LYS B 1 105 ? -7.746 -48.375 -19.703 1 96.75 105 LYS B CA 1
ATOM 6269 C C . LYS B 1 105 ? -7.109 -49.75 -19.938 1 96.75 105 LYS B C 1
ATOM 6271 O O . LYS B 1 105 ? -6.531 -50.312 -19.016 1 96.75 105 LYS B O 1
ATOM 6276 N N . LYS B 1 106 ? -7.172 -50.219 -21.156 1 97.81 106 LYS B N 1
ATOM 6277 C CA . LYS B 1 106 ? -6.598 -51.5 -21.5 1 97.81 106 LYS B CA 1
ATOM 6278 C C . LYS B 1 106 ? -5.082 -51.5 -21.344 1 97.81 106 LYS B C 1
ATOM 6280 O O . LYS B 1 106 ? -4.496 -52.438 -20.828 1 97.81 106 LYS B O 1
ATOM 6285 N N . LEU B 1 107 ? -4.527 -50.5 -21.844 1 97.94 107 LEU B N 1
ATOM 6286 C CA . LEU B 1 107 ? -3.074 -50.375 -21.766 1 97.94 107 LEU B CA 1
ATOM 6287 C C . LEU B 1 107 ? -2.621 -50.219 -20.312 1 97.94 107 LEU B C 1
ATOM 6289 O O . LEU B 1 107 ? -1.578 -50.75 -19.938 1 97.94 107 LEU B O 1
ATOM 6293 N N . SER B 1 108 ? -3.402 -49.531 -19.531 1 96.12 108 SER B N 1
ATOM 6294 C CA . SER B 1 108 ? -3.082 -49.375 -18.125 1 96.12 108 SER B CA 1
ATOM 6295 C C . SER B 1 108 ? -3.164 -50.719 -17.391 1 96.12 108 SER B C 1
ATOM 6297 O O . SER B 1 108 ? -2.328 -51.031 -16.531 1 96.12 108 SER B O 1
ATOM 6299 N N . ASP B 1 109 ? -4.16 -51.438 -17.703 1 96.06 109 ASP B N 1
ATOM 6300 C CA . ASP B 1 109 ? -4.25 -52.781 -17.188 1 96.06 109 ASP B CA 1
ATOM 6301 C C . ASP B 1 109 ? -3.025 -53.625 -17.578 1 96.06 109 ASP B C 1
ATOM 6303 O O . ASP B 1 109 ? -2.492 -54.375 -16.766 1 96.06 109 ASP B O 1
ATOM 6307 N N . PHE B 1 110 ? -2.66 -53.469 -18.766 1 97.56 110 PHE B N 1
ATOM 6308 C CA . PHE B 1 110 ? -1.498 -54.188 -19.281 1 97.56 110 PHE B CA 1
ATOM 6309 C C . PHE B 1 110 ? -0.226 -53.719 -18.578 1 97.56 110 PHE B C 1
ATOM 6311 O O . PHE B 1 110 ? 0.681 -54.531 -18.344 1 97.56 110 PHE B O 1
ATOM 6318 N N . ASP B 1 111 ? -0.126 -52.469 -18.328 1 96.75 111 ASP B N 1
ATOM 6319 C CA . ASP B 1 111 ? 1.002 -51.969 -17.562 1 96.75 111 ASP B CA 1
ATOM 6320 C C . ASP B 1 111 ? 1.135 -52.688 -16.219 1 96.75 111 ASP B C 1
ATOM 6322 O O . ASP B 1 111 ? 2.238 -53.062 -15.82 1 96.75 111 ASP B O 1
ATOM 6326 N N . VAL B 1 112 ? 0.021 -52.781 -15.516 1 95.56 112 VAL B N 1
ATOM 6327 C CA . VAL B 1 112 ? 0.02 -53.469 -14.227 1 95.56 112 VAL B CA 1
ATOM 6328 C C . VAL B 1 112 ? 0.454 -54.938 -14.43 1 95.56 112 VAL B C 1
ATOM 6330 O O . VAL B 1 112 ? 1.299 -55.438 -13.688 1 95.56 112 VAL B O 1
ATOM 6333 N N . GLU B 1 113 ? -0.052 -55.5 -15.438 1 95.19 113 GLU B N 1
ATOM 6334 C CA . GLU B 1 113 ? 0.285 -56.875 -15.734 1 95.19 113 GLU B CA 1
ATOM 6335 C C . GLU B 1 113 ? 1.786 -57.062 -15.953 1 95.19 113 GLU B C 1
ATOM 6337 O O . GLU B 1 113 ? 2.406 -57.938 -15.375 1 95.19 113 GLU B O 1
ATOM 6342 N N . THR B 1 114 ? 2.324 -56.281 -16.75 1 95.81 114 THR B N 1
ATOM 6343 C CA . THR B 1 114 ? 3.736 -56.406 -17.094 1 95.81 114 THR B CA 1
ATOM 6344 C C . THR B 1 114 ? 4.617 -56.062 -15.891 1 95.81 114 THR B C 1
ATOM 6346 O O . THR B 1 114 ? 5.676 -56.656 -15.703 1 95.81 114 THR B O 1
ATOM 6349 N N . SER B 1 115 ? 4.172 -55.188 -15.094 1 95.38 115 SER B N 1
ATOM 6350 C CA . SER B 1 115 ? 4.957 -54.781 -13.93 1 95.38 115 SER B CA 1
ATOM 6351 C C . SER B 1 115 ? 4.973 -55.875 -12.867 1 95.38 115 SER B C 1
ATOM 6353 O O . SER B 1 115 ? 5.855 -55.906 -12.008 1 95.38 115 SER B O 1
ATOM 6355 N N . MET B 1 116 ? 4.043 -56.781 -12.953 1 95.25 116 MET B N 1
ATOM 6356 C CA . MET B 1 116 ? 3.898 -57.812 -11.938 1 95.25 116 MET B CA 1
ATOM 6357 C C . MET B 1 116 ? 4.434 -59.156 -12.445 1 95.25 116 MET B C 1
ATOM 6359 O O . MET B 1 116 ? 4.16 -60.219 -11.859 1 95.25 116 MET B O 1
ATOM 6363 N N . ARG B 1 117 ? 5.203 -59.156 -13.531 1 96.5 117 ARG B N 1
ATOM 6364 C CA . ARG B 1 117 ? 5.785 -60.375 -14.07 1 96.5 117 ARG B CA 1
ATOM 6365 C C . ARG B 1 117 ? 6.977 -60.812 -13.234 1 96.5 117 ARG B C 1
ATOM 6367 O O . ARG B 1 117 ? 8.117 -60.438 -13.508 1 96.5 117 ARG B O 1
ATOM 6374 N N . GLU B 1 118 ? 6.68 -61.719 -12.297 1 95.88 118 GLU B N 1
ATOM 6375 C CA . GLU B 1 118 ? 7.695 -62.219 -11.375 1 95.88 118 GLU B CA 1
ATOM 6376 C C . GLU B 1 118 ? 8.789 -62.969 -12.133 1 95.88 118 GLU B C 1
ATOM 6378 O O . GLU B 1 118 ? 9.961 -62.906 -11.75 1 95.88 118 GLU B O 1
ATOM 6383 N N . ASP B 1 119 ? 8.406 -63.719 -13.148 1 96.12 119 ASP B N 1
ATOM 6384 C CA . ASP B 1 119 ? 9.375 -64.5 -13.938 1 96.12 119 ASP B CA 1
ATOM 6385 C C . ASP B 1 119 ? 10.398 -63.531 -14.586 1 96.12 119 ASP B C 1
ATOM 6387 O O . ASP B 1 119 ? 11.602 -63.812 -14.539 1 96.12 119 ASP B O 1
ATOM 6391 N N . VAL B 1 120 ? 9.961 -62.5 -15.109 1 97.44 120 VAL B N 1
ATOM 6392 C CA . VAL B 1 120 ? 10.852 -61.531 -15.711 1 97.44 120 VAL B CA 1
ATOM 6393 C C . VAL B 1 120 ? 11.703 -60.875 -14.633 1 97.44 120 VAL B C 1
ATOM 6395 O O . VAL B 1 120 ? 12.906 -60.656 -14.82 1 97.44 120 VAL B O 1
ATOM 6398 N N . PHE B 1 121 ? 11.125 -60.562 -13.461 1 96.5 121 PHE B N 1
ATOM 6399 C CA . PHE B 1 121 ? 11.805 -59.969 -12.32 1 96.5 121 PHE B CA 1
ATOM 6400 C C . PHE B 1 121 ? 12.977 -60.844 -11.867 1 96.5 121 PHE B C 1
ATOM 6402 O O . PHE B 1 121 ? 14.086 -60.344 -11.664 1 96.5 121 PHE B O 1
ATOM 6409 N N . GLN B 1 122 ? 12.75 -62.031 -11.836 1 96.06 122 GLN B N 1
ATOM 6410 C CA . GLN B 1 122 ? 13.773 -62.969 -11.406 1 96.06 122 GLN B CA 1
ATOM 6411 C C . GLN B 1 122 ? 14.922 -63.031 -12.406 1 96.06 122 GLN B C 1
ATOM 6413 O O . GLN B 1 122 ? 16.078 -63.219 -12.023 1 96.06 122 GLN B O 1
ATOM 6418 N N . ARG B 1 123 ? 14.609 -62.938 -13.68 1 97.06 123 ARG B N 1
ATOM 6419 C CA . ARG B 1 123 ? 15.664 -62.938 -14.695 1 97.06 123 ARG B CA 1
ATOM 6420 C C . ARG B 1 123 ? 16.531 -61.688 -14.57 1 97.06 123 ARG B C 1
ATOM 6422 O O . ARG B 1 123 ? 17.734 -61.719 -14.828 1 97.06 123 ARG B O 1
ATOM 6429 N N . VAL B 1 124 ? 15.898 -60.594 -14.219 1 96.06 124 VAL B N 1
ATOM 6430 C CA . VAL B 1 124 ? 16.656 -59.375 -14.07 1 96.06 124 VAL B CA 1
ATOM 6431 C C . VAL B 1 124 ? 17.516 -59.438 -12.805 1 96.06 124 VAL B C 1
ATOM 6433 O O . VAL B 1 124 ? 18.656 -58.969 -12.805 1 96.06 124 VAL B O 1
ATOM 6436 N N . ILE B 1 125 ? 16.984 -59.969 -11.711 1 95.62 125 ILE B N 1
ATOM 6437 C CA . ILE B 1 125 ? 17.766 -60.188 -10.5 1 95.62 125 ILE B CA 1
ATOM 6438 C C . ILE B 1 125 ? 18.969 -61.062 -10.797 1 95.62 125 ILE B C 1
ATOM 6440 O O . ILE B 1 125 ? 20.094 -60.781 -10.367 1 95.62 125 ILE B O 1
ATOM 6444 N N . ALA B 1 126 ? 18.734 -62.094 -11.578 1 95.69 126 ALA B N 1
ATOM 6445 C CA . ALA B 1 126 ? 19.812 -63 -11.953 1 95.69 126 ALA B CA 1
ATOM 6446 C C . ALA B 1 126 ? 20.891 -62.281 -12.766 1 95.69 126 ALA B C 1
ATOM 6448 O O . ALA B 1 126 ? 22.078 -62.531 -12.602 1 95.69 126 ALA B O 1
ATOM 6449 N N . LEU B 1 127 ? 20.406 -61.469 -13.578 1 94.94 127 LEU B N 1
ATOM 6450 C CA . LEU B 1 127 ? 21.344 -60.688 -14.375 1 94.94 127 LEU B CA 1
ATOM 6451 C C . LEU B 1 127 ? 22.188 -59.781 -13.484 1 94.94 127 LEU B C 1
ATOM 6453 O O . LEU B 1 127 ? 23.406 -59.656 -13.703 1 94.94 127 LEU B O 1
ATOM 6457 N N . GLN B 1 128 ? 21.609 -59.094 -12.523 1 93.38 128 GLN B N 1
ATOM 6458 C CA . GLN B 1 128 ? 22.328 -58.219 -11.586 1 93.38 128 GLN B CA 1
ATOM 6459 C C . GLN B 1 128 ? 23.391 -59.031 -10.82 1 93.38 128 GLN B C 1
ATOM 6461 O O . GLN B 1 128 ? 24.484 -58.5 -10.57 1 93.38 128 GLN B O 1
ATOM 6466 N N . GLU B 1 129 ? 23.078 -60.219 -10.508 1 91.44 129 GLU B N 1
ATOM 6467 C CA . GLU B 1 129 ? 23.969 -61.062 -9.703 1 91.44 129 GLU B CA 1
ATOM 6468 C C . GLU B 1 129 ? 25.188 -61.5 -10.508 1 91.44 129 GLU B C 1
ATOM 6470 O O . GLU B 1 129 ? 26.219 -61.844 -9.938 1 91.44 129 GLU B O 1
ATOM 6475 N N . LYS B 1 130 ? 25.016 -61.531 -11.711 1 88.44 130 LYS B N 1
ATOM 6476 C CA . LYS B 1 130 ? 26.141 -61.906 -12.562 1 88.44 130 LYS B CA 1
ATOM 6477 C C . LYS B 1 130 ? 27.203 -60.812 -12.555 1 88.44 130 LYS B C 1
ATOM 6479 O O . LYS B 1 130 ? 28.328 -61.031 -13.031 1 88.44 130 LYS B O 1
ATOM 6484 N N . GLN B 1 131 ? 27.031 -59.812 -11.742 1 70.5 131 GLN B N 1
ATOM 6485 C CA . GLN B 1 131 ? 27.969 -58.719 -11.508 1 70.5 131 GLN B CA 1
ATOM 6486 C C . GLN B 1 131 ? 28.703 -58.344 -12.797 1 70.5 131 GLN B C 1
ATOM 6488 O O . GLN B 1 131 ? 29.938 -58.375 -12.852 1 70.5 131 GLN B O 1
ATOM 6493 N N . LEU B 1 132 ? 27.953 -57.938 -13.703 1 73.25 132 LEU B N 1
ATOM 6494 C CA . LEU B 1 132 ? 28.531 -57.625 -15.008 1 73.25 132 LEU B CA 1
ATOM 6495 C C . LEU B 1 132 ? 29.359 -56.375 -14.961 1 73.25 132 LEU B C 1
ATOM 6497 O O . LEU B 1 132 ? 28.906 -55.344 -14.477 1 73.25 132 LEU B O 1
ATOM 6501 N N . ASP B 1 133 ? 30.688 -56.375 -15.172 1 73.06 133 ASP B N 1
ATOM 6502 C CA . ASP B 1 133 ? 31.672 -55.312 -15.109 1 73.06 133 ASP B CA 1
ATOM 6503 C C . ASP B 1 133 ? 31.516 -54.344 -16.297 1 73.06 133 ASP B C 1
ATOM 6505 O O . ASP B 1 133 ? 32.031 -53.219 -16.281 1 73.06 133 ASP B O 1
ATOM 6509 N N . ASN B 1 134 ? 30.75 -54.625 -17.234 1 81.69 134 ASN B N 1
ATOM 6510 C CA . ASN B 1 134 ? 30.781 -53.875 -18.484 1 81.69 134 ASN B CA 1
ATOM 6511 C C . ASN B 1 134 ? 29.516 -53.062 -18.672 1 81.69 134 ASN B C 1
ATOM 6513 O O . ASN B 1 134 ? 29.234 -52.594 -19.781 1 81.69 134 ASN B O 1
ATOM 6517 N N . LEU B 1 135 ? 28.781 -52.781 -17.641 1 88.88 135 LEU B N 1
ATOM 6518 C CA . LEU B 1 135 ? 27.578 -52 -17.812 1 88.88 135 LEU B CA 1
ATOM 6519 C C . LEU B 1 135 ? 27.891 -50.5 -17.703 1 88.88 135 LEU B C 1
ATOM 6521 O O . LEU B 1 135 ? 28.688 -50.094 -16.859 1 88.88 135 LEU B O 1
ATOM 6525 N N . THR B 1 136 ? 27.359 -49.781 -18.703 1 90.94 136 THR B N 1
ATOM 6526 C CA . THR B 1 136 ? 27.438 -48.344 -18.562 1 90.94 136 THR B CA 1
ATOM 6527 C C . THR B 1 136 ? 26.688 -47.875 -17.297 1 90.94 136 THR B C 1
ATOM 6529 O O . THR B 1 136 ? 25.891 -48.625 -16.75 1 90.94 136 THR B O 1
ATOM 6532 N N . TYR B 1 137 ? 26.984 -46.719 -16.844 1 93.06 137 TYR B N 1
ATOM 6533 C CA . TYR B 1 137 ? 26.344 -46.156 -15.648 1 93.06 137 TYR B CA 1
ATOM 6534 C C . TYR B 1 137 ? 24.828 -46.125 -15.82 1 93.06 137 TYR B C 1
ATOM 6536 O O . TYR B 1 137 ? 24.078 -46.5 -14.914 1 93.06 137 TYR B O 1
ATOM 6544 N N . GLU B 1 138 ? 24.312 -45.688 -16.969 1 95.31 138 GLU B N 1
ATOM 6545 C CA . GLU B 1 138 ? 22.875 -45.594 -17.203 1 95.31 138 GLU B CA 1
ATOM 6546 C C . GLU B 1 138 ? 22.234 -47 -17.266 1 95.31 138 GLU B C 1
ATOM 6548 O O . GLU B 1 138 ? 21.109 -47.156 -16.828 1 95.31 138 GLU B O 1
ATOM 6553 N N . ALA B 1 139 ? 22.953 -47.938 -17.797 1 94.38 139 ALA B N 1
ATOM 6554 C CA . ALA B 1 139 ? 22.438 -49.281 -17.844 1 94.38 139 ALA B CA 1
ATOM 6555 C C . ALA B 1 139 ? 22.312 -49.875 -16.453 1 94.38 139 ALA B C 1
ATOM 6557 O O . ALA B 1 139 ? 21.359 -50.594 -16.141 1 94.38 139 ALA B O 1
ATOM 6558 N N . LYS B 1 140 ? 23.344 -49.594 -15.688 1 94.69 140 LYS B N 1
ATOM 6559 C CA . LYS B 1 140 ? 23.266 -50.031 -14.289 1 94.69 140 LYS B CA 1
ATOM 6560 C C . LYS B 1 140 ? 22.078 -49.406 -13.578 1 94.69 140 LYS B C 1
ATOM 6562 O O . LYS B 1 140 ? 21.359 -50.094 -12.828 1 94.69 140 LYS B O 1
ATOM 6567 N N . ARG B 1 141 ? 21.906 -48.125 -13.789 1 95.81 141 ARG B N 1
ATOM 6568 C CA . ARG B 1 141 ? 20.766 -47.438 -13.211 1 95.81 141 ARG B CA 1
ATOM 6569 C C . ARG B 1 141 ? 19.453 -48.031 -13.672 1 95.81 141 ARG B C 1
ATOM 6571 O O . ARG B 1 141 ? 18.516 -48.156 -12.883 1 95.81 141 ARG B O 1
ATOM 6578 N N . PHE B 1 142 ? 19.391 -48.375 -14.938 1 96.5 142 PHE B N 1
ATOM 6579 C CA . PHE B 1 142 ? 18.188 -48.969 -15.492 1 96.5 142 PHE B CA 1
ATOM 6580 C C . PHE B 1 142 ? 17.906 -50.312 -14.828 1 96.5 142 PHE B C 1
ATOM 6582 O O . PHE B 1 142 ? 16.766 -50.594 -14.438 1 96.5 142 PHE B O 1
ATOM 6589 N N . LEU B 1 143 ? 18.922 -51.062 -14.703 1 95.62 143 LEU B N 1
ATOM 6590 C CA . LEU B 1 143 ? 18.812 -52.344 -14.047 1 95.62 143 LEU B CA 1
ATOM 6591 C C . LEU B 1 143 ? 18.344 -52.219 -12.602 1 95.62 143 LEU B C 1
ATOM 6593 O O . LEU B 1 143 ? 17.406 -52.875 -12.172 1 95.62 143 LEU B O 1
ATOM 6597 N N . GLU B 1 144 ? 18.969 -51.344 -11.922 1 94.94 144 GLU B N 1
ATOM 6598 C CA . GLU B 1 144 ? 18.641 -51.125 -10.516 1 94.94 144 GLU B CA 1
ATOM 6599 C C . GLU B 1 144 ? 17.234 -50.562 -10.352 1 94.94 144 GLU B C 1
ATOM 6601 O O . GLU B 1 144 ? 16.516 -50.938 -9.414 1 94.94 144 GLU B O 1
ATOM 6606 N N . ARG B 1 145 ? 16.859 -49.688 -11.203 1 95.81 145 ARG B N 1
ATOM 6607 C CA . ARG B 1 145 ? 15.508 -49.125 -11.172 1 95.81 145 ARG B CA 1
ATOM 6608 C C . ARG B 1 145 ? 14.453 -50.188 -11.406 1 95.81 145 ARG B C 1
ATOM 6610 O O . ARG B 1 145 ? 13.414 -50.188 -10.742 1 95.81 145 ARG B O 1
ATOM 6617 N N . PHE B 1 146 ? 14.727 -51.031 -12.328 1 95.81 146 PHE B N 1
ATOM 6618 C CA . PHE B 1 146 ? 13.797 -52.125 -12.617 1 95.81 146 PHE B CA 1
ATOM 6619 C C . PHE B 1 146 ? 13.602 -53 -11.398 1 95.81 146 PHE B C 1
ATOM 6621 O O . PHE B 1 146 ? 12.469 -53.375 -11.062 1 95.81 146 PHE B O 1
ATOM 6628 N N . ILE B 1 147 ? 14.641 -53.312 -10.734 1 96.06 147 ILE B N 1
ATOM 6629 C CA . ILE B 1 147 ? 14.594 -54.156 -9.547 1 96.06 147 ILE B CA 1
ATOM 6630 C C . ILE B 1 147 ? 13.875 -53.438 -8.414 1 96.06 147 ILE B C 1
ATOM 6632 O O . ILE B 1 147 ? 13.016 -54 -7.742 1 96.06 147 ILE B O 1
ATOM 6636 N N . THR B 1 148 ? 14.234 -52.219 -8.234 1 95.81 148 THR B N 1
ATOM 6637 C CA . THR B 1 148 ? 13.609 -51.406 -7.188 1 95.81 148 THR B CA 1
ATOM 6638 C C . THR B 1 148 ? 12.102 -51.344 -7.402 1 95.81 148 THR B C 1
ATOM 6640 O O . THR B 1 148 ? 11.328 -51.5 -6.461 1 95.81 148 THR B O 1
ATOM 6643 N N . LEU B 1 149 ? 11.656 -51.125 -8.633 1 96 149 LEU B N 1
ATOM 6644 C CA . LEU B 1 149 ? 10.234 -51.031 -8.938 1 96 149 LEU B CA 1
ATOM 6645 C C . LEU B 1 149 ? 9.539 -52.375 -8.727 1 96 149 LEU B C 1
ATOM 6647 O O . LEU B 1 149 ? 8.398 -52.406 -8.266 1 96 149 LEU B O 1
ATOM 6651 N N . GLY B 1 150 ? 10.211 -53.406 -9.062 1 96.31 150 GLY B N 1
ATOM 6652 C CA . GLY B 1 150 ? 9.664 -54.719 -8.805 1 96.31 150 GLY B CA 1
ATOM 6653 C C . GLY B 1 150 ? 9.438 -54.969 -7.324 1 96.31 150 GLY B C 1
ATOM 6654 O O . GLY B 1 150 ? 8.406 -55.531 -6.941 1 96.31 150 GLY B O 1
ATOM 6655 N N . LYS B 1 151 ? 10.406 -54.562 -6.598 1 95.5 151 LYS B N 1
ATOM 6656 C CA . LYS B 1 151 ? 10.273 -54.719 -5.152 1 95.5 151 LYS B CA 1
ATOM 6657 C C . LYS B 1 151 ? 9.141 -53.844 -4.605 1 95.5 151 LYS B C 1
ATOM 6659 O O . LYS B 1 151 ? 8.383 -54.281 -3.744 1 95.5 151 LYS B O 1
ATOM 6664 N N . ARG B 1 152 ? 9 -52.719 -5.129 1 95.31 152 ARG B N 1
ATOM 6665 C CA . ARG B 1 152 ? 7.953 -51.781 -4.699 1 95.31 152 ARG B CA 1
ATOM 6666 C C . ARG B 1 152 ? 6.574 -52.281 -5.117 1 95.31 152 ARG B C 1
ATOM 6668 O O . ARG B 1 152 ? 5.562 -51.875 -4.547 1 95.31 152 ARG B O 1
ATOM 6675 N N . ASN B 1 153 ? 6.594 -53.156 -6.125 1 95.19 153 ASN B N 1
ATOM 6676 C CA . ASN B 1 153 ? 5.344 -53.781 -6.555 1 95.19 153 ASN B CA 1
ATOM 6677 C C . ASN B 1 153 ? 5.074 -55.062 -5.809 1 95.19 153 ASN B C 1
ATOM 6679 O O . ASN B 1 153 ? 4.074 -55.75 -6.066 1 95.19 153 ASN B O 1
ATOM 6683 N N . GLY B 1 154 ? 5.922 -55.438 -4.918 1 95.62 154 GLY B N 1
ATOM 6684 C CA . GLY B 1 154 ? 5.719 -56.594 -4.055 1 95.62 154 GLY B CA 1
ATOM 6685 C C . GLY B 1 154 ? 6.141 -57.906 -4.699 1 95.62 154 GLY B C 1
ATOM 6686 O O . GLY B 1 154 ? 5.742 -59 -4.25 1 95.62 154 GLY B O 1
ATOM 6687 N N . LEU B 1 155 ? 6.945 -57.875 -5.699 1 96.12 155 LEU B N 1
ATOM 6688 C CA . LEU B 1 155 ? 7.305 -59.094 -6.422 1 96.12 155 LEU B CA 1
ATOM 6689 C C . LEU B 1 155 ? 8.188 -60 -5.566 1 96.12 155 LEU B C 1
ATOM 6691 O O . LEU B 1 155 ? 8.359 -61.188 -5.879 1 96.12 155 LEU B O 1
ATOM 6695 N N . HIS B 1 156 ? 8.766 -59.5 -4.52 1 92.5 156 HIS B N 1
ATOM 6696 C CA . HIS B 1 156 ? 9.539 -60.312 -3.584 1 92.5 156 HIS B CA 1
ATOM 6697 C C . HIS B 1 156 ? 8.633 -60.938 -2.527 1 92.5 156 HIS B C 1
ATOM 6699 O O . HIS B 1 156 ? 9.094 -61.75 -1.728 1 92.5 156 HIS B O 1
ATOM 6705 N N . LEU B 1 157 ? 7.398 -60.594 -2.514 1 95.44 157 LEU B N 1
ATOM 6706 C CA . LEU B 1 157 ? 6.461 -61.062 -1.504 1 95.44 157 LEU B CA 1
ATOM 6707 C C . LEU B 1 157 ? 5.688 -62.281 -2.012 1 95.44 157 LEU B C 1
ATOM 6709 O O . LEU B 1 157 ? 5.926 -62.75 -3.127 1 95.44 157 LEU B O 1
ATOM 6713 N N . SER B 1 158 ? 4.684 -62.781 -1.181 1 95.5 158 SER B N 1
ATOM 6714 C CA . SER B 1 158 ? 3.949 -64 -1.504 1 95.5 158 SER B CA 1
ATOM 6715 C C . SER B 1 158 ? 3.029 -63.812 -2.703 1 95.5 158 SER B C 1
ATOM 6717 O O . SER B 1 158 ? 2.656 -62.656 -3.016 1 95.5 158 SER B O 1
ATOM 6719 N N . LEU B 1 159 ? 2.633 -64.875 -3.344 1 94.5 159 LEU B N 1
ATOM 6720 C CA . LEU B 1 159 ? 1.795 -64.812 -4.539 1 94.5 159 LEU B CA 1
ATOM 6721 C C . LEU B 1 159 ? 0.432 -64.188 -4.223 1 94.5 159 LEU B C 1
ATOM 6723 O O . LEU B 1 159 ? -0.161 -63.531 -5.066 1 94.5 159 LEU B O 1
ATOM 6727 N N . ASP B 1 160 ? -0.007 -64.5 -3.045 1 95 160 ASP B N 1
ATOM 6728 C CA . ASP B 1 160 ? -1.297 -63.906 -2.643 1 95 160 ASP B CA 1
ATOM 6729 C C . ASP B 1 160 ? -1.239 -62.406 -2.561 1 95 160 ASP B C 1
ATOM 6731 O O . ASP B 1 160 ? -2.172 -61.719 -2.988 1 95 160 ASP B O 1
ATOM 6735 N N . ILE B 1 161 ? -0.177 -61.938 -2 1 95.75 161 ILE B N 1
ATOM 6736 C CA . ILE B 1 161 ? 0.004 -60.5 -1.895 1 95.75 161 ILE B CA 1
ATOM 6737 C C . ILE B 1 161 ? 0.167 -59.906 -3.287 1 95.75 161 ILE B C 1
ATOM 6739 O O . ILE B 1 161 ? -0.409 -58.844 -3.59 1 95.75 161 ILE B O 1
ATOM 6743 N N . GLN B 1 162 ? 0.92 -60.469 -4.137 1 96.31 162 GLN B N 1
ATOM 6744 C CA . GLN B 1 162 ? 1.13 -60 -5.504 1 96.31 162 GLN B CA 1
ATOM 6745 C C . GLN B 1 162 ? -0.194 -59.906 -6.254 1 96.31 162 GLN B C 1
ATOM 6747 O O . GLN B 1 162 ? -0.43 -58.906 -6.957 1 96.31 162 GLN B O 1
ATOM 6752 N N . GLU B 1 163 ? -0.999 -60.906 -6.09 1 96.12 163 GLU B N 1
ATOM 6753 C CA . GLU B 1 163 ? -2.293 -60.875 -6.762 1 96.12 163 GLU B CA 1
ATOM 6754 C C . GLU B 1 163 ? -3.176 -59.75 -6.254 1 96.12 163 GLU B C 1
ATOM 6756 O O . GLU B 1 163 ? -3.877 -59.094 -7.035 1 96.12 163 GLU B O 1
ATOM 6761 N N . GLU B 1 164 ? -3.145 -59.594 -4.988 1 96.56 164 GLU B N 1
ATOM 6762 C CA . GLU B 1 164 ? -3.918 -58.469 -4.418 1 96.56 164 GLU B CA 1
ATOM 6763 C C . GLU B 1 164 ? -3.406 -57.125 -4.906 1 96.56 164 GLU B C 1
ATOM 6765 O O . GLU B 1 164 ? -4.195 -56.25 -5.238 1 96.56 164 GLU B O 1
ATOM 6770 N N . VAL B 1 165 ? -2.121 -56.969 -4.895 1 96.69 165 VAL B N 1
ATOM 6771 C CA . VAL B 1 165 ? -1.504 -55.75 -5.387 1 96.69 165 VAL B CA 1
ATOM 6772 C C . VAL B 1 165 ? -1.905 -55.5 -6.84 1 96.69 165 VAL B C 1
ATOM 6774 O O . VAL B 1 165 ? -2.236 -54.375 -7.227 1 96.69 165 VAL B O 1
ATOM 6777 N N . LYS B 1 166 ? -1.884 -56.469 -7.625 1 96.12 166 LYS B N 1
ATOM 6778 C CA . LYS B 1 166 ? -2.26 -56.375 -9.039 1 96.12 166 LYS B CA 1
ATOM 6779 C C . LYS B 1 166 ? -3.699 -55.906 -9.195 1 96.12 166 LYS B C 1
ATOM 6781 O O . LYS B 1 166 ? -3.975 -55 -9.984 1 96.12 166 LYS B O 1
ATOM 6786 N N . ASN B 1 167 ? -4.586 -56.5 -8.469 1 96.56 167 ASN B N 1
ATOM 6787 C CA . ASN B 1 167 ? -6 -56.125 -8.547 1 96.56 167 ASN B CA 1
ATOM 6788 C C . ASN B 1 167 ? -6.246 -54.688 -8.102 1 96.56 167 ASN B C 1
ATOM 6790 O O . ASN B 1 167 ? -6.977 -53.969 -8.758 1 96.56 167 ASN B O 1
ATOM 6794 N N . VAL B 1 168 ? -5.664 -54.406 -6.984 1 97.31 168 VAL B N 1
ATOM 6795 C CA . VAL B 1 168 ? -5.836 -53.062 -6.438 1 97.31 168 VAL B CA 1
ATOM 6796 C C . VAL B 1 168 ? -5.246 -52.031 -7.398 1 97.31 168 VAL B C 1
ATOM 6798 O O . VAL B 1 168 ? -5.84 -50.969 -7.629 1 97.31 168 VAL B O 1
ATOM 6801 N N . SER B 1 169 ? -4.117 -52.344 -7.98 1 96.81 169 SER B N 1
ATOM 6802 C CA . SER B 1 169 ? -3.457 -51.438 -8.914 1 96.81 169 SER B CA 1
ATOM 6803 C C . SER B 1 169 ? -4.312 -51.188 -10.156 1 96.81 169 SER B C 1
ATOM 6805 O O . SER B 1 169 ? -4.406 -50.062 -10.641 1 96.81 169 SER B O 1
ATOM 6807 N N . LYS B 1 170 ? -4.898 -52.219 -10.664 1 96.62 170 LYS B N 1
ATOM 6808 C CA . LYS B 1 170 ? -5.777 -52.094 -11.82 1 96.62 170 LYS B CA 1
ATOM 6809 C C . LYS B 1 170 ? -6.98 -51.188 -11.508 1 96.62 170 LYS B C 1
ATOM 6811 O O . LYS B 1 170 ? -7.379 -50.375 -12.328 1 96.62 170 LYS B O 1
ATOM 6816 N N . LEU B 1 171 ? -7.5 -51.438 -10.344 1 97.12 171 LEU B N 1
ATOM 6817 C CA . LEU B 1 171 ? -8.648 -50.625 -9.93 1 97.12 171 LEU B CA 1
ATOM 6818 C C . LEU B 1 171 ? -8.258 -49.156 -9.781 1 97.12 171 LEU B C 1
ATOM 6820 O O . LEU B 1 171 ? -9.016 -48.281 -10.188 1 97.12 171 LEU B O 1
ATOM 6824 N N . ILE B 1 172 ? -7.148 -48.906 -9.195 1 97.69 172 ILE B N 1
ATOM 6825 C CA . ILE B 1 172 ? -6.648 -47.531 -9.031 1 97.69 172 ILE B CA 1
ATOM 6826 C C . ILE B 1 172 ? -6.5 -46.875 -10.398 1 97.69 172 ILE B C 1
ATOM 6828 O O . ILE B 1 172 ? -6.934 -45.75 -10.594 1 97.69 172 ILE B O 1
ATOM 6832 N N . SER B 1 173 ? -5.93 -47.531 -11.344 1 96.25 173 SER B N 1
ATOM 6833 C CA . SER B 1 173 ? -5.742 -47 -12.695 1 96.25 173 SER B CA 1
ATOM 6834 C C . SER B 1 173 ? -7.078 -46.688 -13.352 1 96.25 173 SER B C 1
ATOM 6836 O O . SER B 1 173 ? -7.246 -45.594 -13.93 1 96.25 173 SER B O 1
ATOM 6838 N N . ASP B 1 174 ? -7.941 -47.594 -13.219 1 96.25 174 ASP B N 1
ATOM 6839 C CA . ASP B 1 174 ? -9.258 -47.406 -13.828 1 96.25 174 ASP B CA 1
ATOM 6840 C C . ASP B 1 174 ? -9.984 -46.219 -13.242 1 96.25 174 ASP B C 1
ATOM 6842 O O . ASP B 1 174 ? -10.555 -45.406 -13.984 1 96.25 174 ASP B O 1
ATOM 6846 N N . LEU B 1 175 ? -10.016 -46.125 -11.969 1 97.75 175 LEU B N 1
ATOM 6847 C CA . LEU B 1 175 ? -10.688 -45.031 -11.281 1 97.75 175 LEU B CA 1
ATOM 6848 C C . LEU B 1 175 ? -10.039 -43.688 -11.633 1 97.75 175 LEU B C 1
ATOM 6850 O O . LEU B 1 175 ? -10.734 -42.688 -11.805 1 97.75 175 LEU B O 1
ATOM 6854 N N . SER B 1 176 ? -8.734 -43.656 -11.773 1 97.69 176 SER B N 1
ATOM 6855 C CA . SER B 1 176 ? -8.031 -42.438 -12.141 1 97.69 176 SER B CA 1
ATOM 6856 C C . SER B 1 176 ? -8.422 -42 -13.539 1 97.69 176 SER B C 1
ATOM 6858 O O . SER B 1 176 ? -8.609 -40.781 -13.781 1 97.69 176 SER B O 1
ATOM 6860 N N . ILE B 1 177 ? -8.531 -42.875 -14.453 1 95.75 177 ILE B N 1
ATOM 6861 C CA . ILE B 1 177 ? -8.914 -42.562 -15.828 1 95.75 177 ILE B CA 1
ATOM 6862 C C . ILE B 1 177 ? -10.344 -42.031 -15.859 1 95.75 177 ILE B C 1
ATOM 6864 O O . ILE B 1 177 ? -10.633 -41.031 -16.547 1 95.75 177 ILE B O 1
ATOM 6868 N N . ASN B 1 178 ? -11.211 -42.656 -15.086 1 96.12 178 ASN B N 1
ATOM 6869 C CA . ASN B 1 178 ? -12.594 -42.188 -15 1 96.12 178 ASN B CA 1
ATOM 6870 C C . ASN B 1 178 ? -12.672 -40.75 -14.453 1 96.12 178 ASN B C 1
ATOM 6872 O O . ASN B 1 178 ? -13.469 -39.938 -14.938 1 96.12 178 ASN B O 1
ATOM 6876 N N . PHE B 1 179 ? -11.922 -40.5 -13.438 1 97.38 179 PHE B N 1
ATOM 6877 C CA . PHE B 1 179 ? -11.867 -39.156 -12.859 1 97.38 179 PHE B CA 1
ATOM 6878 C C . PHE B 1 179 ? -11.531 -38.125 -13.922 1 97.38 179 PHE B C 1
ATOM 6880 O O . PHE B 1 179 ? -12.219 -37.125 -14.047 1 97.38 179 PHE B O 1
ATOM 6887 N N . ASN B 1 180 ? -10.516 -38.375 -14.688 1 94.5 180 ASN B N 1
ATOM 6888 C CA . ASN B 1 180 ? -10.062 -37.438 -15.711 1 94.5 180 ASN B CA 1
ATOM 6889 C C . ASN B 1 180 ? -11.07 -37.344 -16.859 1 94.5 180 ASN B C 1
ATOM 6891 O O . ASN B 1 180 ? -11.25 -36.25 -17.422 1 94.5 180 ASN B O 1
ATOM 6895 N N . GLN B 1 181 ? -11.609 -38.438 -17.219 1 93.06 181 GLN B N 1
ATOM 6896 C CA . GLN B 1 181 ? -12.633 -38.406 -18.266 1 93.06 181 GLN B CA 1
ATOM 6897 C C . GLN B 1 181 ? -13.797 -37.5 -17.875 1 93.06 181 GLN B C 1
ATOM 6899 O O . GLN B 1 181 ? -14.297 -36.75 -18.703 1 93.06 181 GLN B O 1
ATOM 6904 N N . ASN B 1 182 ? -14.242 -37.656 -16.594 1 94.88 182 ASN B N 1
ATOM 6905 C CA . ASN B 1 182 ? -15.289 -36.75 -16.094 1 94.88 182 ASN B CA 1
ATOM 6906 C C . ASN B 1 182 ? -14.898 -35.281 -16.25 1 94.88 182 ASN B C 1
ATOM 6908 O O . ASN B 1 182 ? -15.711 -34.469 -16.703 1 94.88 182 ASN B O 1
ATOM 6912 N N . MET B 1 183 ? -13.703 -35.031 -15.938 1 93.81 183 MET B N 1
ATOM 6913 C CA . MET B 1 183 ? -13.211 -33.656 -16.031 1 93.81 183 MET B CA 1
ATOM 6914 C C . MET B 1 183 ? -13.195 -33.156 -17.469 1 93.81 183 MET B C 1
ATOM 6916 O O . MET B 1 183 ? -13.617 -32.062 -17.75 1 93.81 183 MET B O 1
ATOM 6920 N N . ASN B 1 184 ? -12.727 -33.969 -18.344 1 89.81 184 ASN B N 1
ATOM 6921 C CA . ASN B 1 184 ? -12.594 -33.594 -19.75 1 89.81 184 ASN B CA 1
ATOM 6922 C C . ASN B 1 184 ? -13.953 -33.375 -20.391 1 89.81 184 ASN B C 1
ATOM 6924 O O . ASN B 1 184 ? -14.086 -32.531 -21.297 1 89.81 184 ASN B O 1
ATOM 6928 N N . GLU B 1 185 ? -14.906 -34.062 -19.891 1 91.31 185 GLU B N 1
ATOM 6929 C CA . GLU B 1 185 ? -16.234 -34 -20.516 1 91.31 185 GLU B CA 1
ATOM 6930 C C . GLU B 1 185 ? -17.109 -32.969 -19.812 1 91.31 185 GLU B C 1
ATOM 6932 O O . GLU B 1 185 ? -18.266 -32.781 -20.203 1 91.31 185 GLU B O 1
ATOM 6937 N N . GLU B 1 186 ? -16.609 -32.344 -18.766 1 91.81 186 GLU B N 1
ATOM 6938 C CA . GLU B 1 186 ? -17.344 -31.312 -18.062 1 91.81 186 GLU B CA 1
ATOM 6939 C C . GLU B 1 186 ? -17.625 -30.109 -18.984 1 91.81 186 GLU B C 1
ATOM 6941 O O . GLU B 1 186 ? -16.703 -29.609 -19.641 1 91.81 186 GLU B O 1
ATOM 6946 N N . ASN B 1 187 ? -18.906 -29.609 -19.094 1 91.38 187 ASN B N 1
ATOM 6947 C CA . ASN B 1 187 ? -19.266 -28.531 -20.016 1 91.38 187 ASN B CA 1
ATOM 6948 C C . ASN B 1 187 ? -20.312 -27.609 -19.422 1 91.38 187 ASN B C 1
ATOM 6950 O O . ASN B 1 187 ? -21.109 -27.016 -20.156 1 91.38 187 ASN B O 1
ATOM 6954 N N . THR B 1 188 ? -20.312 -27.453 -18.156 1 94.94 188 THR B N 1
ATOM 6955 C CA . THR B 1 188 ? -21.234 -26.562 -17.469 1 94.94 188 THR B CA 1
ATOM 6956 C C . THR B 1 188 ? -21.016 -25.109 -17.891 1 94.94 188 THR B C 1
ATOM 6958 O O . THR B 1 188 ? -19.875 -24.703 -18.109 1 94.94 188 THR B O 1
ATOM 6961 N N . TYR B 1 189 ? -22.109 -24.344 -18.062 1 96.5 189 TYR B N 1
ATOM 6962 C CA . TYR B 1 189 ? -22.031 -22.891 -18.281 1 96.5 189 TYR B CA 1
ATOM 6963 C C . TYR B 1 189 ? -23.094 -22.172 -17.484 1 96.5 189 TYR B C 1
ATOM 6965 O O . TYR B 1 189 ? -24.078 -22.766 -17.047 1 96.5 189 TYR B O 1
ATOM 6973 N N . LEU B 1 190 ? -22.906 -20.938 -17.156 1 98.38 190 LEU B N 1
ATOM 6974 C CA . LEU B 1 190 ? -23.844 -20.047 -16.5 1 98.38 190 LEU B CA 1
ATOM 6975 C C . LEU B 1 190 ? -24.281 -18.922 -17.438 1 98.38 190 LEU B C 1
ATOM 6977 O O . LEU B 1 190 ? -23.594 -18.641 -18.422 1 98.38 190 LEU B O 1
ATOM 6981 N N . THR B 1 191 ? -25.453 -18.391 -17.188 1 98.31 191 THR B N 1
ATOM 6982 C CA . THR B 1 191 ? -25.969 -17.281 -17.984 1 98.31 191 THR B CA 1
ATOM 6983 C C . THR B 1 191 ? -26.078 -16 -17.141 1 98.31 191 THR B C 1
ATOM 6985 O O . THR B 1 191 ? -26.484 -16.062 -15.977 1 98.31 191 THR B O 1
ATOM 6988 N N . PHE B 1 192 ? -25.625 -14.891 -17.719 1 98.56 192 PHE B N 1
ATOM 6989 C CA . PHE B 1 192 ? -25.656 -13.617 -17.016 1 98.56 192 PHE B CA 1
ATOM 6990 C C . PHE B 1 192 ? -26.125 -12.5 -17.938 1 98.56 192 PHE B C 1
ATOM 6992 O O . PHE B 1 192 ? -25.906 -12.555 -19.156 1 98.56 192 PHE B O 1
ATOM 6999 N N . THR B 1 193 ? -26.75 -11.438 -17.344 1 97.5 193 THR B N 1
ATOM 7000 C CA . THR B 1 193 ? -27.047 -10.195 -18.062 1 97.5 193 THR B CA 1
ATOM 7001 C C . THR B 1 193 ? -25.781 -9.336 -18.172 1 97.5 193 THR B C 1
ATOM 7003 O O . THR B 1 193 ? -24.781 -9.594 -17.5 1 97.5 193 THR B O 1
ATOM 7006 N N . GLU B 1 194 ? -25.875 -8.367 -19 1 95.62 194 GLU B N 1
ATOM 7007 C CA . GLU B 1 194 ? -24.75 -7.434 -19.141 1 95.62 194 GLU B CA 1
ATOM 7008 C C . GLU B 1 194 ? -24.453 -6.727 -17.828 1 95.62 194 GLU B C 1
ATOM 7010 O O . GLU B 1 194 ? -23.281 -6.531 -17.484 1 95.62 194 GLU B O 1
ATOM 7015 N N . LYS B 1 195 ? -25.438 -6.375 -17.125 1 94.38 195 LYS B N 1
ATOM 7016 C CA . LYS B 1 195 ? -25.281 -5.688 -15.836 1 94.38 195 LYS B CA 1
ATOM 7017 C C . LYS B 1 195 ? -24.578 -6.578 -14.82 1 94.38 195 LYS B C 1
ATOM 7019 O O . LYS B 1 195 ? -23.781 -6.102 -14.016 1 94.38 195 LYS B O 1
ATOM 7024 N N . GLU B 1 196 ? -24.812 -7.879 -14.898 1 97.12 196 GLU B N 1
ATOM 7025 C CA . GLU B 1 196 ? -24.219 -8.836 -13.977 1 97.12 196 GLU B CA 1
ATOM 7026 C C . GLU B 1 196 ? -22.75 -9.078 -14.297 1 97.12 196 GLU B C 1
ATOM 7028 O O . GLU B 1 196 ? -22.016 -9.648 -13.484 1 97.12 196 GLU B O 1
ATOM 7033 N N . LEU B 1 197 ? -22.359 -8.641 -15.461 1 97.25 197 LEU B N 1
ATOM 7034 C CA . LEU B 1 197 ? -20.969 -8.828 -15.875 1 97.25 197 LEU B CA 1
ATOM 7035 C C . LEU B 1 197 ? -20.234 -7.5 -15.883 1 97.25 197 LEU B C 1
ATOM 7037 O O . LEU B 1 197 ? -19.234 -7.348 -16.594 1 97.25 197 LEU B O 1
ATOM 7041 N N . SER B 1 198 ? -20.75 -6.547 -15.094 1 93.19 198 SER B N 1
ATOM 7042 C CA . SER B 1 198 ? -20.109 -5.238 -15.016 1 93.19 198 SER B CA 1
ATOM 7043 C C . SER B 1 198 ? -18.656 -5.367 -14.57 1 93.19 198 SER B C 1
ATOM 7045 O O . SER B 1 198 ? -18.328 -6.168 -13.688 1 93.19 198 SER B O 1
ATOM 7047 N N . GLY B 1 199 ? -17.734 -4.598 -15.211 1 91 199 GLY B N 1
ATOM 7048 C CA . GLY B 1 199 ? -16.328 -4.609 -14.875 1 91 199 GLY B CA 1
ATOM 7049 C C . GLY B 1 199 ? -15.477 -5.367 -15.883 1 91 199 GLY B C 1
ATOM 7050 O O . GLY B 1 199 ? -14.25 -5.23 -15.906 1 91 199 GLY B O 1
ATOM 7051 N N . LEU B 1 200 ? -16.125 -6.203 -16.656 1 92.94 200 LEU B N 1
ATOM 7052 C CA . LEU B 1 200 ? -15.398 -6.957 -17.656 1 92.94 200 LEU B CA 1
ATOM 7053 C C . LEU B 1 200 ? -15.227 -6.141 -18.938 1 92.94 200 LEU B C 1
ATOM 7055 O O . LEU B 1 200 ? -16.094 -5.344 -19.281 1 92.94 200 LEU B O 1
ATOM 7059 N N . ALA B 1 201 ? -14.148 -6.344 -19.594 1 85.44 201 ALA B N 1
ATOM 7060 C CA . ALA B 1 201 ? -13.82 -5.605 -20.812 1 85.44 201 ALA B CA 1
ATOM 7061 C C . ALA B 1 201 ? -14.719 -6.02 -21.969 1 85.44 201 ALA B C 1
ATOM 7063 O O . ALA B 1 201 ? -15.281 -7.117 -21.969 1 85.44 201 ALA B O 1
ATOM 7064 N N . ASP B 1 202 ? -14.758 -5.137 -22.938 1 83.81 202 ASP B N 1
ATOM 7065 C CA . ASP B 1 202 ? -15.531 -5.414 -24.141 1 83.81 202 ASP B CA 1
ATOM 7066 C C . ASP B 1 202 ? -14.992 -6.641 -24.875 1 83.81 202 ASP B C 1
ATOM 7068 O O . ASP B 1 202 ? -15.766 -7.43 -25.422 1 83.81 202 ASP B O 1
ATOM 7072 N N . SER B 1 203 ? -13.758 -6.738 -24.812 1 80.62 203 SER B N 1
ATOM 7073 C CA . SER B 1 203 ? -13.133 -7.867 -25.5 1 80.62 203 SER B CA 1
ATOM 7074 C C . SER B 1 203 ? -13.57 -9.195 -24.875 1 80.62 203 SER B C 1
ATOM 7076 O O . SER B 1 203 ? -13.719 -10.195 -25.578 1 80.62 203 SER B O 1
ATOM 7078 N N . TYR B 1 204 ? -13.828 -9.211 -23.609 1 89 204 TYR B N 1
ATOM 7079 C CA . TYR B 1 204 ? -14.312 -10.398 -22.906 1 89 204 TYR B CA 1
ATOM 7080 C C . TYR B 1 204 ? -15.758 -10.695 -23.297 1 89 204 TYR B C 1
ATOM 7082 O O . TYR B 1 204 ? -16.094 -11.828 -23.656 1 89 204 TYR B O 1
ATOM 7090 N N . LEU B 1 205 ? -16.578 -9.695 -23.297 1 91.12 205 LEU B N 1
ATOM 7091 C CA . LEU B 1 205 ? -18 -9.859 -23.578 1 91.12 205 LEU B CA 1
ATOM 7092 C C . LEU B 1 205 ? -18.219 -10.289 -25.031 1 91.12 205 LEU B C 1
ATOM 7094 O O . LEU B 1 205 ? -19.078 -11.141 -25.312 1 91.12 205 LEU B O 1
ATOM 7098 N N . ASN B 1 206 ? -17.406 -9.734 -25.859 1 86.44 206 ASN B N 1
ATOM 7099 C CA . ASN B 1 206 ? -17.562 -10.031 -27.281 1 86.44 206 ASN B CA 1
ATOM 7100 C C . ASN B 1 206 ? -17.141 -11.469 -27.609 1 86.44 206 ASN B C 1
ATOM 7102 O O . ASN B 1 206 ? -17.531 -12.016 -28.641 1 86.44 206 ASN B O 1
ATOM 7106 N N . GLY B 1 207 ? -16.375 -12.039 -26.719 1 86.94 207 GLY B N 1
ATOM 7107 C CA . GLY B 1 207 ? -15.922 -13.406 -26.906 1 86.94 207 GLY B CA 1
ATOM 7108 C C . GLY B 1 207 ? -16.906 -14.445 -26.391 1 86.94 207 GLY B C 1
ATOM 7109 O O . GLY B 1 207 ? -16.75 -15.641 -26.656 1 86.94 207 GLY B O 1
ATOM 7110 N N . LEU B 1 208 ? -17.969 -14.023 -25.781 1 93.25 208 LEU B N 1
ATOM 7111 C CA . LEU B 1 208 ? -18.922 -14.938 -25.188 1 93.25 208 LEU B CA 1
ATOM 7112 C C . LEU B 1 208 ? -20.078 -15.219 -26.156 1 93.25 208 LEU B C 1
ATOM 7114 O O . LEU B 1 208 ? -20.484 -14.344 -26.922 1 93.25 208 LEU B O 1
ATOM 7118 N N . GLU B 1 209 ? -20.531 -16.469 -26.156 1 92.56 209 GLU B N 1
ATOM 7119 C CA . GLU B 1 209 ? -21.781 -16.797 -26.844 1 92.56 209 GLU B CA 1
ATOM 7120 C C . GLU B 1 209 ? -22.984 -16.234 -26.109 1 92.56 209 GLU B C 1
ATOM 7122 O O . GLU B 1 209 ? -22.938 -16 -24.906 1 92.56 209 GLU B O 1
ATOM 7127 N N . LYS B 1 210 ? -24.062 -16.031 -26.812 1 94.56 210 LYS B N 1
ATOM 7128 C CA . LYS B 1 210 ? -25.297 -15.523 -26.234 1 94.56 210 LYS B CA 1
ATOM 7129 C C . LYS B 1 210 ? -26.422 -16.531 -26.391 1 94.56 210 LYS B C 1
ATOM 7131 O O . LYS B 1 210 ? -26.5 -17.266 -27.375 1 94.56 210 LYS B O 1
ATOM 7136 N N . THR B 1 211 ? -27.219 -16.5 -25.359 1 95.75 211 THR B N 1
ATOM 7137 C CA . THR B 1 211 ? -28.438 -17.312 -25.438 1 95.75 211 THR B CA 1
ATOM 7138 C C . THR B 1 211 ? -29.469 -16.625 -26.328 1 95.75 211 THR B C 1
ATOM 7140 O O . THR B 1 211 ? -29.25 -15.516 -26.812 1 95.75 211 THR B O 1
ATOM 7143 N N . ALA B 1 212 ? -30.609 -17.375 -26.547 1 93.94 212 ALA B N 1
ATOM 7144 C CA . ALA B 1 212 ? -31.672 -16.875 -27.391 1 93.94 212 ALA B CA 1
ATOM 7145 C C . ALA B 1 212 ? -32.281 -15.586 -26.828 1 93.94 212 ALA B C 1
ATOM 7147 O O . ALA B 1 212 ? -32.688 -14.695 -27.562 1 93.94 212 ALA B O 1
ATOM 7148 N N . ASP B 1 213 ? -32.281 -15.406 -25.547 1 93.62 213 ASP B N 1
ATOM 7149 C CA . ASP B 1 213 ? -32.875 -14.25 -24.891 1 93.62 213 ASP B CA 1
ATOM 7150 C C . ASP B 1 213 ? -31.844 -13.133 -24.703 1 93.62 213 ASP B C 1
ATOM 7152 O O . ASP B 1 213 ? -32.125 -12.133 -24.031 1 93.62 213 ASP B O 1
ATOM 7156 N N . GLY B 1 214 ? -30.656 -13.305 -25.203 1 94 214 GLY B N 1
ATOM 7157 C CA . GLY B 1 214 ? -29.672 -12.234 -25.234 1 94 214 GLY B CA 1
ATOM 7158 C C . GLY B 1 214 ? -28.75 -12.242 -24.031 1 94 214 GLY B C 1
ATOM 7159 O O . GLY B 1 214 ? -27.969 -11.312 -23.844 1 94 214 GLY B O 1
ATOM 7160 N N . GLN B 1 215 ? -28.781 -13.266 -23.234 1 96.88 215 GLN B N 1
ATOM 7161 C CA . GLN B 1 215 ? -27.891 -13.375 -22.094 1 96.88 215 GLN B CA 1
ATOM 7162 C C . GLN B 1 215 ? -26.547 -13.984 -22.5 1 96.88 215 GLN B C 1
ATOM 7164 O O . GLN B 1 215 ? -26.484 -14.766 -23.453 1 96.88 215 GLN B O 1
ATOM 7169 N N . TYR B 1 216 ? -25.531 -13.648 -21.766 1 97.75 216 TYR B N 1
ATOM 7170 C CA . TYR B 1 216 ? -24.188 -14.156 -22.062 1 97.75 216 TYR B CA 1
ATOM 7171 C C . TYR B 1 216 ? -23.984 -15.531 -21.438 1 97.75 216 TYR B C 1
ATOM 7173 O O . TYR B 1 216 ? -24.328 -15.75 -20.281 1 97.75 216 TYR B O 1
ATOM 7181 N N . LYS B 1 217 ? -23.438 -16.453 -22.234 1 97.12 217 LYS B N 1
ATOM 7182 C CA . LYS B 1 217 ? -23.047 -17.766 -21.734 1 97.12 217 LYS B CA 1
ATOM 7183 C C . LYS B 1 217 ? -21.609 -17.75 -21.25 1 97.12 217 LYS B C 1
ATOM 7185 O O . LYS B 1 217 ? -20.688 -17.5 -22.031 1 97.12 217 LYS B O 1
ATOM 7190 N N . VAL B 1 218 ? -21.438 -18.016 -20 1 97.62 218 VAL B N 1
ATOM 7191 C CA . VAL B 1 218 ? -20.109 -18.078 -19.406 1 97.62 218 VAL B CA 1
ATOM 7192 C C . VAL B 1 218 ? -19.797 -19.516 -19.016 1 97.62 218 VAL B C 1
ATOM 7194 O O . VAL B 1 218 ? -20.406 -20.062 -18.078 1 97.62 218 VAL B O 1
ATOM 7197 N N . THR B 1 219 ? -18.766 -20.094 -19.703 1 95.44 219 THR B N 1
ATOM 7198 C CA . THR B 1 219 ? -18.359 -21.453 -19.359 1 95.44 219 THR B CA 1
ATOM 7199 C C . THR B 1 219 ? -17.391 -21.453 -18.188 1 95.44 219 THR B C 1
ATOM 7201 O O . THR B 1 219 ? -17.016 -20.391 -17.688 1 95.44 219 THR B O 1
ATOM 7204 N N . LEU B 1 220 ? -16.969 -22.609 -17.734 1 95.06 220 LEU B N 1
ATOM 7205 C CA . LEU B 1 220 ? -16.062 -22.703 -16.609 1 95.06 220 LEU B CA 1
ATOM 7206 C C . LEU B 1 220 ? -14.625 -22.922 -17.094 1 95.06 220 LEU B C 1
ATOM 7208 O O . LEU B 1 220 ? -13.742 -23.234 -16.297 1 95.06 220 LEU B O 1
ATOM 7212 N N . ALA B 1 221 ? -14.438 -22.719 -18.438 1 91.19 221 ALA B N 1
ATOM 7213 C CA . ALA B 1 221 ? -13.078 -22.766 -18.969 1 91.19 221 ALA B CA 1
ATOM 7214 C C . ALA B 1 221 ? -12.258 -21.578 -18.484 1 91.19 221 ALA B C 1
ATOM 7216 O O . ALA B 1 221 ? -12.812 -20.516 -18.156 1 91.19 221 ALA B O 1
ATOM 7217 N N . TYR B 1 222 ? -11.008 -21.688 -18.469 1 90.25 222 TYR B N 1
ATOM 7218 C CA . TYR B 1 222 ? -10.086 -20.75 -17.844 1 90.25 222 TYR B CA 1
ATOM 7219 C C . TYR B 1 222 ? -10.234 -19.359 -18.469 1 90.25 222 TYR B C 1
ATOM 7221 O O . TYR B 1 222 ? -10.297 -18.359 -17.75 1 90.25 222 TYR B O 1
ATOM 7229 N N . PRO B 1 223 ? -10.352 -19.219 -19.766 1 90.25 223 PRO B N 1
ATOM 7230 C CA . PRO B 1 223 ? -10.438 -17.875 -20.344 1 90.25 223 PRO B CA 1
ATOM 7231 C C . PRO B 1 223 ? -11.719 -17.141 -19.969 1 90.25 223 PRO B C 1
ATOM 7233 O O . PRO B 1 223 ? -11.812 -15.93 -20.109 1 90.25 223 PRO B O 1
ATOM 7236 N N . HIS B 1 224 ? -12.727 -17.953 -19.578 1 93.56 224 HIS B N 1
ATOM 7237 C CA . HIS B 1 224 ? -13.961 -17.359 -19.094 1 93.56 224 HIS B CA 1
ATOM 7238 C C . HIS B 1 224 ? -13.914 -17.141 -17.578 1 93.56 224 HIS B C 1
ATOM 7240 O O . HIS B 1 224 ? -14.219 -16.047 -17.094 1 93.56 224 HIS B O 1
ATOM 7246 N N . TYR B 1 225 ? -13.5 -18.078 -16.906 1 95.12 225 TYR B N 1
ATOM 7247 C CA . TYR B 1 225 ? -13.586 -18.125 -15.445 1 95.12 225 TYR B CA 1
ATOM 7248 C C . TYR B 1 225 ? -12.664 -17.094 -14.812 1 95.12 225 TYR B C 1
ATOM 7250 O O . TYR B 1 225 ? -13.102 -16.25 -14.031 1 95.12 225 TYR B O 1
ATOM 7258 N N . TYR B 1 226 ? -11.438 -17.047 -15.141 1 93.5 226 TYR B N 1
ATOM 7259 C CA . TYR B 1 226 ? -10.453 -16.281 -14.391 1 93.5 226 TYR B CA 1
ATOM 7260 C C . TYR B 1 226 ? -10.648 -14.781 -14.602 1 93.5 226 TYR B C 1
ATOM 7262 O O . TYR B 1 226 ? -10.672 -14.016 -13.641 1 93.5 226 TYR B O 1
ATOM 7270 N N . PRO B 1 227 ? -10.852 -14.344 -15.867 1 93.25 227 PRO B N 1
ATOM 7271 C CA . PRO B 1 227 ? -11.102 -12.914 -16.016 1 93.25 227 PRO B CA 1
ATOM 7272 C C . PRO B 1 227 ? -12.344 -12.445 -15.25 1 93.25 227 PRO B C 1
ATOM 7274 O O . PRO B 1 227 ? -12.328 -11.367 -14.648 1 93.25 227 PRO B O 1
ATOM 7277 N N . LEU B 1 228 ? -13.328 -13.234 -15.258 1 96.75 228 LEU B N 1
ATOM 7278 C CA . LEU B 1 228 ? -14.547 -12.883 -14.531 1 96.75 228 LEU B CA 1
ATOM 7279 C C . LEU B 1 228 ? -14.273 -12.781 -13.039 1 96.75 228 LEU B C 1
ATOM 7281 O O . LEU B 1 228 ? -14.648 -11.789 -12.406 1 96.75 228 LEU B O 1
ATOM 7285 N N . MET B 1 229 ? -13.594 -13.758 -12.5 1 97.38 229 MET B N 1
ATOM 7286 C CA . MET B 1 229 ? -13.328 -13.789 -11.062 1 97.38 229 MET B CA 1
ATOM 7287 C C . MET B 1 229 ? -12.453 -12.609 -10.641 1 97.38 229 MET B C 1
ATOM 7289 O O . MET B 1 229 ? -12.594 -12.094 -9.531 1 97.38 229 MET B O 1
ATOM 7293 N N . LYS B 1 230 ? -11.633 -12.164 -11.555 1 94.69 230 LYS B N 1
ATOM 7294 C CA . LYS B 1 230 ? -10.656 -11.133 -11.234 1 94.69 230 LYS B CA 1
ATOM 7295 C C . LYS B 1 230 ? -11.227 -9.734 -11.445 1 94.69 230 LYS B C 1
ATOM 7297 O O . LYS B 1 230 ? -10.812 -8.781 -10.797 1 94.69 230 LYS B O 1
ATOM 7302 N N . ARG B 1 231 ? -12.297 -9.602 -12.305 1 93.06 231 ARG B N 1
ATOM 7303 C CA . ARG B 1 231 ? -12.57 -8.242 -12.766 1 93.06 231 ARG B CA 1
ATOM 7304 C C . ARG B 1 231 ? -14.047 -7.891 -12.57 1 93.06 231 ARG B C 1
ATOM 7306 O O . ARG B 1 231 ? -14.414 -6.715 -12.578 1 93.06 231 ARG B O 1
ATOM 7313 N N . CYS B 1 232 ? -14.875 -8.859 -12.453 1 96.19 232 CYS B N 1
ATOM 7314 C CA . CYS B 1 232 ? -16.312 -8.578 -12.344 1 96.19 232 CYS B CA 1
ATOM 7315 C C . CYS B 1 232 ? -16.625 -7.855 -11.039 1 96.19 232 CYS B C 1
ATOM 7317 O O . CYS B 1 232 ? -16.328 -8.359 -9.961 1 96.19 232 CYS B O 1
ATOM 7319 N N . HIS B 1 233 ? -17.328 -6.727 -11.125 1 93 233 HIS B N 1
ATOM 7320 C CA . HIS B 1 233 ? -17.609 -5.902 -9.953 1 93 233 HIS B CA 1
ATOM 7321 C C . HIS B 1 233 ? -18.75 -6.496 -9.125 1 93 233 HIS B C 1
ATOM 7323 O O . HIS B 1 233 ? -18.922 -6.125 -7.961 1 93 233 HIS B O 1
ATOM 7329 N N . VAL B 1 234 ? -19.531 -7.387 -9.695 1 94.44 234 VAL B N 1
ATOM 7330 C CA . VAL B 1 234 ? -20.719 -7.918 -9.039 1 94.44 234 VAL B CA 1
ATOM 7331 C C . VAL B 1 234 ? -20.344 -9.156 -8.227 1 94.44 234 VAL B C 1
ATOM 7333 O O . VAL B 1 234 ? -20.094 -10.227 -8.789 1 94.44 234 VAL B O 1
ATOM 7336 N N . ALA B 1 235 ? -20.406 -9.055 -6.91 1 95.44 235 ALA B N 1
ATOM 7337 C CA . ALA B 1 235 ? -20 -10.133 -6.008 1 95.44 235 ALA B CA 1
ATOM 7338 C C . ALA B 1 235 ? -20.859 -11.375 -6.215 1 95.44 235 ALA B C 1
ATOM 7340 O O . ALA B 1 235 ? -20.344 -12.5 -6.184 1 95.44 235 ALA B O 1
ATOM 7341 N N . GLU B 1 236 ? -22.094 -11.195 -6.434 1 96.75 236 GLU B N 1
ATOM 7342 C CA . GLU B 1 236 ? -23 -12.328 -6.594 1 96.75 236 GLU B CA 1
ATOM 7343 C C . GLU B 1 236 ? -22.672 -13.133 -7.848 1 96.75 236 GLU B C 1
ATOM 7345 O O . GLU B 1 236 ? -22.781 -14.359 -7.855 1 96.75 236 GLU B O 1
ATOM 7350 N N . THR B 1 237 ? -22.281 -12.461 -8.906 1 98.31 237 THR B N 1
ATOM 7351 C CA . THR B 1 237 ? -21.828 -13.141 -10.109 1 98.31 237 THR B CA 1
ATOM 7352 C C . THR B 1 237 ? -20.578 -13.984 -9.828 1 98.31 237 THR B C 1
ATOM 7354 O O . THR B 1 237 ? -20.5 -15.141 -10.242 1 98.31 237 THR B O 1
ATOM 7357 N N . ARG B 1 238 ? -19.672 -13.438 -9.109 1 98.25 238 ARG B N 1
ATOM 7358 C CA . ARG B 1 238 ? -18.453 -14.164 -8.75 1 98.25 238 ARG B CA 1
ATOM 7359 C C . ARG B 1 238 ? -18.766 -15.359 -7.863 1 98.25 238 ARG B C 1
ATOM 7361 O O . ARG B 1 238 ? -18.203 -16.438 -8.047 1 98.25 238 ARG B O 1
ATOM 7368 N N . ARG B 1 239 ? -19.688 -15.172 -6.902 1 98.19 239 ARG B N 1
ATOM 7369 C CA . ARG B 1 239 ? -20.078 -16.266 -6.008 1 98.19 239 ARG B CA 1
ATOM 7370 C C . ARG B 1 239 ? -20.672 -17.422 -6.789 1 98.19 239 ARG B C 1
ATOM 7372 O O . ARG B 1 239 ? -20.281 -18.578 -6.578 1 98.19 239 ARG B O 1
ATOM 7379 N N . LYS B 1 240 ? -21.594 -17.125 -7.695 1 98.56 240 LYS B N 1
ATOM 7380 C CA . LYS B 1 240 ? -22.234 -18.156 -8.508 1 98.56 240 LYS B CA 1
ATOM 7381 C C . LYS B 1 240 ? -21.219 -18.891 -9.375 1 98.56 240 LYS B C 1
ATOM 7383 O O . LYS B 1 240 ? -21.25 -20.109 -9.484 1 98.56 240 LYS B O 1
ATOM 7388 N N . THR B 1 241 ? -20.344 -18.125 -9.93 1 98.62 241 THR B N 1
ATOM 7389 C CA . THR B 1 241 ? -19.359 -18.688 -10.836 1 98.62 241 THR B CA 1
ATOM 7390 C C . THR B 1 241 ? -18.359 -19.547 -10.062 1 98.62 241 THR B C 1
ATOM 7392 O O . THR B 1 241 ? -18.016 -20.656 -10.5 1 98.62 241 THR B O 1
ATOM 7395 N N . GLU B 1 242 ? -17.875 -19.047 -8.945 1 98.56 242 GLU B N 1
ATOM 7396 C CA . GLU B 1 242 ? -16.922 -19.797 -8.109 1 98.56 242 GLU B CA 1
ATOM 7397 C C . GLU B 1 242 ? -17.562 -21.078 -7.59 1 98.56 242 GLU B C 1
ATOM 7399 O O . GLU B 1 242 ? -16.906 -22.125 -7.57 1 98.56 242 GLU B O 1
ATOM 7404 N N . THR B 1 243 ? -18.797 -21.016 -7.188 1 98.62 243 THR B N 1
ATOM 7405 C CA . THR B 1 243 ? -19.516 -22.188 -6.715 1 98.62 243 THR B CA 1
ATOM 7406 C C . THR B 1 243 ? -19.609 -23.25 -7.812 1 98.62 243 THR B C 1
ATOM 7408 O O . THR B 1 243 ? -19.359 -24.422 -7.574 1 98.62 243 THR B O 1
ATOM 7411 N N . ALA B 1 244 ? -19.969 -22.781 -8.953 1 98.5 244 ALA B N 1
ATOM 7412 C CA . ALA B 1 244 ? -20.062 -23.703 -10.078 1 98.5 244 ALA B CA 1
ATOM 7413 C C . ALA B 1 244 ? -18.703 -24.328 -10.391 1 98.5 244 ALA B C 1
ATOM 7415 O O . ALA B 1 244 ? -18.594 -25.531 -10.617 1 98.5 244 ALA B O 1
ATOM 7416 N N . PHE B 1 245 ? -17.75 -23.547 -10.391 1 98.12 245 PHE B N 1
ATOM 7417 C CA . PHE B 1 245 ? -16.406 -23.984 -10.742 1 98.12 245 PHE B CA 1
ATOM 7418 C C . PHE B 1 245 ? -15.906 -25.047 -9.766 1 98.12 245 PHE B C 1
ATOM 7420 O O . PHE B 1 245 ? -15.398 -26.094 -10.18 1 98.12 245 PHE B O 1
ATOM 7427 N N . HIS B 1 246 ? -16.094 -24.875 -8.492 1 97.94 246 HIS B N 1
ATOM 7428 C CA . HIS B 1 246 ? -15.594 -25.797 -7.484 1 97.94 246 HIS B CA 1
ATOM 7429 C C . HIS B 1 246 ? -16.609 -26.891 -7.184 1 97.94 246 HIS B C 1
ATOM 7431 O O . HIS B 1 246 ? -16.422 -27.672 -6.246 1 97.94 246 HIS B O 1
ATOM 7437 N N . SER B 1 247 ? -17.641 -26.938 -8.008 1 98.12 247 SER B N 1
ATOM 7438 C CA . SER B 1 247 ? -18.594 -28.047 -7.953 1 98.12 247 SER B CA 1
ATOM 7439 C C . SER B 1 247 ? -18.516 -28.906 -9.211 1 98.12 247 SER B C 1
ATOM 7441 O O . SER B 1 247 ? -19.312 -29.828 -9.383 1 98.12 247 SER B O 1
ATOM 7443 N N . ARG B 1 248 ? -17.578 -28.609 -10.031 1 97.19 248 ARG B N 1
ATOM 7444 C CA . ARG B 1 248 ? -17.375 -29.438 -11.211 1 97.19 248 ARG B CA 1
ATOM 7445 C C . ARG B 1 248 ? -17.078 -30.891 -10.812 1 97.19 248 ARG B C 1
ATOM 7447 O O . ARG B 1 248 ? -16.203 -31.141 -9.984 1 97.19 248 ARG B O 1
ATOM 7454 N N . CYS B 1 249 ? -17.844 -31.797 -11.43 1 97.56 249 CYS B N 1
ATOM 7455 C CA . CYS B 1 249 ? -17.688 -33.25 -11.266 1 97.56 249 CYS B CA 1
ATOM 7456 C C . CYS B 1 249 ? -17.734 -33.625 -9.789 1 97.56 249 CYS B C 1
ATOM 7458 O O . CYS B 1 249 ? -17.203 -34.656 -9.398 1 97.56 249 CYS B O 1
ATOM 7460 N N . LYS B 1 250 ? -18.359 -32.812 -8.945 1 98.19 250 LYS B N 1
ATOM 7461 C CA . LYS B 1 250 ? -18.359 -33 -7.5 1 98.19 250 LYS B CA 1
ATOM 7462 C C . LYS B 1 250 ? -18.984 -34.344 -7.117 1 98.19 250 LYS B C 1
ATOM 7464 O O . LYS B 1 250 ? -18.406 -35.094 -6.328 1 98.19 250 LYS B O 1
ATOM 7469 N N . GLU B 1 251 ? -20.094 -34.719 -7.664 1 97.19 251 GLU B N 1
ATOM 7470 C CA . GLU B 1 251 ? -20.812 -35.906 -7.277 1 97.19 251 GLU B CA 1
ATOM 7471 C C . GLU B 1 251 ? -20.031 -37.188 -7.688 1 97.19 251 GLU B C 1
ATOM 7473 O O . GLU B 1 251 ? -19.781 -38.062 -6.859 1 97.19 251 GLU B O 1
ATOM 7478 N N . GLU B 1 252 ? -19.562 -37.219 -8.859 1 97.94 252 GLU B N 1
ATOM 7479 C CA . GLU B 1 252 ? -18.906 -38.438 -9.383 1 97.94 252 GLU B CA 1
ATOM 7480 C C . GLU B 1 252 ? -17.469 -38.531 -8.883 1 97.94 252 GLU B C 1
ATOM 7482 O O . GLU B 1 252 ? -17.047 -39.625 -8.445 1 97.94 252 GLU B O 1
ATOM 7487 N N . ASN B 1 253 ? -16.75 -37.438 -8.898 1 98.56 253 ASN B N 1
ATOM 7488 C CA . ASN B 1 253 ? -15.32 -37.5 -8.641 1 98.56 253 ASN B CA 1
ATOM 7489 C C . ASN B 1 253 ? -15.016 -37.5 -7.148 1 98.56 253 ASN B C 1
ATOM 7491 O O . ASN B 1 253 ? -13.93 -37.906 -6.73 1 98.56 253 ASN B O 1
ATOM 7495 N N . THR B 1 254 ? -15.961 -37.031 -6.297 1 98.69 254 THR B N 1
ATOM 7496 C CA . THR B 1 254 ? -15.758 -37.188 -4.859 1 98.69 254 THR B CA 1
ATOM 7497 C C . THR B 1 254 ? -15.703 -38.656 -4.465 1 98.69 254 THR B C 1
ATOM 7499 O O . THR B 1 254 ? -14.805 -39.062 -3.734 1 98.69 254 THR B O 1
ATOM 7502 N N . VAL B 1 255 ? -16.641 -39.375 -5.027 1 98.56 255 VAL B N 1
ATOM 7503 C CA . VAL B 1 255 ? -16.703 -40.812 -4.73 1 98.56 255 VAL B CA 1
ATOM 7504 C C . VAL B 1 255 ? -15.453 -41.5 -5.242 1 98.56 255 VAL B C 1
ATOM 7506 O O . VAL B 1 255 ? -14.859 -42.312 -4.539 1 98.56 255 VAL B O 1
ATOM 7509 N N . ILE B 1 256 ? -15.047 -41.156 -6.402 1 98.69 256 ILE B N 1
ATOM 7510 C CA . ILE B 1 256 ? -13.883 -41.781 -7.023 1 98.69 256 ILE B CA 1
ATOM 7511 C C . ILE B 1 256 ? -12.633 -41.438 -6.203 1 98.69 256 ILE B C 1
ATOM 7513 O O . ILE B 1 256 ? -11.859 -42.344 -5.867 1 98.69 256 ILE B O 1
ATOM 7517 N N . LEU B 1 257 ? -12.414 -40.219 -5.848 1 98.75 257 LEU B N 1
ATOM 7518 C CA . LEU B 1 257 ? -11.203 -39.781 -5.145 1 98.75 257 LEU B CA 1
ATOM 7519 C C . LEU B 1 257 ? -11.133 -40.438 -3.762 1 98.75 257 LEU B C 1
ATOM 7521 O O . LEU B 1 257 ? -10.07 -40.906 -3.342 1 98.75 257 LEU B O 1
ATOM 7525 N N . GLU B 1 258 ? -12.219 -40.5 -3.033 1 98.75 258 GLU B N 1
ATOM 7526 C CA . GLU B 1 258 ? -12.227 -41.094 -1.705 1 98.75 258 GLU B CA 1
ATOM 7527 C C . GLU B 1 258 ? -11.969 -42.594 -1.781 1 98.75 258 GLU B C 1
ATOM 7529 O O . GLU B 1 258 ? -11.289 -43.156 -0.92 1 98.75 258 GLU B O 1
ATOM 7534 N N . ARG B 1 259 ? -12.5 -43.219 -2.818 1 98.62 259 ARG B N 1
ATOM 7535 C CA . ARG B 1 259 ? -12.188 -44.625 -3.041 1 98.62 259 ARG B CA 1
ATOM 7536 C C . ARG B 1 259 ? -10.711 -44.812 -3.359 1 98.62 259 ARG B C 1
ATOM 7538 O O . ARG B 1 259 ? -10.086 -45.781 -2.893 1 98.62 259 ARG B O 1
ATOM 7545 N N . LEU B 1 260 ? -10.172 -43.969 -4.156 1 98.75 260 LEU B N 1
ATOM 7546 C CA . LEU B 1 260 ? -8.75 -44 -4.488 1 98.75 260 LEU B CA 1
ATOM 7547 C C . LEU B 1 260 ? -7.891 -43.875 -3.236 1 98.75 260 LEU B C 1
ATOM 7549 O O . LEU B 1 260 ? -6.883 -44.594 -3.1 1 98.75 260 LEU B O 1
ATOM 7553 N N . ILE B 1 261 ? -8.289 -43 -2.338 1 98.62 261 ILE B N 1
ATOM 7554 C CA . ILE B 1 261 ? -7.555 -42.812 -1.093 1 98.62 261 ILE B CA 1
ATOM 7555 C C . ILE B 1 261 ? -7.527 -44.125 -0.305 1 98.62 261 ILE B C 1
ATOM 7557 O O . ILE B 1 261 ? -6.477 -44.531 0.191 1 98.62 261 ILE B O 1
ATOM 7561 N N . GLU B 1 262 ? -8.633 -44.781 -0.229 1 98.62 262 GLU B N 1
ATOM 7562 C CA . GLU B 1 262 ? -8.727 -46.062 0.466 1 98.62 262 GLU B CA 1
ATOM 7563 C C . GLU B 1 262 ? -7.852 -47.125 -0.199 1 98.62 262 GLU B C 1
ATOM 7565 O O . GLU B 1 262 ? -7.121 -47.844 0.48 1 98.62 262 GLU B O 1
ATOM 7570 N N . LEU B 1 263 ? -7.93 -47.219 -1.477 1 98.62 263 LEU B N 1
ATOM 7571 C CA . LEU B 1 263 ? -7.199 -48.219 -2.234 1 98.62 263 LEU B CA 1
ATOM 7572 C C . LEU B 1 263 ? -5.695 -48 -2.15 1 98.62 263 LEU B C 1
ATOM 7574 O O . LEU B 1 263 ? -4.918 -48.938 -2.006 1 98.62 263 LEU B O 1
ATOM 7578 N N . ARG B 1 264 ? -5.305 -46.781 -2.262 1 98.56 264 ARG B N 1
ATOM 7579 C CA . ARG B 1 264 ? -3.891 -46.438 -2.174 1 98.56 264 ARG B CA 1
ATOM 7580 C C . ARG B 1 264 ? -3.33 -46.75 -0.792 1 98.56 264 ARG B C 1
ATOM 7582 O O . ARG B 1 264 ? -2.215 -47.25 -0.674 1 98.56 264 ARG B O 1
ATOM 7589 N N . SER B 1 265 ? -4.121 -46.406 0.213 1 98.25 265 SER B N 1
ATOM 7590 C CA . SER B 1 265 ? -3.717 -46.781 1.57 1 98.25 265 SER B CA 1
ATOM 7591 C C . SER B 1 265 ? -3.564 -48.281 1.722 1 98.25 265 SER B C 1
ATOM 7593 O O . SER B 1 265 ? -2.586 -48.75 2.301 1 98.25 265 SER B O 1
ATOM 7595 N N . LYS B 1 266 ? -4.504 -48.969 1.265 1 98 266 LYS B N 1
ATOM 7596 C CA . LYS B 1 266 ? -4.453 -50.438 1.313 1 98 266 LYS B CA 1
ATOM 7597 C C . LYS B 1 266 ? -3.211 -50.969 0.6 1 98 266 LYS B C 1
ATOM 7599 O O . LYS B 1 266 ? -2.514 -51.844 1.123 1 98 266 LYS B O 1
ATOM 7604 N N . MET B 1 267 ? -2.955 -50.469 -0.517 1 97.31 267 MET B N 1
ATOM 7605 C CA . MET B 1 267 ? -1.798 -50.875 -1.305 1 97.31 267 MET B CA 1
ATOM 7606 C C . MET B 1 267 ? -0.501 -50.625 -0.543 1 97.31 267 MET B C 1
ATOM 7608 O O . MET B 1 267 ? 0.364 -51.5 -0.473 1 97.31 267 MET B O 1
ATOM 7612 N N . ALA B 1 268 ? -0.403 -49.469 -0.016 1 97.56 268 ALA B N 1
ATOM 7613 C CA . ALA B 1 268 ? 0.79 -49.094 0.75 1 97.56 268 ALA B CA 1
ATOM 7614 C C . ALA B 1 268 ? 0.991 -50.062 1.922 1 97.56 268 ALA B C 1
ATOM 7616 O O . ALA B 1 268 ? 2.107 -50.531 2.168 1 97.56 268 ALA B O 1
ATOM 7617 N N . GLN B 1 269 ? -0.054 -50.438 2.592 1 96.69 269 GLN B N 1
ATOM 7618 C CA . GLN B 1 269 ? 0.018 -51.344 3.732 1 96.69 269 GLN B CA 1
ATOM 7619 C C . GLN B 1 269 ? 0.443 -52.719 3.299 1 96.69 269 GLN B C 1
ATOM 7621 O O . GLN B 1 269 ? 1.268 -53.375 3.957 1 96.69 269 GLN B O 1
ATOM 7626 N N . LEU B 1 270 ? -0.141 -53.156 2.213 1 96.75 270 LEU B N 1
ATOM 7627 C CA . LEU B 1 270 ? 0.218 -54.469 1.671 1 96.75 270 LEU B CA 1
ATOM 7628 C C . LEU B 1 270 ? 1.712 -54.531 1.377 1 96.75 270 LEU B C 1
ATOM 7630 O O . LEU B 1 270 ? 2.322 -55.594 1.508 1 96.75 270 LEU B O 1
ATOM 7634 N N . LEU B 1 271 ? 2.256 -53.438 1.042 1 97 271 LEU B N 1
ATOM 7635 C CA . LEU B 1 271 ? 3.645 -53.406 0.597 1 97 271 LEU B CA 1
ATOM 7636 C C . LEU B 1 271 ? 4.57 -53 1.738 1 97 271 LEU B C 1
ATOM 7638 O O . LEU B 1 271 ? 5.77 -52.812 1.532 1 97 271 LEU B O 1
ATOM 7642 N N . GLY B 1 272 ? 4.062 -52.75 2.928 1 95.5 272 GLY B N 1
ATOM 7643 C CA . GLY B 1 272 ? 4.863 -52.562 4.125 1 95.5 272 GLY B CA 1
ATOM 7644 C C . GLY B 1 272 ? 5.133 -51.094 4.418 1 95.5 272 GLY B C 1
ATOM 7645 O O . GLY B 1 272 ? 6.02 -50.75 5.215 1 95.5 272 GLY B O 1
ATOM 7646 N N . PHE B 1 273 ? 4.406 -50.219 3.801 1 96.56 273 PHE B N 1
ATOM 7647 C CA . PHE B 1 273 ? 4.562 -48.812 4.07 1 96.56 273 PHE B CA 1
ATOM 7648 C C . PHE B 1 273 ? 3.494 -48.312 5.039 1 96.56 273 PHE B C 1
ATOM 7650 O O . PHE B 1 273 ? 2.412 -48.906 5.129 1 96.56 273 PHE B O 1
ATOM 7657 N N . SER B 1 274 ? 3.811 -47.219 5.762 1 96 274 SER B N 1
ATOM 7658 C CA . SER B 1 274 ? 2.896 -46.688 6.762 1 96 274 SER B CA 1
ATOM 7659 C C . SER B 1 274 ? 1.688 -46.031 6.105 1 96 274 SER B C 1
ATOM 7661 O O . SER B 1 274 ? 0.589 -46.031 6.664 1 96 274 SER B O 1
ATOM 7663 N N . ASN B 1 275 ? 1.88 -45.406 4.953 1 97.12 275 ASN B N 1
ATOM 7664 C CA . ASN B 1 275 ? 0.835 -44.75 4.18 1 97.12 275 ASN B CA 1
ATOM 7665 C C . ASN B 1 275 ? 1.252 -44.562 2.725 1 97.12 275 ASN B C 1
ATOM 7667 O O . ASN B 1 275 ? 2.391 -44.844 2.355 1 97.12 275 ASN B O 1
ATOM 7671 N N . HIS B 1 276 ? 0.35 -44.094 1.95 1 97.94 276 HIS B N 1
ATOM 7672 C CA . HIS B 1 276 ? 0.589 -43.938 0.521 1 97.94 276 HIS B CA 1
ATOM 7673 C C . HIS B 1 276 ? 1.634 -42.875 0.254 1 97.94 276 HIS B C 1
ATOM 7675 O O . HIS B 1 276 ? 2.475 -43 -0.635 1 97.94 276 HIS B O 1
ATOM 7681 N N . ALA B 1 277 ? 1.591 -41.75 0.953 1 97.5 277 ALA B N 1
ATOM 7682 C CA . ALA B 1 277 ? 2.555 -40.656 0.751 1 97.5 277 ALA B CA 1
ATOM 7683 C C . ALA B 1 277 ? 3.984 -41.156 0.934 1 97.5 277 ALA B C 1
ATOM 7685 O O . ALA B 1 277 ? 4.859 -40.875 0.116 1 97.5 277 ALA B O 1
ATOM 7686 N N . ASN B 1 278 ? 4.203 -41.906 1.957 1 96.94 278 ASN B N 1
ATOM 7687 C CA . ASN B 1 278 ? 5.539 -42.438 2.174 1 96.94 278 ASN B CA 1
ATOM 7688 C C . ASN B 1 278 ? 5.926 -43.438 1.077 1 96.94 278 ASN B C 1
ATOM 7690 O O . ASN B 1 278 ? 7.094 -43.531 0.703 1 96.94 278 ASN B O 1
ATOM 7694 N N . TYR B 1 279 ? 5.004 -44.219 0.623 1 97.25 279 TYR B N 1
ATOM 7695 C CA . TYR B 1 279 ? 5.25 -45.125 -0.498 1 97.25 279 TYR B CA 1
ATOM 7696 C C . TYR B 1 279 ? 5.75 -44.344 -1.716 1 97.25 279 TYR B C 1
ATOM 7698 O O . TYR B 1 279 ? 6.77 -44.719 -2.311 1 97.25 279 TYR B O 1
ATOM 7706 N N . VAL B 1 280 ? 5.078 -43.312 -2.059 1 96.62 280 VAL B N 1
ATOM 7707 C CA . VAL B 1 280 ? 5.406 -42.594 -3.283 1 96.62 280 VAL B CA 1
ATOM 7708 C C . VAL B 1 280 ? 6.676 -41.75 -3.072 1 96.62 280 VAL B C 1
ATOM 7710 O O . VAL B 1 280 ? 7.504 -41.625 -3.979 1 96.62 280 VAL B O 1
ATOM 7713 N N . LEU B 1 281 ? 6.945 -41.188 -1.89 1 95.56 281 LEU B N 1
ATOM 7714 C CA . LEU B 1 281 ? 8.039 -40.25 -1.642 1 95.56 281 LEU B CA 1
ATOM 7715 C C . LEU B 1 281 ? 9.375 -40.969 -1.568 1 95.56 281 LEU B C 1
ATOM 7717 O O . LEU B 1 281 ? 10.43 -40.375 -1.719 1 95.56 281 LEU B O 1
ATOM 7721 N N . GLU B 1 282 ? 9.281 -42.219 -1.311 1 94.94 282 GLU B N 1
ATOM 7722 C CA . GLU B 1 282 ? 10.508 -43 -1.216 1 94.94 282 GLU B CA 1
ATOM 7723 C C . GLU B 1 282 ? 11.383 -42.812 -2.449 1 94.94 282 GLU B C 1
ATOM 7725 O O . GLU B 1 282 ? 12.609 -42.812 -2.35 1 94.94 282 GLU B O 1
ATOM 7730 N N . MET B 1 283 ? 10.773 -42.594 -3.574 1 93.56 283 MET B N 1
ATOM 7731 C CA . MET B 1 283 ? 11.484 -42.531 -4.848 1 93.56 283 MET B CA 1
ATOM 7732 C C . MET B 1 283 ? 11.844 -41.062 -5.176 1 93.56 283 MET B C 1
ATOM 7734 O O . MET B 1 283 ? 12.523 -40.812 -6.168 1 93.56 283 MET B O 1
ATOM 7738 N N . ASN B 1 284 ? 11.391 -40.125 -4.395 1 95.19 284 ASN B N 1
ATOM 7739 C CA . ASN B 1 284 ? 11.609 -38.719 -4.641 1 95.19 284 ASN B CA 1
ATOM 7740 C C . ASN B 1 284 ? 12.797 -38.188 -3.844 1 95.19 284 ASN B C 1
ATOM 7742 O O . ASN B 1 284 ? 13.422 -38.906 -3.082 1 95.19 284 ASN B O 1
ATOM 7746 N N . MET B 1 285 ? 13.133 -36.906 -4.066 1 93.12 285 MET B N 1
ATOM 7747 C CA . MET B 1 285 ? 14.219 -36.281 -3.332 1 93.12 285 MET B CA 1
ATOM 7748 C C . MET B 1 285 ? 13.875 -36.125 -1.854 1 93.12 285 MET B C 1
ATOM 7750 O O . MET B 1 285 ? 14.75 -36.25 -0.994 1 93.12 285 MET B O 1
ATOM 7754 N N . ALA B 1 286 ? 12.609 -35.969 -1.477 1 92.94 286 ALA B N 1
ATOM 7755 C CA . ALA B 1 286 ? 12.156 -35.781 -0.1 1 92.94 286 ALA B CA 1
ATOM 7756 C C . ALA B 1 286 ? 12.305 -37.062 0.711 1 92.94 286 ALA B C 1
ATOM 7758 O O . ALA B 1 286 ? 12.508 -37.031 1.928 1 92.94 286 ALA B O 1
ATOM 7759 N N . LYS B 1 287 ? 12.125 -38.188 0.119 1 92.94 287 LYS B N 1
ATOM 7760 C CA . LYS B 1 287 ? 12.328 -39.5 0.672 1 92.94 287 LYS B CA 1
ATOM 7761 C C . LYS B 1 287 ? 11.18 -39.906 1.597 1 92.94 287 LYS B C 1
ATOM 7763 O O . LYS B 1 287 ? 10.758 -41.062 1.615 1 92.94 287 LYS B O 1
ATOM 7768 N N . ASN B 1 288 ? 10.695 -38.938 2.324 1 93.06 288 ASN B N 1
ATOM 7769 C CA . ASN B 1 288 ? 9.578 -39.25 3.215 1 93.06 288 ASN B CA 1
ATOM 7770 C C . ASN B 1 288 ? 8.805 -38 3.584 1 93.06 288 ASN B C 1
ATOM 7772 O O . ASN B 1 288 ? 9.25 -36.875 3.307 1 93.06 288 ASN B O 1
ATOM 7776 N N . THR B 1 289 ? 7.605 -38.188 4.254 1 92.38 289 THR B N 1
ATOM 7777 C CA . THR B 1 289 ? 6.664 -37.125 4.539 1 92.38 289 THR B CA 1
ATOM 7778 C C . THR B 1 289 ? 7.23 -36.156 5.586 1 92.38 289 THR B C 1
ATOM 7780 O O . THR B 1 289 ? 6.875 -35 5.617 1 92.38 289 THR B O 1
ATOM 7783 N N . ASN B 1 290 ? 8.133 -36.562 6.41 1 88.88 290 ASN B N 1
ATOM 7784 C CA . ASN B 1 290 ? 8.719 -35.719 7.449 1 88.88 290 ASN B CA 1
ATOM 7785 C C . ASN B 1 290 ? 9.617 -34.625 6.855 1 88.88 290 ASN B C 1
ATOM 7787 O O . ASN B 1 290 ? 9.844 -33.594 7.488 1 88.88 290 ASN B O 1
ATOM 7791 N N . ASN B 1 291 ? 10.07 -34.938 5.676 1 86.75 291 ASN B N 1
ATOM 7792 C CA . ASN B 1 291 ? 10.984 -34 5.035 1 86.75 291 ASN B CA 1
ATOM 7793 C C . ASN B 1 291 ? 10.219 -32.906 4.258 1 86.75 291 ASN B C 1
ATOM 7795 O O . ASN B 1 291 ? 10.82 -31.953 3.773 1 86.75 291 ASN B O 1
ATOM 7799 N N . VAL B 1 292 ? 8.984 -33.125 4.078 1 80.12 292 VAL B N 1
ATOM 7800 C CA . VAL B 1 292 ? 8.172 -32.156 3.35 1 80.12 292 VAL B CA 1
ATOM 7801 C C . VAL B 1 292 ? 7.879 -30.953 4.238 1 80.12 292 VAL B C 1
ATOM 7803 O O . VAL B 1 292 ? 7.41 -29.922 3.758 1 80.12 292 VAL B O 1
ATOM 7806 N N . ALA B 1 293 ? 8.812 -30.531 5.152 1 62.59 293 ALA B N 1
ATOM 7807 C CA . ALA B 1 293 ? 8.641 -29.547 6.215 1 62.59 293 ALA B CA 1
ATOM 7808 C C . ALA B 1 293 ? 8.133 -28.219 5.652 1 62.59 293 ALA B C 1
ATOM 7810 O O . ALA B 1 293 ? 8.602 -27.766 4.605 1 62.59 293 ALA B O 1
ATOM 7811 N N . TYR B 1 294 ? 7.023 -27.828 6.219 1 64.56 294 TYR B N 1
ATOM 7812 C CA . TYR B 1 294 ? 6.309 -26.625 5.797 1 64.56 294 TYR B CA 1
ATOM 7813 C C . TYR B 1 294 ? 6.879 -25.391 6.48 1 64.56 294 TYR B C 1
ATOM 7815 O O . TYR B 1 294 ? 6.145 -24.625 7.105 1 64.56 294 TYR B O 1
ATOM 7823 N N . GLN B 1 295 ? 8.273 -25.234 6.473 1 73.25 295 GLN B N 1
ATOM 7824 C CA . GLN B 1 295 ? 8.914 -24.016 6.953 1 73.25 295 GLN B CA 1
ATOM 7825 C C . GLN B 1 295 ? 8.398 -22.781 6.199 1 73.25 295 GLN B C 1
ATOM 7827 O O . GLN B 1 295 ? 8.453 -21.672 6.715 1 73.25 295 GLN B O 1
ATOM 7832 N N . PHE B 1 296 ? 7.77 -23.094 5.141 1 81.81 296 PHE B N 1
ATOM 7833 C CA . PHE B 1 296 ? 7.262 -22 4.312 1 81.81 296 PHE B CA 1
ATOM 7834 C C . PHE B 1 296 ? 6.07 -21.328 4.977 1 81.81 296 PHE B C 1
ATOM 7836 O O . PHE B 1 296 ? 5.93 -20.094 4.91 1 81.81 296 PHE B O 1
ATOM 7843 N N . TYR B 1 297 ? 5.309 -22.156 5.68 1 87.12 297 TYR B N 1
ATOM 7844 C CA . TYR B 1 297 ? 4.09 -21.625 6.273 1 87.12 297 TYR B CA 1
ATOM 7845 C C . TYR B 1 297 ? 4.414 -20.562 7.324 1 87.12 297 TYR B C 1
ATOM 7847 O O . TYR B 1 297 ? 3.846 -19.469 7.312 1 87.12 297 TYR B O 1
ATOM 7855 N N . GLU B 1 298 ? 5.371 -20.797 8.109 1 87.25 298 GLU B N 1
ATOM 7856 C CA . GLU B 1 298 ? 5.684 -19.906 9.211 1 87.25 298 GLU B CA 1
ATOM 7857 C C . GLU B 1 298 ? 6.227 -18.562 8.703 1 87.25 298 GLU B C 1
ATOM 7859 O O . GLU B 1 298 ? 5.93 -17.516 9.273 1 87.25 298 GLU B O 1
ATOM 7864 N N . LYS B 1 299 ? 6.949 -18.641 7.676 1 86.44 299 LYS B N 1
ATOM 7865 C CA . LYS B 1 299 ? 7.555 -17.438 7.133 1 86.44 299 LYS B CA 1
ATOM 7866 C C . LYS B 1 299 ? 6.559 -16.656 6.277 1 86.44 299 LYS B C 1
ATOM 7868 O O . LYS B 1 299 ? 6.645 -15.43 6.176 1 86.44 299 LYS B O 1
ATOM 7873 N N . LEU B 1 300 ? 5.602 -17.344 5.711 1 90.25 300 LEU B N 1
ATOM 7874 C CA . LEU B 1 300 ? 4.664 -16.719 4.785 1 90.25 300 LEU B CA 1
ATOM 7875 C C . LEU B 1 300 ? 3.428 -16.203 5.52 1 90.25 300 LEU B C 1
ATOM 7877 O O . LEU B 1 300 ? 2.74 -15.305 5.039 1 90.25 300 LEU B O 1
ATOM 7881 N N . LYS B 1 301 ? 3.133 -16.766 6.68 1 92.5 301 LYS B N 1
ATOM 7882 C CA . LYS B 1 301 ? 1.898 -16.5 7.406 1 92.5 301 LYS B CA 1
ATOM 7883 C C . LYS B 1 301 ? 1.774 -15.008 7.734 1 92.5 301 LYS B C 1
ATOM 7885 O O . LYS B 1 301 ? 0.743 -14.391 7.461 1 92.5 301 LYS B O 1
ATOM 7890 N N . PRO B 1 302 ? 2.844 -14.336 8.242 1 90.44 302 PRO B N 1
ATOM 7891 C CA . PRO B 1 302 ? 2.707 -12.914 8.539 1 90.44 302 PRO B CA 1
ATOM 7892 C C . PRO B 1 302 ? 2.42 -12.07 7.301 1 90.44 302 PRO B C 1
ATOM 7894 O O . PRO B 1 302 ? 1.672 -11.094 7.371 1 90.44 302 PRO B O 1
ATOM 7897 N N . VAL B 1 303 ? 3.008 -12.406 6.23 1 90.56 303 VAL B N 1
ATOM 7898 C CA . VAL B 1 303 ? 2.779 -11.695 4.973 1 90.56 303 VAL B CA 1
ATOM 7899 C C . VAL B 1 303 ? 1.337 -11.906 4.52 1 90.56 303 VAL B C 1
ATOM 7901 O O . VAL B 1 303 ? 0.672 -10.953 4.094 1 90.56 303 VAL B O 1
ATOM 7904 N N . GLY B 1 304 ? 0.883 -13.125 4.652 1 93.88 304 GLY B N 1
ATOM 7905 C CA . GLY B 1 304 ? -0.494 -13.438 4.297 1 93.88 304 GLY B CA 1
ATOM 7906 C C . GLY B 1 304 ? -1.509 -12.695 5.152 1 93.88 304 GLY B C 1
ATOM 7907 O O . GLY B 1 304 ? -2.531 -12.234 4.648 1 93.88 304 GLY B O 1
ATOM 7908 N N . VAL B 1 305 ? -1.215 -12.578 6.359 1 92.88 305 VAL B N 1
ATOM 7909 C CA . VAL B 1 305 ? -2.113 -11.898 7.289 1 92.88 305 VAL B CA 1
ATOM 7910 C C . VAL B 1 305 ? -2.203 -10.422 6.93 1 92.88 305 VAL B C 1
ATOM 7912 O O . VAL B 1 305 ? -3.295 -9.844 6.91 1 92.88 305 VAL B O 1
ATOM 7915 N N . LYS B 1 306 ? -1.096 -9.805 6.645 1 89.31 306 LYS B N 1
ATOM 7916 C CA . LYS B 1 306 ? -1.074 -8.406 6.242 1 89.31 306 LYS B CA 1
ATOM 7917 C C . LYS B 1 306 ? -1.877 -8.188 4.961 1 89.31 306 LYS B C 1
ATOM 7919 O O . LYS B 1 306 ? -2.645 -7.23 4.859 1 89.31 306 LYS B O 1
ATOM 7924 N N . GLU B 1 307 ? -1.686 -9.016 4.039 1 92.69 307 GLU B N 1
ATOM 7925 C CA . GLU B 1 307 ? -2.41 -8.922 2.777 1 92.69 307 GLU B CA 1
ATOM 7926 C C . GLU B 1 307 ? -3.908 -9.125 2.984 1 92.69 307 GLU B C 1
ATOM 7928 O O . GLU B 1 307 ? -4.723 -8.438 2.363 1 92.69 307 GLU B O 1
ATOM 7933 N N . ARG B 1 308 ? -4.262 -10.023 3.865 1 94.56 308 ARG B N 1
ATOM 7934 C CA . ARG B 1 308 ? -5.672 -10.258 4.16 1 94.56 308 ARG B CA 1
ATOM 7935 C C . ARG B 1 308 ? -6.312 -9.031 4.789 1 94.56 308 ARG B C 1
ATOM 7937 O O . ARG B 1 308 ? -7.449 -8.68 4.461 1 94.56 308 ARG B O 1
ATOM 7944 N N . ASN B 1 309 ? -5.605 -8.484 5.68 1 90.38 309 ASN B N 1
ATOM 7945 C CA . ASN B 1 309 ? -6.121 -7.281 6.32 1 90.38 309 ASN B CA 1
ATOM 7946 C C . ASN B 1 309 ? -6.359 -6.164 5.309 1 90.38 309 ASN B C 1
ATOM 7948 O O . ASN B 1 309 ? -7.371 -5.461 5.379 1 90.38 309 ASN B O 1
ATOM 7952 N N . TYR B 1 310 ? -5.449 -5.984 4.434 1 90.75 310 TYR B N 1
ATOM 7953 C CA . TYR B 1 310 ? -5.594 -4.984 3.381 1 90.75 310 TYR B CA 1
ATOM 7954 C C . TYR B 1 310 ? -6.816 -5.27 2.52 1 90.75 310 TYR B C 1
ATOM 7956 O O . TYR B 1 310 ? -7.605 -4.367 2.234 1 90.75 310 TYR B O 1
ATOM 7964 N N . ILE B 1 311 ? -6.945 -6.496 2.127 1 94.75 311 ILE B N 1
ATOM 7965 C CA . ILE B 1 311 ? -8.055 -6.906 1.271 1 94.75 311 ILE B CA 1
ATOM 7966 C C . ILE B 1 311 ? -9.375 -6.715 2.012 1 94.75 311 ILE B C 1
ATOM 7968 O O . ILE B 1 311 ? -10.359 -6.25 1.431 1 94.75 311 ILE B O 1
ATOM 7972 N N . LEU B 1 312 ? -9.383 -7.105 3.229 1 93.88 312 LEU B N 1
ATOM 7973 C CA . LEU B 1 312 ? -10.594 -6.957 4.031 1 93.88 312 LEU B CA 1
ATOM 7974 C C . LEU B 1 312 ? -10.992 -5.488 4.141 1 93.88 312 LEU B C 1
ATOM 7976 O O . LEU B 1 312 ? -12.18 -5.156 4.074 1 93.88 312 LEU B O 1
ATOM 7980 N N . ALA B 1 313 ? -10.031 -4.633 4.301 1 90 313 ALA B N 1
ATOM 7981 C CA . ALA B 1 313 ? -10.289 -3.195 4.359 1 90 313 ALA B CA 1
ATOM 7982 C C . ALA B 1 313 ? -10.844 -2.684 3.035 1 90 313 ALA B C 1
ATOM 7984 O O . ALA B 1 313 ? -11.766 -1.863 3.016 1 90 313 ALA B O 1
ATOM 7985 N N . LEU B 1 314 ? -10.281 -3.102 1.946 1 91.19 314 LEU B N 1
ATOM 7986 C CA . LEU B 1 314 ? -10.773 -2.725 0.625 1 91.19 314 LEU B CA 1
ATOM 7987 C C . LEU B 1 314 ? -12.219 -3.18 0.43 1 91.19 314 LEU B C 1
ATOM 7989 O O . LEU B 1 314 ? -13.039 -2.438 -0.114 1 91.19 314 LEU B O 1
ATOM 7993 N N . LYS B 1 315 ? -12.477 -4.379 0.86 1 93.88 315 LYS B N 1
ATOM 7994 C CA . LYS B 1 315 ? -13.836 -4.902 0.738 1 93.88 315 LYS B CA 1
ATOM 7995 C C . LYS B 1 315 ? -14.812 -4.09 1.573 1 93.88 315 LYS B C 1
ATOM 7997 O O . LYS B 1 315 ? -15.922 -3.785 1.12 1 93.88 315 LYS B O 1
ATOM 8002 N N . LYS B 1 316 ? -14.406 -3.832 2.768 1 91.06 316 LYS B N 1
ATOM 8003 C CA . LYS B 1 316 ? -15.25 -3.01 3.635 1 91.06 316 LYS B CA 1
ATOM 8004 C C . LYS B 1 316 ? -15.578 -1.676 2.975 1 91.06 316 LYS B C 1
ATOM 8006 O O . LYS B 1 316 ? -16.734 -1.242 2.986 1 91.06 316 LYS B O 1
ATOM 8011 N N . ARG B 1 317 ? -14.633 -1.073 2.42 1 88.69 317 ARG B N 1
ATOM 8012 C CA . ARG B 1 317 ? -14.797 0.192 1.713 1 88.69 317 ARG B CA 1
ATOM 8013 C C . ARG B 1 317 ? -15.75 0.035 0.528 1 88.69 317 ARG B C 1
ATOM 8015 O O . ARG B 1 317 ? -16.641 0.86 0.327 1 88.69 317 ARG B O 1
ATOM 8022 N N . ASP B 1 318 ? -15.555 -0.977 -0.257 1 90.75 318 ASP B N 1
ATOM 8023 C CA . ASP B 1 318 ? -16.406 -1.226 -1.415 1 90.75 318 ASP B CA 1
ATOM 8024 C C . ASP B 1 318 ? -17.859 -1.41 -0.995 1 90.75 318 ASP B C 1
ATOM 8026 O O . ASP B 1 318 ? -18.781 -0.893 -1.646 1 90.75 318 ASP B O 1
ATOM 8030 N N . CYS B 1 319 ? -18.031 -2.17 0.043 1 92.06 319 CYS B N 1
ATOM 8031 C CA . CYS B 1 319 ? -19.375 -2.393 0.547 1 92.06 319 CYS B CA 1
ATOM 8032 C C . CYS B 1 319 ? -20.047 -1.076 0.944 1 92.06 319 CYS B C 1
ATOM 8034 O O . CYS B 1 319 ? -21.203 -0.837 0.622 1 92.06 319 CYS B O 1
ATOM 8036 N N . ALA B 1 320 ? -19.297 -0.269 1.573 1 85.69 320 ALA B N 1
ATOM 8037 C CA . ALA B 1 320 ? -19.812 1.021 2.014 1 85.69 320 ALA B CA 1
ATOM 8038 C C . ALA B 1 320 ? -20.188 1.901 0.823 1 85.69 320 ALA B C 1
ATOM 8040 O O . ALA B 1 320 ? -21.266 2.496 0.791 1 85.69 320 ALA B O 1
ATOM 8041 N N . ILE B 1 321 ? -19.359 1.953 -0.158 1 84.81 321 ILE B N 1
ATOM 8042 C CA . ILE B 1 321 ? -19.562 2.785 -1.34 1 84.81 321 ILE B CA 1
ATOM 8043 C C . ILE B 1 321 ? -20.766 2.275 -2.131 1 84.81 321 ILE B C 1
ATOM 8045 O O . ILE B 1 321 ? -21.531 3.066 -2.688 1 84.81 321 ILE B O 1
ATOM 8049 N N . GLN B 1 322 ? -20.906 0.961 -2.107 1 86.25 322 GLN B N 1
ATOM 8050 C CA . GLN B 1 322 ? -21.984 0.355 -2.885 1 86.25 322 GLN B CA 1
ATOM 8051 C C . GLN B 1 322 ? -23.25 0.236 -2.059 1 86.25 322 GLN B C 1
ATOM 8053 O O . GLN B 1 322 ? -24.281 -0.221 -2.559 1 86.25 322 GLN B O 1
ATOM 8058 N N . GLY B 1 323 ? -23.219 0.584 -0.778 1 83.44 323 GLY B N 1
ATOM 8059 C CA . GLY B 1 323 ? -24.375 0.485 0.099 1 83.44 323 GLY B CA 1
ATOM 8060 C C . GLY B 1 323 ? -24.766 -0.946 0.432 1 83.44 323 GLY B C 1
ATOM 8061 O O . GLY B 1 323 ? -25.938 -1.268 0.569 1 83.44 323 GLY B O 1
ATOM 8062 N N . ARG B 1 324 ? -23.75 -1.809 0.395 1 88.81 324 ARG B N 1
ATOM 8063 C CA . ARG B 1 324 ? -23.969 -3.215 0.709 1 88.81 324 ARG B CA 1
ATOM 8064 C C . ARG B 1 324 ? -23.5 -3.545 2.121 1 88.81 324 ARG B C 1
ATOM 8066 O O . ARG B 1 324 ? -22.625 -2.865 2.662 1 88.81 324 ARG B O 1
ATOM 8073 N N . ALA B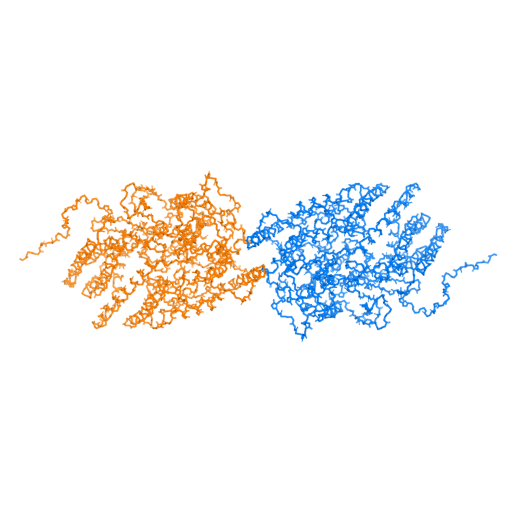 1 325 ? -24.062 -4.582 2.68 1 92.5 325 ALA B N 1
ATOM 8074 C CA . ALA B 1 325 ? -23.641 -5.039 4 1 92.5 325 ALA B CA 1
ATOM 8075 C C . ALA B 1 325 ? -22.266 -5.695 3.939 1 92.5 325 ALA B C 1
ATOM 8077 O O . ALA B 1 325 ? -21.953 -6.422 2.992 1 92.5 325 ALA B O 1
ATOM 8078 N N . PHE B 1 326 ? -21.516 -5.398 4.91 1 93.81 326 PHE B N 1
ATOM 8079 C CA . PHE B 1 326 ? -20.188 -5.988 5.062 1 93.81 326 PHE B CA 1
ATOM 8080 C C . PHE B 1 326 ? -20.25 -7.199 5.984 1 93.81 326 PHE B C 1
ATOM 8082 O O . PHE B 1 326 ? -20.656 -7.09 7.141 1 93.81 326 PHE B O 1
ATOM 8089 N N . ASP B 1 327 ? -19.828 -8.328 5.492 1 94.56 327 ASP B N 1
ATOM 8090 C CA . ASP B 1 327 ? -19.984 -9.57 6.25 1 94.56 327 ASP B CA 1
ATOM 8091 C C . ASP B 1 327 ? -18.75 -9.844 7.105 1 94.56 327 ASP B C 1
ATOM 8093 O O . ASP B 1 327 ? -18.703 -10.836 7.836 1 94.56 327 ASP B O 1
ATOM 8097 N N . GLY B 1 328 ? -17.641 -9.062 7.004 1 93.31 328 GLY B N 1
ATOM 8098 C CA . GLY B 1 328 ? -16.5 -9.117 7.902 1 93.31 328 GLY B CA 1
ATOM 8099 C C . GLY B 1 328 ? -15.523 -10.219 7.547 1 93.31 328 GLY B C 1
ATOM 8100 O O . GLY B 1 328 ? -14.625 -10.539 8.336 1 93.31 328 GLY B O 1
ATOM 8101 N N . GLN B 1 329 ? -15.648 -10.812 6.355 1 96.12 329 GLN B N 1
ATOM 8102 C CA . GLN B 1 329 ? -14.727 -11.875 5.98 1 96.12 329 GLN B CA 1
ATOM 8103 C C . GLN B 1 329 ? -14.453 -11.859 4.48 1 96.12 329 GLN B C 1
ATOM 8105 O O . GLN B 1 329 ? -15.219 -11.273 3.711 1 96.12 329 GLN B O 1
ATOM 8110 N N . ILE B 1 330 ? -13.359 -12.391 4.062 1 97.44 330 ILE B N 1
ATOM 8111 C CA . ILE B 1 330 ? -13.055 -12.641 2.66 1 97.44 330 ILE B CA 1
ATOM 8112 C C . ILE B 1 330 ? -13.586 -14.016 2.256 1 97.44 330 ILE B C 1
ATOM 8114 O O . ILE B 1 330 ? -13.211 -15.031 2.85 1 97.44 330 ILE B O 1
ATOM 8118 N N . ASN B 1 331 ? -14.516 -14.055 1.342 1 97.69 331 ASN B N 1
ATOM 8119 C CA . ASN B 1 331 ? -15.023 -15.32 0.82 1 97.69 331 ASN B CA 1
ATOM 8120 C C . ASN B 1 331 ? -14.164 -15.828 -0.337 1 97.69 331 ASN B C 1
ATOM 8122 O O . ASN B 1 331 ? -13.414 -15.062 -0.943 1 97.69 331 ASN B O 1
ATOM 8126 N N . ALA B 1 332 ? -14.266 -17.094 -0.654 1 97.94 332 ALA B N 1
ATOM 8127 C CA . ALA B 1 332 ? -13.461 -17.703 -1.714 1 97.94 332 ALA B CA 1
ATOM 8128 C C . ALA B 1 332 ? -13.664 -16.969 -3.039 1 97.94 332 ALA B C 1
ATOM 8130 O O . ALA B 1 332 ? -12.719 -16.781 -3.805 1 97.94 332 ALA B O 1
ATOM 8131 N N . TRP B 1 333 ? -14.891 -16.438 -3.293 1 98.19 333 TRP B N 1
ATOM 8132 C CA . TRP B 1 333 ? -15.203 -15.781 -4.562 1 98.19 333 TRP B CA 1
ATOM 8133 C C . TRP B 1 333 ? -14.734 -14.336 -4.562 1 98.19 333 TRP B C 1
ATOM 8135 O O . TRP B 1 333 ? -14.789 -13.656 -5.59 1 98.19 333 TRP B O 1
ATOM 8145 N N . ASP B 1 334 ? -14.258 -13.828 -3.402 1 97.31 334 ASP B N 1
ATOM 8146 C CA . ASP B 1 334 ? -13.742 -12.469 -3.277 1 97.31 334 ASP B CA 1
ATOM 8147 C C . ASP B 1 334 ? -12.266 -12.398 -3.646 1 97.31 334 ASP B C 1
ATOM 8149 O O . ASP B 1 334 ? -11.789 -11.367 -4.129 1 97.31 334 ASP B O 1
ATOM 8153 N N . LEU B 1 335 ? -11.617 -13.445 -3.359 1 97 335 LEU B N 1
ATOM 8154 C CA . LEU B 1 335 ? -10.164 -13.422 -3.24 1 97 335 LEU B CA 1
ATOM 8155 C C . LEU B 1 335 ? -9.516 -13.047 -4.57 1 97 335 LEU B C 1
ATOM 8157 O O . LEU B 1 335 ? -8.703 -12.117 -4.629 1 97 335 LEU B O 1
ATOM 8161 N N . PRO B 1 336 ? -9.883 -13.68 -5.715 1 96.56 336 PRO B N 1
ATOM 8162 C CA . PRO B 1 336 ? -9.25 -13.281 -6.973 1 96.56 336 PRO B CA 1
ATOM 8163 C C . PRO B 1 336 ? -9.531 -11.828 -7.34 1 96.56 336 PRO B C 1
ATOM 8165 O O . PRO B 1 336 ? -8.648 -11.141 -7.863 1 96.56 336 PRO B O 1
ATOM 8168 N N . TYR B 1 337 ? -10.695 -11.391 -7.051 1 96.44 337 TYR B N 1
ATOM 8169 C CA . TYR B 1 337 ? -11.109 -10.031 -7.371 1 96.44 337 TYR B CA 1
ATOM 8170 C C . TYR B 1 337 ? -10.281 -9.008 -6.598 1 96.44 337 TYR B C 1
ATOM 8172 O O . TYR B 1 337 ? -9.734 -8.07 -7.18 1 96.44 337 TYR B O 1
ATOM 8180 N N . TYR B 1 338 ? -10.164 -9.211 -5.355 1 96.31 338 TYR B N 1
ATOM 8181 C CA . TYR B 1 338 ? -9.477 -8.227 -4.527 1 96.31 338 TYR B CA 1
ATOM 8182 C C . TYR B 1 338 ? -7.965 -8.328 -4.699 1 96.31 338 TYR B C 1
ATOM 8184 O O . TYR B 1 338 ? -7.254 -7.328 -4.602 1 96.31 338 TYR B O 1
ATOM 8192 N N . MET B 1 339 ? -7.453 -9.523 -4.953 1 94.69 339 MET B N 1
ATOM 8193 C CA . MET B 1 339 ? -6.039 -9.625 -5.312 1 94.69 339 MET B CA 1
ATOM 8194 C C . MET B 1 339 ? -5.734 -8.805 -6.562 1 94.69 339 MET B C 1
ATOM 8196 O O . MET B 1 339 ? -4.703 -8.141 -6.633 1 94.69 339 MET B O 1
ATOM 8200 N N . ASN B 1 340 ? -6.625 -8.914 -7.48 1 93.06 340 ASN B N 1
ATOM 8201 C CA . ASN B 1 340 ? -6.48 -8.094 -8.68 1 93.06 340 ASN B CA 1
ATOM 8202 C C . ASN B 1 340 ? -6.566 -6.605 -8.359 1 93.06 340 ASN B C 1
ATOM 8204 O O . ASN B 1 340 ? -5.832 -5.797 -8.93 1 93.06 340 ASN B O 1
ATOM 8208 N N . GLN B 1 341 ? -7.453 -6.266 -7.473 1 91.31 341 GLN B N 1
ATOM 8209 C CA . GLN B 1 341 ? -7.609 -4.875 -7.059 1 91.31 341 GLN B CA 1
ATOM 8210 C C . GLN B 1 341 ? -6.344 -4.359 -6.375 1 91.31 341 GLN B C 1
ATOM 8212 O O . GLN B 1 341 ? -5.98 -3.193 -6.531 1 91.31 341 GLN B O 1
ATOM 8217 N N . VAL B 1 342 ? -5.707 -5.148 -5.609 1 90.38 342 VAL B N 1
ATOM 8218 C CA . VAL B 1 342 ? -4.441 -4.785 -4.977 1 90.38 342 VAL B CA 1
ATOM 8219 C C . VAL B 1 342 ? -3.41 -4.438 -6.047 1 90.38 342 VAL B C 1
ATOM 8221 O O . VAL B 1 342 ? -2.715 -3.424 -5.941 1 90.38 342 VAL B O 1
ATOM 8224 N N . GLU B 1 343 ? -3.342 -5.25 -7.074 1 89.19 343 GLU B N 1
ATOM 8225 C CA . GLU B 1 343 ? -2.408 -4.988 -8.172 1 89.19 343 GLU B CA 1
ATOM 8226 C C . GLU B 1 343 ? -2.73 -3.668 -8.867 1 89.19 343 GLU B C 1
ATOM 8228 O O . GLU B 1 343 ? -1.824 -2.916 -9.234 1 89.19 343 GLU B O 1
ATOM 8233 N N . GLN B 1 344 ? -3.926 -3.438 -8.977 1 85.25 344 GLN B N 1
ATOM 8234 C CA . GLN B 1 344 ? -4.367 -2.24 -9.688 1 85.25 344 GLN B CA 1
ATOM 8235 C C . GLN B 1 344 ? -4.141 -0.987 -8.844 1 85.25 344 GLN B C 1
ATOM 8237 O O . GLN B 1 344 ? -3.725 0.049 -9.367 1 85.25 344 GLN B O 1
ATOM 8242 N N . VAL B 1 345 ? -4.379 -1.068 -7.609 1 84.19 345 VAL B N 1
ATOM 8243 C CA . VAL B 1 345 ? -4.355 0.12 -6.762 1 84.19 345 VAL B CA 1
ATOM 8244 C C . VAL B 1 345 ? -2.938 0.37 -6.258 1 84.19 345 VAL B C 1
ATOM 8246 O O . VAL B 1 345 ? -2.396 1.466 -6.422 1 84.19 345 VAL B O 1
ATOM 8249 N N . LYS B 1 346 ? -2.33 -0.574 -5.746 1 82.69 346 LYS B N 1
ATOM 8250 C CA . LYS B 1 346 ? -1.017 -0.404 -5.129 1 82.69 346 LYS B CA 1
ATOM 8251 C C . LYS B 1 346 ? 0.069 -0.231 -6.188 1 82.69 346 LYS B C 1
ATOM 8253 O O . LYS B 1 346 ? 1.033 0.507 -5.984 1 82.69 346 LYS B O 1
ATOM 8258 N N . PHE B 1 347 ? -0.12 -0.938 -7.355 1 80.69 347 PHE B N 1
ATOM 8259 C CA . PHE B 1 347 ? 0.963 -0.954 -8.336 1 80.69 347 PHE B CA 1
ATOM 8260 C C . PHE B 1 347 ? 0.531 -0.286 -9.633 1 80.69 347 PHE B C 1
ATOM 8262 O O . PHE B 1 347 ? 1.325 -0.16 -10.57 1 80.69 347 PHE B O 1
ATOM 8269 N N . ALA B 1 348 ? -0.648 0.074 -9.727 1 80.06 348 ALA B N 1
ATOM 8270 C CA . ALA B 1 348 ? -1.214 0.822 -10.844 1 80.06 348 ALA B CA 1
ATOM 8271 C C . ALA B 1 348 ? -1.086 0.04 -12.148 1 80.06 348 ALA B C 1
ATOM 8273 O O . ALA B 1 348 ? -0.792 0.615 -13.195 1 80.06 348 ALA B O 1
ATOM 8274 N N . VAL B 1 349 ? -1.222 -1.188 -12.039 1 84.25 349 VAL B N 1
ATOM 8275 C CA . VAL B 1 349 ? -1.165 -2.012 -13.242 1 84.25 349 VAL B CA 1
ATOM 8276 C C . VAL B 1 349 ? -2.492 -1.923 -13.992 1 84.25 349 VAL B C 1
ATOM 8278 O O . VAL B 1 349 ? -3.555 -2.174 -13.422 1 84.25 349 VAL B O 1
ATOM 8281 N N . ASP B 1 350 ? -2.41 -1.551 -15.203 1 83.31 350 ASP B N 1
ATOM 8282 C CA . ASP B 1 350 ? -3.586 -1.548 -16.062 1 83.31 350 ASP B CA 1
ATOM 8283 C C . ASP B 1 350 ? -3.654 -2.822 -16.906 1 83.31 350 ASP B C 1
ATOM 8285 O O . ASP B 1 350 ? -3.174 -2.852 -18.031 1 83.31 350 ASP B O 1
ATOM 8289 N N . LYS B 1 351 ? -4.332 -3.795 -16.422 1 84.75 351 LYS B N 1
ATOM 8290 C CA . LYS B 1 351 ? -4.348 -5.117 -17.031 1 84.75 351 LYS B CA 1
ATOM 8291 C C . LYS B 1 351 ? -5.074 -5.09 -18.375 1 84.75 351 LYS B C 1
ATOM 8293 O O . LYS B 1 351 ? -4.723 -5.836 -19.297 1 84.75 351 LYS B O 1
ATOM 8298 N N . ASP B 1 352 ? -6.066 -4.273 -18.516 1 83.69 352 ASP B N 1
ATOM 8299 C CA . ASP B 1 352 ? -6.793 -4.172 -19.781 1 83.69 352 ASP B CA 1
ATOM 8300 C C . ASP B 1 352 ? -5.902 -3.596 -20.875 1 83.69 352 ASP B C 1
ATOM 8302 O O . ASP B 1 352 ? -5.957 -4.047 -22.016 1 83.69 352 ASP B O 1
ATOM 8306 N N . LYS B 1 353 ? -5.156 -2.643 -20.453 1 87.81 353 LYS B N 1
ATOM 8307 C CA . LYS B 1 353 ? -4.223 -2.074 -21.422 1 87.81 353 LYS B CA 1
ATOM 8308 C C . LYS B 1 353 ? -3.086 -3.045 -21.734 1 87.81 353 LYS B C 1
ATOM 8310 O O . LYS B 1 353 ? -2.619 -3.127 -22.859 1 87.81 353 LYS B O 1
ATOM 8315 N N . LEU B 1 354 ? -2.648 -3.73 -20.766 1 91.56 354 LEU B N 1
ATOM 8316 C CA . LEU B 1 354 ? -1.532 -4.664 -20.891 1 91.56 354 LEU B CA 1
ATOM 8317 C C . LEU B 1 354 ? -1.86 -5.77 -21.891 1 91.56 354 LEU B C 1
ATOM 8319 O O . LEU B 1 354 ? -1.01 -6.164 -22.688 1 91.56 354 LEU B O 1
ATOM 8323 N N . ILE B 1 355 ? -3.055 -6.258 -21.875 1 91.44 355 ILE B N 1
ATOM 8324 C CA . ILE B 1 355 ? -3.465 -7.383 -22.719 1 91.44 355 ILE B CA 1
ATOM 8325 C C . ILE B 1 355 ? -3.326 -7.008 -24.188 1 91.44 355 ILE B C 1
ATOM 8327 O O . ILE B 1 355 ? -3.055 -7.867 -25.031 1 91.44 355 ILE B O 1
ATOM 8331 N N . GLU B 1 356 ? -3.434 -5.742 -24.5 1 93.25 356 GLU B N 1
ATOM 8332 C CA . GLU B 1 356 ? -3.355 -5.258 -25.875 1 93.25 356 GLU B CA 1
ATOM 8333 C C . GLU B 1 356 ? -1.955 -5.449 -26.453 1 93.25 356 GLU B C 1
ATOM 8335 O O . GLU B 1 356 ? -1.76 -5.359 -27.656 1 93.25 356 GLU B O 1
ATOM 8340 N N . TYR B 1 357 ? -1.045 -5.801 -25.625 1 96.44 357 TYR B N 1
ATOM 8341 C CA . TYR B 1 357 ? 0.345 -5.855 -26.062 1 96.44 357 TYR B CA 1
ATOM 8342 C C . TYR B 1 357 ? 0.851 -7.293 -26.094 1 96.44 357 TYR B C 1
ATOM 8344 O O . TYR B 1 357 ? 2.043 -7.535 -26.312 1 96.44 357 TYR B O 1
ATOM 8352 N N . PHE B 1 358 ? 0.003 -8.273 -25.922 1 96.75 358 PHE B N 1
ATOM 8353 C CA . PHE B 1 358 ? 0.444 -9.664 -25.922 1 96.75 358 PHE B CA 1
ATOM 8354 C C . PHE B 1 358 ? -0.366 -10.492 -26.906 1 96.75 358 PHE B C 1
ATOM 8356 O O . PHE B 1 358 ? -0.964 -11.508 -26.531 1 96.75 358 PHE B O 1
ATOM 8363 N N . PRO B 1 359 ? -0.315 -10.102 -28.141 1 96.88 359 PRO B N 1
ATOM 8364 C CA . PRO B 1 359 ? -0.913 -11.008 -29.125 1 96.88 359 PRO B CA 1
ATOM 8365 C C . PRO B 1 359 ? -0.215 -12.359 -29.172 1 96.88 359 PRO B C 1
ATOM 8367 O O . PRO B 1 359 ? 1.017 -12.43 -29.141 1 96.88 359 PRO B O 1
ATOM 8370 N N . VAL B 1 360 ? -1.001 -13.43 -29.297 1 97.25 360 VAL B N 1
ATOM 8371 C CA . VAL B 1 360 ? -0.47 -14.781 -29.172 1 97.25 360 VAL B CA 1
ATOM 8372 C C . VAL B 1 360 ? 0.63 -15 -30.219 1 97.25 360 VAL B C 1
ATOM 8374 O O . VAL B 1 360 ? 1.624 -15.68 -29.938 1 97.25 360 VAL B O 1
ATOM 8377 N N . LYS B 1 361 ? 0.465 -14.461 -31.375 1 96.44 361 LYS B N 1
ATOM 8378 C CA . LYS B 1 361 ? 1.465 -14.617 -32.438 1 96.44 361 LYS B CA 1
ATOM 8379 C C . LYS B 1 361 ? 2.801 -14.008 -32.031 1 96.44 361 LYS B C 1
ATOM 8381 O O . LYS B 1 361 ? 3.85 -14.641 -32.188 1 96.44 361 LYS B O 1
ATOM 8386 N N . VAL B 1 362 ? 2.76 -12.82 -31.5 1 97.44 362 VAL B N 1
ATOM 8387 C CA . VAL B 1 362 ? 3.959 -12.109 -31.078 1 97.44 362 VAL B CA 1
ATOM 8388 C C . VAL B 1 362 ? 4.586 -12.805 -29.875 1 97.44 362 VAL B C 1
ATOM 8390 O O . VAL B 1 362 ? 5.805 -12.969 -29.812 1 97.44 362 VAL B O 1
ATOM 8393 N N . VAL B 1 363 ? 3.748 -13.18 -28.969 1 98.31 363 VAL B N 1
ATOM 8394 C CA . VAL B 1 363 ? 4.23 -13.883 -27.781 1 98.31 363 VAL B CA 1
ATOM 8395 C C . VAL B 1 363 ? 4.926 -15.18 -28.203 1 98.31 363 VAL B C 1
ATOM 8397 O O . VAL B 1 363 ? 6 -15.508 -27.688 1 98.31 363 VAL B O 1
ATOM 8400 N N . THR B 1 364 ? 4.34 -15.93 -29.094 1 98.25 364 THR B N 1
ATOM 8401 C CA . THR B 1 364 ? 4.91 -17.188 -29.547 1 98.25 364 THR B CA 1
ATOM 8402 C C . THR B 1 364 ? 6.266 -16.969 -30.219 1 98.25 364 THR B C 1
ATOM 8404 O O . THR B 1 364 ? 7.234 -17.672 -29.922 1 98.25 364 THR B O 1
ATOM 8407 N N . GLU B 1 365 ? 6.328 -16.016 -31.078 1 97.75 365 GLU B N 1
ATOM 8408 C CA . GLU B 1 365 ? 7.586 -15.695 -31.75 1 97.75 365 GLU B CA 1
ATOM 8409 C C . GLU B 1 365 ? 8.664 -15.289 -30.75 1 97.75 365 GLU B C 1
ATOM 8411 O O . GLU B 1 365 ? 9.812 -15.711 -30.859 1 97.75 365 GLU B O 1
ATOM 8416 N N . GLY B 1 366 ? 8.234 -14.43 -29.844 1 97.88 366 GLY B N 1
ATOM 8417 C CA . GLY B 1 366 ? 9.172 -14.016 -28.812 1 97.88 366 GLY B CA 1
ATOM 8418 C C . GLY B 1 366 ? 9.641 -15.172 -27.938 1 97.88 366 GLY B C 1
ATOM 8419 O O . GLY B 1 366 ? 10.828 -15.281 -27.641 1 97.88 366 GLY B O 1
ATOM 8420 N N . LEU B 1 367 ? 8.719 -15.977 -27.516 1 98.31 367 LEU B N 1
ATOM 8421 C CA . LEU B 1 367 ? 9.031 -17.156 -26.719 1 98.31 367 LEU B CA 1
ATOM 8422 C C . LEU B 1 367 ? 10.039 -18.047 -27.453 1 98.31 367 LEU B C 1
ATOM 8424 O O . LEU B 1 367 ? 11.055 -18.438 -26.875 1 98.31 367 LEU B O 1
ATOM 8428 N N . LEU B 1 368 ? 9.758 -18.359 -28.703 1 98.25 368 LEU B N 1
ATOM 8429 C CA . LEU B 1 368 ? 10.648 -19.219 -29.484 1 98.25 368 LEU B CA 1
ATOM 8430 C C . LEU B 1 368 ? 12.031 -18.594 -29.609 1 98.25 368 LEU B C 1
ATOM 8432 O O . LEU B 1 368 ? 13.047 -19.266 -29.453 1 98.25 368 LEU B O 1
ATOM 8436 N N . SER B 1 369 ? 12.031 -17.312 -29.828 1 97.56 369 SER B N 1
ATOM 8437 C CA . SER B 1 369 ? 13.297 -16.609 -29.969 1 97.56 369 SER B CA 1
ATOM 8438 C C . SER B 1 369 ? 14.125 -16.672 -28.688 1 97.56 369 SER B C 1
ATOM 8440 O O . SER B 1 369 ? 15.336 -16.875 -28.734 1 97.56 369 SER B O 1
ATOM 8442 N N . ILE B 1 370 ? 13.508 -16.5 -27.625 1 97.56 370 ILE B N 1
ATOM 8443 C CA . ILE B 1 370 ? 14.18 -16.484 -26.328 1 97.56 370 ILE B CA 1
ATOM 8444 C C . ILE B 1 370 ? 14.758 -17.875 -26.047 1 97.56 370 ILE B C 1
ATOM 8446 O O . ILE B 1 370 ? 15.93 -18 -25.688 1 97.56 370 ILE B O 1
ATOM 8450 N N . TYR B 1 371 ? 13.977 -18.891 -26.203 1 97.69 371 TYR B N 1
ATOM 8451 C CA . TYR B 1 371 ? 14.445 -20.25 -25.953 1 97.69 371 TYR B CA 1
ATOM 8452 C C . TYR B 1 371 ? 15.562 -20.625 -26.922 1 97.69 371 TYR B C 1
ATOM 8454 O O . TYR B 1 371 ? 16.5 -21.328 -26.531 1 97.69 371 TYR B O 1
ATOM 8462 N N . GLN B 1 372 ? 15.461 -20.188 -28.219 1 97.81 372 GLN B N 1
ATOM 8463 C CA . GLN B 1 372 ? 16.516 -20.438 -29.188 1 97.81 372 GLN B CA 1
ATOM 8464 C C . GLN B 1 372 ? 17.844 -19.844 -28.703 1 97.81 372 GLN B C 1
ATOM 8466 O O . GLN B 1 372 ? 18.875 -20.531 -28.719 1 97.81 372 GLN B O 1
ATOM 8471 N N . ASP B 1 373 ? 17.812 -18.672 -28.234 1 96.81 373 ASP B N 1
ATOM 8472 C CA . ASP B 1 373 ? 19.016 -18 -27.75 1 96.81 373 ASP B CA 1
ATOM 8473 C C . ASP B 1 373 ? 19.562 -18.656 -26.484 1 96.81 373 ASP B C 1
ATOM 8475 O O . ASP B 1 373 ? 20.766 -18.859 -26.344 1 96.81 373 ASP B O 1
ATOM 8479 N N . LEU B 1 374 ? 18.703 -18.953 -25.609 1 96.62 374 LEU B N 1
ATOM 8480 C CA . LEU B 1 374 ? 19.094 -19.469 -24.297 1 96.62 374 LEU B CA 1
ATOM 8481 C C . LEU B 1 374 ? 19.703 -20.859 -24.422 1 96.62 374 LEU B C 1
ATOM 8483 O O . LEU B 1 374 ? 20.703 -21.172 -23.766 1 96.62 374 LEU B O 1
ATOM 8487 N N . LEU B 1 375 ? 19.125 -21.734 -25.25 1 97.81 375 LEU B N 1
ATOM 8488 C CA . LEU B 1 375 ? 19.469 -23.156 -25.219 1 97.81 375 LEU B CA 1
ATOM 8489 C C . LEU B 1 375 ? 20.297 -23.547 -26.438 1 97.81 375 LEU B C 1
ATOM 8491 O O . LEU B 1 375 ? 20.719 -24.688 -26.578 1 97.81 375 LEU B O 1
ATOM 8495 N N . GLY B 1 376 ? 20.609 -22.562 -27.297 1 97.69 376 GLY B N 1
ATOM 8496 C CA . GLY B 1 376 ? 21.359 -22.859 -28.516 1 97.69 376 GLY B CA 1
ATOM 8497 C C . GLY B 1 376 ? 20.625 -23.766 -29.469 1 97.69 376 GLY B C 1
ATOM 8498 O O . GLY B 1 376 ? 21.156 -24.781 -29.906 1 97.69 376 GLY B O 1
ATOM 8499 N N . LEU B 1 377 ? 19.406 -23.344 -29.797 1 98.38 377 LEU B N 1
ATOM 8500 C CA . LEU B 1 377 ? 18.531 -24.125 -30.672 1 98.38 377 LEU B CA 1
ATOM 8501 C C . LEU B 1 377 ? 17.969 -23.266 -31.797 1 98.38 377 LEU B C 1
ATOM 8503 O O . LEU B 1 377 ? 18.062 -22.031 -31.75 1 98.38 377 LEU B O 1
ATOM 8507 N N . THR B 1 378 ? 17.438 -23.953 -32.75 1 98.25 378 THR B N 1
ATOM 8508 C CA . THR B 1 378 ? 16.672 -23.312 -33.812 1 98.25 378 THR B CA 1
ATOM 8509 C C . THR B 1 378 ? 15.359 -24.031 -34.062 1 98.25 378 THR B C 1
ATOM 8511 O O . THR B 1 378 ? 15.344 -25.266 -34.219 1 98.25 378 THR B O 1
ATOM 8514 N N . PHE B 1 379 ? 14.32 -23.297 -34.094 1 98.44 379 PHE B N 1
ATOM 8515 C CA . PHE B 1 379 ? 13 -23.859 -34.312 1 98.44 379 PHE B CA 1
ATOM 8516 C C . PHE B 1 379 ? 12.508 -23.562 -35.719 1 98.44 379 PHE B C 1
ATOM 8518 O O . PHE B 1 379 ? 12.57 -22.406 -36.188 1 98.44 379 PHE B O 1
ATOM 8525 N N . LYS B 1 380 ? 12.039 -24.547 -36.375 1 97.56 380 LYS B N 1
ATOM 8526 C CA . LYS B 1 380 ? 11.516 -24.375 -37.719 1 97.56 380 LYS B CA 1
ATOM 8527 C C . LYS B 1 380 ? 10.086 -24.906 -37.844 1 97.56 380 LYS B C 1
ATOM 8529 O O . LYS B 1 380 ? 9.82 -26.062 -37.5 1 97.56 380 LYS B O 1
ATOM 8534 N N . HIS B 1 381 ? 9.227 -24.078 -38.375 1 97 381 HIS B N 1
ATOM 8535 C CA . HIS B 1 381 ? 7.852 -24.5 -38.625 1 97 381 HIS B CA 1
ATOM 8536 C C . HIS B 1 381 ? 7.789 -25.562 -39.688 1 97 381 HIS B C 1
ATOM 8538 O O . HIS B 1 381 ? 8.438 -25.453 -40.719 1 97 381 HIS B O 1
ATOM 8544 N N . VAL B 1 382 ? 7.059 -26.641 -39.406 1 96.06 382 VAL B N 1
ATOM 8545 C CA . VAL B 1 382 ? 6.879 -27.719 -40.375 1 96.06 382 VAL B CA 1
ATOM 8546 C C . VAL B 1 382 ? 5.613 -27.484 -41.188 1 96.06 382 VAL B C 1
ATOM 8548 O O . VAL B 1 382 ? 4.504 -27.484 -40.656 1 96.06 382 VAL B O 1
ATOM 8551 N N . ASN B 1 383 ? 5.836 -27.375 -42.438 1 92.94 383 ASN B N 1
ATOM 8552 C CA . ASN B 1 383 ? 4.695 -27.141 -43.344 1 92.94 383 ASN B CA 1
ATOM 8553 C C . ASN B 1 383 ? 3.93 -28.438 -43.594 1 92.94 383 ASN B C 1
ATOM 8555 O O . ASN B 1 383 ? 4.527 -29.516 -43.688 1 92.94 383 ASN B O 1
ATOM 8559 N N . ASN B 1 384 ? 2.656 -28.391 -43.75 1 89.62 384 ASN B N 1
ATOM 8560 C CA . ASN B 1 384 ? 1.761 -29.5 -44.031 1 89.62 384 ASN B CA 1
ATOM 8561 C C . ASN B 1 384 ? 1.954 -30.656 -43.062 1 89.62 384 ASN B C 1
ATOM 8563 O O . ASN B 1 384 ? 2.09 -31.812 -43.469 1 89.62 384 ASN B O 1
ATOM 8567 N N . ALA B 1 385 ? 2.123 -30.312 -41.844 1 91.19 385 ALA B N 1
ATOM 8568 C CA . ALA B 1 385 ? 2.299 -31.312 -40.781 1 91.19 385 ALA B CA 1
ATOM 8569 C C . ALA B 1 385 ? 1.009 -32.094 -40.531 1 91.19 385 ALA B C 1
ATOM 8571 O O . ALA B 1 385 ? -0.088 -31.562 -40.75 1 91.19 385 ALA B O 1
ATOM 8572 N N . HIS B 1 386 ? 1.103 -33.281 -40.25 1 92.69 386 HIS B N 1
ATOM 8573 C CA . HIS B 1 386 ? -0.046 -34.062 -39.812 1 92.69 386 HIS B CA 1
ATOM 8574 C C . HIS B 1 386 ? -0.467 -33.688 -38.406 1 92.69 386 HIS B C 1
ATOM 8576 O O . HIS B 1 386 ? 0.286 -33.875 -37.438 1 92.69 386 HIS B O 1
ATOM 8582 N N . VAL B 1 387 ? -1.601 -33.062 -38.25 1 95.56 387 VAL B N 1
ATOM 8583 C CA . VAL B 1 387 ? -2.072 -32.562 -36.969 1 95.56 387 VAL B CA 1
ATOM 8584 C C . VAL B 1 387 ? -3.492 -33.031 -36.688 1 95.56 387 VAL B C 1
ATOM 8586 O O . VAL B 1 387 ? -4.148 -33.594 -37.594 1 95.56 387 VAL B O 1
ATOM 8589 N N . TRP B 1 388 ? -3.982 -32.938 -35.5 1 96.75 388 TRP B N 1
ATOM 8590 C CA . TRP B 1 388 ? -5.305 -33.406 -35.125 1 96.75 388 TRP B CA 1
ATOM 8591 C C . TRP B 1 388 ? -6.34 -32.312 -35.219 1 96.75 388 TRP B C 1
ATOM 8593 O O . TRP B 1 388 ? -7.543 -32.562 -35.094 1 96.75 388 TRP B O 1
ATOM 8603 N N . HIS B 1 389 ? -5.945 -31.141 -35.406 1 95.69 389 HIS B N 1
ATOM 8604 C CA . HIS B 1 389 ? -6.809 -29.969 -35.531 1 95.69 389 HIS B CA 1
ATOM 8605 C C . HIS B 1 389 ? -6.129 -28.875 -36.375 1 95.69 389 HIS B C 1
ATOM 8607 O O . HIS B 1 389 ? -4.91 -28.719 -36.312 1 95.69 389 HIS B O 1
ATOM 8613 N N . ASP B 1 390 ? -6.875 -28.016 -37.031 1 92.88 390 ASP B N 1
ATOM 8614 C CA . ASP B 1 390 ? -6.359 -27.031 -37.969 1 92.88 390 ASP B CA 1
ATOM 8615 C C . ASP B 1 390 ? -5.555 -25.953 -37.25 1 92.88 390 ASP B C 1
ATOM 8617 O O . ASP B 1 390 ? -4.645 -25.359 -37.844 1 92.88 390 ASP B O 1
ATOM 8621 N N . ASN B 1 391 ? -5.824 -25.797 -36.031 1 93.31 391 ASN B N 1
ATOM 8622 C CA . ASN B 1 391 ? -5.156 -24.734 -35.281 1 93.31 391 ASN B CA 1
ATOM 8623 C C . ASN B 1 391 ? -3.863 -25.219 -34.656 1 93.31 391 ASN B C 1
ATOM 8625 O O . ASN B 1 391 ? -3.203 -24.469 -33.938 1 93.31 391 ASN B O 1
ATOM 8629 N N . VAL B 1 392 ? -3.49 -26.453 -34.906 1 97.25 392 VAL B N 1
ATOM 8630 C CA . VAL B 1 392 ? -2.293 -27.031 -34.312 1 97.25 392 VAL B CA 1
ATOM 8631 C C . VAL B 1 392 ? -1.097 -26.828 -35.219 1 97.25 392 VAL B C 1
ATOM 8633 O O . VAL B 1 392 ? -1.215 -26.984 -36.438 1 97.25 392 VAL B O 1
ATOM 8636 N N . SER B 1 393 ? 0.017 -26.391 -34.688 1 97.44 393 SER B N 1
ATOM 8637 C CA . SER B 1 393 ? 1.248 -26.234 -35.469 1 97.44 393 SER B CA 1
ATOM 8638 C C . SER B 1 393 ? 2.314 -27.219 -35 1 97.44 393 SER B C 1
ATOM 8640 O O . SER B 1 393 ? 2.297 -27.672 -33.844 1 97.44 393 SER B O 1
ATOM 8642 N N . LEU B 1 394 ? 3.184 -27.562 -35.906 1 97.75 394 LEU B N 1
ATOM 8643 C CA . LEU B 1 394 ? 4.316 -28.453 -35.656 1 97.75 394 LEU B CA 1
ATOM 8644 C C . LEU B 1 394 ? 5.633 -27.75 -35.938 1 97.75 394 LEU B C 1
ATOM 8646 O O . LEU B 1 394 ? 5.754 -27.047 -36.969 1 97.75 394 LEU B O 1
ATOM 8650 N N . TYR B 1 395 ? 6.609 -27.875 -35.062 1 98.31 395 TYR B N 1
ATOM 8651 C CA . TYR B 1 395 ? 7.938 -27.297 -35.25 1 98.31 395 TYR B CA 1
ATOM 8652 C C . TYR B 1 395 ? 9.016 -28.375 -35.156 1 98.31 395 TYR B C 1
ATOM 8654 O O . TYR B 1 395 ? 8.906 -29.312 -34.344 1 98.31 395 TYR B O 1
ATOM 8662 N N . SER B 1 396 ? 10.055 -28.188 -35.906 1 97.75 396 SER B N 1
ATOM 8663 C CA . SER B 1 396 ? 11.289 -28.969 -35.781 1 97.75 396 SER B CA 1
ATOM 8664 C C . SER B 1 396 ? 12.336 -28.203 -34.969 1 97.75 396 SER B C 1
ATOM 8666 O O . SER B 1 396 ? 12.477 -26.984 -35.125 1 97.75 396 SER B O 1
ATOM 8668 N N . VAL B 1 397 ? 13.031 -28.938 -34.156 1 98.25 397 VAL B N 1
ATOM 8669 C CA . VAL B 1 397 ? 14.062 -28.328 -33.312 1 98.25 397 VAL B CA 1
ATOM 8670 C C . VAL B 1 397 ? 15.445 -28.797 -33.781 1 98.25 397 VAL B C 1
ATOM 8672 O O . VAL B 1 397 ? 15.719 -30 -33.812 1 98.25 397 VAL B O 1
ATOM 8675 N N . LEU B 1 398 ? 16.297 -27.844 -34.031 1 98.06 398 LEU B N 1
ATOM 8676 C CA . LEU B 1 398 ? 17.641 -28.141 -34.469 1 98.06 398 LEU B CA 1
ATOM 8677 C C . LEU B 1 398 ? 18.672 -27.594 -33.5 1 98.06 398 LEU B C 1
ATOM 8679 O O . LEU B 1 398 ? 18.484 -26.531 -32.906 1 98.06 398 LEU B O 1
ATOM 8683 N N . ASP B 1 399 ? 19.766 -28.359 -33.312 1 97.12 399 ASP B N 1
ATOM 8684 C CA . ASP B 1 399 ? 20.922 -27.828 -32.562 1 97.12 399 ASP B CA 1
ATOM 8685 C C . ASP B 1 399 ? 21.672 -26.797 -33.406 1 97.12 399 ASP B C 1
ATOM 8687 O O . ASP B 1 399 ? 22.094 -27.094 -34.531 1 97.12 399 ASP B O 1
ATOM 8691 N N . THR B 1 400 ? 21.906 -25.703 -32.844 1 96.5 400 THR B N 1
ATOM 8692 C CA . THR B 1 400 ? 22.484 -24.609 -33.625 1 96.5 400 THR B CA 1
ATOM 8693 C C . THR B 1 400 ? 23.938 -24.938 -33.969 1 96.5 400 THR B C 1
ATOM 8695 O O . THR B 1 400 ? 24.422 -24.531 -35.031 1 96.5 400 THR B O 1
ATOM 8698 N N . THR B 1 401 ? 24.625 -25.562 -33.125 1 94.88 401 THR B N 1
ATOM 8699 C CA . THR B 1 401 ? 26.047 -25.859 -33.344 1 94.88 401 THR B CA 1
ATOM 8700 C C . THR B 1 401 ? 26.219 -26.984 -34.344 1 94.88 401 THR B C 1
ATOM 8702 O O . THR B 1 401 ? 27.016 -26.875 -35.281 1 94.88 401 THR B O 1
ATOM 8705 N N . THR B 1 402 ? 25.484 -28.078 -34.281 1 94.88 402 THR B N 1
ATOM 8706 C CA . THR B 1 402 ? 25.688 -29.266 -35.062 1 94.88 402 THR B CA 1
ATOM 8707 C C . THR B 1 402 ? 24.75 -29.281 -36.281 1 94.88 402 THR B C 1
ATOM 8709 O O . THR B 1 402 ? 25 -30 -37.25 1 94.88 402 THR B O 1
ATOM 8712 N N . GLY B 1 403 ? 23.609 -28.609 -36.156 1 95.06 403 GLY B N 1
ATOM 8713 C CA . GLY B 1 403 ? 22.609 -28.641 -37.188 1 95.06 403 GLY B CA 1
ATOM 8714 C C . GLY B 1 403 ? 21.688 -29.844 -37.125 1 95.06 403 GLY B C 1
ATOM 8715 O O . GLY B 1 403 ? 20.734 -29.969 -37.906 1 95.06 403 GLY B O 1
ATOM 8716 N N . GLU B 1 404 ? 21.906 -30.703 -36.219 1 94.69 404 GLU B N 1
ATOM 8717 C CA . GLU B 1 404 ? 21.125 -31.922 -36.062 1 94.69 404 GLU B CA 1
ATOM 8718 C C . GLU B 1 404 ? 19.719 -31.625 -35.562 1 94.69 404 GLU B C 1
ATOM 8720 O O . GLU B 1 404 ? 19.547 -30.766 -34.688 1 94.69 404 GLU B O 1
ATOM 8725 N N . GLU B 1 405 ? 18.734 -32.312 -36.188 1 96 405 GLU B N 1
ATOM 8726 C CA . GLU B 1 405 ? 17.391 -32.25 -35.656 1 96 405 GLU B CA 1
ATOM 8727 C C . GLU B 1 405 ? 17.281 -33.094 -34.375 1 96 405 GLU B C 1
ATOM 8729 O O . GLU B 1 405 ? 17.438 -34.312 -34.406 1 96 405 GLU B O 1
ATOM 8734 N N . ILE B 1 406 ? 16.906 -32.406 -33.312 1 96 406 ILE B N 1
ATOM 8735 C CA . ILE B 1 406 ? 16.984 -33.125 -32.031 1 96 406 ILE B CA 1
ATOM 8736 C C . ILE B 1 406 ? 15.57 -33.406 -31.531 1 96 406 ILE B C 1
ATOM 8738 O O . ILE B 1 406 ? 15.398 -34.062 -30.5 1 96 406 ILE B O 1
ATOM 8742 N N . GLY B 1 407 ? 14.523 -32.938 -32.219 1 96.94 407 GLY B N 1
ATOM 8743 C CA . GLY B 1 407 ? 13.164 -33.219 -31.812 1 96.94 407 GLY B CA 1
ATOM 8744 C C . GLY B 1 407 ? 12.125 -32.406 -32.531 1 96.94 407 GLY B C 1
ATOM 8745 O O . GLY B 1 407 ? 12.469 -31.594 -33.406 1 96.94 407 GLY B O 1
ATOM 8746 N N . GLN B 1 408 ? 10.844 -32.656 -32.219 1 97.69 408 GLN B N 1
ATOM 8747 C CA . GLN B 1 408 ? 9.719 -31.891 -32.719 1 97.69 408 GLN B CA 1
ATOM 8748 C C . GLN B 1 408 ? 8.695 -31.609 -31.641 1 97.69 408 GLN B C 1
ATOM 8750 O O . GLN B 1 408 ? 8.633 -32.344 -30.641 1 97.69 408 GLN B O 1
ATOM 8755 N N . PHE B 1 409 ? 7.949 -30.531 -31.844 1 98.44 409 PHE B N 1
ATOM 8756 C CA . PHE B 1 409 ? 6.891 -30.281 -30.875 1 98.44 409 PHE B CA 1
ATOM 8757 C C . PHE B 1 409 ? 5.672 -29.672 -31.547 1 98.44 409 PHE B C 1
ATOM 8759 O O . PHE B 1 409 ? 5.801 -28.938 -32.531 1 98.44 409 PHE B O 1
ATOM 8766 N N . TYR B 1 410 ? 4.477 -30.016 -31 1 98.31 410 TYR B N 1
ATOM 8767 C CA . TYR B 1 410 ? 3.193 -29.453 -31.422 1 98.31 410 TYR B CA 1
ATOM 8768 C C . TYR B 1 410 ? 2.762 -28.344 -30.469 1 98.31 410 TYR B C 1
ATOM 8770 O O . TYR B 1 410 ? 3.029 -28.406 -29.266 1 98.31 410 TYR B O 1
ATOM 8778 N N . LEU B 1 411 ? 2.09 -27.328 -31.016 1 98.56 411 LEU B N 1
ATOM 8779 C CA . LEU B 1 411 ? 1.418 -26.297 -30.219 1 98.56 411 LEU B CA 1
ATOM 8780 C C . LEU B 1 411 ? -0.087 -26.312 -30.469 1 98.56 411 LEU B C 1
ATOM 8782 O O . LEU B 1 411 ? -0.538 -26.062 -31.578 1 98.56 411 LEU B O 1
ATOM 8786 N N . ASP B 1 412 ? -0.876 -26.672 -29.484 1 98.31 412 ASP B N 1
ATOM 8787 C CA . ASP B 1 412 ? -2.334 -26.609 -29.453 1 98.31 412 ASP B CA 1
ATOM 8788 C C . ASP B 1 412 ? -2.818 -25.656 -28.359 1 98.31 412 ASP B C 1
ATOM 8790 O O . ASP B 1 412 ? -3.029 -26.078 -27.219 1 98.31 412 ASP B O 1
ATOM 8794 N N . LEU B 1 413 ? -3.217 -24.422 -28.719 1 97.56 413 LEU B N 1
ATOM 8795 C CA . LEU B 1 413 ? -3.158 -23.344 -27.734 1 97.56 413 LEU B CA 1
ATOM 8796 C C . LEU B 1 413 ? -4.559 -22.938 -27.297 1 97.56 413 LEU B C 1
ATOM 8798 O O . LEU B 1 413 ? -4.723 -22.281 -26.266 1 97.56 413 LEU B O 1
ATOM 8802 N N . HIS B 1 414 ? -5.656 -23.266 -27.969 1 94.62 414 HIS B N 1
ATOM 8803 C CA . HIS B 1 414 ? -6.961 -22.672 -27.688 1 94.62 414 HIS B CA 1
ATOM 8804 C C . HIS B 1 414 ? -7.953 -23.734 -27.219 1 94.62 414 HIS B C 1
ATOM 8806 O O . HIS B 1 414 ? -7.824 -24.906 -27.547 1 94.62 414 HIS B O 1
ATOM 8812 N N . PRO B 1 415 ? -8.883 -23.312 -26.422 1 91.62 415 PRO B N 1
ATOM 8813 C CA . PRO B 1 415 ? -9.859 -24.266 -25.891 1 91.62 415 PRO B CA 1
ATOM 8814 C C . PRO B 1 415 ? -10.844 -24.75 -26.953 1 91.62 415 PRO B C 1
ATOM 8816 O O . PRO B 1 415 ? -11.062 -24.062 -27.953 1 91.62 415 PRO B O 1
ATOM 8819 N N . ARG B 1 416 ? -11.391 -25.906 -26.781 1 90.81 416 ARG B N 1
ATOM 8820 C CA . ARG B 1 416 ? -12.516 -26.484 -27.516 1 90.81 416 ARG B CA 1
ATOM 8821 C C . ARG B 1 416 ? -13.156 -27.625 -26.734 1 90.81 416 ARG B C 1
ATOM 8823 O O . ARG B 1 416 ? -12.57 -28.141 -25.781 1 90.81 416 ARG B O 1
ATOM 8830 N N . GLU B 1 417 ? -14.312 -27.953 -27.172 1 88.19 417 GLU B N 1
ATOM 8831 C CA . GLU B 1 417 ? -15.07 -29 -26.484 1 88.19 417 GLU B CA 1
ATOM 8832 C C . GLU B 1 417 ? -14.312 -30.328 -26.5 1 88.19 417 GLU B C 1
ATOM 8834 O O . GLU B 1 417 ? -13.781 -30.719 -27.531 1 88.19 417 GLU B O 1
ATOM 8839 N N . GLY B 1 418 ? -14.242 -30.938 -25.344 1 90 418 GLY B N 1
ATOM 8840 C CA . GLY B 1 418 ? -13.664 -32.281 -25.25 1 90 418 GLY B CA 1
ATOM 8841 C C . GLY B 1 418 ? -12.164 -32.25 -25.047 1 90 418 GLY B C 1
ATOM 8842 O O . GLY B 1 418 ? -11.547 -33.312 -24.812 1 90 418 GLY B O 1
ATOM 8843 N N . LYS B 1 419 ? -11.602 -31.141 -25.172 1 93.12 419 LYS B N 1
ATOM 8844 C CA . LYS B 1 419 ? -10.148 -31.016 -25.031 1 93.12 419 LYS B CA 1
ATOM 8845 C C . LYS B 1 419 ? -9.742 -31 -23.547 1 93.12 419 LYS B C 1
ATOM 8847 O O . LYS B 1 419 ? -10.539 -30.641 -22.688 1 93.12 419 LYS B O 1
ATOM 8852 N N . TYR B 1 420 ? -8.562 -31.469 -23.328 1 93.19 420 TYR B N 1
ATOM 8853 C CA . TYR B 1 420 ? -7.949 -31.312 -22.016 1 93.19 420 TYR B CA 1
ATOM 8854 C C . TYR B 1 420 ? -8.109 -29.875 -21.516 1 93.19 420 TYR B C 1
ATOM 8856 O O . TYR B 1 420 ? -7.781 -28.922 -22.219 1 93.19 420 TYR B O 1
ATOM 8864 N N . GLY B 1 421 ? -8.594 -29.672 -20.328 1 88.5 421 GLY B N 1
ATOM 8865 C CA . GLY B 1 421 ? -9.078 -28.375 -19.875 1 88.5 421 GLY B CA 1
ATOM 8866 C C . GLY B 1 421 ? -7.992 -27.516 -19.25 1 88.5 421 GLY B C 1
ATOM 8867 O O . GLY B 1 421 ? -8.188 -26.312 -19.047 1 88.5 421 GLY B O 1
ATOM 8868 N N . HIS B 1 422 ? -6.887 -28.062 -18.922 1 91.38 422 HIS B N 1
ATOM 8869 C CA . HIS B 1 422 ? -5.773 -27.344 -18.312 1 91.38 422 HIS B CA 1
ATOM 8870 C C . HIS B 1 422 ? -4.648 -27.125 -19.328 1 91.38 422 HIS B C 1
ATOM 8872 O O . HIS B 1 422 ? -4.891 -27.078 -20.531 1 91.38 422 HIS B O 1
ATOM 8878 N N . ALA B 1 423 ? -3.52 -26.75 -18.938 1 94.62 423 ALA B N 1
ATOM 8879 C CA . ALA B 1 423 ? -2.318 -26.672 -19.766 1 94.62 423 ALA B CA 1
ATOM 8880 C C . ALA B 1 423 ? -1.313 -27.75 -19.375 1 94.62 423 ALA B C 1
ATOM 8882 O O . ALA B 1 423 ? -1.142 -28.047 -18.188 1 94.62 423 ALA B O 1
ATOM 8883 N N . ALA B 1 424 ? -0.756 -28.359 -20.359 1 96.19 424 ALA B N 1
ATOM 8884 C CA . ALA B 1 424 ? 0.21 -29.406 -20.078 1 96.19 424 ALA B CA 1
ATOM 8885 C C . ALA B 1 424 ? 1.117 -29.672 -21.266 1 96.19 424 ALA B C 1
ATOM 8887 O O . ALA B 1 424 ? 0.824 -29.234 -22.391 1 96.19 424 ALA B O 1
ATOM 8888 N N . CYS B 1 425 ? 2.211 -30.234 -21.016 1 97.88 425 CYS B N 1
ATOM 8889 C CA . CYS B 1 425 ? 3.086 -30.828 -22.016 1 97.88 425 CYS B CA 1
ATOM 8890 C C . CYS B 1 425 ? 2.914 -32.344 -22.047 1 97.88 425 CYS B C 1
ATOM 8892 O O . CYS B 1 425 ? 2.986 -33 -21.016 1 97.88 425 CYS B O 1
ATOM 8894 N N . PHE B 1 426 ? 2.656 -32.906 -23.203 1 97.38 426 PHE B N 1
ATOM 8895 C CA . PHE B 1 426 ? 2.57 -34.344 -23.422 1 97.38 426 PHE B CA 1
ATOM 8896 C C . PHE B 1 426 ? 3.793 -34.844 -24.172 1 97.38 426 PHE B C 1
ATOM 8898 O O . PHE B 1 426 ? 4.039 -34.438 -25.312 1 97.38 426 PHE B O 1
ATOM 8905 N N . GLY B 1 427 ? 4.637 -35.688 -23.516 1 96.44 427 GLY B N 1
ATOM 8906 C CA . GLY B 1 427 ? 5.664 -36.406 -24.266 1 96.44 427 GLY B CA 1
ATOM 8907 C C . GLY B 1 427 ? 5.105 -37.5 -25.156 1 96.44 427 GLY B C 1
ATOM 8908 O O . GLY B 1 427 ? 4.652 -38.531 -24.672 1 96.44 427 GLY B O 1
ATOM 8909 N N . LEU B 1 428 ? 5.156 -37.344 -26.469 1 96.75 428 LEU B N 1
ATOM 8910 C CA . LEU B 1 428 ? 4.5 -38.25 -27.391 1 96.75 428 LEU B CA 1
ATOM 8911 C C . LEU B 1 428 ? 5.449 -39.375 -27.828 1 96.75 428 LEU B C 1
ATOM 8913 O O . LEU B 1 428 ? 5.008 -40.469 -28.172 1 96.75 428 LEU B O 1
ATOM 8917 N N . GLN B 1 429 ? 6.668 -39.062 -27.953 1 95.38 429 GLN B N 1
ATOM 8918 C CA . GLN B 1 429 ? 7.719 -40.031 -28.312 1 95.38 429 GLN B CA 1
ATOM 8919 C C . GLN B 1 429 ? 9.008 -39.719 -27.562 1 95.38 429 GLN B C 1
ATOM 8921 O O . GLN B 1 429 ? 9.531 -38.594 -27.625 1 95.38 429 GLN B O 1
ATOM 8926 N N . PRO B 1 430 ? 9.531 -40.75 -26.844 1 95.25 430 PRO B N 1
ATOM 8927 C CA . PRO B 1 430 ? 10.75 -40.5 -26.078 1 95.25 430 PRO B CA 1
ATOM 8928 C C . PRO B 1 430 ? 11.992 -40.406 -26.953 1 95.25 430 PRO B C 1
ATOM 8930 O O . PRO B 1 430 ? 12.086 -41.125 -27.953 1 95.25 430 PRO B O 1
ATOM 8933 N N . GLY B 1 431 ? 12.914 -39.562 -26.562 1 93.94 431 GLY B N 1
ATOM 8934 C CA . GLY B 1 431 ? 14.234 -39.531 -27.156 1 93.94 431 GLY B CA 1
ATOM 8935 C C . GLY B 1 431 ? 15.219 -40.469 -26.469 1 93.94 431 GLY B C 1
ATOM 8936 O O . GLY B 1 431 ? 15.516 -40.312 -25.281 1 93.94 431 GLY B O 1
ATOM 8937 N N . CYS B 1 432 ? 15.656 -41.438 -27.094 1 94.81 432 CYS B N 1
ATOM 8938 C CA . CYS B 1 432 ? 16.625 -42.406 -26.547 1 94.81 432 CYS B CA 1
ATOM 8939 C C . CYS B 1 432 ? 17.281 -43.188 -27.672 1 94.81 432 CYS B C 1
ATOM 8941 O O . CYS B 1 432 ? 17.047 -42.938 -28.859 1 94.81 432 CYS B O 1
ATOM 8943 N N . LEU B 1 433 ? 18.172 -44.062 -27.281 1 93.5 433 LEU B N 1
ATOM 8944 C CA . LEU B 1 433 ? 18.828 -44.906 -28.281 1 93.5 433 LEU B CA 1
ATOM 8945 C C . LEU B 1 433 ? 17.922 -46.062 -28.688 1 93.5 433 LEU B C 1
ATOM 8947 O O . LEU B 1 433 ? 17.391 -46.75 -27.844 1 93.5 433 LEU B O 1
ATOM 8951 N N . GLY B 1 434 ? 17.734 -46.188 -30.016 1 89.81 434 GLY B N 1
ATOM 8952 C CA . GLY B 1 434 ? 16.953 -47.312 -30.547 1 89.81 434 GLY B CA 1
ATOM 8953 C C . GLY B 1 434 ? 17.766 -48.594 -30.656 1 89.81 434 GLY B C 1
ATOM 8954 O O . GLY B 1 434 ? 18.953 -48.594 -30.375 1 89.81 434 GLY B O 1
ATOM 8955 N N . PRO B 1 435 ? 17.016 -49.656 -31 1 87.44 435 PRO B N 1
ATOM 8956 C CA . PRO B 1 435 ? 17.688 -50.938 -31.109 1 87.44 435 PRO B CA 1
ATOM 8957 C C . PRO B 1 435 ? 18.781 -50.969 -32.156 1 87.44 435 PRO B C 1
ATOM 8959 O O . PRO B 1 435 ? 19.734 -51.75 -32.062 1 87.44 435 PRO B O 1
ATOM 8962 N N . ASP B 1 436 ? 18.734 -50.125 -33.156 1 87.81 436 ASP B N 1
ATOM 8963 C CA . ASP B 1 436 ? 19.719 -50.062 -34.219 1 87.81 436 ASP B CA 1
ATOM 8964 C C . ASP B 1 436 ? 20.875 -49.156 -33.844 1 87.81 436 ASP B C 1
ATOM 8966 O O . ASP B 1 436 ? 21.766 -48.906 -34.656 1 87.81 436 ASP B O 1
ATOM 8970 N N . GLY B 1 437 ? 20.828 -48.625 -32.719 1 86.62 437 GLY B N 1
ATOM 8971 C CA . GLY B 1 437 ? 21.891 -47.75 -32.25 1 86.62 437 GLY B CA 1
ATOM 8972 C C . GLY B 1 437 ? 21.656 -46.281 -32.625 1 86.62 437 GLY B C 1
ATOM 8973 O O . GLY B 1 437 ? 22.406 -45.406 -32.219 1 86.62 437 GLY B O 1
ATOM 8974 N N . LYS B 1 438 ? 20.688 -46.156 -33.375 1 89.31 438 LYS B N 1
ATOM 8975 C CA . LYS B 1 438 ? 20.359 -44.781 -33.75 1 89.31 438 LYS B CA 1
ATOM 8976 C C . LYS B 1 438 ? 19.406 -44.156 -32.719 1 89.31 438 LYS B C 1
ATOM 8978 O O . LYS B 1 438 ? 18.594 -44.844 -32.125 1 89.31 438 LYS B O 1
ATOM 8983 N N . ARG B 1 439 ? 19.469 -42.875 -32.625 1 91.75 439 ARG B N 1
ATOM 8984 C CA . ARG B 1 439 ? 18.641 -42.188 -31.641 1 91.75 439 ARG B CA 1
ATOM 8985 C C . ARG B 1 439 ? 17.234 -41.969 -32.188 1 91.75 439 ARG B C 1
ATOM 8987 O O . ARG B 1 439 ? 17.047 -41.562 -33.344 1 91.75 439 ARG B O 1
ATOM 8994 N N . MET B 1 440 ? 16.266 -42.25 -31.359 1 92.19 440 MET B N 1
ATOM 8995 C CA . MET B 1 440 ? 14.867 -41.938 -31.641 1 92.19 440 MET B CA 1
ATOM 8996 C C . MET B 1 440 ? 14.594 -40.469 -31.375 1 92.19 440 MET B C 1
ATOM 8998 O O . MET B 1 440 ? 14.992 -39.938 -30.344 1 92.19 440 MET B O 1
ATOM 9002 N N . MET B 1 441 ? 13.961 -39.875 -32.312 1 92.62 441 MET B N 1
ATOM 9003 C CA . MET B 1 441 ? 13.688 -38.438 -32.188 1 92.62 441 MET B CA 1
ATOM 9004 C C . MET B 1 441 ? 12.523 -38.219 -31.234 1 92.62 441 MET B C 1
ATOM 9006 O O . MET B 1 441 ? 11.43 -38.719 -31.438 1 92.62 441 MET B O 1
ATOM 9010 N N . PRO B 1 442 ? 12.789 -37.438 -30.172 1 96.31 442 PRO B N 1
ATOM 9011 C CA . PRO B 1 442 ? 11.672 -37.125 -29.281 1 96.31 442 PRO B CA 1
ATOM 9012 C C . PRO B 1 442 ? 10.648 -36.188 -29.906 1 96.31 442 PRO B C 1
ATOM 9014 O O . PRO B 1 442 ? 11.008 -35.344 -30.719 1 96.31 442 PRO B O 1
ATOM 9017 N N . VAL B 1 443 ? 9.367 -36.344 -29.578 1 97.25 443 VAL B N 1
ATOM 9018 C CA . VAL B 1 443 ? 8.266 -35.5 -29.984 1 97.25 443 VAL B CA 1
ATOM 9019 C C . VAL B 1 443 ? 7.391 -35.156 -28.766 1 97.25 443 VAL B C 1
ATOM 9021 O O . VAL B 1 443 ? 7.133 -36.031 -27.938 1 97.25 443 VAL B O 1
ATOM 9024 N N . ALA B 1 444 ? 7.051 -33.938 -28.609 1 98.19 444 ALA B N 1
ATOM 9025 C CA . ALA B 1 444 ? 6.18 -33.5 -27.531 1 98.19 444 ALA B CA 1
ATOM 9026 C C . ALA B 1 444 ? 5.055 -32.594 -28.047 1 98.19 444 ALA B C 1
ATOM 9028 O O . ALA B 1 444 ? 5.121 -32.094 -29.172 1 98.19 444 ALA B O 1
ATOM 9029 N N . ALA B 1 445 ? 3.996 -32.438 -27.25 1 98.38 445 ALA B N 1
ATOM 9030 C CA . ALA B 1 445 ? 2.887 -31.531 -27.562 1 98.38 445 ALA B CA 1
ATOM 9031 C C . ALA B 1 445 ? 2.553 -30.641 -26.375 1 98.38 445 ALA B C 1
ATOM 9033 O O . ALA B 1 445 ? 2.379 -31.125 -25.25 1 98.38 445 ALA B O 1
ATOM 9034 N N . LEU B 1 446 ? 2.568 -29.375 -26.625 1 98.62 446 LEU B N 1
ATOM 9035 C CA . LEU B 1 446 ? 2.025 -28.438 -25.656 1 98.62 446 LEU B CA 1
ATOM 9036 C C . LEU B 1 446 ? 0.542 -28.188 -25.906 1 98.62 446 LEU B C 1
ATOM 9038 O O . LEU B 1 446 ? 0.162 -27.703 -26.984 1 98.62 446 LEU B O 1
ATOM 9042 N N . VAL B 1 447 ? -0.293 -28.547 -24.953 1 98 447 VAL B N 1
ATOM 9043 C CA . VAL B 1 447 ? -1.741 -28.375 -25.016 1 98 447 VAL B CA 1
ATOM 9044 C C . VAL B 1 447 ? -2.188 -27.359 -23.969 1 98 447 VAL B C 1
ATOM 9046 O O . VAL B 1 447 ? -1.91 -27.516 -22.781 1 98 447 VAL B O 1
ATOM 9049 N N . ALA B 1 448 ? -2.83 -26.297 -24.438 1 97 448 ALA B N 1
ATOM 9050 C CA . ALA B 1 448 ? -3.262 -25.234 -23.531 1 97 448 ALA B CA 1
ATOM 9051 C C . ALA B 1 448 ? -4.656 -24.734 -23.906 1 97 448 ALA B C 1
ATOM 9053 O O . ALA B 1 448 ? -5.32 -25.297 -24.766 1 97 448 ALA B O 1
ATOM 9054 N N . ASN B 1 449 ? -5.172 -23.844 -23.141 1 94.62 449 ASN B N 1
ATOM 9055 C CA . ASN B 1 449 ? -6.469 -23.219 -23.344 1 94.62 449 ASN B CA 1
ATOM 9056 C C . ASN B 1 449 ? -6.375 -21.703 -23.219 1 94.62 449 ASN B C 1
ATOM 9058 O O . ASN B 1 449 ? -7.062 -21.094 -22.375 1 94.62 449 ASN B O 1
ATOM 9062 N N . PHE B 1 450 ? -5.605 -21.109 -24.062 1 95.19 450 PHE B N 1
ATOM 9063 C CA . PHE B 1 450 ? -5.41 -19.672 -24.047 1 95.19 450 PHE B CA 1
ATOM 9064 C C . PHE B 1 450 ? -6.566 -18.953 -24.734 1 95.19 450 PHE B C 1
ATOM 9066 O O . PHE B 1 450 ? -7.32 -19.562 -25.484 1 95.19 450 PHE B O 1
ATOM 9073 N N . THR B 1 451 ? -6.684 -17.688 -24.406 1 90.44 451 THR B N 1
ATOM 9074 C CA . THR B 1 451 ? -7.746 -16.859 -24.969 1 90.44 451 THR B CA 1
ATOM 9075 C C . THR B 1 451 ? -7.781 -16.969 -26.484 1 90.44 451 THR B C 1
ATOM 9077 O O . THR B 1 451 ? -6.75 -16.844 -27.156 1 90.44 451 THR B O 1
ATOM 9080 N N . SER B 1 452 ? -8.969 -17.25 -27.062 1 91.19 452 SER B N 1
ATOM 9081 C CA . SER B 1 452 ? -9.156 -17.406 -28.5 1 91.19 452 SER B CA 1
ATOM 9082 C C . SER B 1 452 ? -9.359 -16.062 -29.188 1 91.19 452 SER B C 1
ATOM 9084 O O . SER B 1 452 ? -9.773 -15.094 -28.547 1 91.19 452 SER B O 1
ATOM 9086 N N . PRO B 1 453 ? -9.008 -16.062 -30.469 1 91.5 453 PRO B N 1
ATOM 9087 C CA . PRO B 1 453 ? -9.391 -14.859 -31.203 1 91.5 453 PRO B CA 1
ATOM 9088 C C . PRO B 1 453 ? -10.906 -14.727 -31.375 1 91.5 453 PRO B C 1
ATOM 9090 O O . PRO B 1 453 ? -11.617 -15.734 -31.375 1 91.5 453 PRO B O 1
ATOM 9093 N N . THR B 1 454 ? -11.367 -13.562 -31.344 1 86.19 454 THR B N 1
ATOM 9094 C CA . THR B 1 454 ? -12.773 -13.258 -31.578 1 86.19 454 THR B CA 1
ATOM 9095 C C . THR B 1 454 ? -12.938 -12.258 -32.719 1 86.19 454 THR B C 1
ATOM 9097 O O . THR B 1 454 ? -11.945 -11.773 -33.281 1 86.19 454 THR B O 1
ATOM 9100 N N . LYS B 1 455 ? -14.227 -12.055 -33.094 1 83.12 455 LYS B N 1
ATOM 9101 C CA . LYS B 1 455 ? -14.469 -11.125 -34.219 1 83.12 455 LYS B CA 1
ATOM 9102 C C . LYS B 1 455 ? -13.875 -9.75 -33.906 1 83.12 455 LYS B C 1
ATOM 9104 O O . LYS B 1 455 ? -14.211 -9.125 -32.906 1 83.12 455 LYS B O 1
ATOM 9109 N N . GLY B 1 456 ? -12.961 -9.375 -34.719 1 81.5 456 GLY B N 1
ATOM 9110 C CA . GLY B 1 456 ? -12.359 -8.055 -34.625 1 81.5 456 GLY B CA 1
ATOM 9111 C C . GLY B 1 456 ? -11.172 -8.008 -33.688 1 81.5 456 GLY B C 1
ATOM 9112 O O . GLY B 1 456 ? -10.484 -6.988 -33.594 1 81.5 456 GLY B O 1
ATOM 9113 N N . TRP B 1 457 ? -10.945 -9.109 -32.906 1 85.12 457 TRP B N 1
ATOM 9114 C CA . TRP B 1 457 ? -9.836 -9.148 -31.969 1 85.12 457 TRP B CA 1
ATOM 9115 C C . TRP B 1 457 ? -8.977 -10.391 -32.188 1 85.12 457 TRP B C 1
ATOM 9117 O O . TRP B 1 457 ? -9.492 -11.508 -32.156 1 85.12 457 TRP B O 1
ATOM 9127 N N . PRO B 1 458 ? -7.723 -10.102 -32.406 1 92.94 458 PRO B N 1
ATOM 9128 C CA . PRO B 1 458 ? -6.859 -11.281 -32.375 1 92.94 458 PRO B CA 1
ATOM 9129 C C . PRO B 1 458 ? -6.789 -11.922 -30.984 1 92.94 458 PRO B C 1
ATOM 9131 O O . PRO B 1 458 ? -7.422 -11.438 -30.031 1 92.94 458 PRO B O 1
ATOM 9134 N N . SER B 1 459 ? -6.164 -13.102 -30.891 1 93.94 459 SER B N 1
ATOM 9135 C CA . SER B 1 459 ? -5.941 -13.711 -29.578 1 93.94 459 SER B CA 1
ATOM 9136 C C . SER B 1 459 ? -4.965 -12.883 -28.75 1 93.94 459 SER B C 1
ATOM 9138 O O . SER B 1 459 ? -3.811 -12.703 -29.125 1 93.94 459 SER B O 1
ATOM 9140 N N . LEU B 1 460 ? -5.457 -12.297 -27.688 1 93.56 460 LEU B N 1
ATOM 9141 C CA . LEU B 1 460 ? -4.656 -11.492 -26.766 1 93.56 460 LEU B CA 1
ATOM 9142 C C . LEU B 1 460 ? -4.496 -12.211 -25.438 1 93.56 460 LEU B C 1
ATOM 9144 O O . LEU B 1 460 ? -5.484 -12.492 -24.75 1 93.56 460 LEU B O 1
ATOM 9148 N N . LEU B 1 461 ? -3.27 -12.406 -25.062 1 95 461 LEU B N 1
ATOM 9149 C CA . LEU B 1 461 ? -3.008 -13.195 -23.859 1 95 461 LEU B CA 1
ATOM 9150 C C . LEU B 1 461 ? -2.904 -12.289 -22.641 1 95 461 LEU B C 1
ATOM 9152 O O . LEU B 1 461 ? -2.367 -11.188 -22.719 1 95 461 LEU B O 1
ATOM 9156 N N . GLN B 1 462 ? -3.418 -12.859 -21.562 1 92.19 462 GLN B N 1
ATOM 9157 C CA . GLN B 1 462 ? -3.086 -12.289 -20.266 1 92.19 462 GLN B CA 1
ATOM 9158 C C . GLN B 1 462 ? -1.651 -12.625 -19.859 1 92.19 462 GLN B C 1
ATOM 9160 O O . GLN B 1 462 ? -1.091 -13.617 -20.328 1 92.19 462 GLN B O 1
ATOM 9165 N N . HIS B 1 463 ? -1.103 -11.766 -19.016 1 93.19 463 HIS B N 1
ATOM 9166 C CA . HIS B 1 463 ? 0.271 -12 -18.578 1 93.19 463 HIS B CA 1
ATOM 9167 C C . HIS B 1 463 ? 0.419 -13.375 -17.938 1 93.19 463 HIS B C 1
ATOM 9169 O O . HIS B 1 463 ? 1.443 -14.039 -18.109 1 93.19 463 HIS B O 1
ATOM 9175 N N . HIS B 1 464 ? -0.558 -13.852 -17.188 1 92.19 464 HIS B N 1
ATOM 9176 C CA . HIS B 1 464 ? -0.458 -15.156 -16.547 1 92.19 464 HIS B CA 1
ATOM 9177 C C . HIS B 1 464 ? -0.494 -16.281 -17.578 1 92.19 464 HIS B C 1
ATOM 9179 O O . HIS B 1 464 ? 0.083 -17.344 -17.359 1 92.19 464 HIS B O 1
ATOM 9185 N N . GLU B 1 465 ? -1.196 -16.016 -18.656 1 95.5 465 GLU B N 1
ATOM 9186 C CA . GLU B 1 465 ? -1.171 -16.984 -19.75 1 95.5 465 GLU B CA 1
ATOM 9187 C C . GLU B 1 465 ? 0.211 -17.062 -20.391 1 95.5 465 GLU B C 1
ATOM 9189 O O . GLU B 1 465 ? 0.673 -18.141 -20.766 1 95.5 465 GLU B O 1
ATOM 9194 N N . VAL B 1 466 ? 0.832 -15.922 -20.516 1 97.31 466 VAL B N 1
ATOM 9195 C CA . VAL B 1 466 ? 2.199 -15.898 -21.031 1 97.31 466 VAL B CA 1
ATOM 9196 C C . VAL B 1 466 ? 3.111 -16.703 -20.109 1 97.31 466 VAL B C 1
ATOM 9198 O O . VAL B 1 466 ? 3.939 -17.484 -20.578 1 97.31 466 VAL B O 1
ATOM 9201 N N . GLU B 1 467 ? 2.932 -16.5 -18.844 1 96.88 467 GLU B N 1
ATOM 9202 C CA . GLU B 1 467 ? 3.711 -17.234 -17.859 1 96.88 467 GLU B CA 1
ATOM 9203 C C . GLU B 1 467 ? 3.461 -18.734 -17.984 1 96.88 467 GLU B C 1
ATOM 9205 O O . GLU B 1 467 ? 4.402 -19.531 -17.953 1 96.88 467 GLU B O 1
ATOM 9210 N N . THR B 1 468 ? 2.236 -19.125 -18.094 1 97.25 468 THR B N 1
ATOM 9211 C CA . THR B 1 468 ? 1.868 -20.516 -18.281 1 97.25 468 THR B CA 1
ATOM 9212 C C . THR B 1 468 ? 2.504 -21.078 -19.547 1 97.25 468 THR B C 1
ATOM 9214 O O . THR B 1 468 ? 2.965 -22.219 -19.578 1 97.25 468 THR B O 1
ATOM 9217 N N . PHE B 1 469 ? 2.475 -20.281 -20.578 1 98.12 469 PHE B N 1
ATOM 9218 C CA . PHE B 1 469 ? 3.094 -20.672 -21.844 1 98.12 469 PHE B CA 1
ATOM 9219 C C . PHE B 1 469 ? 4.57 -21 -21.641 1 98.12 469 PHE B C 1
ATOM 9221 O O . PHE B 1 469 ? 5.047 -22.047 -22.062 1 98.12 469 PHE B O 1
ATOM 9228 N N . PHE B 1 470 ? 5.254 -20.156 -20.969 1 98.06 470 PHE B N 1
ATOM 9229 C CA . PHE B 1 470 ? 6.668 -20.375 -20.688 1 98.06 470 PHE B CA 1
ATOM 9230 C C . PHE B 1 470 ? 6.863 -21.625 -19.828 1 98.06 470 PHE B C 1
ATOM 9232 O O . PHE B 1 470 ? 7.781 -22.406 -20.078 1 98.06 470 PHE B O 1
ATOM 9239 N N . HIS B 1 471 ? 5.992 -21.828 -18.891 1 97.88 471 HIS B N 1
ATOM 9240 C CA . HIS B 1 471 ? 6.051 -23 -18.016 1 97.88 471 HIS B CA 1
ATOM 9241 C C . HIS B 1 471 ? 5.957 -24.297 -18.812 1 97.88 471 HIS B C 1
ATOM 9243 O O . HIS B 1 471 ? 6.828 -25.156 -18.703 1 97.88 471 HIS B O 1
ATOM 9249 N N . GLU B 1 472 ? 4.918 -24.375 -19.578 1 98.25 472 GLU B N 1
ATOM 9250 C CA . GLU B 1 472 ? 4.699 -25.609 -20.344 1 98.25 472 GLU B CA 1
ATOM 9251 C C . GLU B 1 472 ? 5.781 -25.797 -21.406 1 98.25 472 GLU B C 1
ATOM 9253 O O . GLU B 1 472 ? 6.16 -26.938 -21.703 1 98.25 472 GLU B O 1
ATOM 9258 N N . PHE B 1 473 ? 6.234 -24.703 -21.922 1 98.56 473 PHE B N 1
ATOM 9259 C CA . PHE B 1 473 ? 7.297 -24.828 -22.906 1 98.56 473 PHE B CA 1
ATOM 9260 C C . PHE B 1 473 ? 8.594 -25.297 -22.266 1 98.56 473 PHE B C 1
ATOM 9262 O O . PHE B 1 473 ? 9.414 -25.953 -22.906 1 98.56 473 PHE B O 1
ATOM 9269 N N . GLY B 1 474 ? 8.812 -24.938 -21.047 1 98.19 474 GLY B N 1
ATOM 9270 C CA . GLY B 1 474 ? 9.922 -25.516 -20.312 1 98.19 474 GLY B CA 1
ATOM 9271 C C . GLY B 1 474 ? 9.883 -27.031 -20.266 1 98.19 474 GLY B C 1
ATOM 9272 O O . GLY B 1 474 ? 10.914 -27.688 -20.422 1 98.19 474 GLY B O 1
ATOM 9273 N N . HIS B 1 475 ? 8.703 -27.547 -20.047 1 98.44 475 HIS B N 1
ATOM 9274 C CA . HIS B 1 475 ? 8.539 -29 -20.109 1 98.44 475 HIS B CA 1
ATOM 9275 C C . HIS B 1 475 ? 8.844 -29.531 -21.5 1 98.44 475 HIS B C 1
ATOM 9277 O O . HIS B 1 475 ? 9.445 -30.609 -21.641 1 98.44 475 HIS B O 1
ATOM 9283 N N . VAL B 1 476 ? 8.414 -28.844 -22.516 1 98.69 476 VAL B N 1
ATOM 9284 C CA . VAL B 1 476 ? 8.688 -29.25 -23.891 1 98.69 476 VAL B CA 1
ATOM 9285 C C . VAL B 1 476 ? 10.188 -29.344 -24.109 1 98.69 476 VAL B C 1
ATOM 9287 O O . VAL B 1 476 ? 10.68 -30.328 -24.672 1 98.69 476 VAL B O 1
ATOM 9290 N N . MET B 1 477 ? 10.883 -28.375 -23.688 1 98.44 477 MET B N 1
ATOM 9291 C CA . MET B 1 477 ? 12.336 -28.391 -23.859 1 98.44 477 MET B CA 1
ATOM 9292 C C . MET B 1 477 ? 12.969 -29.516 -23.047 1 98.44 477 MET B C 1
ATOM 9294 O O . MET B 1 477 ? 13.938 -30.125 -23.5 1 98.44 477 MET B O 1
ATOM 9298 N N . HIS B 1 478 ? 12.414 -29.734 -21.844 1 98.12 478 HIS B N 1
ATOM 9299 C CA . HIS B 1 478 ? 12.898 -30.859 -21.047 1 98.12 478 HIS B CA 1
ATOM 9300 C C . HIS B 1 478 ? 12.75 -32.156 -21.812 1 98.12 478 HIS B C 1
ATOM 9302 O O . HIS B 1 478 ? 13.656 -33 -21.781 1 98.12 478 HIS B O 1
ATOM 9308 N N . GLU B 1 479 ? 11.672 -32.375 -22.5 1 98.12 479 GLU B N 1
ATOM 9309 C CA . GLU B 1 479 ? 11.398 -33.562 -23.297 1 98.12 479 GLU B CA 1
ATOM 9310 C C . GLU B 1 479 ? 12.367 -33.688 -24.469 1 98.12 479 GLU B C 1
ATOM 9312 O O . GLU B 1 479 ? 12.922 -34.75 -24.719 1 98.12 479 GLU B O 1
ATOM 9317 N N . LEU B 1 480 ? 12.602 -32.625 -25.141 1 98.12 480 LEU B N 1
ATOM 9318 C CA . LEU B 1 480 ? 13.266 -32.688 -26.438 1 98.12 480 LEU B CA 1
ATOM 9319 C C . LEU B 1 480 ? 14.781 -32.656 -26.266 1 98.12 480 LEU B C 1
ATOM 9321 O O . LEU B 1 480 ? 15.516 -33.219 -27.078 1 98.12 480 LEU B O 1
ATOM 9325 N N . CYS B 1 481 ? 15.273 -32 -25.266 1 97.81 481 CYS B N 1
ATOM 9326 C CA . CYS B 1 481 ? 16.719 -31.828 -25.109 1 97.81 481 CYS B CA 1
ATOM 9327 C C . CYS B 1 481 ? 17.344 -33.031 -24.422 1 97.81 481 CYS B C 1
ATOM 9329 O O . CYS B 1 481 ? 18.562 -33.188 -24.453 1 97.81 481 CYS B O 1
ATOM 9331 N N . SER B 1 482 ? 16.562 -33.844 -23.812 1 96.94 482 SER B N 1
ATOM 9332 C CA . SER B 1 482 ? 17.109 -35 -23.125 1 96.94 482 SER B CA 1
ATOM 9333 C C . SER B 1 482 ? 17.875 -35.906 -24.078 1 96.94 482 SER B C 1
ATOM 9335 O O . SER B 1 482 ? 17.453 -36.125 -25.219 1 96.94 482 SER B O 1
ATOM 9337 N N . ARG B 1 483 ? 19.062 -36.531 -23.594 1 95.75 483 ARG B N 1
ATOM 9338 C CA . ARG B 1 483 ? 19.906 -37.406 -24.375 1 95.75 483 ARG B CA 1
ATOM 9339 C C . ARG B 1 483 ? 20.219 -38.688 -23.609 1 95.75 483 ARG B C 1
ATOM 9341 O O . ARG B 1 483 ? 21.375 -39.062 -23.438 1 95.75 483 ARG B O 1
ATOM 9348 N N . THR B 1 484 ? 19.234 -39.344 -23.266 1 97.06 484 THR B N 1
ATOM 9349 C CA . THR B 1 484 ? 19.375 -40.562 -22.484 1 97.06 484 THR B CA 1
ATOM 9350 C C . THR B 1 484 ? 19.484 -41.781 -23.375 1 97.06 484 THR B C 1
ATOM 9352 O O . THR B 1 484 ? 19.078 -41.75 -24.547 1 97.06 484 THR B O 1
ATOM 9355 N N . THR B 1 485 ? 20.016 -42.844 -22.844 1 96.19 485 THR B N 1
ATOM 9356 C CA . THR B 1 485 ? 20.125 -44.125 -23.531 1 96.19 485 THR B CA 1
ATOM 9357 C C . THR B 1 485 ? 18.797 -44.875 -23.484 1 96.19 485 THR B C 1
ATOM 9359 O O . THR B 1 485 ? 18.391 -45.5 -24.453 1 96.19 485 THR B O 1
ATOM 9362 N N . PHE B 1 486 ? 18.172 -44.812 -22.391 1 96.56 486 PHE B N 1
ATOM 9363 C CA . PHE B 1 486 ? 16.938 -45.562 -22.172 1 96.56 486 PHE B CA 1
ATOM 9364 C C . PHE B 1 486 ? 15.734 -44.625 -22.109 1 96.56 486 PHE B C 1
ATOM 9366 O O . PHE B 1 486 ? 15.812 -43.531 -21.531 1 96.56 486 PHE B O 1
ATOM 9373 N N . SER B 1 487 ? 14.594 -45.125 -22.703 1 96.25 487 SER B N 1
ATOM 9374 C CA . SER B 1 487 ? 13.367 -44.344 -22.703 1 96.25 487 SER B CA 1
ATOM 9375 C C . SER B 1 487 ? 12.875 -44.062 -21.297 1 96.25 487 SER B C 1
ATOM 9377 O O . SER B 1 487 ? 12.234 -43.062 -21.031 1 96.25 487 SER B O 1
ATOM 9379 N N . GLU B 1 488 ? 13.289 -44.875 -20.312 1 95.56 488 GLU B N 1
ATOM 9380 C CA . GLU B 1 488 ? 12.844 -44.781 -18.922 1 95.56 488 GLU B CA 1
ATOM 9381 C C . GLU B 1 488 ? 13.398 -43.5 -18.266 1 95.56 488 GLU B C 1
ATOM 9383 O O . GLU B 1 488 ? 12.906 -43.094 -17.203 1 95.56 488 GLU B O 1
ATOM 9388 N N . PHE B 1 489 ? 14.367 -42.969 -18.875 1 97.56 489 PHE B N 1
ATOM 9389 C CA . PHE B 1 489 ? 15.008 -41.812 -18.266 1 97.56 489 PHE B CA 1
ATOM 9390 C C . PHE B 1 489 ? 14.852 -40.594 -19.172 1 97.56 489 PHE B C 1
ATOM 9392 O O . PHE B 1 489 ? 15.43 -39.531 -18.891 1 97.56 489 PHE B O 1
ATOM 9399 N N . SER B 1 490 ? 14.078 -40.688 -20.203 1 97 490 SER B N 1
ATOM 9400 C CA . SER B 1 490 ? 13.984 -39.625 -21.203 1 97 490 SER B CA 1
ATOM 9401 C C . SER B 1 490 ? 13.078 -38.5 -20.719 1 97 490 SER B C 1
ATOM 9403 O O . SER B 1 490 ? 12.062 -38.75 -20.078 1 97 490 SER B O 1
ATOM 9405 N N . GLY B 1 491 ? 13.477 -37.25 -21.047 1 96.94 491 GLY B N 1
ATOM 9406 C CA . GLY B 1 491 ? 12.625 -36.094 -20.859 1 96.94 491 GLY B CA 1
ATOM 9407 C C . GLY B 1 491 ? 12.273 -35.844 -19.406 1 96.94 491 GLY B C 1
ATOM 9408 O O . GLY B 1 491 ? 13.156 -35.781 -18.547 1 96.94 491 GLY B O 1
ATOM 9409 N N . THR B 1 492 ? 10.969 -35.844 -19.125 1 96.88 492 THR B N 1
ATOM 9410 C CA . THR B 1 492 ? 10.469 -35.469 -17.797 1 96.88 492 THR B CA 1
ATOM 9411 C C . THR B 1 492 ? 10.391 -36.719 -16.906 1 96.88 492 THR B C 1
ATOM 9413 O O . THR B 1 492 ? 9.734 -36.656 -15.859 1 96.88 492 THR B O 1
ATOM 9416 N N . MET B 1 493 ? 11.023 -37.812 -17.359 1 96.31 493 MET B N 1
ATOM 9417 C CA . MET B 1 493 ? 11.07 -39 -16.516 1 96.31 493 MET B CA 1
ATOM 9418 C C . MET B 1 493 ? 12.117 -38.844 -15.414 1 96.31 493 MET B C 1
ATOM 9420 O O . MET B 1 493 ? 13.102 -39.562 -15.383 1 96.31 493 MET B O 1
ATOM 9424 N N . VAL B 1 494 ? 11.875 -37.844 -14.57 1 97.06 494 VAL B N 1
ATOM 9425 C CA . VAL B 1 494 ? 12.688 -37.5 -13.414 1 97.06 494 VAL B CA 1
ATOM 9426 C C . VAL B 1 494 ? 11.859 -37.625 -12.141 1 97.06 494 VAL B C 1
ATOM 9428 O O . VAL B 1 494 ? 10.68 -38 -12.188 1 97.06 494 VAL B O 1
ATOM 9431 N N . GLU B 1 495 ? 12.492 -37.438 -10.984 1 96.31 495 GLU B N 1
ATOM 9432 C CA . GLU B 1 495 ? 11.719 -37.375 -9.75 1 96.31 495 GLU B CA 1
ATOM 9433 C C . GLU B 1 495 ? 10.609 -36.344 -9.82 1 96.31 495 GLU B C 1
ATOM 9435 O O . GLU B 1 495 ? 10.812 -35.25 -10.352 1 96.31 495 GLU B O 1
ATOM 9440 N N . THR B 1 496 ? 9.469 -36.656 -9.305 1 95.31 496 THR B N 1
ATOM 9441 C CA . THR B 1 496 ? 8.305 -35.781 -9.383 1 95.31 496 THR B CA 1
ATOM 9442 C C . THR B 1 496 ? 8.594 -34.438 -8.703 1 95.31 496 THR B C 1
ATOM 9444 O O . THR B 1 496 ? 8.094 -33.406 -9.133 1 95.31 496 THR B O 1
ATOM 9447 N N . ASP B 1 497 ? 9.367 -34.406 -7.605 1 94.75 497 ASP B N 1
ATOM 9448 C CA . ASP B 1 497 ? 9.656 -33.156 -6.914 1 94.75 497 ASP B CA 1
ATOM 9449 C C . ASP B 1 497 ? 10.867 -32.469 -7.531 1 94.75 497 ASP B C 1
ATOM 9451 O O . ASP B 1 497 ? 11.461 -31.578 -6.914 1 94.75 497 ASP B O 1
ATOM 9455 N N . PHE B 1 498 ? 11.266 -32.906 -8.758 1 96.94 498 PHE B N 1
ATOM 9456 C CA . PHE B 1 498 ? 12.25 -32.219 -9.578 1 96.94 498 PHE B CA 1
ATOM 9457 C C . PHE B 1 498 ? 11.633 -31.766 -10.898 1 96.94 498 PHE B C 1
ATOM 9459 O O . PHE B 1 498 ? 12.125 -30.844 -11.547 1 96.94 498 PHE B O 1
ATOM 9466 N N . VAL B 1 499 ? 10.664 -32.406 -11.328 1 97.25 499 VAL B N 1
ATOM 9467 C CA . VAL B 1 499 ? 10.141 -32.312 -12.688 1 97.25 499 VAL B CA 1
ATOM 9468 C C . VAL B 1 499 ? 9.734 -30.875 -12.984 1 97.25 499 VAL B C 1
ATOM 9470 O O . VAL B 1 499 ? 9.82 -30.422 -14.133 1 97.25 499 VAL B O 1
ATOM 9473 N N . GLU B 1 500 ? 9.32 -30.078 -11.969 1 97.06 500 GLU B N 1
ATOM 9474 C CA . GLU B 1 500 ? 8.836 -28.719 -12.172 1 97.06 500 GLU B CA 1
ATOM 9475 C C . GLU B 1 500 ? 9.984 -27.719 -12.172 1 97.06 500 GLU B C 1
ATOM 9477 O O . GLU B 1 500 ? 9.805 -26.547 -12.516 1 97.06 500 GLU B O 1
ATOM 9482 N N . VAL B 1 501 ? 11.203 -28.094 -11.789 1 97.5 501 VAL B N 1
ATOM 9483 C CA . VAL B 1 501 ? 12.32 -27.188 -11.609 1 97.5 501 VAL B CA 1
ATOM 9484 C C . VAL B 1 501 ? 12.617 -26.469 -12.93 1 97.5 501 VAL B C 1
ATOM 9486 O O . VAL B 1 501 ? 12.625 -25.234 -12.984 1 97.5 501 VAL B O 1
ATOM 9489 N N . PRO B 1 502 ? 12.773 -27.219 -14.031 1 97.06 502 PRO B N 1
ATOM 9490 C CA . PRO B 1 502 ? 13.109 -26.516 -15.273 1 97.06 502 PRO B CA 1
ATOM 9491 C C . PRO B 1 502 ? 11.984 -25.578 -15.734 1 97.06 502 PRO B C 1
ATOM 9493 O O . PRO B 1 502 ? 12.25 -24.453 -16.141 1 97.06 502 PRO B O 1
ATOM 9496 N N . SER B 1 503 ? 10.727 -26.047 -15.703 1 97.31 503 SER B N 1
ATOM 9497 C CA . SER B 1 503 ? 9.586 -25.25 -16.156 1 97.31 503 SER B CA 1
ATOM 9498 C C . SER B 1 503 ? 9.414 -23.984 -15.32 1 97.31 503 SER B C 1
ATOM 9500 O O . SER B 1 503 ? 9.203 -22.906 -15.859 1 97.31 503 SER B O 1
ATOM 9502 N N . GLN B 1 504 ? 9.461 -24.109 -13.977 1 96.94 504 GLN B N 1
ATOM 9503 C CA . GLN B 1 504 ? 9.305 -22.953 -13.094 1 96.94 504 GLN B CA 1
ATOM 9504 C C . GLN B 1 504 ? 10.477 -21.984 -13.234 1 96.94 504 GLN B C 1
ATOM 9506 O O . GLN B 1 504 ? 10.297 -20.766 -13.125 1 96.94 504 GLN B O 1
ATOM 9511 N N . MET B 1 505 ? 11.688 -22.531 -13.422 1 96.75 505 MET B N 1
ATOM 9512 C CA . MET B 1 505 ? 12.859 -21.703 -13.656 1 96.75 505 MET B CA 1
ATOM 9513 C C . MET B 1 505 ? 12.664 -20.797 -14.867 1 96.75 505 MET B C 1
ATOM 9515 O O . MET B 1 505 ? 12.891 -19.594 -14.797 1 96.75 505 MET B O 1
ATOM 9519 N N . LEU B 1 506 ? 12.094 -21.328 -15.883 1 95.25 506 LEU B N 1
ATOM 9520 C CA . LEU B 1 506 ? 11.992 -20.609 -17.156 1 95.25 506 LEU B CA 1
ATOM 9521 C C . LEU B 1 506 ? 10.812 -19.641 -17.141 1 95.25 506 LEU B C 1
ATOM 9523 O O . LEU B 1 506 ? 10.727 -18.766 -17.984 1 95.25 506 LEU B O 1
ATOM 9527 N N . GLU B 1 507 ? 9.891 -19.688 -16.188 1 95.69 507 GLU B N 1
ATOM 9528 C CA . GLU B 1 507 ? 8.82 -18.719 -15.992 1 95.69 507 GLU B CA 1
ATOM 9529 C C . GLU B 1 507 ? 9.383 -17.328 -15.711 1 95.69 507 GLU B C 1
ATOM 9531 O O . GLU B 1 507 ? 8.734 -16.312 -16 1 95.69 507 GLU B O 1
ATOM 9536 N N . ASN B 1 508 ? 10.578 -17.281 -15.148 1 96.06 508 ASN B N 1
ATOM 9537 C CA . ASN B 1 508 ? 11.109 -16.031 -14.617 1 96.06 508 ASN B CA 1
ATOM 9538 C C . ASN B 1 508 ? 11.375 -15.008 -15.719 1 96.06 508 ASN B C 1
ATOM 9540 O O . ASN B 1 508 ? 11.43 -13.805 -15.469 1 96.06 508 ASN B O 1
ATOM 9544 N N . TRP B 1 509 ? 11.492 -15.414 -16.938 1 97.56 509 TRP B N 1
ATOM 9545 C CA . TRP B 1 509 ? 11.797 -14.516 -18.047 1 97.56 509 TRP B CA 1
ATOM 9546 C C . TRP B 1 509 ? 10.617 -13.586 -18.344 1 97.56 509 TRP B C 1
ATOM 9548 O O . TRP B 1 509 ? 10.805 -12.484 -18.859 1 97.56 509 TRP B O 1
ATOM 9558 N N . VAL B 1 510 ? 9.406 -13.969 -17.938 1 97.44 510 VAL B N 1
ATOM 9559 C CA . VAL B 1 510 ? 8.234 -13.156 -18.25 1 97.44 510 VAL B CA 1
ATOM 9560 C C . VAL B 1 510 ? 8.133 -11.984 -17.266 1 97.44 510 VAL B C 1
ATOM 9562 O O . VAL B 1 510 ? 7.219 -11.164 -17.375 1 97.44 510 VAL B O 1
ATOM 9565 N N . TRP B 1 511 ? 9.094 -11.898 -16.359 1 95.06 511 TRP B N 1
ATOM 9566 C CA . TRP B 1 511 ? 9.133 -10.805 -15.398 1 95.06 511 TRP B CA 1
ATOM 9567 C C . TRP B 1 511 ? 10.344 -9.906 -15.633 1 95.06 511 TRP B C 1
ATOM 9569 O O . TRP B 1 511 ? 10.664 -9.047 -14.812 1 95.06 511 TRP B O 1
ATOM 9579 N N . GLU B 1 512 ? 11.047 -10.141 -16.703 1 96.19 512 GLU B N 1
ATOM 9580 C CA . GLU B 1 512 ? 12.242 -9.375 -17.047 1 96.19 512 GLU B CA 1
ATOM 9581 C C . GLU B 1 512 ? 11.992 -8.469 -18.25 1 96.19 512 GLU B C 1
ATOM 9583 O O . GLU B 1 512 ? 11.305 -8.859 -19.203 1 96.19 512 GLU B O 1
ATOM 9588 N N . LYS B 1 513 ? 12.562 -7.316 -18.266 1 95.5 513 LYS B N 1
ATOM 9589 C CA . LYS B 1 513 ? 12.273 -6.258 -19.234 1 95.5 513 LYS B CA 1
ATOM 9590 C C . LYS B 1 513 ? 12.602 -6.707 -20.656 1 95.5 513 LYS B C 1
ATOM 9592 O O . LYS B 1 513 ? 11.758 -6.609 -21.547 1 95.5 513 LYS B O 1
ATOM 9597 N N . GLU B 1 514 ? 13.727 -7.207 -20.859 1 95.5 514 GLU B N 1
ATOM 9598 C CA . GLU B 1 514 ? 14.172 -7.543 -22.203 1 95.5 514 GLU B CA 1
ATOM 9599 C C . GLU B 1 514 ? 13.297 -8.641 -22.828 1 95.5 514 GLU B C 1
ATOM 9601 O O . GLU B 1 514 ? 12.766 -8.477 -23.922 1 95.5 514 GLU B O 1
ATOM 9606 N N . PRO B 1 515 ? 13.102 -9.766 -22.156 1 96.94 515 PRO B N 1
ATOM 9607 C CA . PRO B 1 515 ? 12.211 -10.789 -22.703 1 96.94 515 PRO B CA 1
ATOM 9608 C C . PRO B 1 515 ? 10.797 -10.273 -22.938 1 96.94 515 PRO B C 1
ATOM 9610 O O . PRO B 1 515 ? 10.18 -10.594 -23.969 1 96.94 515 PRO B O 1
ATOM 9613 N N . LEU B 1 516 ? 10.281 -9.492 -22.062 1 97.5 516 LEU B N 1
ATOM 9614 C CA . LEU B 1 516 ? 8.93 -8.969 -22.203 1 97.5 516 LEU B CA 1
ATOM 9615 C C . LEU B 1 516 ? 8.812 -8.109 -23.469 1 97.5 516 LEU B C 1
ATOM 9617 O O . LEU B 1 516 ? 7.82 -8.195 -24.188 1 97.5 516 LEU B O 1
ATOM 9621 N N . LYS B 1 517 ? 9.812 -7.379 -23.703 1 96.75 517 LYS B N 1
ATOM 9622 C CA . LYS B 1 517 ? 9.812 -6.539 -24.906 1 96.75 517 LYS B CA 1
ATOM 9623 C C . LYS B 1 517 ? 9.828 -7.383 -26.172 1 96.75 517 LYS B C 1
ATOM 9625 O O . LYS B 1 517 ? 9.18 -7.043 -27.156 1 96.75 517 LYS B O 1
ATOM 9630 N N . ARG B 1 518 ? 10.5 -8.445 -26.094 1 96.12 518 ARG B N 1
ATOM 9631 C CA . ARG B 1 518 ? 10.594 -9.336 -27.25 1 96.12 518 ARG B CA 1
ATOM 9632 C C . ARG B 1 518 ? 9.258 -10.008 -27.547 1 96.12 518 ARG B C 1
ATOM 9634 O O . ARG B 1 518 ? 9 -10.414 -28.672 1 96.12 518 ARG B O 1
ATOM 9641 N N . MET B 1 519 ? 8.422 -10.078 -26.562 1 97.25 519 MET B N 1
ATOM 9642 C CA . MET B 1 519 ? 7.172 -10.82 -26.719 1 97.25 519 MET B CA 1
ATOM 9643 C C . MET B 1 519 ? 5.98 -9.867 -26.766 1 97.25 519 MET B C 1
ATOM 9645 O O . MET B 1 519 ? 4.844 -10.281 -26.516 1 97.25 519 MET B O 1
ATOM 9649 N N . SER B 1 520 ? 6.297 -8.594 -26.953 1 97.38 520 SER B N 1
ATOM 9650 C CA . SER B 1 520 ? 5.184 -7.66 -26.844 1 97.38 520 SER B CA 1
ATOM 9651 C C . SER B 1 520 ? 5.195 -6.656 -28 1 97.38 520 SER B C 1
ATOM 9653 O O . SER B 1 520 ? 6.262 -6.23 -28.453 1 97.38 520 SER B O 1
ATOM 9655 N N . CYS B 1 521 ? 4.09 -6.363 -28.531 1 97 521 CYS B N 1
ATOM 9656 C CA . CYS B 1 521 ? 3.771 -5.238 -29.391 1 97 521 CYS B CA 1
ATOM 9657 C C . CYS B 1 521 ? 2.268 -4.992 -29.438 1 97 521 CYS B C 1
ATOM 9659 O O . CYS B 1 521 ? 1.478 -5.902 -29.188 1 97 521 CYS B O 1
ATOM 9661 N N . HIS B 1 522 ? 1.873 -3.789 -29.656 1 96.75 522 HIS B N 1
ATOM 9662 C CA . HIS B 1 522 ? 0.443 -3.51 -29.703 1 96.75 522 HIS B CA 1
ATOM 9663 C C . HIS B 1 522 ? -0.233 -4.266 -30.844 1 96.75 522 HIS B C 1
ATOM 9665 O O . HIS B 1 522 ? 0.315 -4.359 -31.938 1 96.75 522 HIS B O 1
ATOM 9671 N N . TYR B 1 523 ? -1.431 -4.77 -30.688 1 94.88 523 TYR B N 1
ATOM 9672 C CA . TYR B 1 523 ? -2.078 -5.672 -31.625 1 94.88 523 TYR B CA 1
ATOM 9673 C C . TYR B 1 523 ? -2.564 -4.914 -32.844 1 94.88 523 TYR B C 1
ATOM 9675 O O . TYR B 1 523 ? -2.699 -5.496 -33.938 1 94.88 523 TYR B O 1
ATOM 9683 N N . LYS B 1 524 ? -2.777 -3.629 -32.719 1 94.19 524 LYS B N 1
ATOM 9684 C CA . LYS B 1 524 ? -3.35 -2.85 -33.812 1 94.19 524 LYS B CA 1
ATOM 9685 C C . LYS B 1 524 ? -2.256 -2.262 -34.688 1 94.19 524 LYS B C 1
ATOM 9687 O O . LYS B 1 524 ? -2.354 -2.311 -35.906 1 94.19 524 LYS B O 1
ATOM 9692 N N . ASP B 1 525 ? -1.188 -1.702 -34.062 1 96.06 525 ASP B N 1
ATOM 9693 C CA . ASP B 1 525 ? -0.269 -0.918 -34.906 1 96.06 525 ASP B CA 1
ATOM 9694 C C . ASP B 1 525 ? 1.171 -1.392 -34.719 1 96.06 525 ASP B C 1
ATOM 9696 O O . ASP B 1 525 ? 2.098 -0.824 -35.281 1 96.06 525 ASP B O 1
ATOM 9700 N N . GLY B 1 526 ? 1.393 -2.301 -33.875 1 95.81 526 GLY B N 1
ATOM 9701 C CA . GLY B 1 526 ? 2.711 -2.895 -33.719 1 95.81 526 GLY B CA 1
ATOM 9702 C C . GLY B 1 526 ? 3.65 -2.057 -32.875 1 95.81 526 GLY B C 1
ATOM 9703 O O . GLY B 1 526 ? 4.836 -2.371 -32.75 1 95.81 526 GLY B O 1
ATOM 9704 N N . SER B 1 527 ? 3.117 -1.034 -32.219 1 97.06 527 SER B N 1
ATOM 9705 C CA . SER B 1 527 ? 3.961 -0.2 -31.375 1 97.06 527 SER B CA 1
ATOM 9706 C C . SER B 1 527 ? 4.457 -0.974 -30.156 1 97.06 527 SER B C 1
ATOM 9708 O O . SER B 1 527 ? 3.775 -1.881 -29.672 1 97.06 527 SER B O 1
ATOM 9710 N N . PRO B 1 528 ? 5.652 -0.562 -29.75 1 96.44 528 PRO B N 1
ATOM 9711 C CA . PRO B 1 528 ? 6.199 -1.251 -28.578 1 96.44 528 PRO B CA 1
ATOM 9712 C C . PRO B 1 528 ? 5.41 -0.962 -27.312 1 96.44 528 PRO B C 1
ATOM 9714 O O . PRO B 1 528 ? 4.738 0.069 -27.219 1 96.44 528 PRO B O 1
ATOM 9717 N N . ILE B 1 529 ? 5.48 -1.844 -26.359 1 96.5 529 ILE B N 1
ATOM 9718 C CA . ILE B 1 529 ? 4.848 -1.646 -25.062 1 96.5 529 ILE B CA 1
ATOM 9719 C C . ILE B 1 529 ? 5.5 -0.469 -24.344 1 96.5 529 ILE B C 1
ATOM 9721 O O . ILE B 1 529 ? 6.73 -0.385 -24.266 1 96.5 529 ILE B O 1
ATOM 9725 N N . PRO B 1 530 ? 4.762 0.403 -23.828 1 95.06 530 PRO B N 1
ATOM 9726 C CA . PRO B 1 530 ? 5.348 1.537 -23.094 1 95.06 530 PRO B CA 1
ATOM 9727 C C . PRO B 1 530 ? 6.113 1.111 -21.859 1 95.06 530 PRO B C 1
ATOM 9729 O O . PRO B 1 530 ? 5.68 0.205 -21.141 1 95.06 530 PRO B O 1
ATOM 9732 N N . ASP B 1 531 ? 7.195 1.844 -21.578 1 93.94 531 ASP B N 1
ATOM 9733 C CA . ASP B 1 531 ? 8.047 1.526 -20.438 1 93.94 531 ASP B CA 1
ATOM 9734 C C . ASP B 1 531 ? 7.27 1.626 -19.125 1 93.94 531 ASP B C 1
ATOM 9736 O O . ASP B 1 531 ? 7.473 0.824 -18.203 1 93.94 531 ASP B O 1
ATOM 9740 N N . ASN B 1 532 ? 6.453 2.598 -19.031 1 89.56 532 ASN B N 1
ATOM 9741 C CA . ASN B 1 532 ? 5.684 2.791 -17.812 1 89.56 532 ASN B CA 1
ATOM 9742 C C . ASN B 1 532 ? 4.77 1.604 -17.531 1 89.56 532 ASN B C 1
ATOM 9744 O O . ASN B 1 532 ? 4.652 1.159 -16.391 1 89.56 532 ASN B O 1
ATOM 9748 N N . LEU B 1 533 ? 4.184 1.104 -18.562 1 91.75 533 LEU B N 1
ATOM 9749 C CA . LEU B 1 533 ? 3.314 -0.06 -18.422 1 91.75 533 LEU B CA 1
ATOM 9750 C C . LEU B 1 533 ? 4.117 -1.293 -18.016 1 91.75 533 LEU B C 1
ATOM 9752 O O . LEU B 1 533 ? 3.697 -2.053 -17.141 1 91.75 533 LEU B O 1
ATOM 9756 N N . LEU B 1 534 ? 5.242 -1.4 -18.609 1 94.19 534 LEU B N 1
ATOM 9757 C CA . LEU B 1 534 ? 6.133 -2.529 -18.344 1 94.19 534 LEU B CA 1
ATOM 9758 C C . LEU B 1 534 ? 6.684 -2.475 -16.922 1 94.19 534 LEU B C 1
ATOM 9760 O O . LEU B 1 534 ? 6.719 -3.49 -16.234 1 94.19 534 LEU B O 1
ATOM 9764 N N . ASN B 1 535 ? 7.086 -1.355 -16.5 1 92.5 535 ASN B N 1
ATOM 9765 C CA . ASN B 1 535 ? 7.66 -1.179 -15.164 1 92.5 535 ASN B CA 1
ATOM 9766 C C . ASN B 1 535 ? 6.637 -1.482 -14.07 1 92.5 535 ASN B C 1
ATOM 9768 O O . ASN B 1 535 ? 6.977 -2.082 -13.047 1 92.5 535 ASN B O 1
ATOM 9772 N N . LYS B 1 536 ? 5.457 -1.074 -14.273 1 90.56 536 LYS B N 1
ATOM 9773 C CA . LYS B 1 536 ? 4.398 -1.338 -13.305 1 90.56 536 LYS B CA 1
ATOM 9774 C C . LYS B 1 536 ? 4.102 -2.832 -13.211 1 90.56 536 LYS B C 1
ATOM 9776 O O . LYS B 1 536 ? 3.885 -3.357 -12.117 1 90.56 536 LYS B O 1
ATOM 9781 N N . LEU B 1 537 ? 4.117 -3.469 -14.352 1 93.81 537 LEU B N 1
ATOM 9782 C CA . LEU B 1 537 ? 3.926 -4.914 -14.367 1 93.81 537 LEU B CA 1
ATOM 9783 C C . LEU B 1 537 ? 5.031 -5.617 -13.586 1 93.81 537 LEU B C 1
ATOM 9785 O O . LEU B 1 537 ? 4.754 -6.445 -12.719 1 93.81 537 LEU B O 1
ATOM 9789 N N . ILE B 1 538 ? 6.258 -5.266 -13.867 1 93.75 538 ILE B N 1
ATOM 9790 C CA . ILE B 1 538 ? 7.414 -5.898 -13.234 1 93.75 538 ILE B CA 1
ATOM 9791 C C . ILE B 1 538 ? 7.391 -5.641 -11.734 1 93.75 538 ILE B C 1
ATOM 9793 O O . ILE B 1 538 ? 7.613 -6.555 -10.938 1 93.75 538 ILE B O 1
ATOM 9797 N N . ALA B 1 539 ? 6.992 -4.465 -11.328 1 88.62 539 ALA B N 1
ATOM 9798 C CA . ALA B 1 539 ? 6.922 -4.105 -9.914 1 88.62 539 ALA B CA 1
ATOM 9799 C C . ALA B 1 539 ? 5.816 -4.887 -9.203 1 88.62 539 ALA B C 1
ATOM 9801 O O . ALA B 1 539 ? 5.906 -5.148 -8 1 88.62 539 ALA B O 1
ATOM 9802 N N . SER B 1 540 ? 4.836 -5.266 -9.906 1 90.12 540 SER B N 1
ATOM 9803 C CA . SER B 1 540 ? 3.68 -5.938 -9.328 1 90.12 540 SER B CA 1
ATOM 9804 C C . SER B 1 540 ? 3.984 -7.402 -9.031 1 90.12 540 SER B C 1
ATOM 9806 O O . SER B 1 540 ? 3.145 -8.117 -8.477 1 90.12 540 SER B O 1
ATOM 9808 N N . ARG B 1 541 ? 5.16 -7.895 -9.375 1 89.62 541 ARG B N 1
ATOM 9809 C CA . ARG B 1 541 ? 5.555 -9.281 -9.164 1 89.62 541 ARG B CA 1
ATOM 9810 C C . ARG B 1 541 ? 5.398 -9.672 -7.695 1 89.62 541 ARG B C 1
ATOM 9812 O O . ARG B 1 541 ? 5.074 -10.82 -7.387 1 89.62 541 ARG B O 1
ATOM 9819 N N . VAL B 1 542 ? 5.535 -8.727 -6.824 1 87.62 542 VAL B N 1
ATOM 9820 C CA . VAL B 1 542 ? 5.547 -9.016 -5.395 1 87.62 542 VAL B CA 1
ATOM 9821 C C . VAL B 1 542 ? 4.141 -8.859 -4.824 1 87.62 542 VAL B C 1
ATOM 9823 O O . VAL B 1 542 ? 3.928 -9.047 -3.623 1 87.62 542 VAL B O 1
ATOM 9826 N N . ALA B 1 543 ? 3.244 -8.508 -5.738 1 88.69 543 ALA B N 1
ATOM 9827 C CA . ALA B 1 543 ? 1.868 -8.344 -5.273 1 88.69 543 ALA B CA 1
ATOM 9828 C C . ALA B 1 543 ? 1.285 -9.68 -4.816 1 88.69 543 ALA B C 1
ATOM 9830 O O . ALA B 1 543 ? 1.439 -10.695 -5.5 1 88.69 543 ALA B O 1
ATOM 9831 N N . ASN B 1 544 ? 0.639 -9.758 -3.648 1 91.75 544 ASN B N 1
ATOM 9832 C CA . ASN B 1 544 ? -0.127 -10.891 -3.141 1 91.75 544 ASN B CA 1
ATOM 9833 C C . ASN B 1 544 ? 0.761 -12.109 -2.91 1 91.75 544 ASN B C 1
ATOM 9835 O O . ASN B 1 544 ? 0.291 -13.25 -2.98 1 91.75 544 ASN B O 1
ATOM 9839 N N . THR B 1 545 ? 2.035 -11.914 -2.754 1 91.38 545 THR B N 1
ATOM 9840 C CA . THR B 1 545 ? 2.982 -13.016 -2.643 1 91.38 545 THR B CA 1
ATOM 9841 C C . THR B 1 545 ? 2.635 -13.906 -1.455 1 91.38 545 THR B C 1
ATOM 9843 O O . THR B 1 545 ? 2.773 -15.133 -1.529 1 91.38 545 THR B O 1
ATOM 9846 N N . GLY B 1 546 ? 2.199 -13.32 -0.432 1 92.56 546 GLY B N 1
ATOM 9847 C CA . GLY B 1 546 ? 1.836 -14.102 0.74 1 92.56 546 GLY B CA 1
ATOM 9848 C C . GLY B 1 546 ? 0.663 -15.031 0.497 1 92.56 546 GLY B C 1
ATOM 9849 O O . GLY B 1 546 ? 0.792 -16.25 0.632 1 92.56 546 GLY B O 1
ATOM 9850 N N . LEU B 1 547 ? -0.426 -14.531 0.013 1 95 547 LEU B N 1
ATOM 9851 C CA . LEU B 1 547 ? -1.649 -15.305 -0.176 1 95 547 LEU B CA 1
ATOM 9852 C C . LEU B 1 547 ? -1.484 -16.312 -1.304 1 95 547 LEU B C 1
ATOM 9854 O O . LEU B 1 547 ? -2 -17.438 -1.22 1 95 547 LEU B O 1
ATOM 9858 N N . LEU B 1 548 ? -0.771 -15.977 -2.344 1 93.44 548 LEU B N 1
ATOM 9859 C CA . LEU B 1 548 ? -0.534 -16.891 -3.449 1 93.44 548 LEU B CA 1
ATOM 9860 C C . LEU B 1 548 ? 0.27 -18.109 -2.984 1 93.44 548 LEU B C 1
ATOM 9862 O O . LEU B 1 548 ? -0.062 -19.25 -3.324 1 93.44 548 LEU B O 1
ATOM 9866 N N . ASN B 1 549 ? 1.259 -17.875 -2.193 1 92.19 549 ASN B N 1
ATOM 9867 C CA . ASN B 1 549 ? 2.088 -18.969 -1.719 1 92.19 549 ASN B CA 1
ATOM 9868 C C . ASN B 1 549 ? 1.387 -19.766 -0.623 1 92.19 549 ASN B C 1
ATOM 9870 O O . ASN B 1 549 ? 1.569 -20.984 -0.519 1 92.19 549 ASN B O 1
ATOM 9874 N N . LEU B 1 550 ? 0.646 -19.141 0.196 1 94.88 550 LEU B N 1
ATOM 9875 C CA . LEU B 1 550 ? -0.126 -19.859 1.199 1 94.88 550 LEU B CA 1
ATOM 9876 C C . LEU B 1 550 ? -1.144 -20.781 0.539 1 94.88 550 LEU B C 1
ATOM 9878 O O . LEU B 1 550 ? -1.434 -21.859 1.057 1 94.88 550 LEU B O 1
ATOM 9882 N N . ARG B 1 551 ? -1.721 -20.375 -0.55 1 95.56 551 ARG B N 1
ATOM 9883 C CA . ARG B 1 551 ? -2.613 -21.25 -1.288 1 95.56 551 ARG B CA 1
ATOM 9884 C C . ARG B 1 551 ? -1.884 -22.516 -1.74 1 95.56 551 ARG B C 1
ATOM 9886 O O . ARG B 1 551 ? -2.432 -23.609 -1.668 1 95.56 551 ARG B O 1
ATOM 9893 N N . GLN B 1 552 ? -0.639 -22.359 -2.195 1 93.5 552 GLN B N 1
ATOM 9894 C CA . GLN B 1 552 ? 0.171 -23.516 -2.562 1 93.5 552 GLN B CA 1
ATOM 9895 C C . GLN B 1 552 ? 0.419 -24.422 -1.355 1 93.5 552 GLN B C 1
ATOM 9897 O O . GLN B 1 552 ? 0.427 -25.656 -1.482 1 93.5 552 GLN B O 1
ATOM 9902 N N . VAL B 1 553 ? 0.599 -23.812 -0.208 1 94.88 553 VAL B N 1
ATOM 9903 C CA . VAL B 1 553 ? 0.769 -24.578 1.023 1 94.88 553 VAL B CA 1
ATOM 9904 C C . VAL B 1 553 ? -0.512 -25.359 1.334 1 94.88 553 VAL B C 1
ATOM 9906 O O . VAL B 1 553 ? -0.46 -26.516 1.733 1 94.88 553 VAL B O 1
ATOM 9909 N N . VAL B 1 554 ? -1.644 -24.719 1.124 1 96.75 554 VAL B N 1
ATOM 9910 C CA . VAL B 1 554 ? -2.926 -25.375 1.343 1 96.75 554 VAL B CA 1
ATOM 9911 C C . VAL B 1 554 ? -3.025 -26.609 0.458 1 96.75 554 VAL B C 1
ATOM 9913 O O . VAL B 1 554 ? -3.326 -27.703 0.943 1 96.75 554 VAL B O 1
ATOM 9916 N N . LEU B 1 555 ? -2.744 -26.5 -0.807 1 96.81 555 LEU B N 1
ATOM 9917 C CA . LEU B 1 555 ? -2.873 -27.609 -1.746 1 96.81 555 LEU B CA 1
ATOM 9918 C C . LEU B 1 555 ? -1.917 -28.734 -1.383 1 96.81 555 LEU B C 1
ATOM 9920 O O . LEU B 1 555 ? -2.291 -29.906 -1.434 1 96.81 555 LEU B O 1
ATOM 9924 N N . SER B 1 556 ? -0.75 -28.375 -1.003 1 95.44 556 SER B N 1
ATOM 9925 C CA . SER B 1 556 ? 0.235 -29.359 -0.581 1 95.44 556 SER B CA 1
ATOM 9926 C C . SER B 1 556 ? -0.23 -30.109 0.665 1 95.44 556 SER B C 1
ATOM 9928 O O . SER B 1 556 ? -0.138 -31.344 0.729 1 95.44 556 SER B O 1
ATOM 9930 N N . LYS B 1 557 ? -0.714 -29.391 1.623 1 95.94 557 LYS B N 1
ATOM 9931 C CA . LYS B 1 557 ? -1.138 -29.984 2.885 1 95.94 557 LYS B CA 1
ATOM 9932 C C . LYS B 1 557 ? -2.391 -30.844 2.697 1 95.94 557 LYS B C 1
ATOM 9934 O O . LYS B 1 557 ? -2.551 -31.875 3.355 1 95.94 557 LYS B O 1
ATOM 9939 N N . VAL B 1 558 ? -3.27 -30.359 1.904 1 97.69 558 VAL B N 1
ATOM 9940 C CA . VAL B 1 558 ? -4.453 -31.156 1.593 1 97.69 558 VAL B CA 1
ATOM 9941 C C . VAL B 1 558 ? -4.035 -32.5 1.006 1 97.69 558 VAL B C 1
ATOM 9943 O O . VAL B 1 558 ? -4.477 -33.562 1.473 1 97.69 558 VAL B O 1
ATOM 9946 N N . ASP B 1 559 ? -3.18 -32.5 0.058 1 97.69 559 ASP B N 1
ATOM 9947 C CA . ASP B 1 559 ? -2.697 -33.719 -0.576 1 97.69 559 ASP B CA 1
ATOM 9948 C C . ASP B 1 559 ? -2.033 -34.656 0.444 1 97.69 559 ASP B C 1
ATOM 9950 O O . ASP B 1 559 ? -2.355 -35.844 0.518 1 97.69 559 ASP B O 1
ATOM 9954 N N . GLN B 1 560 ? -1.155 -34.125 1.235 1 96.38 560 GLN B N 1
ATOM 9955 C CA . GLN B 1 560 ? -0.461 -34.906 2.244 1 96.38 560 GLN B CA 1
ATOM 9956 C C . GLN B 1 560 ? -1.441 -35.5 3.262 1 96.38 560 GLN B C 1
ATOM 9958 O O . GLN B 1 560 ? -1.318 -36.656 3.662 1 96.38 560 GLN B O 1
ATOM 9963 N N . SER B 1 561 ? -2.359 -34.656 3.652 1 97 561 SER B N 1
ATOM 9964 C CA . SER B 1 561 ? -3.363 -35.125 4.605 1 97 561 SER B CA 1
ATOM 9965 C C . SER B 1 561 ? -4.191 -36.25 4.027 1 97 561 SER B C 1
ATOM 9967 O O . SER B 1 561 ? -4.418 -37.281 4.695 1 97 561 SER B O 1
ATOM 9969 N N . LEU B 1 562 ? -4.625 -36.156 2.84 1 98.38 562 LEU B N 1
ATOM 9970 C CA . LEU B 1 562 ? -5.453 -37.156 2.193 1 98.38 562 LEU B CA 1
ATOM 9971 C C . LEU B 1 562 ? -4.691 -38.469 2.025 1 98.38 562 LEU B C 1
ATOM 9973 O O . LEU B 1 562 ? -5.262 -39.562 2.178 1 98.38 562 LEU B O 1
ATOM 9977 N N . HIS B 1 563 ? -3.375 -38.438 1.806 1 98.19 563 HIS B N 1
ATOM 9978 C CA . HIS B 1 563 ? -2.635 -39.625 1.396 1 98.19 563 HIS B CA 1
ATOM 9979 C C . HIS B 1 563 ? -1.788 -40.156 2.543 1 98.19 563 HIS B C 1
ATOM 9981 O O . HIS B 1 563 ? -0.955 -41.031 2.338 1 98.19 563 HIS B O 1
ATOM 9987 N N . THR B 1 564 ? -1.954 -39.594 3.705 1 97.31 564 THR B N 1
ATOM 9988 C CA . THR B 1 564 ? -1.376 -40.188 4.906 1 97.31 564 THR B CA 1
ATOM 9989 C C . THR B 1 564 ? -2.457 -40.844 5.754 1 97.31 564 THR B C 1
ATOM 9991 O O . THR B 1 564 ? -2.162 -41.438 6.805 1 97.31 564 THR B O 1
ATOM 9994 N N . GLN B 1 565 ? -3.686 -40.812 5.262 1 96.94 565 GLN B N 1
ATOM 9995 C CA . GLN B 1 565 ? -4.809 -41.438 5.953 1 96.94 565 GLN B CA 1
ATOM 9996 C C . GLN B 1 565 ? -5.391 -42.594 5.141 1 96.94 565 GLN B C 1
ATOM 9998 O O . GLN B 1 565 ? -5.133 -42.719 3.938 1 96.94 565 GLN B O 1
ATOM 10003 N N . SER B 1 566 ? -6.176 -43.438 5.84 1 97.62 566 SER B N 1
ATOM 10004 C CA . SER B 1 566 ? -6.781 -44.594 5.172 1 97.62 566 SER B CA 1
ATOM 10005 C C . SER B 1 566 ? -8.117 -44.219 4.535 1 97.62 566 SER B C 1
ATOM 10007 O O . SER B 1 566 ? -8.57 -44.906 3.607 1 97.62 566 SER B O 1
ATOM 10009 N N . GLN B 1 567 ? -8.75 -43.25 5.047 1 97.75 567 GLN B N 1
ATOM 10010 C CA . GLN B 1 567 ? -9.984 -42.688 4.539 1 97.75 567 GLN B CA 1
ATOM 10011 C C . GLN B 1 567 ? -10.078 -41.188 4.859 1 97.75 567 GLN B C 1
ATOM 10013 O O . GLN B 1 567 ? -9.445 -40.719 5.801 1 97.75 567 GLN B O 1
ATOM 10018 N N . ALA B 1 568 ? -10.836 -40.5 4.035 1 97.81 568 ALA B N 1
ATOM 10019 C CA . ALA B 1 568 ? -10.938 -39.094 4.297 1 97.81 568 ALA B CA 1
ATOM 10020 C C . ALA B 1 568 ? -12.188 -38.5 3.645 1 97.81 568 ALA B C 1
ATOM 10022 O O . ALA B 1 568 ? -12.617 -38.938 2.586 1 97.81 568 ALA B O 1
ATOM 10023 N N . ASP B 1 569 ? -12.812 -37.562 4.324 1 98.31 569 ASP B N 1
ATOM 10024 C CA . ASP B 1 569 ? -13.758 -36.625 3.715 1 98.31 569 ASP B CA 1
ATOM 10025 C C . ASP B 1 569 ? -13.023 -35.5 2.996 1 98.31 569 ASP B C 1
ATOM 10027 O O . ASP B 1 569 ? -12.609 -34.531 3.627 1 98.31 569 ASP B O 1
ATOM 10031 N N . THR B 1 570 ? -12.953 -35.625 1.724 1 98.62 570 THR B N 1
ATOM 10032 C CA . THR B 1 570 ? -12.039 -34.781 0.963 1 98.62 570 THR B CA 1
ATOM 10033 C C . THR B 1 570 ? -12.477 -33.312 1.023 1 98.62 570 THR B C 1
ATOM 10035 O O . THR B 1 570 ? -11.641 -32.438 1.128 1 98.62 570 THR B O 1
ATOM 10038 N N . ALA B 1 571 ? -13.789 -33.062 0.962 1 98.56 571 ALA B N 1
ATOM 10039 C CA . ALA B 1 571 ? -14.297 -31.688 1.066 1 98.56 571 ALA B CA 1
ATOM 10040 C C . ALA B 1 571 ? -13.961 -31.078 2.426 1 98.56 571 ALA B C 1
ATOM 10042 O O . ALA B 1 571 ? -13.547 -29.922 2.51 1 98.56 571 ALA B O 1
ATOM 10043 N N . ALA B 1 572 ? -14.133 -31.828 3.479 1 98.38 572 ALA B N 1
ATOM 10044 C CA . ALA B 1 572 ? -13.875 -31.359 4.836 1 98.38 572 ALA B CA 1
ATOM 10045 C C . ALA B 1 572 ? -12.391 -31.078 5.043 1 98.38 572 ALA B C 1
ATOM 10047 O O . ALA B 1 572 ? -12.023 -30.094 5.703 1 98.38 572 ALA B O 1
ATOM 10048 N N . VAL B 1 573 ? -11.57 -31.953 4.535 1 98.44 573 VAL B N 1
ATOM 10049 C CA . VAL B 1 573 ? -10.125 -31.766 4.664 1 98.44 573 VAL B CA 1
ATOM 10050 C C . VAL B 1 573 ? -9.703 -30.484 3.953 1 98.44 573 VAL B C 1
ATOM 10052 O O . VAL B 1 573 ? -8.922 -29.703 4.496 1 98.44 573 VAL B O 1
ATOM 10055 N N . PHE B 1 574 ? -10.203 -30.281 2.777 1 98.5 574 PHE B N 1
ATOM 10056 C CA . PHE B 1 574 ? -9.883 -29.078 2.023 1 98.5 574 PHE B CA 1
ATOM 10057 C C . PHE B 1 574 ? -10.352 -27.828 2.771 1 98.5 574 PHE B C 1
ATOM 10059 O O . PHE B 1 574 ? -9.594 -26.875 2.916 1 98.5 574 PHE B O 1
ATOM 10066 N N . ALA B 1 575 ? -11.578 -27.844 3.232 1 98.5 575 ALA B N 1
ATOM 10067 C CA . ALA B 1 575 ? -12.156 -26.719 3.945 1 98.5 575 ALA B CA 1
ATOM 10068 C C . ALA B 1 575 ? -11.352 -26.375 5.195 1 98.5 575 ALA B C 1
ATOM 10070 O O . ALA B 1 575 ? -11.117 -25.203 5.496 1 98.5 575 ALA B O 1
ATOM 10071 N N . LYS B 1 576 ? -10.922 -27.375 5.867 1 98.19 576 LYS B N 1
ATOM 10072 C CA . LYS B 1 576 ? -10.148 -27.188 7.094 1 98.19 576 LYS B CA 1
ATOM 10073 C C . LYS B 1 576 ? -8.836 -26.469 6.805 1 98.19 576 LYS B C 1
ATOM 10075 O O . LYS B 1 576 ? -8.492 -25.5 7.488 1 98.19 576 LYS B O 1
ATOM 10080 N N . HIS B 1 577 ? -8.117 -26.891 5.801 1 97.56 577 HIS B N 1
ATOM 10081 C CA . HIS B 1 577 ? -6.816 -26.312 5.508 1 97.56 577 HIS B CA 1
ATOM 10082 C C . HIS B 1 577 ? -6.957 -24.906 4.918 1 97.56 577 HIS B C 1
ATOM 10084 O O . HIS B 1 577 ? -6.113 -24.047 5.152 1 97.56 577 HIS B O 1
ATOM 10090 N N . CYS B 1 578 ? -8.031 -24.656 4.145 1 97.94 578 CYS B N 1
ATOM 10091 C CA . CYS B 1 578 ? -8.312 -23.312 3.66 1 97.94 578 CYS B CA 1
ATOM 10092 C C . CYS B 1 578 ? -8.492 -22.344 4.824 1 97.94 578 CYS B C 1
ATOM 10094 O O . CYS B 1 578 ? -7.93 -21.25 4.812 1 97.94 578 CYS B O 1
ATOM 10096 N N . GLN B 1 579 ? -9.234 -22.781 5.777 1 97.25 579 GLN B N 1
ATOM 10097 C CA . GLN B 1 579 ? -9.508 -21.938 6.934 1 97.25 579 GLN B CA 1
ATOM 10098 C C . GLN B 1 579 ? -8.25 -21.75 7.781 1 97.25 579 GLN B C 1
ATOM 10100 O O . GLN B 1 579 ? -7.922 -20.625 8.172 1 97.25 579 GLN B O 1
ATOM 10105 N N . ASP B 1 580 ? -7.516 -22.781 8.039 1 96.31 580 ASP B N 1
ATOM 10106 C CA . ASP B 1 580 ? -6.41 -22.766 8.992 1 96.31 580 ASP B CA 1
ATOM 10107 C C . ASP B 1 580 ? -5.199 -22.031 8.414 1 96.31 580 ASP B C 1
ATOM 10109 O O . ASP B 1 580 ? -4.457 -21.375 9.156 1 96.31 580 ASP B O 1
ATOM 10113 N N . ILE B 1 581 ? -4.98 -22.156 7.105 1 96 581 ILE B N 1
ATOM 10114 C CA . ILE B 1 581 ? -3.74 -21.656 6.516 1 96 581 ILE B CA 1
ATOM 10115 C C . ILE B 1 581 ? -4.008 -20.359 5.762 1 96 581 ILE B C 1
ATOM 10117 O O . ILE B 1 581 ? -3.328 -19.359 5.988 1 96 581 ILE B O 1
ATOM 10121 N N . LEU B 1 582 ? -5.027 -20.391 4.961 1 95.69 582 LEU B N 1
ATOM 10122 C CA . LEU B 1 582 ? -5.328 -19.234 4.121 1 95.69 582 LEU B CA 1
ATOM 10123 C C . LEU B 1 582 ? -6.168 -18.219 4.883 1 95.69 582 LEU B C 1
ATOM 10125 O O . LEU B 1 582 ? -6.121 -17.016 4.586 1 95.69 582 LEU B O 1
ATOM 10129 N N . GLY B 1 583 ? -6.953 -18.656 5.832 1 96.12 583 GLY B N 1
ATOM 10130 C CA . GLY B 1 583 ? -7.887 -17.797 6.543 1 96.12 583 GLY B CA 1
ATOM 10131 C C . GLY B 1 583 ? -9.109 -17.422 5.719 1 96.12 583 GLY B C 1
ATOM 10132 O O . GLY B 1 583 ? -9.758 -16.422 5.98 1 96.12 583 GLY B O 1
ATOM 10133 N N . ILE B 1 584 ? -9.383 -18.109 4.691 1 97.69 584 ILE B N 1
ATOM 10134 C CA . ILE B 1 584 ? -10.516 -17.922 3.791 1 97.69 584 ILE B CA 1
ATOM 10135 C C . ILE B 1 584 ? -11.289 -19.234 3.643 1 97.69 584 ILE B C 1
ATOM 10137 O O . ILE B 1 584 ? -10.758 -20.219 3.125 1 97.69 584 ILE B O 1
ATOM 10141 N N . PRO B 1 585 ? -12.453 -19.281 4.07 1 97.88 585 PRO B N 1
ATOM 10142 C CA . PRO B 1 585 ? -13.203 -20.547 4.039 1 97.88 585 PRO B CA 1
ATOM 10143 C C . PRO B 1 585 ? -13.523 -21 2.619 1 97.88 585 PRO B C 1
ATOM 10145 O O . PRO B 1 585 ? -13.797 -20.172 1.746 1 97.88 585 PRO B O 1
ATOM 10148 N N . ALA B 1 586 ? -13.477 -22.328 2.445 1 98.12 586 ALA B N 1
ATOM 10149 C CA . ALA B 1 586 ? -14.031 -22.875 1.212 1 98.12 586 ALA B CA 1
ATOM 10150 C C . ALA B 1 586 ? -15.531 -22.625 1.12 1 98.12 586 ALA B C 1
ATOM 10152 O O . ALA B 1 586 ? -16.234 -22.625 2.135 1 98.12 586 ALA B O 1
ATOM 10153 N N . THR B 1 587 ? -16.016 -22.375 -0.067 1 98.06 587 THR B N 1
ATOM 10154 C CA . THR B 1 587 ? -17.453 -22.141 -0.255 1 98.06 587 THR B CA 1
ATOM 10155 C C . THR B 1 587 ? -18.25 -23.375 0.148 1 98.06 587 THR B C 1
ATOM 10157 O O . THR B 1 587 ? -17.984 -24.484 -0.332 1 98.06 587 THR B O 1
ATOM 10160 N N . PRO B 1 588 ? -19.234 -23.219 1.037 1 97.12 588 PRO B N 1
ATOM 10161 C CA . PRO B 1 588 ? -20.031 -24.375 1.469 1 97.12 588 PRO B CA 1
ATOM 10162 C C . PRO B 1 588 ? -20.734 -25.078 0.307 1 97.12 588 PRO B C 1
ATOM 10164 O O . PRO B 1 588 ? -21.219 -24.406 -0.611 1 97.12 588 PRO B O 1
ATOM 10167 N N . GLY B 1 589 ? -20.734 -26.359 0.395 1 97.38 589 GLY B N 1
ATOM 10168 C CA . GLY B 1 589 ? -21.438 -27.141 -0.615 1 97.38 589 GLY B CA 1
ATOM 10169 C C . GLY B 1 589 ? -20.562 -27.469 -1.815 1 97.38 589 GLY B C 1
ATOM 10170 O O . GLY B 1 589 ? -21.016 -28.141 -2.752 1 97.38 589 GLY B O 1
ATOM 10171 N N . THR B 1 590 ? -19.328 -27.047 -1.84 1 98.38 590 THR B N 1
ATOM 10172 C CA . THR B 1 590 ? -18.422 -27.344 -2.951 1 98.38 590 THR B CA 1
ATOM 10173 C C . THR B 1 590 ? -17.375 -28.375 -2.539 1 98.38 590 THR B C 1
ATOM 10175 O O . THR B 1 590 ? -17.266 -28.719 -1.36 1 98.38 590 THR B O 1
ATOM 10178 N N . ASN B 1 591 ? -16.641 -28.922 -3.482 1 98.62 591 ASN B N 1
ATOM 10179 C CA . ASN B 1 591 ? -15.484 -29.781 -3.27 1 98.62 591 ASN B CA 1
ATOM 10180 C C . ASN B 1 591 ? -14.438 -29.594 -4.363 1 98.62 591 ASN B C 1
ATOM 10182 O O . ASN B 1 591 ? -14.445 -30.312 -5.363 1 98.62 591 ASN B O 1
ATOM 10186 N N . MET B 1 592 ? -13.57 -28.703 -4.086 1 98 592 MET B N 1
ATOM 10187 C CA . MET B 1 592 ? -12.523 -28.359 -5.051 1 98 592 MET B CA 1
ATOM 10188 C C . MET B 1 592 ? -11.703 -29.578 -5.422 1 98 592 MET B C 1
ATOM 10190 O O . MET B 1 592 ? -11.258 -29.719 -6.562 1 98 592 MET B O 1
ATOM 10194 N N . THR B 1 593 ? -11.555 -30.562 -4.555 1 98.38 593 THR B N 1
ATOM 10195 C CA . THR B 1 593 ? -10.688 -31.703 -4.789 1 98.38 593 THR B CA 1
ATOM 10196 C C . THR B 1 593 ? -11.289 -32.625 -5.848 1 98.38 593 THR B C 1
ATOM 10198 O O . THR B 1 593 ? -10.578 -33.438 -6.457 1 98.38 593 THR B O 1
ATOM 10201 N N . ALA B 1 594 ? -12.547 -32.5 -6.066 1 98.5 594 ALA B N 1
ATOM 10202 C CA . ALA B 1 594 ? -13.219 -33.312 -7.074 1 98.5 594 ALA B CA 1
ATOM 10203 C C . ALA B 1 594 ? -12.805 -32.906 -8.484 1 98.5 594 ALA B C 1
ATOM 10205 O O . ALA B 1 594 ? -13.047 -33.625 -9.445 1 98.5 594 ALA B O 1
ATOM 10206 N N . SER B 1 595 ? -12.18 -31.781 -8.586 1 96.94 595 SER B N 1
ATOM 10207 C CA . SER B 1 595 ? -11.672 -31.312 -9.867 1 96.94 595 SER B CA 1
ATOM 10208 C C . SER B 1 595 ? -10.164 -31.078 -9.812 1 96.94 595 SER B C 1
ATOM 10210 O O . SER B 1 595 ? -9.609 -30.375 -10.656 1 96.94 595 SER B O 1
ATOM 10212 N N . PHE B 1 596 ? -9.531 -31.562 -8.789 1 96.62 596 PHE B N 1
ATOM 10213 C CA . PHE B 1 596 ? -8.086 -31.453 -8.617 1 96.62 596 PHE B CA 1
ATOM 10214 C C . PHE B 1 596 ? -7.379 -32.656 -9.25 1 96.62 596 PHE B C 1
ATOM 10216 O O . PHE B 1 596 ? -6.852 -33.5 -8.547 1 96.62 596 PHE B O 1
ATOM 10223 N N . SER B 1 597 ? -7.258 -32.562 -10.516 1 95.38 597 SER B N 1
ATOM 10224 C CA . SER B 1 597 ? -6.832 -33.719 -11.32 1 95.38 597 SER B CA 1
ATOM 10225 C C . SER B 1 597 ? -5.398 -34.125 -10.984 1 95.38 597 SER B C 1
ATOM 10227 O O . SER B 1 597 ? -5 -35.281 -11.219 1 95.38 597 SER B O 1
ATOM 10229 N N . HIS B 1 598 ? -4.617 -33.25 -10.43 1 95.88 598 HIS B N 1
ATOM 10230 C CA . HIS B 1 598 ? -3.254 -33.594 -10.031 1 95.88 598 HIS B CA 1
ATOM 10231 C C . HIS B 1 598 ? -3.24 -34.75 -9.039 1 95.88 598 HIS B C 1
ATOM 10233 O O . HIS B 1 598 ? -2.295 -35.531 -9.008 1 95.88 598 HIS B O 1
ATOM 10239 N N . LEU B 1 599 ? -4.273 -34.875 -8.266 1 96.81 599 LEU B N 1
ATOM 10240 C CA . LEU B 1 599 ? -4.324 -35.906 -7.211 1 96.81 599 LEU B CA 1
ATOM 10241 C C . LEU B 1 599 ? -4.535 -37.281 -7.797 1 96.81 599 LEU B C 1
ATOM 10243 O O . LEU B 1 599 ? -4.348 -38.281 -7.109 1 96.81 599 LEU B O 1
ATOM 10247 N N . VAL B 1 600 ? -4.93 -37.312 -9.031 1 96.06 600 VAL B N 1
ATOM 10248 C CA . VAL B 1 600 ? -5.16 -38.594 -9.656 1 96.06 600 VAL B CA 1
ATOM 10249 C C . VAL B 1 600 ? -4.266 -38.75 -10.883 1 96.06 600 VAL B C 1
ATOM 10251 O O . VAL B 1 600 ? -4.363 -39.75 -11.609 1 96.06 600 VAL B O 1
ATOM 10254 N N . GLY B 1 601 ? -3.482 -37.719 -11.109 1 88.44 601 GLY B N 1
ATOM 10255 C CA . GLY B 1 601 ? -2.629 -37.688 -12.281 1 88.44 601 GLY B CA 1
ATOM 10256 C C . GLY B 1 601 ? -1.154 -37.812 -11.953 1 88.44 601 GLY B C 1
ATOM 10257 O O . GLY B 1 601 ? -0.301 -37.344 -12.711 1 88.44 601 GLY B O 1
ATOM 10258 N N . GLY B 1 602 ? -0.901 -38.344 -10.875 1 91.31 602 GLY B N 1
ATOM 10259 C CA . GLY B 1 602 ? 0.499 -38.625 -10.609 1 91.31 602 GLY B CA 1
ATOM 10260 C C . GLY B 1 602 ? 1.079 -37.781 -9.484 1 91.31 602 GLY B C 1
ATOM 10261 O O . GLY B 1 602 ? 2.227 -37.969 -9.078 1 91.31 602 GLY B O 1
ATOM 10262 N N . TYR B 1 603 ? 0.297 -36.875 -8.945 1 95.44 603 TYR B N 1
ATOM 10263 C CA . TYR B 1 603 ? 0.829 -36.031 -7.887 1 95.44 603 TYR B CA 1
ATOM 10264 C C . TYR B 1 603 ? 0.274 -36.438 -6.527 1 95.44 603 TYR B C 1
ATOM 10266 O O . TYR B 1 603 ? 0.463 -35.719 -5.535 1 95.44 603 TYR B O 1
ATOM 10274 N N . ASP B 1 604 ? -0.472 -37.531 -6.453 1 97.56 604 ASP B N 1
ATOM 10275 C CA . ASP B 1 604 ? -1.017 -38 -5.188 1 97.56 604 ASP B CA 1
ATOM 10276 C C . ASP B 1 604 ? 0.093 -38.25 -4.168 1 97.56 604 ASP B C 1
ATOM 10278 O O . ASP B 1 604 ? 0.961 -39.094 -4.375 1 97.56 604 ASP B O 1
ATOM 10282 N N . GLY B 1 605 ? 0.057 -37.5 -3.166 1 96.5 605 GLY B N 1
ATOM 10283 C CA . GLY B 1 605 ? 1.077 -37.531 -2.131 1 96.5 605 GLY B CA 1
ATOM 10284 C C . GLY B 1 605 ? 2.289 -36.656 -2.461 1 96.5 605 GLY B C 1
ATOM 10285 O O . GLY B 1 605 ? 3.211 -36.562 -1.649 1 96.5 605 GLY B O 1
ATOM 10286 N N . GLN B 1 606 ? 2.246 -36.031 -3.6 1 96.25 606 GLN B N 1
ATOM 10287 C CA . GLN B 1 606 ? 3.484 -35.438 -4.062 1 96.25 606 GLN B CA 1
ATOM 10288 C C . GLN B 1 606 ? 3.246 -34 -4.52 1 96.25 606 GLN B C 1
ATOM 10290 O O . GLN B 1 606 ? 4.113 -33.375 -5.145 1 96.25 606 GLN B O 1
ATOM 10295 N N . TYR B 1 607 ? 2.115 -33.344 -4.152 1 96.38 607 TYR B N 1
ATOM 10296 C CA . TYR B 1 607 ? 1.812 -32 -4.648 1 96.38 607 TYR B CA 1
ATOM 10297 C C . TYR B 1 607 ? 2.75 -30.969 -4.035 1 96.38 607 TYR B C 1
ATOM 10299 O O . TYR B 1 607 ? 2.924 -29.875 -4.582 1 96.38 607 TYR B O 1
ATOM 10307 N N . TYR B 1 608 ? 3.414 -31.234 -2.916 1 94.25 608 TYR B N 1
ATOM 10308 C CA . TYR B 1 608 ? 4.41 -30.359 -2.32 1 94.25 608 TYR B CA 1
ATOM 10309 C C . TYR B 1 608 ? 5.512 -30.016 -3.32 1 94.25 608 TYR B C 1
ATOM 10311 O O . TYR B 1 608 ? 6.246 -29.047 -3.143 1 94.25 608 TYR B O 1
ATOM 10319 N N . SER B 1 609 ? 5.594 -30.844 -4.359 1 94.62 609 SER B N 1
ATOM 10320 C CA . SER B 1 609 ? 6.66 -30.766 -5.352 1 94.62 609 SER B CA 1
ATOM 10321 C C . SER B 1 609 ? 6.691 -29.391 -6.012 1 94.62 609 SER B C 1
ATOM 10323 O O . SER B 1 609 ? 7.758 -28.906 -6.402 1 94.62 609 SER B O 1
ATOM 10325 N N . TYR B 1 610 ? 5.57 -28.734 -6.125 1 92.94 610 TYR B N 1
ATOM 10326 C CA . TYR B 1 610 ? 5.523 -27.422 -6.762 1 92.94 610 TYR B CA 1
ATOM 10327 C C . TYR B 1 610 ? 6.312 -26.391 -5.953 1 92.94 610 TYR B C 1
ATOM 10329 O O . TYR B 1 610 ? 7.117 -25.641 -6.508 1 92.94 610 TYR B O 1
ATOM 10337 N N . LEU B 1 611 ? 6.102 -26.375 -4.637 1 90.81 611 LEU B N 1
ATOM 10338 C CA . LEU B 1 611 ? 6.82 -25.438 -3.785 1 90.81 611 LEU B CA 1
ATOM 10339 C C . LEU B 1 611 ? 8.297 -25.828 -3.68 1 90.81 611 LEU B C 1
ATOM 10341 O O . LEU B 1 611 ? 9.164 -24.953 -3.68 1 90.81 611 LEU B O 1
ATOM 10345 N N . TRP B 1 612 ? 8.469 -27.109 -3.615 1 90.44 612 TRP B N 1
ATOM 10346 C CA . TRP B 1 612 ? 9.82 -27.641 -3.527 1 90.44 612 TRP B CA 1
ATOM 10347 C C . TRP B 1 612 ? 10.633 -27.281 -4.762 1 90.44 612 TRP B C 1
ATOM 10349 O O . TRP B 1 612 ? 11.766 -26.797 -4.645 1 90.44 612 TRP B O 1
ATOM 10359 N N . SER B 1 613 ? 10.086 -27.469 -5.867 1 94.25 613 SER B N 1
ATOM 10360 C CA . SER B 1 613 ? 10.75 -27.188 -7.133 1 94.25 613 SER B CA 1
ATOM 10361 C C . SER B 1 613 ? 10.961 -25.688 -7.328 1 94.25 613 SER B C 1
ATOM 10363 O O . SER B 1 613 ? 11.945 -25.266 -7.926 1 94.25 613 SER B O 1
ATOM 10365 N N . GLU B 1 614 ? 10.055 -24.859 -6.863 1 93.62 614 GLU B N 1
ATOM 10366 C CA . GLU B 1 614 ? 10.164 -23.422 -7.02 1 93.62 614 GLU B CA 1
ATOM 10367 C C . GLU B 1 614 ? 11.398 -22.875 -6.293 1 93.62 614 GLU B C 1
ATOM 10369 O O . GLU B 1 614 ? 12.055 -21.953 -6.773 1 93.62 614 GLU B O 1
ATOM 10374 N N . VAL B 1 615 ? 11.719 -23.438 -5.133 1 91.31 615 VAL B N 1
ATOM 10375 C CA . VAL B 1 615 ? 12.906 -23.047 -4.379 1 91.31 615 VAL B CA 1
ATOM 10376 C C . VAL B 1 615 ? 14.156 -23.25 -5.238 1 91.31 615 VAL B C 1
ATOM 10378 O O . VAL B 1 615 ? 14.984 -22.344 -5.355 1 91.31 615 VAL B O 1
ATOM 10381 N N . TYR B 1 616 ? 14.242 -24.422 -5.836 1 94.81 616 TYR B N 1
ATOM 10382 C CA . TYR B 1 616 ? 15.398 -24.734 -6.664 1 94.81 616 TYR B CA 1
ATOM 10383 C C . TYR B 1 616 ? 15.422 -23.875 -7.922 1 94.81 616 TYR B C 1
ATOM 10385 O O . TYR B 1 616 ? 16.484 -23.406 -8.344 1 94.81 616 TYR B O 1
ATOM 10393 N N . SER B 1 617 ? 14.258 -23.688 -8.508 1 96.12 617 SER B N 1
ATOM 10394 C CA . SER B 1 617 ? 14.125 -22.875 -9.719 1 96.12 617 SER B CA 1
ATOM 10395 C C . SER B 1 617 ? 14.609 -21.453 -9.484 1 96.12 617 SER B C 1
ATOM 10397 O O . SER B 1 617 ? 15.359 -20.906 -10.297 1 96.12 617 SER B O 1
ATOM 10399 N N . LEU B 1 618 ? 14.203 -20.859 -8.406 1 94.94 618 LEU B N 1
ATOM 10400 C CA . LEU B 1 618 ? 14.57 -19.484 -8.102 1 94.94 618 LEU B CA 1
ATOM 10401 C C . LEU B 1 618 ? 16.047 -19.375 -7.742 1 94.94 618 LEU B C 1
ATOM 10403 O O . LEU B 1 618 ? 16.688 -18.359 -8.047 1 94.94 618 LEU B O 1
ATOM 10407 N N . ASP B 1 619 ? 16.578 -20.375 -7.059 1 94.94 619 ASP B N 1
ATOM 10408 C CA . ASP B 1 619 ? 18.016 -20.406 -6.785 1 94.94 619 ASP B CA 1
ATOM 10409 C C . ASP B 1 619 ? 18.828 -20.406 -8.078 1 94.94 619 ASP B C 1
ATOM 10411 O O . ASP B 1 619 ? 19.781 -19.641 -8.219 1 94.94 619 ASP B O 1
ATOM 10415 N N . ILE B 1 620 ? 18.375 -21.156 -9.039 1 97.06 620 ILE B N 1
ATOM 10416 C CA . ILE B 1 620 ? 19.031 -21.203 -10.344 1 97.06 620 ILE B CA 1
ATOM 10417 C C . ILE B 1 620 ? 18.906 -19.844 -11.023 1 97.06 620 ILE B C 1
ATOM 10419 O O . ILE B 1 620 ? 19.906 -19.297 -11.508 1 97.06 620 ILE B O 1
ATOM 10423 N N . PHE B 1 621 ? 17.797 -19.25 -11.086 1 97.12 621 PHE B N 1
ATOM 10424 C CA . PHE B 1 621 ? 17.547 -18.016 -11.828 1 97.12 621 PHE B CA 1
ATOM 10425 C C . PHE B 1 621 ? 18.328 -16.859 -11.227 1 97.12 621 PHE B C 1
ATOM 10427 O O . PHE B 1 621 ? 19.031 -16.141 -11.945 1 97.12 621 PHE B O 1
ATOM 10434 N N . PHE B 1 622 ? 18.234 -16.688 -9.93 1 94.12 622 PHE B N 1
ATOM 10435 C CA . PHE B 1 622 ? 18.781 -15.492 -9.289 1 94.12 622 PHE B CA 1
ATOM 10436 C C . PHE B 1 622 ? 20.297 -15.625 -9.125 1 94.12 622 PHE B C 1
ATOM 10438 O O . PHE B 1 622 ? 21.031 -14.641 -9.25 1 94.12 622 PHE B O 1
ATOM 10445 N N . ASN B 1 623 ? 20.734 -16.828 -8.867 1 94.19 623 ASN B N 1
ATOM 10446 C CA . ASN B 1 623 ? 22.141 -16.969 -8.523 1 94.19 623 ASN B CA 1
ATOM 10447 C C . ASN B 1 623 ? 22.984 -17.422 -9.719 1 94.19 623 ASN B C 1
ATOM 10449 O O . ASN B 1 623 ? 24.203 -17.5 -9.641 1 94.19 623 ASN B O 1
ATOM 10453 N N . CYS B 1 624 ? 22.328 -17.703 -10.844 1 95.75 624 CYS B N 1
ATOM 10454 C CA . CYS B 1 624 ? 23.078 -18.047 -12.047 1 95.75 624 CYS B CA 1
ATOM 10455 C C . CYS B 1 624 ? 22.703 -17.141 -13.203 1 95.75 624 CYS B C 1
ATOM 10457 O O . CYS B 1 624 ? 23.516 -16.312 -13.641 1 95.75 624 CYS B O 1
ATOM 10459 N N . PHE B 1 625 ? 21.5 -17.141 -13.648 1 96.12 625 PHE B N 1
ATOM 10460 C CA . PHE B 1 625 ? 21.109 -16.391 -14.836 1 96.12 625 PHE B CA 1
ATOM 10461 C C . PHE B 1 625 ? 21.078 -14.898 -14.555 1 96.12 625 PHE B C 1
ATOM 10463 O O . PHE B 1 625 ? 21.578 -14.094 -15.344 1 96.12 625 PHE B O 1
ATOM 10470 N N . LYS B 1 626 ? 20.391 -14.523 -13.477 1 94.25 626 LYS B N 1
ATOM 10471 C CA . LYS B 1 626 ? 20.297 -13.102 -13.156 1 94.25 626 LYS B CA 1
ATOM 10472 C C . LYS B 1 626 ? 21.688 -12.516 -12.883 1 94.25 626 LYS B C 1
ATOM 10474 O O . LYS B 1 626 ? 21.953 -11.367 -13.227 1 94.25 626 LYS B O 1
ATOM 10479 N N . LYS B 1 627 ? 22.594 -13.227 -12.258 1 93.81 627 LYS B N 1
ATOM 10480 C CA . LYS B 1 627 ? 23.938 -12.797 -11.922 1 93.81 627 LYS B CA 1
ATOM 10481 C C . LYS B 1 627 ? 24.797 -12.672 -13.172 1 93.81 627 LYS B C 1
ATOM 10483 O O . LYS B 1 627 ? 25.547 -11.695 -13.336 1 93.81 627 LYS B O 1
ATOM 10488 N N . GLU B 1 628 ? 24.703 -13.609 -14.102 1 95 628 GLU B N 1
ATOM 10489 C CA . GLU B 1 628 ? 25.609 -13.68 -15.25 1 95 628 GLU B CA 1
ATOM 10490 C C . GLU B 1 628 ? 24.984 -13.047 -16.484 1 95 628 GLU B C 1
ATOM 10492 O O . GLU B 1 628 ? 25.656 -12.805 -17.484 1 95 628 GLU B O 1
ATOM 10497 N N . GLY B 1 629 ? 23.734 -12.688 -16.359 1 95.56 629 GLY B N 1
ATOM 10498 C CA . GLY B 1 629 ? 22.969 -12.211 -17.5 1 95.56 629 GLY B CA 1
ATOM 10499 C C . GLY B 1 629 ? 21.844 -13.156 -17.891 1 95.56 629 GLY B C 1
ATOM 10500 O O . GLY B 1 629 ? 22.109 -14.305 -18.281 1 95.56 629 GLY B O 1
ATOM 10501 N N . ILE B 1 630 ? 20.672 -12.75 -17.969 1 95.69 630 ILE B N 1
ATOM 10502 C CA . ILE B 1 630 ? 19.5 -13.617 -18.078 1 95.69 630 ILE B CA 1
ATOM 10503 C C . ILE B 1 630 ? 19.438 -14.211 -19.484 1 95.69 630 ILE B C 1
ATOM 10505 O O . ILE B 1 630 ? 18.828 -15.258 -19.703 1 95.69 630 ILE B O 1
ATOM 10509 N N . MET B 1 631 ? 20.109 -1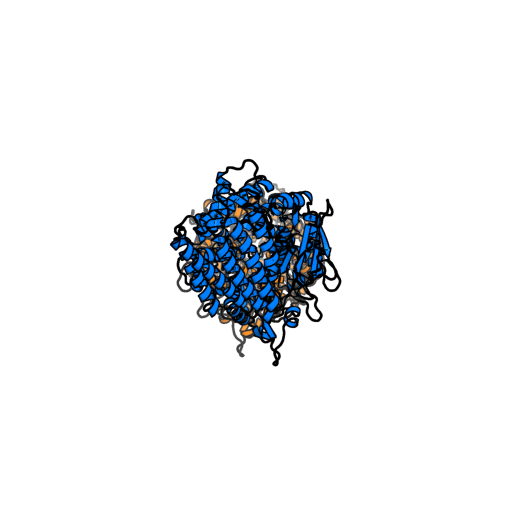3.531 -20.469 1 96.19 631 MET B N 1
ATOM 10510 C CA . MET B 1 631 ? 20.125 -14.047 -21.828 1 96.19 631 MET B CA 1
ATOM 10511 C C . MET B 1 631 ? 21.5 -14.586 -22.203 1 96.19 631 MET B C 1
ATOM 10513 O O . MET B 1 631 ? 21.812 -14.719 -23.391 1 96.19 631 MET B O 1
ATOM 10517 N N . ASN B 1 632 ? 22.328 -14.891 -21.203 1 96.06 632 ASN B N 1
ATOM 10518 C CA . ASN B 1 632 ? 23.672 -15.398 -21.438 1 96.06 632 ASN B CA 1
ATOM 10519 C C . ASN B 1 632 ? 23.641 -16.797 -22.047 1 96.06 632 ASN B C 1
ATOM 10521 O O . ASN B 1 632 ? 23.297 -17.766 -21.359 1 96.06 632 ASN B O 1
ATOM 10525 N N . PRO B 1 633 ? 24.078 -16.938 -23.266 1 94.56 633 PRO B N 1
ATOM 10526 C CA . PRO B 1 633 ? 23.984 -18.25 -23.922 1 94.56 633 PRO B CA 1
ATOM 10527 C C . PRO B 1 633 ? 24.922 -19.281 -23.328 1 94.56 633 PRO B C 1
ATOM 10529 O O . PRO B 1 633 ? 24.641 -20.484 -23.375 1 94.56 633 PRO B O 1
ATOM 10532 N N . LYS B 1 634 ? 26.016 -18.812 -22.766 1 96.5 634 LYS B N 1
ATOM 10533 C CA . LYS B 1 634 ? 26.938 -19.766 -22.125 1 96.5 634 LYS B CA 1
ATOM 10534 C C . LYS B 1 634 ? 26.266 -20.453 -20.953 1 96.5 634 LYS B C 1
ATOM 10536 O O . LYS B 1 634 ? 26.375 -21.672 -20.797 1 96.5 634 LYS B O 1
ATOM 10541 N N . VAL B 1 635 ? 25.609 -19.656 -20.141 1 96.94 635 VAL B N 1
ATOM 10542 C CA . VAL B 1 635 ? 24.891 -20.219 -19 1 96.94 635 VAL B CA 1
ATOM 10543 C C . VAL B 1 635 ? 23.734 -21.094 -19.484 1 96.94 635 VAL B C 1
ATOM 10545 O O . VAL B 1 635 ? 23.5 -22.172 -18.938 1 96.94 635 VAL B O 1
ATOM 10548 N N . GLY B 1 636 ? 23.062 -20.641 -20.531 1 97.69 636 GLY B N 1
ATOM 10549 C CA . GLY B 1 636 ? 21.984 -21.406 -21.109 1 97.69 636 GLY B CA 1
ATOM 10550 C C . GLY B 1 636 ? 22.422 -22.766 -21.641 1 97.69 636 GLY B C 1
ATOM 10551 O O . GLY B 1 636 ? 21.75 -23.766 -21.422 1 97.69 636 GLY B O 1
ATOM 10552 N N . LYS B 1 637 ? 23.516 -22.812 -22.297 1 97 637 LYS B N 1
ATOM 10553 C CA . LYS B 1 637 ? 24.047 -24.062 -22.844 1 97 637 LYS B CA 1
ATOM 10554 C C . LYS B 1 637 ? 24.469 -25.016 -21.719 1 97 637 LYS B C 1
ATOM 10556 O O . LYS B 1 637 ? 24.297 -26.219 -21.828 1 97 637 LYS B O 1
ATOM 10561 N N . GLU B 1 638 ? 25.078 -24.391 -20.734 1 97.44 638 GLU B N 1
ATOM 10562 C CA . GLU B 1 638 ? 25.438 -25.203 -19.578 1 97.44 638 GLU B CA 1
ATOM 10563 C C . GLU B 1 638 ? 24.188 -25.781 -18.891 1 97.44 638 GLU B C 1
ATOM 10565 O O . GLU B 1 638 ? 24.188 -26.938 -18.484 1 97.44 638 GLU B O 1
ATOM 10570 N N . TYR B 1 639 ? 23.234 -24.984 -18.719 1 98.06 639 TYR B N 1
ATOM 10571 C CA . TYR B 1 639 ? 21.953 -25.406 -18.172 1 98.06 639 TYR B CA 1
ATOM 10572 C C . TYR B 1 639 ? 21.359 -26.531 -18.984 1 98.06 639 TYR B C 1
ATOM 10574 O O . TYR B 1 639 ? 20.906 -27.547 -18.438 1 98.06 639 TYR B O 1
ATOM 10582 N N . ARG B 1 640 ? 21.312 -26.391 -20.312 1 98.25 640 ARG B N 1
ATOM 10583 C CA . ARG B 1 640 ? 20.812 -27.438 -21.203 1 98.25 640 ARG B CA 1
ATOM 10584 C C . ARG B 1 640 ? 21.594 -28.734 -21.016 1 98.25 640 ARG B C 1
ATOM 10586 O O . ARG B 1 640 ? 21 -29.812 -20.859 1 98.25 640 ARG B O 1
ATOM 10593 N N . ARG B 1 641 ? 22.828 -28.656 -20.906 1 97.5 641 ARG B N 1
ATOM 10594 C CA . ARG B 1 641 ? 23.703 -29.828 -20.812 1 97.5 641 ARG B CA 1
ATOM 10595 C C . ARG B 1 641 ? 23.531 -30.531 -19.484 1 97.5 641 ARG B C 1
ATOM 10597 O O . ARG B 1 641 ? 23.422 -31.766 -19.422 1 97.5 641 ARG B O 1
ATOM 10604 N N . VAL B 1 642 ? 23.469 -29.781 -18.406 1 97.94 642 VAL B N 1
ATOM 10605 C CA . VAL B 1 642 ? 23.547 -30.359 -17.078 1 97.94 642 VAL B CA 1
ATOM 10606 C C . VAL B 1 642 ? 22.156 -30.75 -16.594 1 97.94 642 VAL B C 1
ATOM 10608 O O . VAL B 1 642 ? 21.984 -31.781 -15.953 1 97.94 642 VAL B O 1
ATOM 10611 N N . ILE B 1 643 ? 21.188 -29.969 -16.922 1 98.12 643 ILE B N 1
ATOM 10612 C CA . ILE B 1 643 ? 19.859 -30.141 -16.328 1 98.12 643 ILE B CA 1
ATOM 10613 C C . ILE B 1 643 ? 18.938 -30.828 -17.312 1 98.12 643 ILE B C 1
ATOM 10615 O O . ILE B 1 643 ? 18.297 -31.844 -16.969 1 98.12 643 ILE B O 1
ATOM 10619 N N . LEU B 1 644 ? 18.859 -30.375 -18.547 1 98.38 644 LEU B N 1
ATOM 10620 C CA . LEU B 1 644 ? 17.859 -30.875 -19.484 1 98.38 644 LEU B CA 1
ATOM 10621 C C . LEU B 1 644 ? 18.312 -32.156 -20.141 1 98.38 644 LEU B C 1
ATOM 10623 O O . LEU B 1 644 ? 17.547 -33.125 -20.234 1 98.38 644 LEU B O 1
ATOM 10627 N N . GLU B 1 645 ? 19.531 -32.281 -20.562 1 97.75 645 GLU B N 1
ATOM 10628 C CA . GLU B 1 645 ? 20.031 -33.438 -21.312 1 97.75 645 GLU B CA 1
ATOM 10629 C C . GLU B 1 645 ? 20.062 -34.688 -20.453 1 97.75 645 GLU B C 1
ATOM 10631 O O . GLU B 1 645 ? 19.906 -35.812 -20.953 1 97.75 645 GLU B O 1
ATOM 10636 N N . ALA B 1 646 ? 20.172 -34.5 -19.172 1 97.38 646 ALA B N 1
ATOM 10637 C CA . ALA B 1 646 ? 20.344 -35.625 -18.25 1 97.38 646 ALA B CA 1
ATOM 10638 C C . ALA B 1 646 ? 19.047 -36.438 -18.125 1 97.38 646 ALA B C 1
ATOM 10640 O O . ALA B 1 646 ? 19.094 -37.656 -17.906 1 97.38 646 ALA B O 1
ATOM 10641 N N . GLY B 1 647 ? 17.922 -35.75 -18.297 1 96.69 647 GLY B N 1
ATOM 10642 C CA . GLY B 1 647 ? 16.672 -36.406 -17.953 1 96.69 647 GLY B CA 1
ATOM 10643 C C . GLY B 1 647 ? 16.734 -37.094 -16.609 1 96.69 647 GLY B C 1
ATOM 10644 O O . GLY B 1 647 ? 17.203 -36.531 -15.633 1 96.69 647 GLY B O 1
ATOM 10645 N N . GLY B 1 648 ? 16.219 -38.375 -16.531 1 96.94 648 GLY B N 1
ATOM 10646 C CA . GLY B 1 648 ? 16.219 -39.125 -15.289 1 96.94 648 GLY B CA 1
ATOM 10647 C C . GLY B 1 648 ? 17.422 -40.031 -15.125 1 96.94 648 GLY B C 1
ATOM 10648 O O . GLY B 1 648 ? 17.469 -40.875 -14.227 1 96.94 648 GLY B O 1
ATOM 10649 N N . SER B 1 649 ? 18.453 -39.875 -15.977 1 97.5 649 SER B N 1
ATOM 10650 C CA . SER B 1 649 ? 19.641 -40.688 -15.898 1 97.5 649 SER B CA 1
ATOM 10651 C C . SER B 1 649 ? 20.531 -40.281 -14.734 1 97.5 649 SER B C 1
ATOM 10653 O O . SER B 1 649 ? 21.438 -41.031 -14.336 1 97.5 649 SER B O 1
ATOM 10655 N N . VAL B 1 650 ? 20.297 -39.094 -14.219 1 96.94 650 VAL B N 1
ATOM 10656 C CA . VAL B 1 650 ? 20.984 -38.562 -13.047 1 96.94 650 VAL B CA 1
ATOM 10657 C C . VAL B 1 650 ? 19.969 -38.062 -12.023 1 96.94 650 VAL B C 1
ATOM 10659 O O . VAL B 1 650 ? 18.891 -37.594 -12.391 1 96.94 650 VAL B O 1
ATOM 10662 N N . ASP B 1 651 ? 20.297 -38.25 -10.727 1 95.88 651 ASP B N 1
ATOM 10663 C CA . ASP B 1 651 ? 19.391 -37.781 -9.695 1 95.88 651 ASP B CA 1
ATOM 10664 C C . ASP B 1 651 ? 19.266 -36.25 -9.734 1 95.88 651 ASP B C 1
ATOM 10666 O O . ASP B 1 651 ? 20.266 -35.531 -9.961 1 95.88 651 ASP B O 1
ATOM 10670 N N . GLY B 1 652 ? 18.047 -35.812 -9.477 1 96.31 652 GLY B N 1
ATOM 10671 C CA . GLY B 1 652 ? 17.797 -34.375 -9.5 1 96.31 652 GLY B CA 1
ATOM 10672 C C . GLY B 1 652 ? 18.719 -33.594 -8.594 1 96.31 652 GLY B C 1
ATOM 10673 O O . GLY B 1 652 ? 19.234 -32.531 -8.984 1 96.31 652 GLY B O 1
ATOM 10674 N N . ARG B 1 653 ? 18.953 -34.062 -7.371 1 95 653 ARG B N 1
ATOM 10675 C CA . ARG B 1 653 ? 19.812 -33.406 -6.41 1 95 653 ARG B CA 1
ATOM 10676 C C . ARG B 1 653 ? 21.234 -33.281 -6.945 1 95 653 ARG B C 1
ATOM 10678 O O . ARG B 1 653 ? 21.891 -32.25 -6.742 1 95 653 ARG B O 1
ATOM 10685 N N . ASP B 1 654 ? 21.703 -34.281 -7.57 1 96.69 654 ASP B N 1
ATOM 10686 C CA . ASP B 1 654 ? 23.047 -34.281 -8.125 1 96.69 654 ASP B CA 1
ATOM 10687 C C . ASP B 1 654 ? 23.156 -33.281 -9.289 1 96.69 654 ASP B C 1
ATOM 10689 O O . ASP B 1 654 ? 24.172 -32.594 -9.453 1 96.69 654 ASP B O 1
ATOM 10693 N N . MET B 1 655 ? 22.156 -33.188 -10.117 1 97.44 655 MET B N 1
ATOM 10694 C CA . MET B 1 655 ? 22.125 -32.219 -11.203 1 97.44 655 MET B CA 1
ATOM 10695 C C . MET B 1 655 ? 22.203 -30.812 -10.664 1 97.44 655 MET B C 1
ATOM 10697 O O . MET B 1 655 ? 22.953 -29.984 -11.188 1 97.44 655 MET B O 1
ATOM 10701 N N . LEU B 1 656 ? 21.406 -30.547 -9.609 1 97.19 656 LEU B N 1
ATOM 10702 C CA . LEU B 1 656 ? 21.375 -29.219 -8.992 1 97.19 656 LEU B CA 1
ATOM 10703 C C . LEU B 1 656 ? 22.75 -28.859 -8.414 1 97.19 656 LEU B C 1
ATOM 10705 O O . LEU B 1 656 ? 23.25 -27.75 -8.633 1 97.19 656 LEU B O 1
ATOM 10709 N N . LYS B 1 657 ? 23.375 -29.797 -7.703 1 97.12 657 LYS B N 1
ATOM 10710 C CA . LYS B 1 657 ? 24.688 -29.562 -7.129 1 97.12 657 LYS B CA 1
ATOM 10711 C C . LYS B 1 657 ? 25.719 -29.297 -8.227 1 97.12 657 LYS B C 1
ATOM 10713 O O . LYS B 1 657 ? 26.578 -28.422 -8.062 1 97.12 657 LYS B O 1
ATOM 10718 N N . THR B 1 658 ? 25.625 -30.031 -9.25 1 97.56 658 THR B N 1
ATOM 10719 C CA . THR B 1 658 ? 26.547 -29.875 -10.359 1 97.56 658 THR B CA 1
ATOM 10720 C C . THR B 1 658 ? 26.375 -28.5 -11.008 1 97.56 658 THR B C 1
ATOM 10722 O O . THR B 1 658 ? 27.359 -27.797 -11.25 1 97.56 658 THR B O 1
ATOM 10725 N N . PHE B 1 659 ? 25.188 -28.078 -11.289 1 97.56 659 PHE B N 1
ATOM 10726 C CA . PHE B 1 659 ? 24.938 -26.828 -12 1 97.56 659 PHE B CA 1
ATOM 10727 C C . PHE B 1 659 ? 25.234 -25.625 -11.109 1 97.56 659 PHE B C 1
ATOM 10729 O O . PHE B 1 659 ? 25.812 -24.641 -11.555 1 97.56 659 PHE B O 1
ATOM 10736 N N . LEU B 1 660 ? 24.781 -25.688 -9.828 1 96.88 660 LEU B N 1
ATOM 10737 C CA . LEU B 1 660 ? 24.953 -24.578 -8.898 1 96.88 660 LEU B CA 1
ATOM 10738 C C . LEU B 1 660 ? 26.359 -24.547 -8.32 1 96.88 660 LEU B C 1
ATOM 10740 O O . LEU B 1 660 ? 26.781 -23.547 -7.746 1 96.88 660 LEU B O 1
ATOM 10744 N N . ALA B 1 661 ? 27.062 -25.672 -8.398 1 96.06 661 ALA B N 1
ATOM 10745 C CA . ALA B 1 661 ? 28.406 -25.859 -7.855 1 96.06 661 ALA B CA 1
ATOM 10746 C C . ALA B 1 661 ? 28.406 -25.766 -6.332 1 96.06 661 ALA B C 1
ATOM 10748 O O . ALA B 1 661 ? 29.422 -25.453 -5.719 1 96.06 661 ALA B O 1
ATOM 10749 N N . ARG B 1 662 ? 27.234 -25.906 -5.719 1 95.69 662 ARG B N 1
ATOM 10750 C CA . ARG B 1 662 ? 26.969 -25.938 -4.285 1 95.69 662 ARG B CA 1
ATOM 10751 C C . ARG B 1 662 ? 25.625 -26.594 -3.992 1 95.69 662 ARG B C 1
ATOM 10753 O O . ARG B 1 662 ? 24.875 -26.922 -4.914 1 95.69 662 ARG B O 1
ATOM 10760 N N . GLU B 1 663 ? 25.328 -26.75 -2.713 1 93.75 663 GLU B N 1
ATOM 10761 C CA . GLU B 1 663 ? 23.984 -27.203 -2.33 1 93.75 663 GLU B CA 1
ATOM 10762 C C . GLU B 1 663 ? 22.953 -26.109 -2.584 1 93.75 663 GLU B C 1
ATOM 10764 O O . GLU B 1 663 ? 23.234 -24.922 -2.412 1 93.75 663 GLU B O 1
ATOM 10769 N N . PRO B 1 664 ? 21.766 -26.531 -2.98 1 91 664 PRO B N 1
ATOM 10770 C CA . PRO B 1 664 ? 20.719 -25.531 -3.184 1 91 664 PRO B CA 1
ATOM 10771 C C . PRO B 1 664 ? 20.312 -24.828 -1.892 1 91 664 PRO B C 1
ATOM 10773 O O . PRO B 1 664 ? 20.453 -25.391 -0.803 1 91 664 PRO B O 1
ATOM 10776 N N . CYS B 1 665 ? 19.891 -23.562 -2.049 1 89.69 665 CYS B N 1
ATOM 10777 C CA . CYS B 1 665 ? 19.5 -22.766 -0.884 1 89.69 665 CYS B CA 1
ATOM 10778 C C . CYS B 1 665 ? 18.172 -22.062 -1.13 1 89.69 665 CYS B C 1
ATOM 10780 O O . CYS B 1 665 ? 17.797 -21.828 -2.279 1 89.69 665 CYS B O 1
ATOM 10782 N N . GLN B 1 666 ? 17.484 -21.609 -0.026 1 86.69 666 GLN B N 1
ATOM 10783 C CA . GLN B 1 666 ? 16.125 -21.078 -0.119 1 86.69 666 GLN B CA 1
ATOM 10784 C C . GLN B 1 666 ? 16.125 -19.562 -0.119 1 86.69 666 GLN B C 1
ATOM 10786 O O . GLN B 1 666 ? 15.078 -18.938 -0.225 1 86.69 666 GLN B O 1
ATOM 10791 N N . ASP B 1 667 ? 17.172 -18.844 -0.019 1 86.12 667 ASP B N 1
ATOM 10792 C CA . ASP B 1 667 ? 17.25 -17.391 0.158 1 86.12 667 ASP B CA 1
ATOM 10793 C C . ASP B 1 667 ? 16.594 -16.656 -1.006 1 86.12 667 ASP B C 1
ATOM 10795 O O . ASP B 1 667 ? 15.852 -15.695 -0.797 1 86.12 667 ASP B O 1
ATOM 10799 N N . ALA B 1 668 ? 16.891 -17.141 -2.154 1 86.88 668 ALA B N 1
ATOM 10800 C CA . ALA B 1 668 ? 16.328 -16.5 -3.34 1 86.88 668 ALA B CA 1
ATOM 10801 C C . ALA B 1 668 ? 14.812 -16.562 -3.346 1 86.88 668 ALA B C 1
ATOM 10803 O O . ALA B 1 668 ? 14.148 -15.617 -3.791 1 86.88 668 ALA B O 1
ATOM 10804 N N . PHE B 1 669 ? 14.312 -17.578 -2.828 1 88.88 669 PHE B N 1
ATOM 10805 C CA . PHE B 1 669 ? 12.867 -17.75 -2.75 1 88.88 669 PHE B CA 1
ATOM 10806 C C . PHE B 1 669 ? 12.234 -16.656 -1.896 1 88.88 669 PHE B C 1
ATOM 10808 O O . PHE B 1 669 ? 11.297 -15.992 -2.332 1 88.88 669 PHE B O 1
ATOM 10815 N N . PHE B 1 670 ? 12.75 -16.406 -0.778 1 84.69 670 PHE B N 1
ATOM 10816 C CA . PHE B 1 670 ? 12.172 -15.438 0.133 1 84.69 670 PHE B CA 1
ATOM 10817 C C . PHE B 1 670 ? 12.477 -14.016 -0.329 1 84.69 670 PHE B C 1
ATOM 10819 O O . PHE B 1 670 ? 11.641 -13.117 -0.206 1 84.69 670 PHE B O 1
ATOM 10826 N N . GLN B 1 671 ? 13.578 -13.82 -0.898 1 82.38 671 GLN B N 1
ATOM 10827 C CA . GLN B 1 671 ? 13.938 -12.508 -1.414 1 82.38 671 GLN B CA 1
ATOM 10828 C C . GLN B 1 671 ? 13.008 -12.086 -2.549 1 82.38 671 GLN B C 1
ATOM 10830 O O . GLN B 1 671 ? 12.555 -10.938 -2.596 1 82.38 671 GLN B O 1
ATOM 10835 N N . CYS B 1 672 ? 12.766 -13 -3.389 1 79.75 672 CYS B N 1
ATOM 10836 C CA . CYS B 1 672 ? 11.914 -12.727 -4.543 1 79.75 672 CYS B CA 1
ATOM 10837 C C . CYS B 1 672 ? 10.484 -12.414 -4.113 1 79.75 672 CYS B C 1
ATOM 10839 O O . CYS B 1 672 ? 9.742 -11.75 -4.836 1 79.75 672 CYS B O 1
ATOM 10841 N N . LYS B 1 673 ? 10.219 -12.852 -2.967 1 79.94 673 LYS B N 1
ATOM 10842 C CA . LYS B 1 673 ? 8.867 -12.656 -2.457 1 79.94 673 LYS B CA 1
ATOM 10843 C C . LYS B 1 673 ? 8.805 -11.453 -1.516 1 79.94 673 LYS B C 1
ATOM 10845 O O . LYS B 1 673 ? 7.785 -11.227 -0.857 1 79.94 673 LYS B O 1
ATOM 10850 N N . GLY B 1 674 ? 9.906 -10.664 -1.515 1 71.38 674 GLY B N 1
ATOM 10851 C CA . GLY B 1 674 ? 9.977 -9.445 -0.725 1 71.38 674 GLY B CA 1
ATOM 10852 C C . GLY B 1 674 ? 10.242 -9.695 0.746 1 71.38 674 GLY B C 1
ATOM 10853 O O . GLY B 1 674 ? 9.922 -8.867 1.596 1 71.38 674 GLY B O 1
ATOM 10854 N N . LEU B 1 675 ? 10.602 -10.836 1.162 1 73.5 675 LEU B N 1
ATOM 10855 C CA . LEU B 1 675 ? 10.844 -11.203 2.553 1 73.5 675 LEU B CA 1
ATOM 10856 C C . LEU B 1 675 ? 12.344 -11.25 2.844 1 73.5 675 LEU B C 1
ATOM 10858 O O . LEU B 1 675 ? 12.781 -12.008 3.715 1 73.5 675 LEU B O 1
ATOM 10862 N N . ALA B 1 676 ? 13.039 -10.328 2.277 1 59.28 676 ALA B N 1
ATOM 10863 C CA . ALA B 1 676 ? 14.469 -10.336 2.559 1 59.28 676 ALA B CA 1
ATOM 10864 C C . ALA B 1 676 ? 14.734 -10.289 4.059 1 59.28 676 ALA B C 1
ATOM 10866 O O . ALA B 1 676 ? 13.961 -9.703 4.816 1 59.28 676 ALA B O 1
ATOM 10867 N N . LYS B 1 677 ? 15.68 -11.109 4.547 1 51.53 677 LYS B N 1
ATOM 10868 C CA . LYS B 1 677 ? 16.141 -11.109 5.934 1 51.53 677 LYS B CA 1
ATOM 10869 C C . LYS B 1 677 ? 16.359 -9.688 6.441 1 51.53 677 LYS B C 1
ATOM 10871 O O . LYS B 1 677 ? 17.031 -8.883 5.785 1 51.53 677 LYS B O 1
ATOM 10876 N N . ALA B 1 678 ? 15.492 -9.141 7.234 1 41 678 ALA B N 1
ATOM 10877 C CA . ALA B 1 678 ? 15.953 -8.031 8.062 1 41 678 ALA B CA 1
ATOM 10878 C C . ALA B 1 678 ? 17.312 -8.336 8.688 1 41 678 ALA B C 1
ATOM 10880 O O . ALA B 1 678 ? 17.547 -9.445 9.172 1 41 678 ALA B O 1
ATOM 10881 N N . GLU B 1 679 ? 18.391 -7.809 8.25 1 31.06 679 GLU B N 1
ATOM 10882 C CA . GLU B 1 679 ? 19.594 -7.891 9.062 1 31.06 679 GLU B CA 1
ATOM 10883 C C . GLU B 1 679 ? 19.266 -7.879 10.555 1 31.06 679 GLU B C 1
ATOM 10885 O O . GLU B 1 679 ? 18.594 -6.969 11.039 1 31.06 679 GLU B O 1
ATOM 10890 N N . THR B 1 680 ? 18.953 -8.977 11.242 1 26.78 680 THR B N 1
ATOM 10891 C CA . THR B 1 680 ? 19.25 -8.82 12.664 1 26.78 680 THR B CA 1
ATOM 10892 C C . THR B 1 680 ? 20.562 -8.062 12.859 1 26.78 680 THR B C 1
ATOM 10894 O O . THR B 1 680 ? 21.562 -8.352 12.203 1 26.78 680 THR B O 1
#

Nearest PDB structures (foldseek):
  8vjy-assembly2_C  TM=9.804E-01  e=1.248E-72  Homo sapiens
  5lv0-assembly1_A  TM=9.798E-01  e=2.383E-72  Homo sapiens
  2o3e-assembly1_A  TM=9.141E-01  e=9.106E-70  Rattus norvegicus
  1i1i-assembly1_P  TM=9.124E-01  e=1.738E-69  Rattus norvegicus
  1s4b-assembly1_P  TM=8.737E-01  e=6.608E-69  Homo sapiens

Secondary structure (DSSP, 8-state):
--------S----TTS------S----S---HHHHHHHHHHHHHHHHHHHHHHHTS-GGG--IIIIIIHHHHHHHHHHHHHHHHHGGGGT-S-HHHHHHHHHHHHHHHHHHHHHHT-HHHHHHHHHHHHT--TT--HHHHHHHHHHHHHHHHTTTTS-HHHHHHHHHHHHHHHHHHHHHHHHHHT---EEEE-TGGGTT--HHHHHTSEE-TTSPEEEESSHHHHHHHHHH-S-HHHHHHHHHHHTTTTHHHHHHHHHHHHHHHHHHHHHTT-SSHHHHHHTTSSS-SGGGG--HHHHHHHHHHHHHHHHHHHHHHHHHHHHTPPP-SS--TTTHHHHHHHHHHHHS---HHHHHTT-BHHHHHHHHHHHHHHHHTEEEEEPTT---SSTT-EEEEEEETTT--EEEEEEEE-S--TTS-SS-EEEEEE--EE-TTSPEEPPEEEEE--PPPPBTTB--B--HHHHHHHHHHHHHHHHHHH---SSGGGSTT-S-TTTTHHHHHHHGGGGGSHHHHHHT---TTT-PPPPHHHHHHHHHGGGTTHHHHHHHHHHHHHHHHHHHTSSS--HHHHHHHHIIIIIS-PPPTT--GGGG-GGGGTT-TTTTTHHHHHHHHHHHHIIIIIHHH-TT-HHHHHHHIIIIITTTTSS-HHHHHHHHHSS---SHHHHHHTT------/--------S----TTS------S----S---HHHHHHHHHHHHHHHHHHHHHHHTS-GGG--IIIIIIHHHHHHHHHHHHHHHHHGGGGT-S-HHHHHHHHHHHHHHHHHHHHHHT-HHHHHHHHHHHHT--TT--HHHHHHHHHHHHHHHHTTTTS-HHHHHHHHHHHHHHHHHHHHHHHHHHT---EEEE-TGGGTT--HHHHHTSEE-TTSPEEEESSHHHHHHHHHH-S-HHHHHHHHHHHTTTTHHHHHHHHHHHHHHHHHHHHHTT-SSHHHHHHTTSSS-SGGGG--HHHHHHHHHHHHHHHHHHHHHHHHHHHHT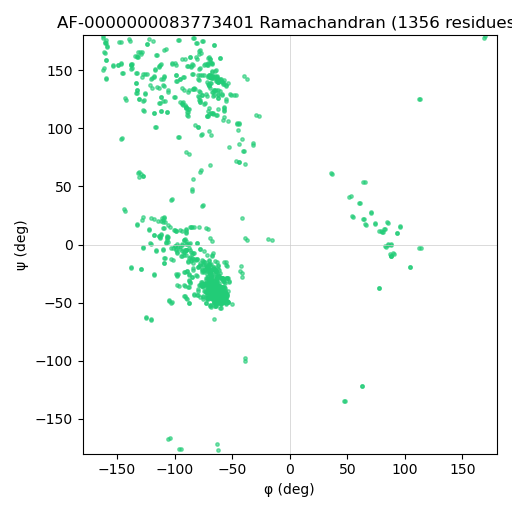PPP-SS--TTTHHHHHHHHHHHHS---HHHHHTT-BHHHHHHHHHHHHHHHHTEEEEEPTT---SSTT-EEEEEEETTT--EEEEEEEE-S--TTS-SS-EEEEEE--EE-TTSPEEPPEEEEE--PPPPBTTB--B--HHHHHHHHHHHHHHHHHHH---SSGGGSTT-S-TTTTHHHHHHHGGGGGSHHHHHHT---TTT-PPPPHHHHHHHHHGGGTTHHHHHHHHHHHHHHHHHHHTSSS--HHHHHHHHIIIIIS-PPPTT--GGGG-GGGTTT-TTTTTHHHHHHHHHHHHIIIIIHHH-TT-HHHHHHHIIIIITTGGGS-HHHHHHHHHSS---SHHHHHHTT------

Foldseek 3Di:
DDPPCPPPLPPDDPPPPPPCPLAQPAFAPDDLVRLVVVLVVLLVSLVVLLVQLLPDDLVPQDCVSQLVSNLQNVQSSQQVLCSQQVCLFPFPDPSSVVSSLVSQLSVQLSVLVSLLSLSSLSSLVSHVVVVDPPDDLLSVVSSVVSNVSSLLCVSVHDPVLNVLSSVLSSLLSNLLSVLQSLLLQFWDKDWAAPLQQPFADPQLQQQFDADPVGTTIATLFPSRLLSSLATGPHLVSLLVNQQVNLFRLVVPLLVSLQVSLQSLQVSCVSSPHLFNLLSQCCQFPQNGPVSLDPPVLVLLQVVLVVQQVVLLVVQVVSCVVVVHDRPSHQAPSSVNHSLSVCLCPVLVADQVVVLLWFFPVLLVQLLQVLLCLLAQKDKAWDPPDNDSDPPKTKIWIARNVPRDTQAMEIEAEADDRSHRRAWAKAWNRAWAQHPVRDTNATYMYTHHHAACAGVVGGGGGGLVSSLSVQLRVQQVLLQRLAYYHGSCQGRLNARLLASSQRSLLRSCLSLDDPSVQSRTARPPPRHTDDPSNSVSSNVCLLRSLSLVVLVLVLVLQLLQVSTSDSGDSSQVSSQVSCCPRNVHGHDPPGHNVSNVSCCSVSCRSNSSSNVSSNQLSLQCCVVPCVVVDVSDNVLSNLCSVLPRHCGHSDHSQVSSCVSNVHGGDRQSVCVSNVNHDPPD/DDPPPPPPLVPPDPPPPPPCPLAQPAFQPDDLVRLVVVLVVLLVSLVVLLVQLLPDDLVPQDCVSQLVSNLQNVQSSQQSLCSQQVCLFPFPDPSSVVSSLVSQLSVQLSVLVSLLSLSSLSSLVSHVVVVDPPDDLLSVVSSVVSNVSSLLCVSVHDPVLNVLSSVLSSLLSNLLSVLQSLLLQFWDKDWAAPLQQPFADPQLQQQFDADPVGTTIATLFPSRLLSSLATGLHLVSLLVSQQVNLFRLVVPLLVSLQVSLQSLQVSCVSSPHLFNLLSQCCQFPQNGPVSLDPPVLVLLQVVLVVLQVVLLVVQVVSCVVVVHDRPSAQAPSSVNHSLSVCLCPVLVADQVVVLLWFFPVQLVQLLQVLLCLLAQKDKAWDPPDNDSDPPKTKIWIARNVPRDTQAMEIEAEADDRSHRRAWAKAWNRAWAQHPVRHTNATYMYTHHHAACAGVVGGGGGGLVSSLSVQLRVQQVLLQRLAYYHGSCQGRLNARLLASSQRSLLRSCLSLDDPSVQSRTARPPPRHTDDPSNSVSSSVCLLRSLSLVVLVLVLVLVLLQVSTSDSGDSSQVSSQVSCCPRNVHGHDPPGHNVSNVSCCSVSCRSNSSSNVSSNQLSLQCCVVPCVVVDVSDNVLSNLCSVLPRHCGHSDHSQVSSCVSNVHGGDRQSVCVSNVNHDPPD

Solvent-accessible surface area (backbone atoms only — not comparable to full-atom values): 70122 Å² total; per-re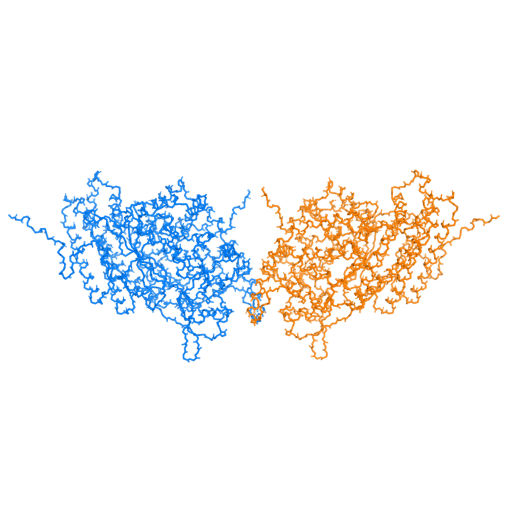sidue (Å²): 143,82,98,67,80,78,75,72,82,78,65,75,68,78,85,59,76,70,77,65,67,80,58,86,86,73,60,67,78,69,47,43,65,53,38,50,51,51,46,52,50,52,51,52,55,47,50,49,53,51,49,56,40,37,67,50,54,69,87,67,52,40,61,67,66,37,54,48,45,49,51,46,46,50,40,53,50,50,45,51,46,36,56,36,39,47,38,35,40,60,33,78,42,67,64,41,19,51,35,12,47,53,36,40,48,53,51,49,42,47,49,48,51,63,61,63,39,49,53,40,49,52,37,52,52,44,42,59,69,64,58,68,86,80,60,53,72,58,55,48,49,50,54,50,50,53,51,53,52,29,51,70,56,27,58,82,53,55,70,68,55,33,51,49,46,46,54,51,50,40,52,48,52,48,48,34,50,50,46,50,49,50,58,29,64,60,76,64,65,47,76,41,50,72,78,52,45,34,66,53,52,67,72,58,60,66,61,42,53,63,47,95,87,68,29,37,45,42,45,67,48,58,65,48,37,50,57,44,36,35,39,36,69,36,63,68,50,24,42,55,50,46,49,51,57,28,36,39,53,29,78,64,22,42,55,45,52,38,49,44,31,32,51,42,21,50,49,18,46,75,64,72,31,95,17,30,24,41,54,59,25,52,74,28,87,61,40,33,71,82,60,63,61,66,66,60,52,70,69,31,46,64,49,26,52,53,52,48,52,34,46,47,31,47,48,46,49,51,20,57,75,69,71,41,86,70,85,85,70,61,46,59,43,42,48,52,25,44,53,43,47,47,36,27,28,78,39,56,40,56,64,76,65,52,27,44,21,21,26,48,70,46,31,49,54,24,50,52,51,51,51,22,52,26,51,46,36,42,78,39,81,45,79,89,57,93,58,69,47,91,78,43,47,40,32,38,33,24,34,60,87,81,60,46,74,46,22,36,39,35,44,35,49,50,68,59,75,44,22,52,76,56,69,45,53,43,82,40,24,57,14,18,48,38,91,86,68,45,70,38,60,9,30,30,33,39,39,28,40,42,52,62,59,40,93,96,36,72,28,44,32,48,71,68,52,50,33,50,51,36,24,35,46,27,45,41,48,25,30,34,52,14,68,25,63,44,48,80,16,16,16,70,38,41,40,70,48,41,53,46,21,61,12,53,31,49,30,55,47,70,64,35,70,67,56,41,54,55,21,31,26,30,72,85,77,57,44,71,68,52,66,68,62,50,51,24,50,47,64,36,68,47,54,62,40,26,52,58,51,35,48,53,49,33,53,21,48,39,34,44,53,48,25,59,31,58,65,60,60,64,47,60,49,45,32,50,37,27,36,73,66,62,66,31,45,54,61,84,93,41,23,57,70,28,63,40,58,52,56,58,66,78,28,55,38,44,48,49,19,58,64,53,9,41,27,54,13,33,31,47,38,57,71,42,32,58,68,72,36,77,73,34,40,69,60,26,39,49,44,38,56,50,55,26,21,32,21,33,68,46,59,59,70,59,38,46,28,62,73,67,72,40,79,87,55,58,63,46,41,37,41,67,49,70,53,55,77,69,79,123,142,89,71,75,74,71,76,73,81,75,66,74,68,76,85,58,77,71,76,66,69,82,58,86,86,74,60,69,80,69,46,43,66,52,38,51,51,51,46,53,49,51,53,51,56,48,50,50,53,51,51,54,41,37,67,51,54,69,88,66,51,41,62,65,68,38,55,48,44,49,51,48,45,50,42,52,48,50,44,51,45,36,56,37,39,48,38,35,38,59,32,79,42,68,62,41,19,51,36,12,47,53,38,39,49,53,51,48,42,46,50,48,51,63,62,62,40,50,54,40,49,51,36,52,53,44,42,61,68,63,60,68,86,80,59,52,72,59,54,46,49,50,52,50,48,54,52,52,50,30,50,72,55,26,59,83,53,54,71,68,54,33,52,50,44,47,52,52,50,40,49,47,51,47,47,33,52,50,44,50,50,51,58,30,65,60,77,65,65,45,76,41,50,72,77,52,46,35,65,55,54,68,72,58,58,66,60,42,52,63,46,98,88,68,30,39,45,42,44,67,48,57,64,47,37,52,57,44,35,34,38,36,69,36,64,65,49,24,42,55,50,45,49,52,56,28,36,38,52,28,77,64,24,42,56,44,52,39,49,43,31,31,50,43,22,50,48,18,46,77,64,72,31,93,18,30,22,43,54,59,25,52,75,28,87,59,39,32,70,81,60,63,62,66,67,60,50,71,68,33,44,63,48,26,51,54,50,46,52,34,45,48,30,46,49,46,50,51,20,58,75,69,72,43,85,69,86,86,71,61,46,59,44,42,48,52,27,45,52,44,45,47,36,26,26,80,40,56,39,56,64,75,64,52,26,45,23,21,27,51,69,47,31,50,53,23,51,52,50,50,51,21,50,26,50,46,36,41,78,40,79,46,78,90,57,92,58,70,48,92,78,42,46,40,33,37,31,24,34,60,87,80,61,47,74,47,23,36,40,34,44,34,51,51,69,58,76,44,23,51,76,55,70,44,53,44,80,40,25,57,14,16,48,38,92,85,68,45,70,39,60,8,30,31,33,39,40,28,40,43,52,62,60,37,92,96,35,72,28,45,33,46,71,68,53,51,33,49,49,36,25,36,46,28,45,41,47,26,31,33,51,15,69,24,64,44,49,80,16,16,14,70,38,41,40,71,48,40,53,46,20,60,12,54,32,48,30,55,49,70,63,34,70,69,55,40,55,56,21,30,25,29,72,86,79,57,44,70,67,54,64,68,62,50,50,24,49,45,65,36,66,47,54,63,39,26,52,59,51,36,50,53,50,32,53,20,49,39,34,42,55,47,25,60,30,59,64,60,62,64,47,59,48,45,32,49,38,27,36,73,67,62,65,30,46,55,61,86,94,42,24,57,68,28,63,40,57,52,57,58,66,80,28,56,38,43,48,49,20,60,64,54,9,42,29,53,12,34,31,47,37,55,71,44,31,59,69,72,36,77,74,34,39,68,60,25,37,48,46,38,57,50,55,26,19,33,22,34,66,46,58,60,68,59,36,48,30,62,72,68,72,40,78,86,54,58,61,45,41,38,40,68,49,70,54,55,80,69,81,124

Sequence (1360 aa):
WNAAEMVDLLSPAAGVTTDCNYRTTLRWDLTPNQIKNMTESLIQTIRKVYNNIGSLDVEQVSIDNTLKALANAKLKYAAQRHVLDFPQYVSTSKEVRMASTKADKKLSDFDVETSMREDVFQRVIALQEKQLDNLTYEAKRFLERFITLGKRNGLHLSLDIQEEVKNVSKLISDLSINFNQNMNEENTYLTFTEKELSGLADSYLNGLEKTADGQYKVTLAYPHYYPLMKRCHVAETRRKTETAFHSRCKEENTVILERLIELRSKMAQLLGFSNHANYVLEMNMAKNTNNVAYQFYEKLKPVGVKERNYILALKKRDCAIQGRAFDGQINAWDLPYYMNQVEQVKFAVDKDKLIEYFPVKVVTEGLLSIYQDLLGLTFKHVNNAHVWHDNVSLYSVLDTTTGEEIGQFYLDLHPREGKYGHAACFGLQPGCLGPDGKRMMPVAALVANFTSPTKGWPSLLQHHEVETFFHEFGHVMHELCSRTTFSEFSGTMVETDFVEVPSQMLENWVWEKEPLKRMSCHYKDGSPIPDNLLNKLIASRVANTGLLNLRQVVLSKVDQSLHTQSQADTAAVFAKHCQDILGIPATPGTNMTASFSHLVGGYDGQYYSYLWSEVYSLDIFFNCFKKEGIMNPKVGKEYRRVILEAGGSVDGRDMLKTFLAREPCQDAFFQCKGLAKAETWNAAEMVDLLSPAAGVTTDCNYRTTLRWDLTPNQIKNMTESLIQTIRKVYNNIGSLDVEQVSIDNTLKALANAKLKYAAQRHVLDFPQYVSTSKEVRMASTKADKKLSDFDVETSMREDVFQRVIALQEKQLDNLTYEAKRFLERFITLGKRNGLHLSLDIQEEVKNVSKLISDLSINFNQNMNEENTYLTFTEKELSGLADSYLNGLEKTADGQYKVTLAYPHYYPLMKRCHVAETRRKTETAFHSRCKEENTVILERLIELRSKMAQLLGFSNHANYVLEMNMAKNTNNVAYQFYEKLKPVGVKERNYILALKKRDCAIQGRAFDGQINAWDLPYYMNQVEQVKFAVDKDKLIEYFPVKVVTEGLLSIYQDLLGLTFKHVNNAHVWHDNVSLYSVLDTTTGEEIGQFYLDLHPREGKYGHAACFGLQPGCLGPDGKRMMPVAALVANFTSPTKGWPSLLQHHEVETFFHEFGHVMHELCSRTTFSEFSGTMVETDFVEVPSQMLENWVWEKEPLKRMSCHYKDGSPIPDNLLNKLIASRVANTGLLNLRQVVLSKVDQSLHTQSQADTAAVFAKHCQDILGIPATPGTNMTASFSHLVGGYDGQYYSYLWSEVYSLDIFFNCFKKEGIMNPKVGKEYRRVILEAGGSVDGRDMLKTFLAREPCQDAFFQCKGLAKAET

Radius of gyration: 43.14 Å; Cα contacts (8 Å, |Δi|>4): 2278; chains: 2; bounding box: 70×157×94 Å